Protein AF-0000000068656213 (afdb_homodimer)

Structure (mmCIF, N/CA/C/O backbone):
data_AF-0000000068656213-model_v1
#
loop_
_entity.id
_entity.type
_entity.pdbx_description
1 polymer 'Cyclic GMP-AMP synthase'
#
loop_
_atom_site.group_PDB
_atom_site.id
_atom_site.type_symbol
_atom_site.label_atom_id
_atom_site.label_alt_id
_atom_site.label_comp_id
_atom_site.label_asym_id
_atom_site.label_entity_id
_atom_site.label_seq_id
_atom_site.pdbx_PDB_ins_code
_atom_site.Cartn_x
_atom_site.Cartn_y
_atom_site.Cartn_z
_atom_site.occupancy
_atom_site.B_iso_or_equiv
_atom_site.auth_seq_id
_atom_site.auth_comp_id
_atom_site.auth_asym_id
_atom_site.auth_atom_id
_atom_site.pdbx_PDB_model_num
ATOM 1 N N . MET A 1 1 ? 52.188 8.625 37.844 1 15.42 1 MET A N 1
ATOM 2 C CA . MET A 1 1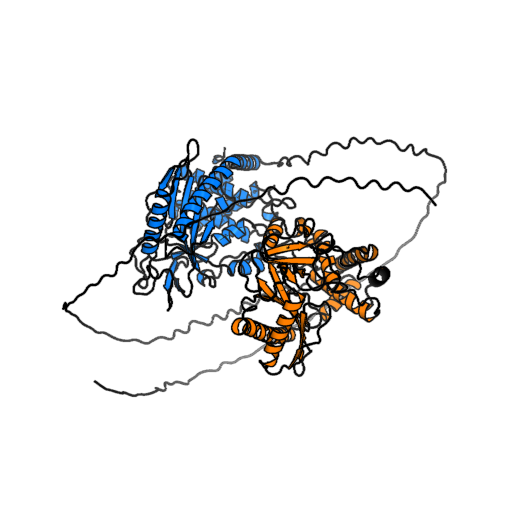 ? 52 8.055 39.188 1 15.42 1 MET A CA 1
ATOM 3 C C . MET A 1 1 ? 51.125 6.805 39.094 1 15.42 1 MET A C 1
ATOM 5 O O . MET A 1 1 ? 50.031 6.828 38.5 1 15.42 1 MET A O 1
ATOM 9 N N . SER A 1 2 ? 51.375 5.492 39.594 1 15.34 2 SER A N 1
ATOM 10 C CA . SER A 1 2 ? 51.281 4.09 39.219 1 15.34 2 SER A CA 1
ATOM 11 C C . SER A 1 2 ? 49.969 3.473 39.75 1 15.34 2 SER A C 1
ATOM 13 O O . SER A 1 2 ? 49.469 2.5 39.156 1 15.34 2 SER A O 1
ATOM 15 N N . GLY A 1 3 ? 49.406 3.711 40.844 1 15.29 3 GLY A N 1
ATOM 16 C CA . GLY A 1 3 ? 49.156 2.523 41.656 1 15.29 3 GLY A CA 1
ATOM 17 C C . GLY A 1 3 ? 47.906 1.766 41.219 1 15.29 3 GLY A C 1
ATOM 18 O O . GLY A 1 3 ? 47 2.336 40.594 1 15.29 3 GLY A O 1
ATOM 19 N N . ARG A 1 4 ? 47.656 0.278 41.469 1 15.8 4 ARG A N 1
ATOM 20 C CA . ARG A 1 4 ? 47.219 -1.071 41.156 1 15.8 4 ARG A CA 1
ATOM 21 C C . ARG A 1 4 ? 45.875 -1.378 41.781 1 15.8 4 ARG A C 1
ATOM 23 O O . ARG A 1 4 ? 45.219 -2.385 41.469 1 15.8 4 ARG A O 1
ATOM 30 N N . GLY A 1 5 ? 45.375 -0.684 42.875 1 14.92 5 GLY A N 1
ATOM 31 C CA . GLY A 1 5 ? 44.969 -1.642 43.875 1 14.92 5 GLY A CA 1
ATOM 32 C C . GLY A 1 5 ? 43.719 -2.438 43.469 1 14.92 5 GLY A C 1
ATOM 33 O O . GLY A 1 5 ? 43 -2.045 42.562 1 14.92 5 GLY A O 1
ATOM 34 N N . LYS A 1 6 ? 43.188 -3.414 44.469 1 15.21 6 LYS A N 1
ATOM 35 C CA . LYS A 1 6 ? 42.812 -4.797 44.75 1 15.21 6 LYS A CA 1
ATOM 36 C C . LYS A 1 6 ? 41.281 -4.977 44.656 1 15.21 6 LYS A C 1
ATOM 38 O O . LYS A 1 6 ? 40.812 -5.848 43.938 1 15.21 6 LYS A O 1
ATOM 43 N N . THR A 1 7 ? 40.562 -4.793 45.875 1 14.67 7 THR A N 1
ATOM 44 C CA . THR A 1 7 ? 40.062 -5.934 46.656 1 14.67 7 THR A CA 1
ATOM 45 C C . THR A 1 7 ? 38.656 -6.297 46.219 1 14.67 7 THR A C 1
ATOM 47 O O . THR A 1 7 ? 37.969 -5.504 45.562 1 14.67 7 THR A O 1
ATOM 50 N N . LYS A 1 8 ? 37.844 -6.863 47.281 1 15.26 8 LYS A N 1
ATOM 51 C CA . LYS A 1 8 ? 37.156 -8.078 47.75 1 15.26 8 LYS A CA 1
ATOM 52 C C . LYS A 1 8 ? 35.656 -7.98 47.594 1 15.26 8 LYS A C 1
ATOM 54 O O . LYS A 1 8 ? 35.094 -6.887 47.625 1 15.26 8 LYS A O 1
ATOM 59 N N . LYS A 1 9 ? 34.938 -9.062 47.344 1 16.64 9 LYS A N 1
ATOM 60 C CA . LYS A 1 9 ? 33.75 -9.719 46.844 1 16.64 9 LYS A CA 1
ATOM 61 C C . LYS A 1 9 ? 32.625 -9.727 47.875 1 16.64 9 LYS A C 1
ATOM 63 O O . LYS A 1 9 ? 31.578 -10.32 47.656 1 16.64 9 LYS A O 1
ATOM 68 N N . SER A 1 10 ? 32.438 -8.656 48.844 1 14.47 10 SER A N 1
ATOM 69 C CA . SER A 1 10 ? 31.828 -9.188 50.062 1 14.47 10 SER A CA 1
ATOM 70 C C . SER A 1 10 ? 30.5 -9.891 49.781 1 14.47 10 SER A C 1
ATOM 72 O O . SER A 1 10 ? 29.828 -9.57 48.781 1 14.47 10 SER A O 1
ATOM 74 N N . PRO A 1 11 ? 29.922 -10.742 50.844 1 14.96 11 PRO A N 1
ATOM 75 C CA . PRO A 1 11 ? 29.297 -11.984 51.312 1 14.96 11 PRO A CA 1
ATOM 76 C C . PRO A 1 11 ? 27.781 -11.859 51.469 1 14.96 11 PRO A C 1
ATOM 78 O O . PRO A 1 11 ? 27.078 -12.867 51.5 1 14.96 11 PRO A O 1
ATOM 81 N N . ALA A 1 12 ? 27.25 -10.555 51.5 1 15.09 12 ALA A N 1
ATOM 82 C CA . ALA A 1 12 ? 26.344 -10.547 52.625 1 15.09 12 ALA A CA 1
ATOM 83 C C . ALA A 1 12 ? 25.234 -11.594 52.469 1 15.09 12 ALA A C 1
ATOM 85 O O . ALA A 1 12 ? 24.922 -11.992 51.344 1 15.09 12 ALA A O 1
ATOM 86 N N . GLY A 1 13 ? 24.562 -11.703 53.594 1 14.25 13 GLY A N 1
ATOM 87 C CA . GLY A 1 13 ? 24.047 -12.633 54.594 1 14.25 13 GLY A CA 1
ATOM 88 C C . GLY A 1 13 ? 22.703 -13.219 54.25 1 14.25 13 GLY A C 1
ATOM 89 O O . GLY A 1 13 ? 22.625 -14.172 53.438 1 14.25 13 GLY A O 1
ATOM 90 N N . PRO A 1 14 ? 21.688 -12.789 54.938 1 14.62 14 PRO A N 1
ATOM 91 C CA . PRO A 1 14 ? 21 -13.656 55.906 1 14.62 14 PRO A CA 1
ATOM 92 C C . PRO A 1 14 ? 19.797 -14.375 55.312 1 14.62 14 PRO A C 1
ATOM 94 O O . PRO A 1 14 ? 19.266 -13.938 54.281 1 14.62 14 PRO A O 1
ATOM 97 N N . ALA A 1 15 ? 19.406 -15.453 55.906 1 14.77 15 ALA A N 1
ATOM 98 C CA . ALA A 1 15 ? 18.75 -16.766 55.969 1 14.77 15 ALA A CA 1
ATOM 99 C C . ALA A 1 15 ? 17.234 -16.625 56.031 1 14.77 15 ALA A C 1
ATOM 101 O O . ALA A 1 15 ? 16.516 -17.328 55.312 1 14.77 15 ALA A O 1
ATOM 102 N N . GLN A 1 16 ? 16.641 -15.914 57.094 1 13.85 16 GLN A N 1
ATOM 103 C CA . GLN A 1 16 ? 15.953 -16.812 58.031 1 13.85 16 GLN A CA 1
ATOM 104 C C . GLN A 1 16 ? 14.57 -17.188 57.469 1 13.85 16 GLN A C 1
ATOM 106 O O . GLN A 1 16 ? 14.227 -18.359 57.375 1 13.85 16 GLN A O 1
ATOM 111 N N . ARG A 1 17 ? 13.422 -16.781 58.312 1 14.2 17 ARG A N 1
ATOM 112 C CA . ARG A 1 17 ? 12.648 -17.625 59.219 1 14.2 17 ARG A CA 1
ATOM 113 C C . ARG A 1 17 ? 11.375 -18.125 58.562 1 14.2 17 ARG A C 1
ATOM 115 O O . ARG A 1 17 ? 11.141 -19.344 58.5 1 14.2 17 ARG A O 1
ATOM 122 N N . VAL A 1 18 ? 10.133 -17.594 59 1 14.59 18 VAL A N 1
ATOM 123 C CA . VAL A 1 18 ? 9.258 -18.25 59.969 1 14.59 18 VAL A CA 1
ATOM 124 C C . VAL A 1 18 ? 8.133 -18.969 59.219 1 14.59 18 VAL A C 1
ATOM 126 O O . VAL A 1 18 ? 7.871 -18.703 58.062 1 14.59 18 VAL A O 1
ATOM 129 N N . GLN A 1 19 ? 6.875 -18.938 59.875 1 14 19 GLN A N 1
ATOM 130 C CA . GLN A 1 19 ? 6.031 -19.922 60.562 1 14 19 GLN A CA 1
ATOM 131 C C . GLN A 1 19 ? 4.945 -20.438 59.625 1 14 19 GLN A C 1
ATOM 133 O O . GLN A 1 19 ? 4.641 -19.797 58.594 1 14 19 GLN A O 1
ATOM 138 N N . PRO A 1 20 ? 3.721 -20.984 60.344 1 14.99 20 PRO A N 1
ATOM 139 C CA . PRO A 1 20 ? 3.035 -22.281 60.438 1 14.99 20 PRO A CA 1
ATOM 140 C C . PRO A 1 20 ? 1.792 -22.359 59.562 1 14.99 20 PRO A C 1
ATOM 142 O O . PRO A 1 20 ? 1.605 -23.344 58.844 1 14.99 20 PRO A O 1
ATOM 145 N N . GLY A 1 21 ? 0.687 -21.484 59.781 1 14.2 21 GLY A N 1
ATOM 146 C CA . GLY A 1 21 ? -0.456 -22.062 60.469 1 14.2 21 GLY A CA 1
ATOM 147 C C . GLY A 1 21 ? -1.376 -22.828 59.531 1 14.2 21 GLY A C 1
ATOM 148 O O . GLY A 1 21 ? -1.315 -22.656 58.312 1 14.2 21 GLY A O 1
ATOM 149 N N . PRO A 1 22 ? -2.604 -23.391 60.188 1 14.79 22 PRO A N 1
ATOM 150 C CA . PRO A 1 22 ? -3.332 -24.672 60.219 1 14.79 22 PRO A CA 1
ATOM 151 C C . PRO A 1 22 ? -4.34 -24.797 59.062 1 14.79 22 PRO A C 1
ATOM 153 O O . PRO A 1 22 ? -4.277 -25.75 58.312 1 14.79 22 PRO A O 1
ATOM 156 N N . GLU A 1 23 ? -5.766 -24.625 59.406 1 14.23 23 GLU A N 1
ATOM 157 C CA . GLU A 1 23 ? -6.719 -25.688 59.719 1 14.23 23 GLU A CA 1
ATOM 158 C C . GLU A 1 23 ? -7.594 -26.016 58.5 1 14.23 23 GLU A C 1
ATOM 160 O O . GLU A 1 23 ? -7.656 -25.234 57.531 1 14.23 23 GLU A O 1
ATOM 165 N N . PRO A 1 24 ? -9.062 -26.422 58.875 1 14.64 24 PRO A N 1
ATOM 166 C CA . PRO A 1 24 ? -9.883 -27.625 58.781 1 14.64 24 PRO A CA 1
ATOM 167 C C . PRO A 1 24 ? -10.828 -27.609 57.594 1 14.64 24 PRO A C 1
ATOM 169 O O . PRO A 1 24 ? -10.789 -28.516 56.75 1 14.64 24 PRO A O 1
ATOM 172 N N . GLY A 1 25 ? -12.297 -27.391 57.875 1 13.3 25 GLY A N 1
ATOM 173 C CA . GLY A 1 25 ? -13.336 -28.406 57.969 1 13.3 25 GLY A CA 1
ATOM 174 C C . GLY A 1 25 ? -14.125 -28.578 56.688 1 13.3 25 GLY A C 1
ATOM 175 O O . GLY A 1 25 ? -13.945 -29.562 55.969 1 13.3 25 GLY A O 1
ATOM 176 N N . CYS A 1 26 ? -15.609 -28.328 56.781 1 13.75 26 CYS A N 1
ATOM 177 C CA . CYS A 1 26 ? -16.75 -29.234 56.906 1 13.75 26 CYS A CA 1
ATOM 178 C C . CYS A 1 26 ? -17.406 -29.438 55.531 1 13.75 26 CYS A C 1
ATOM 180 O O . CYS A 1 26 ? -17.141 -28.688 54.594 1 13.75 26 CYS A O 1
ATOM 182 N N . ALA A 1 27 ? -18.953 -29.297 55.594 1 13.8 27 ALA A N 1
ATOM 183 C CA . ALA A 1 27 ? -20.078 -30.234 55.594 1 13.8 27 ALA A CA 1
ATOM 184 C C . ALA A 1 27 ? -20.688 -30.375 54.219 1 13.8 27 ALA A C 1
ATOM 186 O O . ALA A 1 27 ? -20.531 -29.516 53.375 1 13.8 27 ALA A O 1
ATOM 187 N N . LYS A 1 28 ? -21.938 -31.219 54.188 1 14.23 28 LYS A N 1
ATOM 188 C CA . LYS A 1 28 ? -22.641 -32.406 53.688 1 14.23 28 LYS A CA 1
ATOM 189 C C . LYS A 1 28 ? -23.609 -32 52.594 1 14.23 28 LYS A C 1
ATOM 191 O O . LYS A 1 28 ? -23.797 -32.781 51.625 1 14.23 28 LYS A O 1
ATOM 196 N N . SER A 1 29 ? -24.656 -31.062 52.781 1 12.94 29 SER A N 1
ATOM 197 C CA . SER A 1 29 ? -25.969 -31.672 52.875 1 12.94 29 SER A CA 1
ATOM 198 C C . SER A 1 29 ? -26.484 -32.062 51.469 1 12.94 29 SER A C 1
ATOM 200 O O . SER A 1 29 ? -25.984 -31.578 50.469 1 12.94 29 SER A O 1
ATOM 202 N N . LEU A 1 30 ? -27.969 -32 51.344 1 13.92 30 LEU A N 1
ATOM 203 C CA . LEU A 1 30 ? -29.109 -32.906 51.25 1 13.92 30 LEU A CA 1
ATOM 204 C C . LEU A 1 30 ? -29.547 -33.062 49.812 1 13.92 30 LEU A C 1
ATOM 206 O O . LEU A 1 30 ? -29.203 -32.25 48.938 1 13.92 30 LEU A O 1
ATOM 210 N N . VAL A 1 31 ? -30.938 -33.406 49.656 1 13.49 31 VAL A N 1
ATOM 211 C CA . VAL A 1 31 ? -31.812 -34.531 49.344 1 13.49 31 VAL A CA 1
ATOM 212 C C . VAL A 1 31 ? -32.438 -34.312 47.969 1 13.49 31 VAL A C 1
ATOM 214 O O . VAL A 1 31 ? -32.375 -35.188 47.125 1 13.49 31 VAL A O 1
ATOM 217 N N . ARG A 1 32 ? -33.75 -33.719 47.938 1 13.54 32 ARG A N 1
ATOM 218 C CA . ARG A 1 32 ? -34.969 -34.5 47.719 1 13.54 32 ARG A CA 1
ATOM 219 C C . ARG A 1 32 ? -35.281 -34.625 46.219 1 13.54 32 ARG A C 1
ATOM 221 O O . ARG A 1 32 ? -34.812 -33.844 45.406 1 13.54 32 ARG A O 1
ATOM 228 N N . ASP A 1 33 ? -36.688 -34.656 45.906 1 13.05 33 ASP A N 1
ATOM 229 C CA . ASP A 1 33 ? -37.719 -35.625 45.594 1 13.05 33 ASP A CA 1
ATOM 230 C C . ASP A 1 33 ? -38.125 -35.531 44.125 1 13.05 33 ASP A C 1
ATOM 232 O O . ASP A 1 33 ? -38.094 -36.531 43.406 1 13.05 33 ASP A O 1
ATOM 236 N N . LYS A 1 34 ? -39.438 -35.031 43.906 1 13.84 34 LYS A N 1
ATOM 237 C CA . LYS A 1 34 ? -40.594 -35.812 43.562 1 13.84 34 LYS A CA 1
ATOM 238 C C . LYS A 1 34 ? -40.812 -35.875 42.031 1 13.84 34 LYS A C 1
ATOM 240 O O . LYS A 1 34 ? -40.25 -35.062 41.312 1 13.84 34 LYS A O 1
ATOM 245 N N . ASN A 1 35 ? -42.156 -35.75 41.594 1 13.54 35 ASN A N 1
ATOM 246 C CA . ASN A 1 35 ? -43.219 -36.656 41.125 1 13.54 35 ASN A CA 1
ATOM 247 C C . ASN A 1 35 ? -43.438 -36.5 39.625 1 13.54 35 ASN A C 1
ATOM 249 O O . ASN A 1 35 ? -43.375 -37.469 38.875 1 13.54 35 ASN A O 1
ATOM 253 N N . GLY A 1 36 ? -44.594 -35.781 39.219 1 12.95 36 GLY A N 1
ATOM 254 C CA . GLY A 1 36 ? -45.844 -36.406 38.75 1 12.95 36 GLY A CA 1
ATOM 255 C C . GLY A 1 36 ? -45.875 -36.562 37.25 1 12.95 36 GLY A C 1
ATOM 256 O O . GLY A 1 36 ? -45 -36.062 36.531 1 12.95 36 GLY A O 1
ATOM 257 N N . SER A 1 37 ? -47.062 -36.125 36.594 1 13.56 37 SER A N 1
ATOM 258 C CA . SER A 1 37 ? -48.188 -36.875 36.062 1 13.56 37 SER A CA 1
ATOM 259 C C . SER A 1 37 ? -48.094 -36.969 34.531 1 13.56 37 SER A C 1
ATOM 261 O O . SER A 1 37 ? -47.344 -36.25 33.906 1 13.56 37 SER A O 1
ATOM 263 N N . ILE A 1 38 ? -49.344 -36.844 33.844 1 13.77 38 ILE A N 1
ATOM 264 C CA . ILE A 1 38 ? -50.281 -37.812 33.25 1 13.77 38 ILE A CA 1
ATOM 265 C C . ILE A 1 38 ? -50.219 -37.688 31.719 1 13.77 38 ILE A C 1
ATOM 267 O O . ILE A 1 38 ? -50 -38.688 31.031 1 13.77 38 ILE A O 1
ATOM 271 N N . GLY A 1 39 ? -51.406 -37.219 31.109 1 13.01 39 GLY A N 1
ATOM 272 C CA . GLY A 1 39 ? -52.406 -38 30.391 1 13.01 39 GLY A CA 1
ATOM 273 C C . GLY A 1 39 ? -52.219 -37.969 28.891 1 13.01 39 GLY A C 1
ATOM 274 O O . GLY A 1 39 ? -51.375 -37.25 28.375 1 13.01 39 GLY A O 1
ATOM 275 N N . GLY A 1 40 ? -53.406 -37.812 28.141 1 13.09 40 GLY A N 1
ATOM 276 C CA . GLY A 1 40 ? -54.25 -38.688 27.328 1 13.09 40 GLY A CA 1
ATOM 277 C C . GLY A 1 40 ? -54.031 -38.531 25.844 1 13.09 40 GLY A C 1
ATOM 278 O O . GLY A 1 40 ? -53.281 -37.625 25.406 1 13.09 40 GLY A O 1
ATOM 279 N N . CYS A 1 41 ? -55.25 -38.281 25.125 1 13.74 41 CYS A N 1
ATOM 280 C CA . CYS A 1 41 ? -56.062 -39.125 24.219 1 13.74 41 CYS A CA 1
ATOM 281 C C . CYS A 1 41 ? -55.781 -38.781 22.766 1 13.74 41 CYS A C 1
ATOM 283 O O . CYS A 1 41 ? -55.094 -37.781 22.469 1 13.74 41 CYS A O 1
ATOM 285 N N . HIS A 1 42 ? -56.938 -38.656 21.938 1 13.38 42 HIS A N 1
ATOM 286 C CA . HIS A 1 42 ? -57.594 -39.469 20.953 1 13.38 42 HIS A CA 1
ATOM 287 C C . HIS A 1 42 ? -57.406 -38.938 19.547 1 13.38 42 HIS A C 1
ATOM 289 O O . HIS A 1 42 ? -57 -39.656 18.641 1 13.38 42 HIS A O 1
ATOM 295 N N . ALA A 1 43 ? -58.438 -38 19.016 1 13.55 43 ALA A N 1
ATOM 296 C CA . ALA A 1 43 ? -59.469 -38.406 18.094 1 13.55 43 ALA A CA 1
ATOM 297 C C . ALA A 1 43 ? -59.031 -38.219 16.641 1 13.55 43 ALA A C 1
ATOM 299 O O . ALA A 1 43 ? -58.094 -37.5 16.359 1 13.55 43 ALA A O 1
ATOM 300 N N . MET A 1 44 ? -60.094 -37.938 15.742 1 13.75 44 MET A N 1
ATOM 301 C CA . MET A 1 44 ? -60.875 -38.594 14.711 1 13.75 44 MET A CA 1
ATOM 302 C C . MET A 1 44 ? -60.5 -38.094 13.32 1 13.75 44 MET A C 1
ATOM 304 O O . MET A 1 44 ? -59.781 -37.094 13.188 1 13.75 44 MET A O 1
ATOM 308 N N . MET A 1 45 ? -61.531 -37.875 12.391 1 13.48 45 MET A N 1
ATOM 309 C CA . MET A 1 45 ? -62.094 -38.562 11.227 1 13.48 45 MET A CA 1
ATOM 310 C C . MET A 1 45 ? -61.75 -37.812 9.945 1 13.48 45 MET A C 1
ATOM 312 O O . MET A 1 45 ? -61.219 -38.406 8.992 1 13.48 45 MET A O 1
ATOM 316 N N . ASP A 1 46 ? -62.688 -36.875 9.477 1 13.21 46 ASP A N 1
ATOM 317 C CA . ASP A 1 46 ? -63.594 -37.219 8.383 1 13.21 46 ASP A CA 1
ATOM 318 C C . ASP A 1 46 ? -63.062 -36.75 7.043 1 13.21 46 ASP A C 1
ATOM 320 O O . ASP A 1 46 ? -62.875 -37.531 6.121 1 13.21 46 ASP A O 1
ATOM 324 N N . THR A 1 47 ? -63.844 -35.781 6.402 1 13.92 47 THR A N 1
ATOM 325 C CA . THR A 1 47 ? -64.75 -35.969 5.262 1 13.92 47 THR A CA 1
ATOM 326 C C . THR A 1 47 ? -64.062 -35.531 3.969 1 13.92 47 THR A C 1
ATOM 328 O O . THR A 1 47 ? -63.062 -34.781 3.994 1 13.92 47 THR A O 1
ATOM 331 N N . LYS A 1 48 ? -64.938 -35.094 2.893 1 14.1 48 LYS A N 1
ATOM 332 C CA . LYS A 1 48 ? -65.375 -35.594 1.59 1 14.1 48 LYS A CA 1
ATOM 333 C C . LYS A 1 48 ? -64.688 -34.844 0.457 1 14.1 48 LYS A C 1
ATOM 335 O O . LYS A 1 48 ? -64.188 -35.438 -0.47 1 14.1 48 LYS A O 1
ATOM 340 N N . GLU A 1 49 ? -65.125 -33.531 0.118 1 13.73 49 GLU A N 1
ATOM 341 C CA . GLU A 1 49 ? -65.938 -33.406 -1.088 1 13.73 49 GLU A CA 1
ATOM 342 C C . GLU A 1 49 ? -65.062 -33.219 -2.324 1 13.73 49 GLU A C 1
ATOM 344 O O . GLU A 1 49 ? -63.906 -32.844 -2.213 1 13.73 49 GLU A O 1
ATOM 349 N N . MET A 1 50 ? -65.625 -32.344 -3.375 1 14.1 50 MET A N 1
ATOM 350 C CA . MET A 1 50 ? -66.188 -32.562 -4.711 1 14.1 50 MET A CA 1
ATOM 351 C C . MET A 1 50 ? -65.188 -32.219 -5.785 1 14.1 50 MET A C 1
ATOM 353 O O . MET A 1 50 ? -64.188 -31.484 -5.52 1 14.1 50 MET A O 1
ATOM 357 N N . GLN A 1 51 ? -65.688 -31.734 -7.016 1 13.78 51 GLN A N 1
ATOM 358 C CA . GLN A 1 51 ? -65.812 -32.25 -8.367 1 13.78 51 GLN A CA 1
ATOM 359 C C . GLN A 1 51 ? -64.875 -31.562 -9.32 1 13.78 51 GLN A C 1
ATOM 361 O O . GLN A 1 51 ? -64.125 -32.219 -10.047 1 13.78 51 GLN A O 1
ATOM 366 N N . GLN A 1 52 ? -65.25 -30.312 -9.844 1 14.65 52 GLN A N 1
ATOM 367 C CA . GLN A 1 52 ? -65.688 -30.234 -11.234 1 14.65 52 GLN A CA 1
ATOM 368 C C . GLN A 1 52 ? -64.5 -30.047 -12.18 1 14.65 52 GLN A C 1
ATOM 370 O O . GLN A 1 52 ? -63.406 -29.609 -11.758 1 14.65 52 GLN A O 1
ATOM 375 N N . ILE A 1 53 ? -64.875 -29.469 -13.469 1 15.45 53 ILE A N 1
ATOM 376 C CA . ILE A 1 53 ? -64.812 -29.938 -14.852 1 15.45 53 ILE A CA 1
ATOM 377 C C . ILE A 1 53 ? -63.625 -29.359 -15.555 1 15.45 53 ILE A C 1
ATOM 379 O O . ILE A 1 53 ? -63.062 -28.344 -15.125 1 15.45 53 ILE A O 1
ATOM 383 N N . PRO A 1 54 ? -63.812 -29.281 -16.938 1 15.13 54 PRO A N 1
ATOM 384 C CA . PRO A 1 54 ? -63.062 -29.828 -18.078 1 15.13 54 PRO A CA 1
ATOM 385 C C . PRO A 1 54 ? -62.125 -28.812 -18.688 1 15.13 54 PRO A C 1
ATOM 387 O O . PRO A 1 54 ? -60.938 -29.109 -18.891 1 15.13 54 PRO A O 1
ATOM 390 N N . GLU A 1 55 ? -62.688 -27.781 -19.5 1 15.48 55 GLU A N 1
ATOM 391 C CA . GLU A 1 55 ? -62.562 -27.906 -20.953 1 15.48 55 GLU A CA 1
ATOM 392 C C . GLU A 1 55 ? -61.281 -27.234 -21.453 1 15.48 55 GLU A C 1
ATOM 394 O O . GLU A 1 55 ? -60.656 -26.484 -20.734 1 15.48 55 GLU A O 1
ATOM 399 N N . GLU A 1 56 ? -61.5 -26.516 -22.719 1 15.71 56 GLU A N 1
ATOM 400 C CA . GLU A 1 56 ? -61.031 -26.734 -24.078 1 15.71 56 GLU A CA 1
ATOM 401 C C . GLU A 1 56 ? -59.844 -25.844 -24.406 1 15.71 56 GLU A C 1
ATOM 403 O O . GLU A 1 56 ? -58.75 -26.328 -24.766 1 15.71 56 GLU A O 1
ATOM 408 N N . ASN A 1 57 ? -60.125 -24.766 -25.328 1 16.91 57 ASN A N 1
ATOM 409 C CA . ASN A 1 57 ? -59.75 -24.656 -26.734 1 16.91 57 ASN A CA 1
ATOM 410 C C . ASN A 1 57 ? -58.5 -23.828 -26.938 1 16.91 57 ASN A C 1
ATOM 412 O O . ASN A 1 57 ? -58 -23.203 -25.984 1 16.91 57 ASN A O 1
ATOM 416 N N . LYS A 1 58 ? -58.562 -22.875 -28.016 1 17.66 58 LYS A N 1
ATOM 417 C CA . LYS A 1 58 ? -57.906 -22.75 -29.312 1 17.66 58 LYS A CA 1
ATOM 418 C C . LYS A 1 58 ? -56.688 -21.844 -29.234 1 17.66 58 LYS A C 1
ATOM 420 O O . LYS A 1 58 ? -56.531 -21.094 -28.266 1 17.66 58 LYS A O 1
ATOM 425 N N . PRO A 1 59 ? -56.5 -20.984 -30.391 1 19.11 59 PRO A N 1
ATOM 426 C CA . PRO A 1 59 ? -55.5 -20.781 -31.406 1 19.11 59 PRO A CA 1
ATOM 427 C C . PRO A 1 59 ? -54.625 -19.562 -31.141 1 19.11 59 PRO A C 1
ATOM 429 O O . PRO A 1 59 ? -53.719 -19.25 -31.922 1 19.11 59 PRO A O 1
ATOM 432 N N . LYS A 1 60 ? -54.625 -18.922 -30.047 1 16.81 60 LYS A N 1
ATOM 433 C CA . LYS A 1 60 ? -54.531 -17.484 -30.25 1 16.81 60 LYS A CA 1
ATOM 434 C C . LYS A 1 60 ? -53.188 -17.109 -30.875 1 16.81 60 LYS A C 1
ATOM 436 O O . LYS A 1 60 ? -52.156 -17.672 -30.531 1 16.81 60 LYS A O 1
ATOM 441 N N . 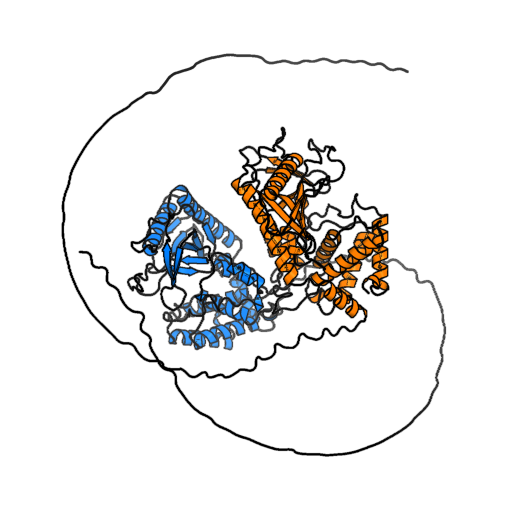GLU A 1 61 ? -53.281 -16.312 -32 1 19.84 61 GLU A N 1
ATOM 442 C CA . GLU A 1 61 ? -52.469 -15.656 -33.031 1 19.84 61 GLU A CA 1
ATOM 443 C C . GLU A 1 61 ? -51.438 -14.727 -32.375 1 19.84 61 GLU A C 1
ATOM 445 O O . GLU A 1 61 ? -51.812 -13.859 -31.578 1 19.84 61 GLU A O 1
ATOM 450 N N . HIS A 1 62 ? -50.188 -15.211 -32.281 1 17.64 62 HIS A N 1
ATOM 451 C CA . HIS A 1 62 ? -49.125 -14.57 -31.547 1 17.64 62 HIS A CA 1
ATOM 452 C C . HIS A 1 62 ? -48.688 -13.266 -32.219 1 17.64 62 HIS A C 1
ATOM 454 O O . HIS A 1 62 ? -48 -13.281 -33.25 1 17.64 62 HIS A O 1
ATOM 460 N N . LYS A 1 63 ? -49.688 -12.461 -32.625 1 18.16 63 LYS A N 1
ATOM 461 C CA . LYS A 1 63 ? -49.188 -11.289 -33.312 1 18.16 63 LYS A CA 1
ATOM 462 C C . LYS A 1 63 ? -48.031 -10.656 -32.531 1 18.16 63 LYS A C 1
ATOM 464 O O . LYS A 1 63 ? -48.156 -10.406 -31.328 1 18.16 63 LYS A O 1
ATOM 469 N N . GLN A 1 64 ? -46.844 -10.898 -33.031 1 18.83 64 GLN A N 1
ATOM 470 C CA . GLN A 1 64 ? -45.562 -10.523 -32.438 1 18.83 64 GLN A CA 1
ATOM 471 C C . GLN A 1 64 ? -45.438 -9.016 -32.281 1 18.83 64 GLN A C 1
ATOM 473 O O . GLN A 1 64 ? -45.438 -8.281 -33.281 1 18.83 64 GLN A O 1
ATOM 478 N N . PRO A 1 65 ? -46.344 -8.375 -31.453 1 18.41 65 PRO A N 1
ATOM 479 C CA . PRO A 1 65 ? -46.344 -6.918 -31.562 1 18.41 65 PRO A CA 1
ATOM 480 C C . PRO A 1 65 ? -44.906 -6.336 -31.484 1 18.41 65 PRO A C 1
ATOM 482 O O . PRO A 1 65 ? -44.031 -6.934 -30.875 1 18.41 65 PRO A O 1
ATOM 485 N N . LYS A 1 66 ? -44.594 -5.492 -32.438 1 21.11 66 LYS A N 1
ATOM 486 C CA . LYS A 1 66 ? -43.5 -4.594 -32.781 1 21.11 66 LYS A CA 1
ATOM 487 C C . LYS A 1 66 ? -43.125 -3.699 -31.609 1 21.11 66 LYS A C 1
ATOM 489 O O . LYS A 1 66 ? -43.219 -2.473 -31.703 1 21.11 66 LYS A O 1
ATOM 494 N N . CYS A 1 67 ? -43.031 -4.289 -30.344 1 19.16 67 CYS A N 1
ATOM 495 C CA . CYS A 1 67 ? -42.969 -3.271 -29.297 1 19.16 67 CYS A CA 1
ATOM 496 C C . CYS A 1 67 ? -41.781 -2.352 -29.516 1 19.16 67 CYS A C 1
ATOM 498 O O . CYS A 1 67 ? -40.625 -2.811 -29.531 1 19.16 67 CYS A O 1
ATOM 500 N N . THR A 1 68 ? -42 -1.385 -30.344 1 22.31 68 THR A N 1
ATOM 501 C CA . THR A 1 68 ? -41.156 -0.2 -30.578 1 22.31 68 THR A CA 1
ATOM 502 C C . THR A 1 68 ? -40.688 0.393 -29.266 1 22.31 68 THR A C 1
ATOM 504 O O . THR A 1 68 ? -40.5 1.605 -29.156 1 22.31 68 THR A O 1
ATOM 507 N N . THR A 1 69 ? -40.562 -0.427 -28.266 1 21.22 69 THR A N 1
ATOM 508 C CA . THR A 1 69 ? -40.406 0.424 -27.094 1 21.22 69 THR A CA 1
ATOM 509 C C . THR A 1 69 ? -39.188 1.303 -27.203 1 21.22 69 THR A C 1
ATOM 511 O O . THR A 1 69 ? -38.094 0.809 -27.516 1 21.22 69 THR A O 1
ATOM 514 N N . GLU A 1 70 ? -39.375 2.549 -27.688 1 25.42 70 GLU A N 1
ATOM 515 C CA . GLU A 1 70 ? -38.562 3.754 -27.547 1 25.42 70 GLU A CA 1
ATOM 516 C C . GLU A 1 70 ? -37.844 3.793 -26.203 1 25.42 70 GLU A C 1
ATOM 518 O O . GLU A 1 70 ? -38.5 3.893 -25.156 1 25.42 70 GLU A O 1
ATOM 523 N N . GLY A 1 71 ? -36.938 2.912 -26.109 1 24.39 71 GLY A N 1
ATOM 524 C CA . GLY A 1 71 ? -36.344 2.834 -24.797 1 24.39 71 GLY A CA 1
ATOM 525 C C . GLY A 1 71 ? -35.875 4.184 -24.281 1 24.39 71 GLY A C 1
ATOM 526 O O . GLY A 1 71 ? -35.125 4.887 -24.938 1 24.39 71 GLY A O 1
ATOM 527 N N . LYS A 1 72 ? -36.75 4.918 -23.625 1 26.61 72 LYS A N 1
ATOM 528 C CA . LYS A 1 72 ? -36.469 6.191 -22.969 1 26.61 72 LYS A CA 1
ATOM 529 C C . LYS A 1 72 ? -35.094 6.164 -22.312 1 26.61 72 LYS A C 1
ATOM 531 O O . LYS A 1 72 ? -34.75 5.195 -21.641 1 26.61 72 LYS A O 1
ATOM 536 N N . PRO A 1 73 ? -34.281 6.965 -22.906 1 27.7 73 PRO A N 1
ATOM 537 C CA . PRO A 1 73 ? -32.938 7.105 -22.359 1 27.7 73 PRO A CA 1
ATOM 538 C C . PRO A 1 73 ? -32.938 7.152 -20.828 1 27.7 73 PRO A C 1
ATOM 540 O O . PRO A 1 73 ? -33.656 7.953 -20.234 1 27.7 73 PRO A O 1
ATOM 543 N N . THR A 1 74 ? -33 5.988 -20.266 1 27.86 74 THR A N 1
ATOM 544 C CA . THR A 1 74 ? -33 6.051 -18.812 1 27.86 74 THR A CA 1
ATOM 545 C C . THR A 1 74 ? -32 7.094 -18.312 1 27.86 74 THR A C 1
ATOM 547 O O . THR A 1 74 ? -30.812 7.055 -18.672 1 27.86 74 THR A O 1
ATOM 550 N N . VAL A 1 75 ? -32.438 8.336 -18.234 1 29.84 75 VAL A N 1
ATOM 551 C CA . VAL A 1 75 ? -31.703 9.391 -17.531 1 29.84 75 VAL A CA 1
ATOM 552 C C . VAL A 1 75 ? -30.969 8.797 -16.328 1 29.84 75 VAL A C 1
ATOM 554 O O . VAL A 1 75 ? -31.5 7.938 -15.633 1 29.84 75 VAL A O 1
ATOM 557 N N . PRO A 1 76 ? -29.641 8.695 -16.547 1 30.22 76 PRO A N 1
ATOM 558 C CA . PRO A 1 76 ? -28.938 8.234 -15.352 1 30.22 76 PRO A CA 1
ATOM 559 C C . PRO A 1 76 ? -29.641 8.656 -14.062 1 30.22 76 PRO A C 1
ATOM 561 O O . PRO A 1 76 ? -30.344 9.68 -14.039 1 30.22 76 PRO A O 1
ATOM 564 N N . PRO A 1 77 ? -30.125 7.68 -13.312 1 30.12 77 PRO A N 1
ATOM 565 C CA . PRO A 1 77 ? -30.891 8.211 -12.188 1 30.12 77 PRO A CA 1
ATOM 566 C C . PRO A 1 77 ? -30.391 9.586 -11.727 1 30.12 77 PRO A C 1
ATOM 568 O O . PRO A 1 77 ? -29.219 9.906 -11.906 1 30.12 77 PRO A O 1
ATOM 571 N N . GLU A 1 78 ? -31.188 10.609 -11.93 1 30.06 78 GLU A N 1
ATOM 572 C CA . GLU A 1 78 ? -31 11.914 -11.297 1 30.06 78 GLU A CA 1
ATOM 573 C C . GLU A 1 78 ? -30.172 11.789 -10.016 1 30.06 78 GLU A C 1
ATOM 575 O O . GLU A 1 78 ? -30.156 10.742 -9.375 1 30.06 78 GLU A O 1
ATOM 580 N N . THR A 1 79 ? -29.109 12.5 -9.914 1 33.59 79 THR A N 1
ATOM 581 C CA . THR A 1 79 ? -28.484 12.781 -8.625 1 33.59 79 THR A CA 1
ATOM 582 C C . THR A 1 79 ? -29.5 12.656 -7.492 1 33.59 79 THR A C 1
ATOM 584 O O . THR A 1 79 ? -30.562 13.289 -7.527 1 33.59 79 THR A O 1
ATOM 587 N N . GLY A 1 80 ? -29.766 11.398 -7.043 1 32.56 80 GLY A N 1
ATOM 588 C CA . GLY A 1 80 ? -30.719 11.234 -5.969 1 32.56 80 GLY A CA 1
ATOM 589 C C . GLY A 1 80 ? -30.984 12.516 -5.199 1 32.56 80 GLY A C 1
ATOM 590 O O . GLY A 1 80 ? -30.047 13.188 -4.77 1 32.56 80 GLY A O 1
ATOM 591 N N . SER A 1 81 ? -31.938 13.25 -5.535 1 35.91 81 SER A N 1
ATOM 592 C CA . SER A 1 81 ? -32.469 14.266 -4.625 1 35.91 81 SER A CA 1
ATOM 593 C C . SER A 1 81 ? -32.312 13.836 -3.17 1 35.91 81 SER A C 1
ATOM 595 O O . SER A 1 81 ? -32.812 12.773 -2.777 1 35.91 81 SER A O 1
ATOM 597 N N . ARG A 1 82 ? -31.156 14.062 -2.488 1 43.66 82 ARG A N 1
ATOM 598 C CA . ARG A 1 82 ? -31 13.891 -1.048 1 43.66 82 ARG A CA 1
ATOM 599 C C . ARG A 1 82 ? -32.312 14.102 -0.323 1 43.66 82 ARG A C 1
ATOM 601 O O . ARG A 1 82 ? -32.875 15.195 -0.361 1 43.66 82 ARG A O 1
ATOM 608 N N . ILE A 1 83 ? -33.188 13.242 -0.344 1 47.03 83 ILE A N 1
ATOM 609 C CA . ILE A 1 83 ? -34.312 13.398 0.541 1 47.03 83 ILE A CA 1
ATOM 610 C C . ILE A 1 83 ? -33.875 13.93 1.897 1 47.03 83 ILE A C 1
ATOM 612 O O . ILE A 1 83 ? -33.219 13.203 2.668 1 47.03 83 ILE A O 1
ATOM 616 N N . VAL A 1 84 ? -33.5 15.141 1.914 1 56.72 84 VAL A N 1
ATOM 617 C CA . VAL A 1 84 ? -33.156 15.852 3.146 1 56.72 84 VAL A CA 1
ATOM 618 C C . VAL A 1 84 ? -34.438 16.109 3.955 1 56.72 84 VAL A C 1
ATOM 620 O O . VAL A 1 84 ? -35.312 16.859 3.525 1 56.72 84 VAL A O 1
ATOM 623 N N . ASP A 1 85 ? -34.781 15.148 4.781 1 60.19 85 ASP A N 1
ATOM 624 C CA . ASP A 1 85 ? -36.062 15.211 5.484 1 60.19 85 ASP A CA 1
ATOM 625 C C . ASP A 1 85 ? -36.062 16.344 6.504 1 60.19 85 ASP A C 1
ATOM 627 O O . ASP A 1 85 ? -37.125 16.984 6.723 1 60.19 85 ASP A O 1
ATOM 631 N N . SER A 1 86 ? -34.844 16.578 7.07 1 76.12 86 SER A N 1
ATOM 632 C CA . SER A 1 86 ? -34.938 17.547 8.156 1 76.12 86 SER A CA 1
ATOM 633 C C . SER A 1 86 ? -34.344 18.891 7.742 1 76.12 86 SER A C 1
ATOM 635 O O . SER A 1 86 ? -33.531 18.953 6.816 1 76.12 86 SER A O 1
ATOM 637 N N . TYR A 1 87 ? -34.938 19.969 8.055 1 80.5 87 TYR A N 1
ATOM 638 C CA . TYR A 1 87 ? -34.406 21.328 7.879 1 80.5 87 TYR A CA 1
ATOM 639 C C . TYR A 1 87 ? -32.938 21.391 8.188 1 80.5 87 TYR A C 1
ATOM 641 O O . TYR A 1 87 ? -32.188 22.047 7.477 1 80.5 87 TYR A O 1
ATOM 649 N N . GLN A 1 88 ? -32.531 20.719 9.086 1 85.38 88 GLN A N 1
ATOM 650 C CA . GLN A 1 88 ? -31.125 20.703 9.492 1 85.38 88 GLN A CA 1
ATOM 651 C C . GLN A 1 88 ? -30.25 20.078 8.406 1 85.38 88 GLN A C 1
ATOM 653 O O . GLN A 1 88 ? -29.156 20.594 8.117 1 85.38 88 GLN A O 1
ATOM 658 N N . ASP A 1 89 ? -30.703 19.094 7.82 1 90.06 89 ASP A N 1
ATOM 659 C CA . ASP A 1 89 ? -29.938 18.438 6.766 1 90.06 89 ASP A CA 1
ATOM 660 C C . ASP A 1 89 ? -29.797 19.328 5.543 1 90.06 89 ASP A C 1
ATOM 662 O O . ASP A 1 89 ? -28.75 19.359 4.898 1 90.06 89 ASP A O 1
ATOM 666 N N . LYS A 1 90 ? -30.797 20.031 5.336 1 92.12 90 LYS A N 1
ATOM 667 C CA . LYS A 1 90 ? -30.766 20.953 4.195 1 92.12 90 LYS A CA 1
ATOM 668 C C . LYS A 1 90 ? -29.688 22.016 4.387 1 92.12 90 LYS A C 1
ATOM 670 O O . LYS A 1 90 ? -28.953 22.344 3.455 1 92.12 90 LYS A O 1
ATOM 675 N N . ILE A 1 91 ? -29.641 22.578 5.559 1 95.5 91 ILE A N 1
ATOM 676 C CA . ILE A 1 91 ? -28.656 23.609 5.863 1 95.5 91 ILE A CA 1
ATOM 677 C C . ILE A 1 91 ? -27.25 23.031 5.715 1 95.5 91 ILE A C 1
ATOM 679 O O . ILE A 1 91 ? -26.359 23.703 5.18 1 95.5 91 ILE A O 1
ATOM 683 N N . LEU A 1 92 ? -27.047 21.859 6.184 1 97.12 92 LEU A N 1
ATOM 684 C CA . LEU A 1 92 ? -25.734 21.234 6.133 1 97.12 92 LEU A CA 1
ATOM 685 C C . LEU A 1 92 ? -25.312 20.969 4.688 1 97.12 92 LEU A C 1
ATOM 687 O O . LEU A 1 92 ? -24.172 21.266 4.305 1 97.12 92 LEU A O 1
ATOM 691 N N . PHE A 1 93 ? -26.219 20.5 3.867 1 95.88 93 PHE A N 1
ATOM 692 C CA . PHE A 1 93 ? -25.906 20.219 2.473 1 95.88 93 PHE A CA 1
ATOM 693 C C . PHE A 1 93 ? -25.656 21.5 1.694 1 95.88 93 PHE A C 1
ATOM 695 O O . PHE A 1 93 ? -24.75 21.578 0.862 1 95.88 93 PHE A O 1
ATOM 702 N N . THR A 1 94 ? -26.469 22.484 1.985 1 95.81 94 THR A N 1
ATOM 703 C CA . THR A 1 94 ? -26.281 23.781 1.344 1 95.81 94 THR A CA 1
ATOM 704 C C . THR A 1 94 ? -24.922 24.359 1.703 1 95.81 94 THR A C 1
ATOM 706 O O . THR A 1 94 ? -24.234 24.938 0.849 1 95.81 94 THR A O 1
ATOM 709 N N . THR A 1 95 ? -24.609 24.266 2.967 1 97.31 95 THR A N 1
ATOM 710 C CA . THR A 1 95 ? -23.312 24.766 3.426 1 97.31 95 THR A CA 1
ATOM 711 C C . THR A 1 95 ? -22.188 24.047 2.713 1 97.31 95 THR A C 1
ATOM 713 O O . THR A 1 95 ? -21.234 24.672 2.256 1 97.31 95 THR A O 1
ATOM 716 N N . LEU A 1 96 ? -22.234 22.734 2.596 1 97.12 96 LEU A N 1
ATOM 717 C CA . LEU A 1 96 ? -21.219 21.953 1.908 1 97.12 96 LEU A CA 1
ATOM 718 C C . LEU A 1 96 ? -21.094 22.391 0.454 1 97.12 96 LEU A C 1
ATOM 720 O O . LEU A 1 96 ? -19.984 22.453 -0.081 1 97.12 96 LEU A O 1
ATOM 724 N N . ASP A 1 97 ? -22.156 22.719 -0.181 1 95.5 97 ASP A N 1
ATOM 725 C CA . ASP A 1 97 ? -22.141 23.172 -1.567 1 95.5 97 ASP A CA 1
ATOM 726 C C . ASP A 1 97 ? -21.406 24.5 -1.7 1 95.5 97 ASP A C 1
ATOM 728 O O . ASP A 1 97 ? -20.688 24.719 -2.682 1 95.5 97 ASP A O 1
ATOM 732 N N . LYS A 1 98 ? -21.625 25.297 -0.705 1 95.12 98 LYS A N 1
ATOM 733 C CA . LYS A 1 98 ? -20.953 26.594 -0.7 1 95.12 98 LYS A CA 1
ATOM 734 C C . LYS A 1 98 ? -19.453 26.453 -0.481 1 95.12 98 LYS A C 1
ATOM 736 O O . LYS A 1 98 ? -18.672 27.312 -0.886 1 95.12 98 LYS A O 1
ATOM 741 N N . LEU A 1 99 ? -19.062 25.422 0.184 1 96 99 LEU A N 1
ATOM 742 C CA . LEU A 1 99 ? -17.672 25.219 0.562 1 96 99 LEU A CA 1
ATOM 743 C C . LEU A 1 99 ? -16.891 24.578 -0.572 1 96 99 LEU A C 1
ATOM 745 O O . LEU A 1 99 ? -15.656 24.484 -0.514 1 96 99 LEU A O 1
ATOM 749 N N . LYS A 1 100 ? -17.516 24.109 -1.591 1 93.94 100 LYS A N 1
ATOM 750 C CA . LYS A 1 100 ? -16.859 23.438 -2.707 1 93.94 100 LYS A CA 1
ATOM 751 C C . LYS A 1 100 ? -15.93 24.391 -3.451 1 93.94 100 LYS A C 1
ATOM 753 O O . LYS A 1 100 ? -16.266 25.562 -3.654 1 93.94 100 LYS A O 1
ATOM 758 N N . ILE A 1 101 ? -14.797 23.859 -3.83 1 92.88 101 ILE A N 1
ATOM 759 C CA . ILE A 1 101 ? -13.812 24.625 -4.578 1 92.88 101 ILE A CA 1
ATOM 760 C C . ILE A 1 101 ? -13.961 24.359 -6.07 1 92.88 101 ILE A C 1
ATOM 762 O O . ILE A 1 101 ? -14.055 23.203 -6.488 1 92.88 101 ILE A O 1
ATOM 766 N N . LYS A 1 102 ? -13.938 25.359 -6.836 1 89.88 102 LYS A N 1
ATOM 767 C CA . LYS A 1 102 ? -14.031 25.203 -8.289 1 89.88 102 LYS A CA 1
ATOM 768 C C . LYS A 1 102 ? -12.781 24.547 -8.852 1 89.88 102 LYS A C 1
ATOM 770 O O . LYS A 1 102 ? -11.664 24.844 -8.422 1 89.88 102 LYS A O 1
ATOM 775 N N . MET A 1 103 ? -12.992 23.734 -9.797 1 90.5 103 MET A N 1
ATOM 776 C CA . MET A 1 103 ? -11.922 22.953 -10.406 1 90.5 103 MET A CA 1
ATOM 777 C C . MET A 1 103 ? -10.891 23.844 -11.078 1 90.5 103 MET A C 1
ATOM 779 O O . MET A 1 103 ? -9.688 23.578 -11.008 1 90.5 103 MET A O 1
ATOM 783 N N . THR A 1 104 ? -11.258 24.859 -11.719 1 90.06 104 THR A N 1
ATOM 784 C CA . THR A 1 104 ? -10.352 25.766 -12.43 1 90.06 104 THR A CA 1
ATOM 785 C C . THR A 1 104 ? -9.406 26.453 -11.453 1 90.06 104 THR A C 1
ATOM 787 O O . THR A 1 104 ? -8.219 26.594 -11.727 1 90.06 104 THR A O 1
ATOM 790 N N . ARG A 1 105 ? -10.008 26.859 -10.297 1 90 105 ARG A N 1
ATOM 791 C CA . ARG A 1 105 ? -9.188 27.531 -9.289 1 90 105 ARG A CA 1
ATOM 792 C C . ARG A 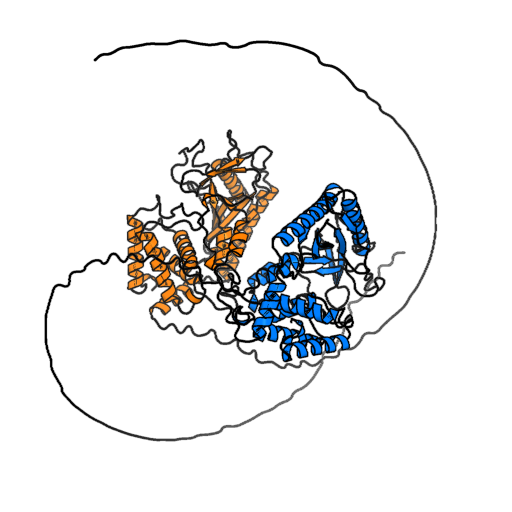1 105 ? -8.172 26.562 -8.68 1 90 105 ARG A C 1
ATOM 794 O O . ARG A 1 105 ? -7.027 26.938 -8.422 1 90 105 ARG A O 1
ATOM 801 N N . LYS A 1 106 ? -8.664 25.391 -8.516 1 92.25 106 LYS A N 1
ATOM 802 C CA . LYS A 1 106 ? -7.777 24.344 -7.996 1 92.25 106 LYS A CA 1
ATOM 803 C C . LYS A 1 106 ? -6.602 24.109 -8.938 1 92.25 106 LYS A C 1
ATOM 805 O O . LYS A 1 106 ? -5.453 24.031 -8.5 1 92.25 106 LYS A O 1
ATOM 810 N N . SER A 1 107 ? -6.867 23.953 -10.188 1 91.62 107 SER A N 1
ATOM 811 C CA . SER A 1 107 ? -5.844 23.656 -11.188 1 91.62 107 SER A CA 1
ATOM 812 C C . SER A 1 107 ? -4.828 24.797 -11.273 1 91.62 107 SER A C 1
ATOM 814 O O . SER A 1 107 ? -3.621 24.547 -11.344 1 91.62 107 SER A O 1
ATOM 816 N N . GLU A 1 108 ? -5.281 25.969 -11.234 1 90.44 108 GLU A N 1
ATOM 817 C CA . GLU A 1 108 ? -4.406 27.125 -11.328 1 90.44 108 GLU A CA 1
ATOM 818 C C . GLU A 1 108 ? -3.494 27.234 -10.109 1 90.44 108 GLU A C 1
ATOM 820 O O . GLU A 1 108 ? -2.283 27.422 -10.242 1 90.44 108 GLU A O 1
ATOM 825 N N . SER A 1 109 ? -4.129 27.172 -8.938 1 93.5 109 SER A N 1
ATOM 826 C CA . SER A 1 109 ? -3.348 27.25 -7.707 1 93.5 109 SER A CA 1
ATOM 827 C C . SER A 1 109 ? -2.314 26.125 -7.633 1 93.5 109 SER A C 1
ATOM 829 O O . SER A 1 109 ? -1.163 26.359 -7.262 1 93.5 109 SER A O 1
ATOM 831 N N . SER A 1 110 ? -2.701 24.938 -8.008 1 94.44 110 SER A N 1
ATOM 832 C CA . SER A 1 110 ? -1.793 23.797 -7.969 1 94.44 110 SER A CA 1
ATOM 833 C C . SER A 1 110 ? -0.632 23.984 -8.938 1 94.44 110 SER A C 1
ATOM 835 O O . SER A 1 110 ? 0.504 23.609 -8.641 1 94.44 110 SER A O 1
ATOM 837 N N . ARG A 1 111 ? -0.91 24.516 -10.07 1 93.19 111 ARG A N 1
ATOM 838 C CA . ARG A 1 111 ? 0.125 24.719 -11.078 1 93.19 111 ARG A CA 1
ATOM 839 C C . ARG A 1 111 ? 1.225 25.641 -10.555 1 93.19 111 ARG A C 1
ATOM 841 O O . ARG A 1 111 ? 2.41 25.312 -10.641 1 93.19 111 ARG A O 1
ATOM 848 N N . ILE A 1 112 ? 0.8 26.766 -10.039 1 93.88 112 ILE A N 1
ATOM 849 C CA . ILE A 1 112 ? 1.783 27.734 -9.586 1 93.88 112 ILE A CA 1
ATOM 850 C C .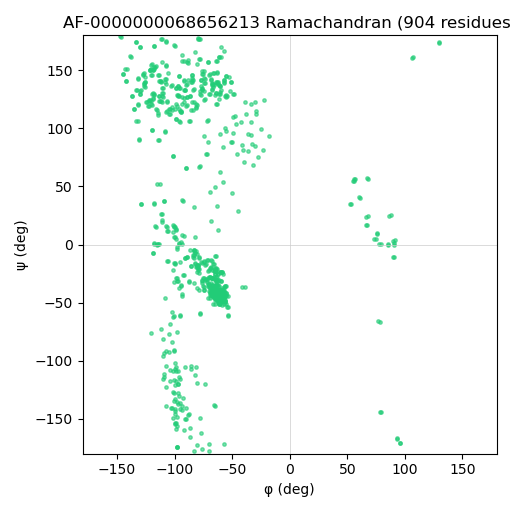 ILE A 1 112 ? 2.555 27.188 -8.391 1 93.88 112 ILE A C 1
ATOM 852 O O . ILE A 1 112 ? 3.766 27.391 -8.273 1 93.88 112 ILE A O 1
ATOM 856 N N . VAL A 1 113 ? 1.885 26.516 -7.484 1 96.31 113 VAL A N 1
ATOM 857 C CA . VAL A 1 113 ? 2.537 25.922 -6.324 1 96.31 113 VAL A CA 1
ATOM 858 C C . VAL A 1 113 ? 3.578 24.906 -6.781 1 96.31 113 VAL A C 1
ATOM 860 O O . VAL A 1 113 ? 4.707 24.906 -6.289 1 96.31 113 VAL A O 1
ATOM 863 N N . ASN A 1 114 ? 3.209 24.109 -7.711 1 95.5 114 ASN A N 1
ATOM 864 C CA . ASN A 1 114 ? 4.129 23.109 -8.242 1 95.5 114 ASN A CA 1
ATOM 865 C C . ASN A 1 114 ? 5.355 23.75 -8.883 1 95.5 114 ASN A C 1
ATOM 867 O O . ASN A 1 114 ? 6.473 23.25 -8.734 1 95.5 114 ASN A O 1
ATOM 871 N N . ASP A 1 115 ? 5.121 24.828 -9.562 1 94.38 115 ASP A N 1
ATOM 872 C CA . ASP A 1 115 ? 6.227 25.531 -10.195 1 94.38 115 ASP A CA 1
ATOM 873 C C . ASP A 1 115 ? 7.207 26.062 -9.148 1 94.38 115 ASP A C 1
ATOM 875 O O . ASP A 1 115 ? 8.422 25.922 -9.305 1 94.38 115 ASP A O 1
ATOM 879 N N . VAL A 1 116 ? 6.66 26.656 -8.148 1 96.31 116 VAL A N 1
ATOM 880 C CA . VAL A 1 116 ? 7.488 27.25 -7.102 1 96.31 116 VAL A CA 1
ATOM 881 C C . VAL A 1 116 ? 8.234 26.141 -6.352 1 96.31 116 VAL A C 1
ATOM 883 O O . VAL A 1 116 ? 9.438 26.25 -6.098 1 96.31 116 VAL A O 1
ATOM 886 N N . VAL A 1 117 ? 7.551 25.094 -6.02 1 97.56 117 VAL A N 1
ATOM 887 C CA . VAL A 1 117 ? 8.141 23.969 -5.301 1 97.56 117 VAL A CA 1
ATOM 888 C C . VAL A 1 117 ? 9.266 23.359 -6.133 1 97.56 117 VAL A C 1
ATOM 890 O O . VAL A 1 117 ? 10.336 23.047 -5.605 1 97.56 117 VAL A O 1
ATOM 893 N N . LYS A 1 118 ? 9.023 23.203 -7.398 1 96 118 LYS A N 1
ATOM 894 C CA . LYS A 1 118 ? 10.039 22.656 -8.297 1 96 118 LYS A CA 1
ATOM 895 C C . LYS A 1 118 ? 11.273 23.547 -8.344 1 96 118 LYS A C 1
ATOM 897 O O . LYS A 1 118 ? 12.398 23.062 -8.336 1 96 118 LYS A O 1
ATOM 902 N N . CYS A 1 119 ? 11.039 24.781 -8.375 1 94.94 119 CYS A N 1
ATOM 903 C CA . CYS A 1 119 ? 12.133 25.75 -8.391 1 94.94 119 CYS A CA 1
ATOM 904 C C . CYS A 1 119 ? 13.016 25.609 -7.16 1 94.94 119 CYS A C 1
ATOM 906 O O . CYS A 1 119 ? 14.242 25.562 -7.27 1 94.94 119 CYS A O 1
ATOM 908 N N . ILE A 1 120 ? 12.398 25.516 -6.09 1 97.44 120 ILE A N 1
ATOM 909 C CA . ILE A 1 120 ? 13.133 25.438 -4.828 1 97.44 120 ILE A CA 1
ATOM 910 C C . ILE A 1 120 ? 13.859 24.094 -4.742 1 97.44 120 ILE A C 1
ATOM 912 O O . ILE A 1 120 ? 15.039 24.047 -4.383 1 97.44 120 ILE A O 1
ATOM 916 N N . SER A 1 121 ? 13.188 23.047 -5.055 1 97.88 121 SER A N 1
ATOM 917 C CA . SER A 1 121 ? 13.781 21.719 -5.004 1 97.88 121 SER A CA 1
ATOM 918 C C . SER A 1 121 ? 14.969 21.609 -5.957 1 97.88 121 SER A C 1
ATOM 920 O O . SER A 1 121 ? 16 21.047 -5.605 1 97.88 121 SER A O 1
ATOM 922 N N . ASP A 1 122 ? 14.836 22.172 -7.141 1 96.19 122 ASP A N 1
ATOM 923 C CA . ASP A 1 122 ? 15.922 22.156 -8.117 1 96.19 122 ASP A CA 1
ATOM 924 C C . ASP A 1 122 ? 17.141 22.938 -7.605 1 96.19 122 ASP A C 1
ATOM 926 O O . ASP A 1 122 ? 18.281 22.5 -7.77 1 96.19 122 ASP A O 1
ATOM 930 N N . HIS A 1 123 ? 16.859 24.047 -7.055 1 96.38 123 HIS A N 1
ATOM 931 C CA . HIS A 1 123 ? 17.938 24.844 -6.469 1 96.38 123 HIS A CA 1
ATOM 932 C C . HIS A 1 123 ? 18.703 24.047 -5.426 1 96.38 123 HIS A C 1
ATOM 934 O O . HIS A 1 123 ? 19.938 24.031 -5.426 1 96.38 123 HIS A O 1
ATOM 940 N N . MET A 1 124 ? 18 23.375 -4.586 1 97.06 124 MET A N 1
ATOM 941 C CA . MET A 1 124 ? 18.641 22.609 -3.52 1 97.06 124 MET A CA 1
ATOM 942 C C . MET A 1 124 ? 19.453 21.453 -4.09 1 97.06 124 MET A C 1
ATOM 944 O O . MET A 1 124 ? 20.594 21.234 -3.684 1 97.06 124 MET A O 1
ATOM 948 N N . LYS A 1 125 ? 18.922 20.797 -5.016 1 96.94 125 LYS A N 1
ATOM 949 C CA . LYS A 1 125 ? 19.578 19.641 -5.621 1 96.94 125 LYS A CA 1
ATOM 950 C C . LYS A 1 125 ? 20.828 20.062 -6.379 1 96.94 125 LYS A C 1
ATOM 952 O O . LYS A 1 125 ? 21.844 19.359 -6.348 1 96.94 125 LYS A O 1
ATOM 957 N N . LYS A 1 126 ? 20.812 21.203 -6.996 1 95.62 126 LYS A N 1
ATOM 958 C CA . LYS A 1 126 ? 21.875 21.594 -7.922 1 95.62 126 LYS A CA 1
ATOM 959 C C . LYS A 1 126 ? 22.891 22.5 -7.242 1 95.62 126 LYS A C 1
ATOM 961 O O . LYS A 1 126 ? 24.062 22.5 -7.602 1 95.62 126 LYS A O 1
ATOM 966 N N . ARG A 1 127 ? 22.469 23.25 -6.254 1 94.81 127 ARG A N 1
ATOM 967 C CA . ARG A 1 127 ? 23.328 24.344 -5.801 1 94.81 127 ARG A CA 1
ATOM 968 C C . ARG A 1 127 ? 23.719 24.156 -4.34 1 94.81 127 ARG A C 1
ATOM 970 O O . ARG A 1 127 ? 24.516 24.938 -3.807 1 94.81 127 ARG A O 1
ATOM 977 N N . THR A 1 128 ? 23.156 23.203 -3.701 1 94.81 128 THR A N 1
ATOM 978 C CA . THR A 1 128 ? 23.484 23.016 -2.297 1 94.81 128 THR A CA 1
ATOM 979 C C . THR A 1 128 ? 24.109 21.641 -2.072 1 94.81 128 THR A C 1
ATOM 981 O O . THR A 1 128 ? 23.797 20.688 -2.789 1 94.81 128 THR A O 1
ATOM 984 N N . GLU A 1 129 ? 24.969 21.562 -1.086 1 92.19 129 GLU A N 1
ATOM 985 C CA . GLU A 1 129 ? 25.594 20.297 -0.754 1 92.19 129 GLU A CA 1
ATOM 986 C C . GLU A 1 129 ? 24.828 19.562 0.333 1 92.19 129 GLU A C 1
ATOM 988 O O . GLU A 1 129 ? 24.562 18.359 0.217 1 92.19 129 GLU A O 1
ATOM 993 N N . CYS A 1 130 ? 24.391 20.297 1.346 1 93.31 130 CYS A N 1
ATOM 994 C CA . CYS A 1 130 ? 23.766 19.641 2.496 1 93.31 130 CYS A CA 1
ATOM 995 C C . CYS A 1 130 ? 22.312 19.297 2.203 1 93.31 130 CYS A C 1
ATOM 997 O O . CYS A 1 130 ? 21.75 18.391 2.828 1 93.31 130 CYS A O 1
ATOM 999 N N . PHE A 1 131 ? 21.672 20 1.249 1 97.12 131 PHE A N 1
ATOM 1000 C CA . PHE A 1 131 ? 20.25 19.797 0.999 1 97.12 131 PHE A CA 1
ATOM 1001 C C . PHE A 1 131 ? 20.031 19.125 -0.355 1 97.12 131 PHE A C 1
ATOM 1003 O O . PHE A 1 131 ? 18.922 19.141 -0.888 1 97.12 131 PHE A O 1
ATOM 1010 N N . LYS A 1 132 ? 21 18.5 -0.901 1 96.38 132 LYS A N 1
ATOM 1011 C CA . LYS A 1 132 ? 20.938 17.953 -2.26 1 96.38 132 LYS A CA 1
ATOM 1012 C C . LYS A 1 132 ? 20 16.766 -2.342 1 96.38 132 LYS A C 1
ATOM 1014 O O . LYS A 1 132 ? 19.406 16.5 -3.396 1 96.38 132 LYS A O 1
ATOM 1019 N N . ASP A 1 133 ? 19.844 16.031 -1.208 1 95.94 133 ASP A N 1
ATOM 1020 C CA . ASP A 1 133 ? 19.031 14.82 -1.209 1 95.94 133 ASP A CA 1
ATOM 1021 C C . ASP A 1 133 ? 17.594 15.125 -0.774 1 95.94 133 ASP A C 1
ATOM 1023 O O . ASP A 1 133 ? 16.969 14.32 -0.09 1 95.94 133 ASP A O 1
ATOM 1027 N N . VAL A 1 134 ? 17.078 16.219 -1.186 1 97.75 134 VAL A N 1
ATOM 1028 C CA . VAL A 1 134 ? 15.758 16.688 -0.778 1 97.75 134 VAL A CA 1
ATOM 1029 C C . VAL A 1 134 ? 14.695 15.797 -1.413 1 97.75 134 VAL A C 1
ATOM 1031 O O . VAL A 1 134 ? 14.805 15.422 -2.584 1 97.75 134 VAL A O 1
ATOM 1034 N N . ASN A 1 135 ? 13.797 15.336 -0.574 1 97.06 135 ASN A N 1
ATOM 1035 C CA . ASN A 1 135 ? 12.562 14.688 -1.007 1 97.06 135 ASN A CA 1
ATOM 1036 C C . ASN A 1 135 ? 11.336 15.523 -0.636 1 97.06 135 ASN A C 1
ATOM 1038 O O . ASN A 1 135 ? 11.156 15.891 0.527 1 97.06 135 ASN A O 1
ATOM 1042 N N . VAL A 1 136 ? 10.461 15.789 -1.641 1 98.12 136 VAL A N 1
ATOM 1043 C CA . VAL A 1 136 ? 9.336 16.688 -1.439 1 98.12 136 VAL A CA 1
ATOM 1044 C C . VAL A 1 136 ? 8.07 15.891 -1.173 1 98.12 136 VAL A C 1
ATOM 1046 O O . VAL A 1 136 ? 7.809 14.883 -1.842 1 98.12 136 VAL A O 1
ATOM 1049 N N . LEU A 1 137 ? 7.324 16.328 -0.156 1 97.19 137 LEU A N 1
ATOM 1050 C CA . LEU A 1 137 ? 6.078 15.664 0.222 1 97.19 137 LEU A CA 1
ATOM 1051 C C . LEU A 1 137 ? 4.957 16.688 0.391 1 97.19 137 LEU A C 1
ATOM 1053 O O . LEU A 1 137 ? 5.055 17.594 1.217 1 97.19 137 LEU A O 1
ATOM 1057 N N . GLY A 1 138 ? 3.861 16.562 -0.409 1 96.12 138 GLY A N 1
ATOM 1058 C CA . GLY A 1 138 ? 2.666 17.359 -0.186 1 96.12 138 GLY A CA 1
ATOM 1059 C C . GLY A 1 138 ? 1.871 16.906 1.027 1 96.12 138 GLY A C 1
ATOM 1060 O O . GLY A 1 138 ? 1.549 15.727 1.167 1 96.12 138 GLY A O 1
ATOM 1061 N N . THR A 1 139 ? 1.595 17.781 1.955 1 93.88 139 THR A N 1
ATOM 1062 C CA . THR A 1 139 ? 0.858 17.484 3.176 1 93.88 139 THR A CA 1
ATOM 1063 C C . THR A 1 139 ? -0.263 18.484 3.398 1 93.88 139 THR A C 1
ATOM 1065 O O . THR A 1 139 ? -0.397 19.453 2.639 1 93.88 139 THR A O 1
ATOM 1068 N N . GLY A 1 140 ? -1.135 18.172 4.383 1 93.31 140 GLY A N 1
ATOM 1069 C CA . GLY A 1 140 ? -2.174 19.125 4.762 1 93.31 140 GLY A CA 1
ATOM 1070 C C . GLY A 1 140 ? -3.504 18.859 4.082 1 93.31 140 GLY A C 1
ATOM 1071 O O . GLY A 1 140 ? -3.662 17.844 3.398 1 93.31 140 GLY A O 1
ATOM 1072 N N . SER A 1 141 ? -4.316 19.844 4.312 1 94.06 141 SER A N 1
ATOM 1073 C CA . SER A 1 141 ? -5.715 19.641 3.955 1 94.06 141 SER A CA 1
ATOM 1074 C C . SER A 1 141 ? -5.898 19.594 2.441 1 94.06 141 SER A C 1
ATOM 1076 O O . SER A 1 141 ? -6.75 18.859 1.938 1 94.06 141 SER A O 1
ATOM 1078 N N . TYR A 1 142 ? -5.133 20.406 1.766 1 94.19 142 TYR A N 1
ATOM 1079 C CA . TYR A 1 142 ? -5.301 20.438 0.316 1 94.19 142 TYR A CA 1
ATOM 1080 C C . TYR A 1 142 ? -5.043 19.062 -0.283 1 94.19 142 TYR A C 1
ATOM 1082 O O . TYR A 1 142 ? -5.867 18.531 -1.037 1 94.19 142 TYR A O 1
ATOM 1090 N N . TYR A 1 143 ? -3.984 18.469 0.083 1 94.44 143 TYR A N 1
ATOM 1091 C CA . TYR 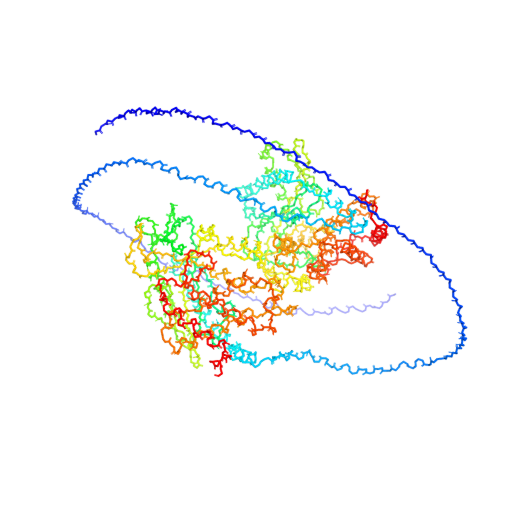A 1 143 ? -3.559 17.203 -0.515 1 94.44 143 TYR A CA 1
ATOM 1092 C C . TYR A 1 143 ? -4.352 16.031 0.055 1 94.44 143 TYR A C 1
ATOM 1094 O O . TYR A 1 143 ? -4.266 14.914 -0.447 1 94.44 143 TYR A O 1
ATOM 1102 N N . GLU A 1 144 ? -5.102 16.25 1.098 1 94.56 144 GLU A N 1
ATOM 1103 C CA . GLU A 1 144 ? -6.004 15.25 1.671 1 94.56 144 GLU A CA 1
ATOM 1104 C C . GLU A 1 144 ? -7.426 15.43 1.153 1 94.56 144 GLU A C 1
ATOM 1106 O O . GLU A 1 144 ? -8.344 14.719 1.573 1 94.56 144 GLU A O 1
ATOM 1111 N N . ASN A 1 145 ? -7.645 16.422 0.272 1 92.56 145 ASN A N 1
ATOM 1112 C CA . ASN A 1 145 ? -8.953 16.766 -0.274 1 92.56 145 ASN A CA 1
ATOM 1113 C C . ASN A 1 145 ? -9.93 17.188 0.824 1 92.56 145 ASN A C 1
ATOM 1115 O O . ASN A 1 145 ? -11.062 16.719 0.86 1 92.56 145 ASN A O 1
ATOM 1119 N N . LEU A 1 146 ? -9.406 17.938 1.76 1 95.31 146 LEU A N 1
ATOM 1120 C CA . LEU A 1 146 ? -10.195 18.422 2.887 1 95.31 146 LEU A CA 1
ATOM 1121 C C . LEU A 1 146 ? -10.258 19.953 2.883 1 95.31 146 LEU A C 1
ATOM 1123 O O . LEU A 1 146 ? -10.883 20.547 3.764 1 95.31 146 LEU A O 1
ATOM 1127 N N . LYS A 1 147 ? -9.625 20.547 1.868 1 92.75 147 LYS A N 1
ATOM 1128 C CA . LYS A 1 147 ? -9.648 22 1.762 1 92.75 147 LYS A CA 1
ATOM 1129 C C . LYS A 1 147 ? -11.055 22.5 1.447 1 92.75 147 LYS A C 1
ATOM 1131 O O . LYS A 1 147 ? -11.766 21.906 0.633 1 92.75 147 LYS A O 1
ATOM 1136 N N . ILE A 1 148 ? -11.336 23.594 2.148 1 92.31 148 ILE A N 1
ATOM 1137 C CA . ILE A 1 148 ? -12.672 24.141 1.942 1 92.31 148 ILE A CA 1
ATOM 1138 C C . ILE A 1 148 ? -12.57 25.578 1.432 1 92.31 148 ILE A C 1
ATOM 1140 O O . ILE A 1 148 ? -11.617 26.297 1.752 1 92.31 148 ILE A O 1
ATOM 1144 N N . SER A 1 149 ? -13.5 26.016 0.668 1 90.44 149 SER A N 1
ATOM 1145 C CA . SER A 1 149 ? -13.75 27.391 0.243 1 90.44 149 SER A CA 1
ATOM 1146 C C . SER A 1 149 ? -12.797 27.812 -0.864 1 90.44 149 SER A C 1
ATOM 1148 O O . SER A 1 149 ? -13.203 28 -2.012 1 90.44 149 SER A O 1
ATOM 1150 N N . ASP A 1 150 ? -11.5 27.906 -0.54 1 90.75 150 ASP A N 1
ATOM 1151 C CA . ASP A 1 150 ? -10.539 28.344 -1.54 1 90.75 150 ASP A CA 1
ATOM 1152 C C . ASP A 1 150 ? -9.227 27.578 -1.417 1 90.75 150 ASP A C 1
ATOM 1154 O O . ASP A 1 150 ? -8.805 27.219 -0.312 1 90.75 150 ASP A O 1
ATOM 1158 N N . PRO A 1 151 ? -8.68 27.266 -2.592 1 92.81 151 PRO A N 1
ATOM 1159 C CA . PRO A 1 151 ? -7.348 26.656 -2.566 1 92.81 151 PRO A CA 1
ATOM 1160 C C . PRO A 1 151 ? -6.234 27.672 -2.332 1 92.81 151 PRO A C 1
ATOM 1162 O O . PRO A 1 151 ? -5.383 27.875 -3.205 1 92.81 151 PRO A O 1
ATOM 1165 N N . ASP A 1 152 ? -6.156 28.281 -1.159 1 94.62 152 ASP A N 1
ATOM 1166 C CA . ASP A 1 152 ? -5.312 29.438 -0.872 1 94.62 152 ASP A CA 1
ATOM 1167 C C . ASP A 1 152 ? -4.227 29.078 0.14 1 94.62 152 ASP A C 1
ATOM 1169 O O . ASP A 1 152 ? -3.438 29.938 0.539 1 94.62 152 ASP A O 1
ATOM 1173 N N . GLU A 1 153 ? -4.215 27.875 0.558 1 95.38 153 GLU A N 1
ATOM 1174 C CA . GLU A 1 153 ? -3.213 27.438 1.522 1 95.38 153 GLU A CA 1
ATOM 1175 C C . GLU A 1 153 ? -2.658 26.062 1.148 1 95.38 153 GLU A C 1
ATOM 1177 O O . GLU A 1 153 ? -3.418 25.125 0.906 1 95.38 153 GLU A O 1
ATOM 1182 N N . PHE A 1 154 ? -1.321 25.969 1.084 1 97.12 154 PHE A N 1
ATOM 1183 C CA . PHE A 1 154 ? -0.626 24.734 0.766 1 97.12 154 PHE A CA 1
ATOM 1184 C C . PHE A 1 154 ? 0.494 24.469 1.765 1 97.12 154 PHE A C 1
ATOM 1186 O O . PHE A 1 154 ? 1.136 25.406 2.248 1 97.12 154 PHE A O 1
ATOM 1193 N N . ASP A 1 155 ? 0.675 23.266 2.094 1 96.56 155 ASP A N 1
ATOM 1194 C CA . ASP A 1 155 ? 1.779 22.797 2.928 1 96.56 155 ASP A CA 1
ATOM 1195 C C . ASP A 1 155 ? 2.627 21.766 2.188 1 96.56 155 ASP A C 1
ATOM 1197 O O . ASP A 1 155 ? 2.119 20.734 1.76 1 96.56 155 ASP A O 1
ATOM 1201 N N . VAL A 1 156 ? 3.898 22.062 2.092 1 98.25 156 VAL A N 1
ATOM 1202 C CA . VAL A 1 156 ? 4.812 21.125 1.436 1 98.25 156 VAL A CA 1
ATOM 1203 C C . VAL A 1 156 ? 6.023 20.875 2.328 1 98.25 156 VAL A C 1
ATOM 1205 O O . VAL A 1 156 ? 6.676 21.828 2.783 1 98.25 156 VAL A O 1
ATOM 1208 N N . MET A 1 157 ? 6.316 19.656 2.541 1 97.94 157 MET A N 1
ATOM 1209 C CA . MET A 1 157 ? 7.477 19.297 3.355 1 97.94 157 MET A CA 1
ATOM 1210 C C . MET A 1 157 ? 8.688 18.984 2.477 1 97.94 157 MET A C 1
ATOM 1212 O O . MET A 1 157 ? 8.578 18.234 1.505 1 97.94 157 MET A O 1
ATOM 1216 N N . PHE A 1 158 ? 9.75 19.609 2.787 1 98.5 158 PHE A N 1
ATOM 1217 C CA . PHE A 1 158 ? 11.055 19.281 2.227 1 98.5 158 PHE A CA 1
ATOM 1218 C C . PHE A 1 158 ? 11.859 18.422 3.189 1 98.5 158 PHE A C 1
ATOM 1220 O O . PHE A 1 158 ? 12.391 18.906 4.184 1 98.5 158 PHE A O 1
ATOM 1227 N N . ASN A 1 159 ? 11.977 17.156 2.787 1 97.94 159 ASN A N 1
ATOM 1228 C CA . ASN A 1 159 ? 12.508 16.172 3.73 1 97.94 159 ASN A CA 1
ATOM 1229 C C . ASN A 1 159 ? 13.922 15.734 3.346 1 97.94 159 ASN A C 1
ATOM 1231 O O . ASN A 1 159 ? 14.219 15.555 2.162 1 97.94 159 ASN A O 1
ATOM 1235 N N . PHE A 1 160 ? 14.695 15.539 4.336 1 97.56 160 PHE A N 1
ATOM 1236 C CA . PHE A 1 160 ? 16.078 15.094 4.172 1 97.56 160 PHE A CA 1
ATOM 1237 C C . PHE A 1 160 ? 16.312 13.805 4.938 1 97.56 160 PHE A C 1
ATOM 1239 O O . PHE A 1 160 ? 16.156 13.758 6.16 1 97.56 160 PHE A O 1
ATOM 1246 N N . PRO A 1 161 ? 16.672 12.75 4.207 1 96.38 161 PRO A N 1
ATOM 1247 C CA . PRO A 1 161 ? 16.875 11.461 4.875 1 96.38 161 PRO A CA 1
ATOM 1248 C C . PRO A 1 161 ? 18.094 11.461 5.805 1 96.38 161 PRO A C 1
ATOM 1250 O O . PRO A 1 161 ? 19.125 12.039 5.473 1 96.38 161 PRO A O 1
ATOM 1253 N N . VAL A 1 162 ? 17.906 10.867 6.957 1 94.94 162 VAL A N 1
ATOM 1254 C CA . VAL A 1 162 ? 19 10.695 7.895 1 94.94 162 VAL A CA 1
ATOM 1255 C C . VAL A 1 162 ? 19.125 9.219 8.281 1 94.94 162 VAL A C 1
ATOM 1257 O O . VAL A 1 162 ? 18.109 8.539 8.469 1 94.94 162 VAL A O 1
ATOM 1260 N N . GLU A 1 163 ? 20.359 8.812 8.273 1 91.06 163 GLU A N 1
ATOM 1261 C CA . GLU A 1 163 ? 20.672 7.438 8.664 1 91.06 163 GLU A CA 1
ATOM 1262 C C . GLU A 1 163 ? 21.609 7.406 9.875 1 91.06 163 GLU A C 1
ATOM 1264 O O . GLU A 1 163 ? 22.312 8.383 10.141 1 91.06 163 GLU A O 1
ATOM 1269 N N . ARG A 1 164 ? 21.578 6.277 10.664 1 90.5 164 ARG A N 1
ATOM 1270 C CA . ARG A 1 164 ? 22.469 6.062 11.805 1 90.5 164 ARG A CA 1
ATOM 1271 C C . ARG A 1 164 ? 22.359 7.207 12.805 1 90.5 164 ARG A C 1
ATOM 1273 O O . ARG A 1 164 ? 23.359 7.852 13.117 1 90.5 164 ARG A O 1
ATOM 1280 N N . VAL A 1 165 ? 21.172 7.426 13.242 1 94.56 165 VAL A N 1
ATOM 1281 C CA . VAL A 1 165 ? 20.922 8.5 14.203 1 94.56 165 VAL A CA 1
ATOM 1282 C C . VAL A 1 165 ? 20.375 7.914 15.5 1 94.56 165 VAL A C 1
ATOM 1284 O O . VAL A 1 165 ? 19.812 6.82 15.508 1 94.56 165 VAL A O 1
ATOM 1287 N N . ASP A 1 166 ? 20.656 8.656 16.516 1 93.81 166 ASP A N 1
ATOM 1288 C CA . ASP A 1 166 ? 20.078 8.398 17.828 1 93.81 166 ASP A CA 1
ATOM 1289 C C . ASP A 1 166 ? 18.984 9.406 18.172 1 93.81 166 ASP A C 1
ATOM 1291 O O . ASP A 1 166 ? 19.25 10.602 18.281 1 93.81 166 ASP A O 1
ATOM 1295 N N . ILE A 1 167 ? 17.812 8.898 18.312 1 95.19 167 ILE A N 1
ATOM 1296 C CA . ILE A 1 167 ? 16.656 9.742 18.594 1 95.19 167 ILE A CA 1
ATOM 1297 C C . ILE A 1 167 ? 16.219 9.57 20.047 1 95.19 167 ILE A C 1
ATOM 1299 O O . ILE A 1 167 ? 15.898 8.461 20.469 1 95.19 167 ILE A O 1
ATOM 1303 N N . ARG A 1 168 ? 16.188 10.727 20.797 1 93.75 168 ARG A N 1
ATOM 1304 C CA . ARG A 1 168 ? 15.836 10.688 22.219 1 93.75 168 ARG A CA 1
ATOM 1305 C C . ARG A 1 168 ? 14.688 11.648 22.516 1 93.75 168 ARG A C 1
ATOM 1307 O O . ARG A 1 168 ? 14.633 12.75 21.969 1 93.75 168 ARG A O 1
ATOM 1314 N N . PRO A 1 169 ? 13.891 11.211 23.406 1 93.69 169 PRO A N 1
ATOM 1315 C CA . PRO A 1 169 ? 12.773 12.094 23.766 1 93.69 169 PRO A CA 1
ATOM 1316 C C . PRO A 1 169 ? 13.227 13.422 24.375 1 93.69 169 PRO A C 1
ATOM 1318 O O . PRO A 1 169 ? 14.219 13.461 25.109 1 93.69 169 PRO A O 1
ATOM 1321 N N . PHE A 1 170 ? 12.602 14.438 24.016 1 94.06 170 PHE A N 1
ATOM 1322 C CA . PHE A 1 170 ? 12.742 15.758 24.625 1 94.06 170 PHE A CA 1
ATOM 1323 C C . PHE A 1 170 ? 11.508 16.125 25.438 1 94.06 170 PHE A C 1
ATOM 1325 O O . PHE A 1 170 ? 10.492 16.531 24.875 1 94.06 170 PHE A O 1
ATOM 1332 N N . GLY A 1 171 ? 11.586 15.914 26.719 1 89.81 171 GLY A N 1
ATOM 1333 C CA . GLY A 1 171 ? 10.422 16.109 27.562 1 89.81 171 GLY A CA 1
ATOM 1334 C C . GLY A 1 171 ? 9.617 14.852 27.781 1 89.81 171 GLY A C 1
ATOM 1335 O O . GLY A 1 171 ? 10.062 13.758 27.438 1 89.81 171 GLY A O 1
ATOM 1336 N N . ASP A 1 172 ? 8.359 15.047 28.344 1 87.5 172 ASP A N 1
ATOM 1337 C CA . ASP A 1 172 ? 7.629 13.867 28.781 1 87.5 172 ASP A CA 1
ATOM 1338 C C . ASP A 1 172 ? 6.355 13.68 27.969 1 87.5 172 ASP A C 1
ATOM 1340 O O . ASP A 1 172 ? 5.641 12.688 28.141 1 87.5 172 ASP A O 1
ATOM 1344 N N . ASP A 1 173 ? 6.098 14.539 27.047 1 89.56 173 ASP A N 1
ATOM 1345 C CA . ASP A 1 173 ? 4.828 14.445 26.328 1 89.56 173 ASP A CA 1
ATOM 1346 C C . ASP A 1 173 ? 4.93 13.477 25.156 1 89.56 173 ASP A C 1
ATOM 1348 O O . ASP A 1 173 ? 3.912 13.062 24.594 1 89.56 173 ASP A O 1
ATOM 1352 N N . GLY A 1 174 ? 6.18 13.156 24.703 1 92.06 174 GLY A N 1
ATOM 1353 C CA . GLY A 1 174 ? 6.398 12.133 23.703 1 92.06 174 GLY A CA 1
ATOM 1354 C C . GLY A 1 174 ? 6.387 12.68 22.281 1 92.06 174 GLY A C 1
ATOM 1355 O O . GLY A 1 174 ? 6.613 11.938 21.328 1 92.06 174 GLY A O 1
ATOM 1356 N N . ALA A 1 175 ? 6.215 13.93 22.109 1 94.62 175 ALA A N 1
ATOM 1357 C CA . ALA A 1 175 ? 6.055 14.492 20.766 1 94.62 175 ALA A CA 1
ATOM 1358 C C . ALA A 1 175 ? 7.355 15.125 20.281 1 94.62 175 ALA A C 1
ATOM 1360 O O . ALA A 1 175 ? 7.531 15.352 19.078 1 94.62 175 ALA A O 1
ATOM 1361 N N . PHE A 1 176 ? 8.32 15.383 21.188 1 95.38 176 PHE A N 1
ATOM 1362 C CA . PHE A 1 176 ? 9.539 16.109 20.844 1 95.38 176 PHE A CA 1
ATOM 1363 C C . PHE A 1 176 ? 10.773 15.258 21.109 1 95.38 176 PHE A C 1
ATOM 1365 O O . PHE A 1 176 ? 10.812 14.492 22.062 1 95.38 176 PHE A O 1
ATOM 1372 N N . TYR A 1 177 ? 11.773 15.484 20.203 1 96.06 177 TYR A N 1
ATOM 1373 C CA . TYR A 1 177 ? 12.961 14.641 20.266 1 96.06 177 TYR A CA 1
ATOM 1374 C C . TYR A 1 177 ? 14.227 15.445 19.984 1 96.06 177 TYR A C 1
ATOM 1376 O O . TYR A 1 177 ? 14.164 16.5 19.344 1 96.06 177 TYR A O 1
ATOM 1384 N N . SER A 1 178 ? 15.281 15 20.547 1 95.88 178 SER A N 1
ATOM 1385 C CA . SER A 1 178 ? 16.609 15.383 20.062 1 95.88 178 SER A CA 1
ATOM 1386 C C . SER A 1 178 ? 17.172 14.336 19.109 1 95.88 178 SER A C 1
ATOM 1388 O O . SER A 1 178 ? 16.859 13.148 19.234 1 95.88 178 SER A O 1
ATOM 1390 N N . VAL A 1 179 ? 17.891 14.797 18.125 1 96.5 179 VAL A N 1
ATOM 1391 C CA . VAL A 1 179 ? 18.484 13.914 17.125 1 96.5 179 VAL A CA 1
ATOM 1392 C C . VAL A 1 179 ? 20 14.047 17.156 1 96.5 179 VAL A C 1
ATOM 1394 O O . VAL A 1 179 ? 20.531 15.148 17.094 1 96.5 179 VAL A O 1
ATOM 1397 N N . ALA A 1 180 ? 20.656 12.906 17.312 1 95.81 180 ALA A N 1
ATOM 1398 C CA . ALA A 1 180 ? 22.109 12.914 17.328 1 95.81 180 ALA A CA 1
ATOM 1399 C C . ALA A 1 180 ? 22.688 11.938 16.297 1 95.81 180 ALA A C 1
ATOM 1401 O O . ALA A 1 180 ? 22.156 10.836 16.125 1 95.81 180 ALA A O 1
ATOM 1402 N N . PHE A 1 181 ? 23.734 12.336 15.625 1 94.69 181 PHE A N 1
ATOM 1403 C CA . PHE A 1 181 ? 24.391 11.469 14.656 1 94.69 181 PHE A CA 1
ATOM 1404 C C . PHE A 1 181 ? 25.25 10.422 15.375 1 94.69 181 PHE A C 1
ATOM 1406 O O . PHE A 1 181 ? 25.922 10.734 16.359 1 94.69 181 PHE A O 1
ATOM 1413 N N . LYS A 1 182 ? 25.094 9.273 14.852 1 93.12 182 LYS A N 1
ATOM 1414 C CA . LYS A 1 182 ? 26.047 8.25 15.258 1 93.12 182 LYS A CA 1
ATOM 1415 C C . LYS A 1 182 ? 27.375 8.406 14.508 1 93.12 182 LYS A C 1
ATOM 1417 O O . LYS A 1 182 ? 27.531 9.328 13.711 1 93.12 182 LYS A O 1
ATOM 1422 N N . ARG A 1 183 ? 28.328 7.531 14.891 1 90.38 183 ARG A N 1
ATOM 1423 C CA . ARG A 1 183 ? 29.656 7.621 14.289 1 90.38 183 ARG A CA 1
ATOM 1424 C C . ARG A 1 183 ? 29.578 7.422 12.781 1 90.38 183 ARG A C 1
ATOM 1426 O O . ARG A 1 183 ? 28.828 6.578 12.289 1 90.38 183 ARG A O 1
ATOM 1433 N N . GLY A 1 184 ? 30.328 8.273 12.062 1 87.44 184 GLY A N 1
ATOM 1434 C CA . GLY A 1 184 ? 30.359 8.188 10.617 1 87.44 184 GLY A CA 1
ATOM 1435 C C . GLY A 1 184 ? 30.109 9.523 9.93 1 87.44 184 GLY A C 1
ATOM 1436 O O . GLY A 1 184 ? 29.906 10.531 10.602 1 87.44 184 GLY A O 1
ATOM 1437 N N . LYS A 1 185 ? 30.266 9.484 8.617 1 88.62 185 LYS A N 1
ATOM 1438 C CA . LYS A 1 185 ? 30.016 10.68 7.82 1 88.62 185 LYS A CA 1
ATOM 1439 C C . LYS A 1 185 ? 28.531 10.82 7.5 1 88.62 185 LYS A C 1
ATOM 1441 O O . LYS A 1 185 ? 27.859 9.836 7.195 1 88.62 185 LYS A O 1
ATOM 1446 N N . HIS A 1 186 ? 28.047 12.086 7.719 1 90.62 186 HIS A N 1
ATOM 1447 C CA . HIS A 1 186 ? 26.656 12.406 7.414 1 90.62 186 HIS A CA 1
ATOM 1448 C C . HIS A 1 186 ? 26.562 13.617 6.496 1 90.62 186 HIS A C 1
ATOM 1450 O O . HIS A 1 186 ? 27.375 14.539 6.582 1 90.62 186 HIS A O 1
ATOM 1456 N N . SER A 1 187 ? 25.594 13.664 5.652 1 90 187 SER A N 1
ATOM 1457 C CA . SER A 1 187 ? 25.375 14.758 4.719 1 90 187 SER A CA 1
ATOM 1458 C C . SER A 1 187 ? 25.062 16.062 5.457 1 90 187 SER A C 1
ATOM 1460 O O . SER A 1 187 ? 25.312 17.141 4.941 1 90 187 SER A O 1
ATOM 1462 N N . LEU A 1 188 ? 24.625 15.977 6.711 1 94.81 188 LEU A N 1
ATOM 1463 C CA . LEU A 1 188 ? 24.188 17.141 7.469 1 94.81 188 LEU A CA 1
ATOM 1464 C C . LEU A 1 188 ? 25.141 17.453 8.609 1 94.81 188 LEU A C 1
ATOM 1466 O O . LEU A 1 188 ? 24.766 18.094 9.594 1 94.81 188 LEU A O 1
ATOM 1470 N N . ASP A 1 189 ? 26.359 17.062 8.453 1 93.19 189 ASP A N 1
ATOM 1471 C CA . ASP A 1 189 ? 27.375 17.234 9.484 1 93.19 189 ASP A CA 1
ATOM 1472 C C . ASP A 1 189 ? 27.609 18.719 9.781 1 93.19 189 ASP A C 1
ATOM 1474 O O . ASP A 1 189 ? 28.062 19.078 10.875 1 93.19 189 ASP A O 1
ATOM 1478 N N . ARG A 1 190 ? 27.328 19.516 8.852 1 92.69 190 ARG A N 1
ATOM 1479 C CA . ARG A 1 190 ? 27.5 20.953 9.008 1 92.69 190 ARG A CA 1
ATOM 1480 C C . ARG A 1 190 ? 26.672 21.484 10.18 1 92.69 190 ARG A C 1
ATOM 1482 O O . ARG A 1 190 ? 27.031 22.484 10.797 1 92.69 190 ARG A O 1
ATOM 1489 N N . PHE A 1 191 ? 25.641 20.766 10.523 1 96 191 PHE A N 1
ATOM 1490 C CA . PHE A 1 191 ? 24.719 21.25 11.547 1 96 191 PHE A CA 1
ATOM 1491 C C . PHE A 1 191 ? 24.906 20.484 12.852 1 96 191 PHE A C 1
ATOM 1493 O O . PHE A 1 191 ? 24.062 20.531 13.742 1 96 191 PHE A O 1
ATOM 1500 N N . LYS A 1 192 ? 25.922 19.781 12.891 1 94.25 192 LYS A N 1
ATOM 1501 C CA . LYS A 1 192 ? 26.203 18.969 14.07 1 94.25 192 LYS A CA 1
ATOM 1502 C C . LYS A 1 192 ? 26.766 19.828 15.203 1 94.25 192 LYS A C 1
ATOM 1504 O O . LYS A 1 192 ? 27.719 20.578 15.008 1 94.25 192 LYS A O 1
ATOM 1509 N N . ASN A 1 193 ? 26.203 19.703 16.328 1 91.44 193 ASN A N 1
ATOM 1510 C CA . ASN A 1 193 ? 26.719 20.359 17.516 1 91.44 193 ASN A CA 1
ATOM 1511 C C . ASN A 1 193 ? 27.891 19.594 18.109 1 91.44 193 ASN A C 1
ATOM 1513 O O . ASN A 1 193 ? 28.25 18.516 17.641 1 91.44 193 ASN A O 1
ATOM 1517 N N . ARG A 1 194 ? 28.469 20.156 19.203 1 87.06 194 ARG A N 1
ATOM 1518 C CA . ARG A 1 194 ? 29.609 19.547 19.875 1 87.06 194 ARG A CA 1
ATOM 1519 C C . ARG A 1 194 ? 29.234 18.188 20.484 1 87.06 194 ARG A C 1
ATOM 1521 O O . ARG A 1 194 ? 30.031 17.266 20.484 1 87.06 194 ARG A O 1
ATOM 1528 N N . ASP A 1 195 ? 27.969 18.094 20.875 1 88.38 195 ASP A N 1
ATOM 1529 C CA . ASP A 1 195 ? 27.516 16.859 21.5 1 88.38 195 ASP A CA 1
ATOM 1530 C C . ASP A 1 195 ? 26.938 15.898 20.469 1 88.38 195 ASP A C 1
ATOM 1532 O O . ASP A 1 195 ? 26.234 14.945 20.828 1 88.38 195 ASP A O 1
ATOM 1536 N N . ASN A 1 196 ? 27.031 16.172 19.203 1 92.12 196 ASN A N 1
ATOM 1537 C CA . ASN A 1 196 ? 26.656 15.344 18.062 1 92.12 196 ASN A CA 1
ATOM 1538 C C . ASN A 1 196 ? 25.188 15.492 17.719 1 92.12 196 ASN A C 1
ATOM 1540 O O . ASN A 1 196 ? 24.688 14.852 16.781 1 92.12 196 ASN A O 1
ATOM 1544 N N . THR A 1 197 ? 24.531 16.312 18.484 1 94.69 197 THR A N 1
ATOM 1545 C CA . THR A 1 197 ? 23.125 16.578 18.156 1 94.69 197 THR A CA 1
ATOM 1546 C C . THR A 1 197 ? 23.016 17.484 16.938 1 94.69 197 THR A C 1
ATOM 1548 O O . THR A 1 197 ? 23.938 18.266 16.656 1 94.69 197 THR A O 1
ATOM 1551 N N . VAL A 1 198 ? 21.984 17.297 16.219 1 95.62 198 VAL A N 1
ATOM 1552 C CA . VAL A 1 198 ? 21.75 18.125 15.039 1 95.62 198 VAL A CA 1
ATOM 1553 C C . VAL A 1 198 ? 21.047 19.422 15.453 1 95.62 198 VAL A C 1
ATOM 1555 O O . VAL A 1 198 ? 20 19.391 16.094 1 95.62 198 VAL A O 1
ATOM 1558 N N . SER A 1 199 ? 21.641 20.531 15.141 1 95.5 199 SER A N 1
ATOM 1559 C CA . SER A 1 199 ? 21.062 21.828 15.445 1 95.5 199 SER A CA 1
ATOM 1560 C C . SER A 1 199 ? 19.844 22.125 14.562 1 95.5 199 SER A C 1
ATOM 1562 O O . SER A 1 199 ? 20 22.516 13.406 1 95.5 199 SER A O 1
ATOM 1564 N N . ALA A 1 200 ? 18.656 22.062 15.164 1 96.56 200 ALA A N 1
ATOM 1565 C CA . ALA A 1 200 ? 17.438 22.328 14.414 1 96.56 200 ALA A CA 1
ATOM 1566 C C . ALA A 1 200 ? 17.359 23.797 14 1 96.56 200 ALA A C 1
ATOM 1568 O O . ALA A 1 200 ? 16.969 24.109 12.867 1 96.56 200 ALA A O 1
ATOM 1569 N N . SER A 1 201 ? 17.75 24.625 14.914 1 95.06 201 SER A N 1
ATOM 1570 C CA . SER A 1 201 ? 17.656 26.062 14.68 1 95.06 201 SER A CA 1
ATOM 1571 C C . SER A 1 201 ? 18.609 26.5 13.57 1 95.06 201 SER A C 1
ATOM 1573 O O . SER A 1 201 ? 18.219 27.266 12.68 1 95.06 201 SER A O 1
ATOM 1575 N N . GLU A 1 202 ? 19.797 26.016 13.594 1 95.75 202 GLU A N 1
ATOM 1576 C CA . GLU A 1 202 ? 20.781 26.375 12.57 1 95.75 202 GLU A CA 1
ATOM 1577 C C . GLU A 1 202 ? 20.391 25.812 11.211 1 95.75 202 GLU A C 1
ATOM 1579 O O . GLU A 1 202 ? 20.562 26.484 10.188 1 95.75 202 GLU A O 1
ATOM 1584 N N . MET A 1 203 ? 19.953 24.609 11.219 1 97.12 203 MET A N 1
ATOM 1585 C CA . MET A 1 203 ? 19.531 23.984 9.969 1 97.12 203 MET A CA 1
ATOM 1586 C C . MET A 1 203 ? 18.359 24.75 9.359 1 97.12 203 MET A C 1
ATOM 1588 O O . MET A 1 203 ? 18.328 25 8.156 1 97.12 203 MET A O 1
ATOM 1592 N N . LEU A 1 204 ? 17.391 25.094 10.203 1 97 204 LEU A N 1
ATOM 1593 C CA . LEU A 1 204 ? 16.234 25.859 9.742 1 97 204 LEU A CA 1
ATOM 1594 C C . LEU A 1 204 ? 16.656 27.203 9.18 1 97 204 LEU A C 1
ATOM 1596 O O . LEU A 1 204 ? 16.125 27.656 8.164 1 97 204 LEU A O 1
ATOM 1600 N N . LYS A 1 205 ? 17.594 27.828 9.82 1 96.06 205 LYS A N 1
ATOM 1601 C CA . LYS A 1 205 ? 18.109 29.109 9.344 1 96.06 205 LYS A CA 1
ATOM 1602 C C . LYS A 1 205 ? 18.719 28.984 7.957 1 96.06 205 LYS A C 1
ATOM 1604 O O . LYS A 1 205 ? 18.422 29.781 7.066 1 96.06 205 LYS A O 1
ATOM 1609 N N . GLU A 1 206 ? 19.531 28.016 7.836 1 96.75 206 GLU A N 1
ATOM 1610 C CA . GLU A 1 206 ? 20.156 27.812 6.535 1 96.75 206 GLU A CA 1
ATOM 1611 C C . GLU A 1 206 ? 19.141 27.422 5.477 1 96.75 206 GLU A C 1
ATOM 1613 O O . GLU A 1 206 ? 19.219 27.859 4.328 1 96.75 206 GLU A O 1
ATOM 1618 N N . PHE A 1 207 ? 18.266 26.547 5.871 1 97.75 207 PHE A N 1
ATOM 1619 C CA . PHE A 1 207 ? 17.188 26.125 4.98 1 97.75 207 PHE A CA 1
ATOM 1620 C C . PHE A 1 207 ? 16.406 27.344 4.488 1 97.75 207 PHE A C 1
ATOM 1622 O O . PHE A 1 207 ? 16.141 27.469 3.289 1 97.75 207 PHE A O 1
ATOM 1629 N N . ARG A 1 208 ? 15.969 28.203 5.332 1 97.5 208 ARG A N 1
ATOM 1630 C CA . ARG A 1 208 ? 15.242 29.422 4.996 1 97.5 208 ARG A CA 1
ATOM 1631 C C . ARG A 1 208 ? 16.031 30.266 4.012 1 97.5 208 ARG A C 1
ATOM 1633 O O . ARG A 1 208 ? 15.484 30.766 3.023 1 97.5 208 ARG A O 1
ATOM 1640 N N . ASN A 1 209 ? 17.312 30.391 4.254 1 96.81 209 ASN A N 1
ATOM 1641 C CA . ASN A 1 209 ? 18.156 31.172 3.367 1 96.81 209 ASN A CA 1
ATOM 1642 C C . ASN A 1 209 ? 18.188 30.594 1.956 1 96.81 209 ASN A C 1
ATOM 1644 O O . ASN A 1 209 ? 18.156 31.344 0.974 1 96.81 209 ASN A O 1
ATOM 1648 N N . GLU A 1 210 ? 18.25 29.297 1.897 1 97.19 210 GLU A N 1
ATOM 1649 C CA . GLU A 1 210 ? 18.281 28.656 0.587 1 97.19 210 GLU A CA 1
ATOM 1650 C C . GLU A 1 210 ? 16.953 28.859 -0.144 1 97.19 210 GLU A C 1
ATOM 1652 O O . GLU A 1 210 ? 16.938 29.047 -1.362 1 97.19 210 GLU A O 1
ATOM 1657 N N . VAL A 1 211 ? 15.844 28.75 0.581 1 97.56 211 VAL A N 1
ATOM 1658 C CA . VAL A 1 211 ? 14.531 28.969 -0.017 1 97.56 211 VAL A CA 1
ATOM 1659 C C . VAL A 1 211 ? 14.445 30.406 -0.557 1 97.56 211 VAL A C 1
ATOM 1661 O O . VAL A 1 211 ? 14.031 30.609 -1.697 1 97.56 211 VAL A O 1
ATOM 1664 N N . ILE A 1 212 ? 14.891 31.359 0.252 1 96.12 212 ILE A N 1
ATOM 1665 C CA . ILE A 1 212 ? 14.859 32.781 -0.128 1 96.12 212 ILE A CA 1
ATOM 1666 C C . ILE A 1 212 ? 15.711 32.969 -1.378 1 96.12 212 ILE A C 1
ATOM 1668 O O . ILE A 1 212 ? 15.281 33.656 -2.324 1 96.12 212 ILE A O 1
ATOM 1672 N N . THR A 1 213 ? 16.875 32.406 -1.368 1 95.81 213 THR A N 1
ATOM 1673 C CA . THR A 1 213 ? 17.781 32.531 -2.504 1 95.81 213 THR A CA 1
ATOM 1674 C C . THR A 1 213 ? 17.141 31.969 -3.771 1 95.81 213 THR A C 1
ATOM 1676 O O . THR A 1 213 ? 17.25 32.562 -4.844 1 95.81 213 THR A O 1
ATOM 1679 N N . SER A 1 214 ? 16.516 30.875 -3.619 1 95.06 214 SER A N 1
ATOM 1680 C CA . SER A 1 214 ? 15.898 30.219 -4.762 1 95.06 214 SER A CA 1
ATOM 1681 C C . SER A 1 214 ? 14.773 31.062 -5.352 1 95.06 214 SER A C 1
ATOM 1683 O O . SER A 1 214 ? 14.68 31.203 -6.57 1 95.06 214 SER A O 1
ATOM 1685 N N . VAL A 1 215 ? 13.898 31.609 -4.555 1 93.75 215 VAL A N 1
ATOM 1686 C CA . VAL A 1 215 ? 12.711 32.344 -5.016 1 93.75 215 VAL A CA 1
ATOM 1687 C C . VAL A 1 215 ? 13.117 33.688 -5.574 1 93.75 215 VAL A C 1
ATOM 1689 O O . VAL A 1 215 ? 12.469 34.219 -6.477 1 93.75 215 VAL A O 1
ATOM 1692 N N . LYS A 1 216 ? 14.164 34.25 -5.102 1 90.25 216 LYS A N 1
ATOM 1693 C CA . LYS A 1 216 ? 14.664 35.5 -5.605 1 90.25 216 LYS A CA 1
ATOM 1694 C C . LYS A 1 216 ? 15.273 35.344 -6.996 1 90.25 216 LYS A C 1
ATOM 1696 O O . LYS A 1 216 ? 15.156 36.25 -7.836 1 90.25 216 LYS A O 1
ATOM 1701 N N . LYS A 1 217 ? 15.828 34.281 -7.203 1 86.06 217 LYS A N 1
ATOM 1702 C CA . LYS A 1 217 ? 16.547 34.031 -8.453 1 86.06 217 LYS A CA 1
ATOM 1703 C C . LYS A 1 217 ? 15.578 33.688 -9.578 1 86.06 217 LYS A C 1
ATOM 1705 O O . LYS A 1 217 ? 15.828 34 -10.742 1 86.06 217 LYS A O 1
ATOM 1710 N N . GLN A 1 218 ? 14.68 33 -9.203 1 76.12 218 GLN A N 1
ATOM 1711 C CA . GLN A 1 218 ? 13.797 32.5 -10.25 1 76.12 218 GLN A CA 1
ATOM 1712 C C . GLN A 1 218 ? 12.469 33.25 -10.266 1 76.12 218 GLN A C 1
ATOM 1714 O O . GLN A 1 218 ? 11.727 33.25 -9.281 1 76.12 218 GLN A O 1
ATOM 1719 N N . LYS A 1 219 ? 12.359 33.969 -11.344 1 74.81 219 LYS A N 1
ATOM 1720 C CA . LYS A 1 219 ? 11.094 34.688 -11.5 1 74.81 219 LYS A CA 1
ATOM 1721 C C . LYS A 1 219 ? 10.008 33.781 -12.062 1 74.81 219 LYS A C 1
ATOM 1723 O O . LYS A 1 219 ? 10.258 33 -13 1 74.81 219 LYS A O 1
ATOM 1728 N N . VAL A 1 220 ? 8.992 33.625 -11.258 1 73.31 220 VAL A N 1
ATOM 1729 C CA . VAL A 1 220 ? 7.809 32.938 -11.75 1 73.31 220 VAL A CA 1
ATOM 1730 C C . VAL A 1 220 ? 6.945 33.875 -12.555 1 73.31 220 VAL A C 1
ATOM 1732 O O . VAL A 1 220 ? 6.562 34.969 -12.062 1 73.31 220 VAL A O 1
ATOM 1735 N N . GLU A 1 221 ? 6.758 33.5 -13.75 1 75.62 221 GLU A N 1
ATOM 1736 C CA . GLU A 1 221 ? 6.023 34.375 -14.656 1 75.62 221 GLU A CA 1
ATOM 1737 C C . GLU A 1 221 ? 4.648 34.719 -14.094 1 75.62 221 GLU A C 1
ATOM 1739 O O . GLU A 1 221 ? 3.898 33.844 -13.68 1 75.62 221 GLU A O 1
ATOM 1744 N N . LYS A 1 222 ? 4.293 36 -14.023 1 79.06 222 LYS A N 1
ATOM 1745 C CA . LYS A 1 222 ? 2.979 36.531 -13.688 1 79.06 222 LYS A CA 1
ATOM 1746 C C . LYS A 1 222 ? 2.678 36.375 -12.203 1 79.06 222 LYS A C 1
ATOM 1748 O O . LYS A 1 222 ? 1.533 36.531 -11.773 1 79.06 222 LYS A O 1
ATOM 1753 N N . TRP A 1 223 ? 3.629 35.906 -11.469 1 87.88 223 TRP A N 1
ATOM 1754 C CA . TRP A 1 223 ? 3.402 35.75 -10.031 1 87.88 223 TRP A CA 1
ATOM 1755 C C . TRP A 1 223 ? 4.527 36.375 -9.227 1 87.88 223 TRP A C 1
ATOM 1757 O O . TRP A 1 223 ? 5.699 36.281 -9.594 1 87.88 223 TRP A O 1
ATOM 1767 N N . ASP A 1 224 ? 4.09 37.125 -8.266 1 91.19 224 ASP A N 1
ATOM 1768 C CA . ASP A 1 224 ? 5.016 37.656 -7.281 1 91.19 224 ASP A CA 1
ATOM 1769 C C . ASP A 1 224 ? 5.121 36.719 -6.066 1 91.19 224 ASP A C 1
ATOM 1771 O O . ASP A 1 224 ? 4.109 36.406 -5.445 1 91.19 224 ASP A O 1
ATOM 1775 N N . VAL A 1 225 ? 6.316 36.312 -5.809 1 94.56 225 VAL A N 1
ATOM 1776 C CA . VAL A 1 225 ? 6.555 35.406 -4.676 1 94.56 225 VAL A CA 1
ATOM 1777 C C . VAL A 1 225 ? 7.254 36.188 -3.557 1 94.56 225 VAL A C 1
ATOM 1779 O O . VAL A 1 225 ? 8.398 36.625 -3.711 1 94.56 225 VAL A O 1
ATOM 1782 N N . LEU A 1 226 ? 6.535 36.344 -2.43 1 94.75 226 LEU A N 1
ATOM 1783 C CA . LEU A 1 226 ? 7.066 37.062 -1.28 1 94.75 226 LEU A CA 1
ATOM 1784 C C . LEU A 1 226 ? 7.316 36.125 -0.111 1 94.75 226 LEU A C 1
ATOM 1786 O O . LEU A 1 226 ? 6.516 35.219 0.141 1 94.75 226 LEU A O 1
ATOM 1790 N N . VAL A 1 227 ? 8.422 36.375 0.548 1 95.69 227 VAL A N 1
ATOM 1791 C CA . VAL A 1 227 ? 8.727 35.594 1.741 1 95.69 227 VAL A CA 1
ATOM 1792 C C . VAL A 1 227 ? 8.188 36.281 2.979 1 95.69 227 VAL A C 1
ATOM 1794 O O . VAL A 1 227 ? 8.469 37.469 3.193 1 95.69 227 VAL A O 1
ATOM 1797 N N . GLU A 1 228 ? 7.402 35.562 3.758 1 95.19 228 GLU A N 1
ATOM 1798 C CA . GLU A 1 228 ? 6.895 36.125 5 1 95.19 228 GLU A CA 1
ATOM 1799 C C . GLU A 1 228 ? 7.957 36.094 6.094 1 95.19 228 GLU A C 1
ATOM 1801 O O . GLU A 1 228 ? 8.891 35.312 6.047 1 95.19 228 GLU A O 1
ATOM 1806 N N . LYS A 1 229 ? 7.68 36.969 7.051 1 92.69 229 LYS A N 1
ATOM 1807 C CA . LYS A 1 229 ? 8.602 37.031 8.18 1 92.69 229 LYS A CA 1
ATOM 1808 C C . LYS A 1 229 ? 8.586 35.75 8.992 1 92.69 229 LYS A C 1
ATOM 1810 O O . LYS A 1 229 ? 7.547 35.094 9.141 1 92.69 229 LYS A O 1
ATOM 1815 N N . LYS A 1 230 ? 9.703 35.531 9.477 1 88.75 230 LYS A N 1
ATOM 1816 C CA . LYS A 1 230 ? 9.859 34.312 10.305 1 88.75 230 LYS A CA 1
ATOM 1817 C C . LYS A 1 230 ? 9.062 34.438 11.594 1 88.75 230 LYS A C 1
ATOM 1819 O O . LYS A 1 230 ? 9.062 35.5 12.234 1 88.75 230 LYS A O 1
ATOM 1824 N N . LYS A 1 231 ? 8.352 33.375 11.867 1 84.56 231 LYS A N 1
ATOM 1825 C CA . LYS A 1 231 ? 7.648 33.312 13.141 1 84.56 231 LYS A CA 1
ATOM 1826 C C . LYS A 1 231 ? 8.398 32.406 14.125 1 84.56 231 LYS A C 1
ATOM 1828 O O . LYS A 1 231 ? 8.875 31.328 13.75 1 84.56 231 LYS A O 1
ATOM 1833 N N . LYS A 1 232 ? 8.469 32.875 15.328 1 82.75 232 LYS A N 1
ATOM 1834 C CA . LYS A 1 232 ? 9.18 32.125 16.359 1 82.75 232 LYS A CA 1
ATOM 1835 C C . LYS A 1 232 ? 8.539 30.75 16.562 1 82.75 232 LYS A C 1
ATOM 1837 O O . LYS A 1 232 ? 7.316 30.641 16.656 1 82.75 232 LYS A O 1
ATOM 1842 N N . GLY A 1 233 ? 9.359 29.812 16.562 1 81.31 233 GLY A N 1
ATOM 1843 C CA . GLY A 1 233 ? 8.898 28.469 16.875 1 81.31 233 GLY A CA 1
ATOM 1844 C C . GLY A 1 233 ? 8.211 27.797 15.703 1 81.31 233 GLY A C 1
ATOM 1845 O O . GLY A 1 233 ? 7.695 26.672 15.844 1 81.31 233 GLY A O 1
ATOM 1846 N N . CYS A 1 234 ? 8.125 28.453 14.602 1 87.19 234 CYS A N 1
ATOM 1847 C CA . CYS A 1 234 ? 7.465 27.906 13.422 1 87.19 234 CYS A CA 1
ATOM 1848 C C . CYS A 1 234 ? 8.477 27.297 12.461 1 87.19 234 CYS A C 1
ATOM 1850 O O . CYS A 1 234 ? 9.461 27.938 12.102 1 87.19 234 CYS A O 1
ATOM 1852 N N . PRO A 1 235 ? 8.234 26.094 12.094 1 91.31 235 PRO A N 1
ATOM 1853 C CA . PRO A 1 235 ? 9.195 25.406 11.227 1 91.31 235 PRO A CA 1
ATOM 1854 C C . PRO A 1 235 ? 9.047 25.797 9.758 1 91.31 235 PRO A C 1
ATOM 1856 O O . PRO A 1 235 ? 9.875 25.406 8.93 1 91.31 235 PRO A O 1
ATOM 1859 N N . ALA A 1 236 ? 8.086 26.516 9.352 1 95.56 236 ALA A N 1
ATOM 1860 C CA . ALA A 1 236 ? 7.75 26.734 7.945 1 95.56 236 ALA A CA 1
ATOM 1861 C C . ALA A 1 236 ? 8.352 28.047 7.441 1 95.56 236 ALA A C 1
ATOM 1863 O O . ALA A 1 236 ? 8.438 29.031 8.188 1 95.56 236 ALA A O 1
ATOM 1864 N N . VAL A 1 237 ? 8.898 28 6.281 1 97.38 237 VAL A N 1
ATOM 1865 C CA . VAL A 1 237 ? 9.125 29.203 5.492 1 97.38 237 VAL A CA 1
ATOM 1866 C C . VAL A 1 237 ? 7.891 29.531 4.656 1 97.38 237 VAL A C 1
ATOM 1868 O O . VAL A 1 237 ? 7.613 28.844 3.664 1 97.38 237 VAL A O 1
ATOM 1871 N N . THR A 1 238 ? 7.203 30.531 5.07 1 97.5 238 THR A N 1
ATOM 1872 C CA . THR A 1 238 ? 5.93 30.844 4.43 1 97.5 238 THR A CA 1
ATOM 1873 C C . THR A 1 238 ? 6.133 31.797 3.256 1 97.5 238 THR A C 1
ATOM 1875 O O . THR A 1 238 ? 6.758 32.844 3.402 1 97.5 238 THR A O 1
ATOM 1878 N N . LEU A 1 239 ? 5.637 31.438 2.109 1 97.25 239 LEU A N 1
ATOM 1879 C CA . LEU A 1 239 ? 5.664 32.25 0.896 1 97.25 239 LEU A CA 1
ATOM 1880 C C . LEU A 1 239 ? 4.262 32.719 0.534 1 97.25 239 LEU A C 1
ATOM 1882 O O . LEU A 1 239 ? 3.291 31.969 0.663 1 97.25 239 LEU A O 1
ATOM 1886 N N . MET A 1 240 ? 4.195 33.969 0.208 1 96.94 240 MET A N 1
ATOM 1887 C CA . MET A 1 240 ? 2.957 34.5 -0.333 1 96.94 240 MET A CA 1
ATOM 1888 C C . MET A 1 240 ? 3.047 34.656 -1.847 1 96.94 240 MET A C 1
ATOM 1890 O O . MET A 1 240 ? 3.906 35.406 -2.35 1 96.94 240 MET A O 1
ATOM 1894 N N . LEU A 1 241 ? 2.195 33.938 -2.537 1 95.88 241 LEU A N 1
ATOM 1895 C CA . LEU A 1 241 ? 2.135 34 -3.992 1 95.88 241 LEU A CA 1
ATOM 1896 C C . LEU A 1 241 ? 1.002 34.906 -4.453 1 95.88 241 LEU A C 1
ATOM 1898 O O . LEU A 1 241 ? -0.172 34.625 -4.207 1 95.88 241 LEU A O 1
ATOM 1902 N N . ASN A 1 242 ? 1.41 35.938 -5.102 1 93.88 242 ASN A N 1
ATOM 1903 C CA . ASN A 1 242 ? 0.437 36.906 -5.566 1 93.88 242 ASN A CA 1
ATOM 1904 C C . ASN A 1 242 ? 0.369 36.969 -7.09 1 93.88 242 ASN A C 1
ATOM 1906 O O . ASN A 1 242 ? 1.372 37.25 -7.75 1 93.88 242 ASN A O 1
ATOM 1910 N N . GLY A 1 243 ? -0.767 36.531 -7.562 1 88.38 243 GLY A N 1
ATOM 1911 C CA . GLY A 1 243 ? -1.026 36.656 -8.984 1 88.38 243 GLY A CA 1
ATOM 1912 C C . GLY A 1 243 ? -2.057 37.719 -9.312 1 88.38 243 GLY A C 1
ATOM 1913 O O . GLY A 1 243 ? -2.865 38.094 -8.453 1 88.38 243 GLY A O 1
ATOM 1914 N N . THR A 1 244 ? -1.928 38.25 -10.523 1 84.12 244 THR A N 1
ATOM 1915 C CA . THR A 1 244 ? -2.887 39.25 -10.945 1 84.12 244 THR A CA 1
ATOM 1916 C C . THR A 1 244 ? -4.293 38.688 -11.016 1 84.12 244 THR A C 1
ATOM 1918 O O . THR A 1 244 ? -4.535 37.719 -11.75 1 84.12 244 THR A O 1
ATOM 1921 N N . GLY A 1 245 ? -5.266 39.219 -10.289 1 81.12 245 GLY A N 1
ATOM 1922 C CA . GLY A 1 245 ? -6.668 38.812 -10.344 1 81.12 245 GLY A CA 1
ATOM 1923 C C . GLY A 1 245 ? -6.945 37.5 -9.648 1 81.12 245 GLY A C 1
ATOM 1924 O O . GLY A 1 245 ? -7.965 36.844 -9.906 1 81.12 245 GLY A O 1
ATOM 1925 N N . THR A 1 246 ? -6.012 37.031 -8.969 1 83.94 246 THR A N 1
ATOM 1926 C CA . THR A 1 246 ? -6.195 35.75 -8.289 1 83.94 246 THR A CA 1
ATOM 1927 C C . THR A 1 246 ? -6.113 35.906 -6.773 1 83.94 246 THR A C 1
ATOM 1929 O O . THR A 1 246 ? -5.594 36.938 -6.289 1 83.94 246 THR A O 1
ATOM 1932 N N . VAL A 1 247 ? -6.75 35.062 -6.09 1 88 247 VAL A N 1
ATOM 1933 C CA . VAL A 1 247 ? -6.641 35.031 -4.633 1 88 247 VAL A CA 1
ATOM 1934 C C . VAL A 1 247 ? -5.207 34.688 -4.23 1 88 247 VAL A C 1
ATOM 1936 O O . VAL A 1 247 ? -4.602 33.781 -4.801 1 88 247 VAL A O 1
ATOM 1939 N N . PRO A 1 248 ? -4.664 35.5 -3.32 1 94.12 248 PRO A N 1
ATOM 1940 C CA . PRO A 1 248 ? -3.312 35.188 -2.85 1 94.12 248 PRO A CA 1
ATOM 1941 C C . PRO A 1 248 ? -3.207 33.781 -2.258 1 94.12 248 PRO A C 1
ATOM 1943 O O . PRO A 1 248 ? -4.137 33.312 -1.591 1 94.12 248 PRO A O 1
ATOM 1946 N N . ILE A 1 249 ? -2.111 33.125 -2.516 1 96.06 249 ILE A N 1
ATOM 1947 C CA . ILE A 1 249 ? -1.877 31.75 -2.045 1 96.06 249 ILE A CA 1
ATOM 1948 C C . ILE A 1 249 ? -0.77 31.766 -0.994 1 96.06 249 ILE A C 1
ATOM 1950 O O . ILE A 1 249 ? 0.301 32.344 -1.212 1 96.06 249 ILE A O 1
ATOM 1954 N N . SER A 1 250 ? -1.089 31.25 0.157 1 96.81 250 SER A N 1
ATOM 1955 C CA . SER A 1 250 ? -0.081 31.031 1.19 1 96.81 250 SER A CA 1
ATOM 1956 C C . SER A 1 250 ? 0.548 29.656 1.075 1 96.81 250 SER A C 1
ATOM 1958 O O . SER A 1 250 ? -0.151 28.641 1.141 1 96.81 250 SER A O 1
ATOM 1960 N N . LEU A 1 251 ? 1.84 29.562 0.87 1 97.5 251 LEU A N 1
ATOM 1961 C CA . LEU A 1 251 ? 2.572 28.312 0.729 1 97.5 251 LEU A CA 1
ATOM 1962 C C . LEU A 1 251 ? 3.572 28.125 1.866 1 97.5 251 LEU A C 1
ATOM 1964 O O . LEU A 1 251 ? 4.504 28.922 2.006 1 97.5 251 LEU A O 1
ATOM 1968 N N . ASP A 1 252 ? 3.363 27.125 2.67 1 97.44 252 ASP A N 1
ATOM 1969 C CA . ASP A 1 252 ? 4.293 26.797 3.746 1 97.44 252 ASP A CA 1
ATOM 1970 C C . ASP A 1 252 ? 5.285 25.734 3.301 1 97.44 252 ASP A C 1
ATOM 1972 O O . ASP A 1 252 ? 4.898 24.594 3.018 1 97.44 252 ASP A O 1
ATOM 1976 N N . ILE A 1 253 ? 6.508 26.062 3.236 1 98.19 253 ILE A N 1
ATOM 1977 C CA . ILE A 1 253 ? 7.594 25.125 2.988 1 98.19 253 ILE A CA 1
ATOM 1978 C C . ILE A 1 253 ? 8.188 24.656 4.316 1 98.19 253 ILE A C 1
ATOM 1980 O O . ILE A 1 253 ? 8.828 25.438 5.023 1 98.19 253 ILE A O 1
ATOM 1984 N N . VAL A 1 254 ? 8.023 23.422 4.57 1 97.94 254 VAL A N 1
ATOM 1985 C CA . VAL A 1 254 ? 8.375 22.938 5.902 1 97.94 254 VAL A CA 1
ATOM 1986 C C . VAL A 1 254 ? 9.602 22.031 5.816 1 97.94 254 VAL A C 1
ATOM 1988 O O . VAL A 1 254 ? 9.633 21.094 5.02 1 97.94 254 VAL A O 1
ATOM 1991 N N . LEU A 1 255 ? 10.57 22.359 6.621 1 97.88 255 LEU A N 1
ATOM 1992 C CA . LEU A 1 255 ? 11.758 21.516 6.738 1 97.88 255 LEU A CA 1
ATOM 1993 C C . LEU A 1 255 ? 11.477 20.281 7.57 1 97.88 255 LEU A C 1
ATOM 1995 O O . LEU A 1 255 ? 10.812 20.359 8.602 1 97.88 255 LEU A O 1
ATOM 1999 N N . GLY A 1 256 ? 11.938 19.094 7.051 1 97.69 256 GLY A N 1
ATOM 2000 C CA . GLY A 1 256 ? 11.781 17.875 7.828 1 97.69 256 GLY A CA 1
ATOM 2001 C C . GLY A 1 256 ? 12.938 16.906 7.652 1 97.69 256 GLY A C 1
ATOM 2002 O O . GLY A 1 256 ? 13.57 16.875 6.598 1 97.69 256 GLY A O 1
ATOM 2003 N N . LEU A 1 257 ? 13.234 16.188 8.734 1 97.94 257 LEU A N 1
ATOM 2004 C CA . LEU A 1 257 ? 14.109 15.023 8.656 1 97.94 257 LEU A CA 1
ATOM 2005 C C . LEU A 1 257 ? 13.305 13.75 8.422 1 97.94 257 LEU A C 1
ATOM 2007 O O . LEU A 1 257 ? 12.25 13.555 9.031 1 97.94 257 LEU A O 1
ATOM 2011 N N . GLN A 1 258 ? 13.766 13.023 7.52 1 97.81 258 GLN A N 1
ATOM 2012 C CA . GLN A 1 258 ? 13.141 11.727 7.27 1 97.81 258 GLN A CA 1
ATOM 2013 C C . GLN A 1 258 ? 13.906 10.602 7.949 1 97.81 258 GLN A C 1
ATOM 2015 O O . GLN A 1 258 ? 15.086 10.375 7.645 1 97.81 258 GLN A O 1
ATOM 2020 N N . VAL A 1 259 ? 13.266 9.906 8.828 1 96.38 259 VAL A N 1
ATOM 2021 C CA . VAL A 1 259 ? 13.922 8.867 9.617 1 96.38 259 VAL A CA 1
ATOM 2022 C C . VAL A 1 259 ? 13.367 7.496 9.227 1 96.38 259 VAL A C 1
ATOM 2024 O O . VAL A 1 259 ? 12.156 7.27 9.289 1 96.38 259 VAL A O 1
ATOM 2027 N N . ASN A 1 260 ? 14.32 6.641 8.828 1 92.56 260 ASN A N 1
ATOM 2028 C CA . ASN A 1 260 ? 13.938 5.293 8.414 1 92.56 260 ASN A CA 1
ATOM 2029 C C . ASN A 1 260 ? 14.211 4.27 9.516 1 92.56 260 ASN A C 1
ATOM 2031 O O . ASN A 1 260 ? 15.219 3.564 9.477 1 92.56 260 ASN A O 1
ATOM 2035 N N . SER A 1 261 ? 13.469 4.219 10.461 1 91.12 261 SER A N 1
ATOM 2036 C CA . SER A 1 261 ? 13.5 3.262 11.562 1 91.12 261 SER A CA 1
ATOM 2037 C C . SER A 1 261 ? 12.102 2.957 12.078 1 91.12 261 SER A C 1
ATOM 2039 O O . SER A 1 261 ? 11.117 3.488 11.562 1 91.12 261 SER A O 1
ATOM 2041 N N . SER A 1 262 ? 12.078 2.072 13.055 1 91.69 262 SER A N 1
ATOM 2042 C CA . SER A 1 262 ? 10.789 1.801 13.688 1 91.69 262 SER A CA 1
ATOM 2043 C C . SER A 1 262 ? 10.242 3.043 14.383 1 91.69 262 SER A C 1
ATOM 2045 O O . SER A 1 262 ? 11.008 3.902 14.828 1 91.69 262 SER A O 1
ATOM 2047 N N . TRP A 1 263 ? 8.898 3.121 14.391 1 94.06 263 TRP A N 1
ATOM 2048 C CA . TRP A 1 263 ? 8.273 4.227 15.109 1 94.06 263 TRP A CA 1
ATOM 2049 C C . TRP A 1 263 ? 8.734 4.262 16.562 1 94.06 263 TRP A C 1
ATOM 2051 O O . TRP A 1 263 ? 8.977 3.217 17.172 1 94.06 263 TRP A O 1
ATOM 2061 N N . PRO A 1 264 ? 8.898 5.441 17.172 1 92.31 264 PRO A N 1
ATOM 2062 C CA . PRO A 1 264 ? 9.344 5.555 18.562 1 92.31 264 PRO A CA 1
ATOM 2063 C C . PRO A 1 264 ? 8.375 4.895 19.547 1 92.31 264 PRO A C 1
ATOM 2065 O O . PRO A 1 264 ? 7.188 4.746 19.25 1 92.31 264 PRO A O 1
ATOM 2068 N N . THR A 1 265 ? 8.859 4.617 20.719 1 92 265 THR A N 1
ATOM 2069 C CA . THR A 1 265 ? 8.125 3.865 21.719 1 92 265 THR A CA 1
ATOM 2070 C C . THR A 1 265 ? 6.922 4.66 22.219 1 92 265 THR A C 1
ATOM 2072 O O . THR A 1 265 ? 5.918 4.082 22.641 1 92 265 THR A O 1
ATOM 2075 N N . PHE A 1 266 ? 7.008 5.973 22.203 1 90.56 266 PHE A N 1
ATOM 2076 C CA . PHE A 1 266 ? 5.926 6.816 22.703 1 90.56 266 PHE A CA 1
ATOM 2077 C C . PHE A 1 266 ? 4.699 6.707 21.812 1 90.56 266 PHE A C 1
ATOM 2079 O O . PHE A 1 266 ? 3.615 7.176 22.172 1 90.56 266 PHE A O 1
ATOM 2086 N N . THR A 1 267 ? 4.848 6.156 20.625 1 94.19 267 THR A N 1
ATOM 2087 C CA . THR A 1 267 ? 3.709 5.961 19.734 1 94.19 267 THR A CA 1
ATOM 2088 C C . THR A 1 267 ? 2.939 4.695 20.109 1 94.19 267 THR A C 1
ATOM 2090 O O . THR A 1 267 ? 1.858 4.441 19.578 1 94.19 267 THR A O 1
ATOM 2093 N N . GLN A 1 268 ? 3.539 4.004 21.078 1 92.69 268 GLN A N 1
ATOM 2094 C CA . GLN A 1 268 ? 2.865 2.777 21.484 1 92.69 268 GLN A CA 1
ATOM 2095 C C . GLN A 1 268 ? 1.521 3.084 22.141 1 92.69 268 GLN A C 1
ATOM 2097 O O . GLN A 1 268 ? 1.417 4.004 22.953 1 92.69 268 GLN A O 1
ATOM 2102 N N . GLY A 1 269 ? 0.567 2.461 21.891 1 94.06 269 GLY A N 1
ATOM 2103 C CA . GLY A 1 269 ? -0.768 2.676 22.422 1 94.06 269 GLY A CA 1
ATOM 2104 C C . GLY A 1 269 ? -1.599 3.633 21.594 1 94.06 269 GLY A C 1
ATOM 2105 O O . GLY A 1 269 ? -2.783 3.836 21.859 1 94.06 269 GLY A O 1
ATOM 2106 N N . GLY A 1 270 ? -0.962 4.309 20.656 1 97 270 GLY A N 1
ATOM 2107 C CA . GLY A 1 270 ? -1.691 5.172 19.734 1 97 270 GLY A CA 1
ATOM 2108 C C . GLY A 1 270 ? -1.973 4.516 18.391 1 97 270 GLY A C 1
ATOM 2109 O O . GLY A 1 270 ? -1.807 3.305 18.25 1 97 270 GLY A O 1
ATOM 2110 N N . PHE A 1 271 ? -2.541 5.336 17.484 1 97.5 271 PHE A N 1
ATOM 2111 C CA . PHE A 1 271 ? -2.773 4.883 16.125 1 97.5 271 PHE A CA 1
ATOM 2112 C C . PHE A 1 271 ? -3.6 3.604 16.109 1 97.5 271 PHE A C 1
ATOM 2114 O O . PHE A 1 271 ? -3.199 2.605 15.5 1 97.5 271 PHE A O 1
ATOM 2121 N N . LYS A 1 272 ? -4.754 3.637 16.75 1 97.19 272 LYS A N 1
ATOM 2122 C CA . LYS A 1 272 ? -5.566 2.447 17 1 97.19 272 LYS A CA 1
ATOM 2123 C C . LYS A 1 272 ? -6.559 2.217 15.859 1 97.19 272 LYS A C 1
ATOM 2125 O O . LYS A 1 272 ? -7.77 2.172 16.094 1 97.19 272 LYS A O 1
ATOM 2130 N N . ILE A 1 273 ? -6.062 1.923 14.68 1 97.94 273 ILE A N 1
ATOM 2131 C CA . ILE A 1 273 ? -6.918 1.813 13.5 1 97.94 273 ILE A CA 1
ATOM 2132 C C . ILE A 1 273 ? -7.238 0.346 13.234 1 97.94 273 ILE A C 1
ATOM 2134 O O . ILE A 1 273 ? -7.852 0.015 12.219 1 97.94 273 ILE A O 1
ATOM 2138 N N . ASP A 1 274 ? -6.977 -0.606 14.133 1 96.19 274 ASP A N 1
ATOM 2139 C CA . ASP A 1 274 ? -7.043 -2.051 13.93 1 96.19 274 ASP A CA 1
ATOM 2140 C C . ASP A 1 274 ? -8.461 -2.486 13.547 1 96.19 274 ASP A C 1
ATOM 2142 O O . ASP A 1 274 ? -8.641 -3.291 12.625 1 96.19 274 ASP A O 1
ATOM 2146 N N . THR A 1 275 ? -9.359 -1.933 14.203 1 96.56 275 THR A N 1
ATOM 2147 C CA . THR A 1 275 ? -10.734 -2.379 14.008 1 96.56 275 THR A CA 1
ATOM 2148 C C . THR A 1 275 ? -11.414 -1.562 12.906 1 96.56 275 THR A C 1
ATOM 2150 O O . THR A 1 275 ? -12.5 -1.916 12.445 1 96.56 275 THR A O 1
ATOM 2153 N N . TRP A 1 276 ? -10.789 -0.471 12.477 1 97.69 276 TRP A N 1
ATOM 2154 C CA . TRP A 1 276 ? -11.312 0.414 11.438 1 97.69 276 TRP A CA 1
ATOM 2155 C C . TRP A 1 276 ? -10.734 0.059 10.078 1 97.69 276 TRP A C 1
ATOM 2157 O O . TRP A 1 276 ? -11.438 -0.473 9.211 1 97.69 276 TRP A O 1
ATOM 2167 N N . LEU A 1 277 ? -9.438 0.152 9.945 1 97.88 277 LEU A N 1
ATOM 2168 C CA . LEU A 1 277 ? -8.773 -0.07 8.664 1 97.88 277 LEU A CA 1
ATOM 2169 C C . LEU A 1 277 ? -8.055 -1.417 8.648 1 97.88 277 LEU A C 1
ATOM 2171 O O . LEU A 1 277 ? -7.617 -1.878 7.598 1 97.88 277 LEU A O 1
ATOM 2175 N N . GLY A 1 278 ? -7.895 -2.006 9.797 1 96.81 278 GLY A N 1
ATOM 2176 C CA . GLY A 1 278 ? -7.32 -3.342 9.844 1 96.81 278 GLY A CA 1
ATOM 2177 C C . GLY A 1 278 ? -5.895 -3.361 10.359 1 96.81 278 GLY A C 1
ATOM 2178 O O . GLY A 1 278 ? -5.199 -2.342 10.328 1 96.81 278 GLY A O 1
ATOM 2179 N N . THR A 1 279 ? -5.465 -4.477 10.781 1 96.38 279 THR A N 1
ATOM 2180 C CA . THR A 1 279 ? -4.137 -4.676 11.344 1 96.38 279 THR A CA 1
ATOM 2181 C C . THR A 1 279 ? -3.078 -4.676 10.242 1 96.38 279 THR A C 1
ATOM 2183 O O . THR A 1 279 ? -1.952 -4.219 10.461 1 96.38 279 THR A O 1
ATOM 2186 N N . LYS A 1 280 ? -3.383 -5.211 9.109 1 94.56 280 LYS A N 1
ATOM 2187 C CA . LYS A 1 280 ? -2.434 -5.25 7.996 1 94.56 280 LYS A CA 1
ATOM 2188 C C . LYS A 1 280 ? -2.082 -3.84 7.527 1 94.56 280 LYS A C 1
ATOM 2190 O O . LYS A 1 280 ? -0.911 -3.529 7.301 1 94.56 280 LYS A O 1
ATOM 2195 N N . VAL A 1 281 ? -3.145 -3.031 7.383 1 96.56 281 VAL A N 1
ATOM 2196 C CA . VAL A 1 281 ? -2.916 -1.643 7 1 96.56 281 VAL A CA 1
ATOM 2197 C C . VAL A 1 281 ? -2.041 -0.956 8.047 1 96.56 281 VAL A C 1
ATOM 2199 O O . VAL A 1 281 ? -1.1 -0.237 7.699 1 96.56 281 VAL A O 1
ATOM 2202 N N . LYS A 1 282 ? -2.348 -1.182 9.297 1 96.81 282 LYS A N 1
ATOM 2203 C CA . LYS A 1 282 ? -1.567 -0.597 10.383 1 96.81 282 LYS A CA 1
ATOM 2204 C C . LYS A 1 282 ? -0.103 -1.02 10.297 1 96.81 282 LYS A C 1
ATOM 2206 O O . LYS A 1 282 ? 0.796 -0.182 10.391 1 96.81 282 LYS A O 1
ATOM 2211 N N . LYS A 1 283 ? 0.154 -2.275 10.141 1 95.44 283 LYS A N 1
ATOM 2212 C CA . LYS A 1 283 ? 1.514 -2.797 10.031 1 95.44 283 LYS A CA 1
ATOM 2213 C C . LYS A 1 283 ? 2.25 -2.178 8.844 1 95.44 283 LYS A C 1
ATOM 2215 O O . LYS A 1 283 ? 3.406 -1.771 8.969 1 95.44 283 LYS A O 1
ATOM 2220 N N . ASP A 1 284 ? 1.58 -2.096 7.777 1 94.69 284 ASP A N 1
ATOM 2221 C CA . ASP A 1 284 ? 2.174 -1.514 6.578 1 94.69 284 ASP A CA 1
ATOM 2222 C C . ASP A 1 284 ? 2.561 -0.054 6.809 1 94.69 284 ASP A C 1
ATOM 2224 O O . ASP A 1 284 ? 3.682 0.352 6.504 1 94.69 284 ASP A O 1
ATOM 2228 N N . LEU A 1 285 ? 1.661 0.727 7.324 1 96.94 285 LEU A N 1
ATOM 2229 C CA . LEU A 1 285 ? 1.901 2.148 7.551 1 96.94 285 LEU A CA 1
ATOM 2230 C C . LEU A 1 285 ? 3.01 2.355 8.578 1 96.94 285 LEU A C 1
ATOM 2232 O O . LEU A 1 285 ? 3.773 3.318 8.484 1 96.94 285 LEU A O 1
ATOM 2236 N N . LYS A 1 286 ? 3.143 1.475 9.492 1 95.75 286 LYS A N 1
ATOM 2237 C CA . LYS A 1 286 ? 4.145 1.602 10.547 1 95.75 286 LYS A CA 1
ATOM 2238 C C . LYS A 1 286 ? 5.539 1.26 10.023 1 95.75 286 LYS A C 1
ATOM 2240 O O . LYS A 1 286 ? 6.539 1.53 10.688 1 95.75 286 LYS A O 1
ATOM 2245 N N . THR A 1 287 ? 5.629 0.639 8.914 1 93.75 287 THR A N 1
ATOM 2246 C CA . THR A 1 287 ? 6.926 0.335 8.32 1 93.75 287 THR A CA 1
ATOM 2247 C C . THR A 1 287 ? 7.496 1.559 7.609 1 93.75 287 THR A C 1
ATOM 2249 O O . THR A 1 287 ? 8.688 1.595 7.281 1 93.75 287 THR A O 1
ATOM 2252 N N . HIS A 1 288 ? 6.641 2.533 7.328 1 92.94 288 HIS A N 1
ATOM 2253 C CA . HIS A 1 288 ? 7.102 3.746 6.664 1 92.94 288 HIS A CA 1
ATOM 2254 C C . HIS A 1 288 ? 7.949 4.602 7.598 1 92.94 288 HIS A C 1
ATOM 2256 O O . HIS A 1 288 ? 7.785 4.543 8.82 1 92.94 288 HIS A O 1
ATOM 2262 N N . SER A 1 289 ? 8.727 5.375 6.922 1 93.56 289 SER A N 1
ATOM 2263 C CA . SER A 1 289 ? 9.5 6.363 7.66 1 93.56 289 SER A CA 1
ATOM 2264 C C . SER A 1 289 ? 8.594 7.375 8.352 1 93.56 289 SER A C 1
ATOM 2266 O O . SER A 1 289 ? 7.418 7.492 8.016 1 93.56 289 SER A O 1
ATOM 2268 N N . TYR A 1 290 ? 9.18 7.992 9.398 1 96.25 290 TYR A N 1
ATOM 2269 C CA . TYR A 1 290 ? 8.508 9.148 9.992 1 96.25 290 TYR A CA 1
ATOM 2270 C C . TYR A 1 290 ? 9.367 10.398 9.867 1 96.25 290 TYR A C 1
ATOM 2272 O O . TYR A 1 290 ? 10.508 10.336 9.406 1 96.25 290 TYR A O 1
ATOM 2280 N N . TYR A 1 291 ? 8.75 11.539 10.219 1 97.69 291 TYR A N 1
ATOM 2281 C CA . TYR A 1 291 ? 9.422 12.812 9.977 1 97.69 291 TYR A CA 1
ATOM 2282 C C . TYR A 1 291 ? 9.602 13.586 11.281 1 97.69 291 TYR A C 1
ATOM 2284 O O . TYR A 1 291 ? 8.836 13.406 12.227 1 97.69 291 TYR A O 1
ATOM 2292 N N . LEU A 1 292 ? 10.641 14.367 11.336 1 97.75 292 LEU A N 1
ATOM 2293 C CA . LEU A 1 292 ? 10.922 15.281 12.43 1 97.75 292 LEU A CA 1
ATOM 2294 C C . LEU A 1 292 ? 11.039 16.719 11.922 1 97.75 292 LEU A C 1
ATOM 2296 O O . LEU A 1 292 ? 11.828 17 11.023 1 97.75 292 LEU A O 1
ATOM 2300 N N . VAL A 1 293 ? 10.234 17.594 12.484 1 97.75 293 VAL A N 1
ATOM 2301 C CA . VAL A 1 293 ? 10.211 18.984 12.055 1 97.75 293 VAL A CA 1
ATOM 2302 C C . VAL A 1 293 ? 10.773 19.875 13.156 1 97.75 293 VAL A C 1
ATOM 2304 O O . VAL A 1 293 ? 10.539 19.641 14.344 1 97.75 293 VAL A O 1
ATOM 2307 N N . PRO A 1 294 ? 11.555 20.891 12.781 1 96.94 294 PRO A N 1
ATOM 2308 C CA . PRO A 1 294 ? 12.141 21.781 13.781 1 96.94 294 PRO A CA 1
ATOM 2309 C C . PRO A 1 294 ? 11.109 22.703 14.414 1 96.94 294 PRO A C 1
ATOM 2311 O O . PRO A 1 294 ? 11.008 23.875 14.023 1 96.94 294 PRO A O 1
ATOM 2314 N N . LYS A 1 295 ? 10.375 22.25 15.266 1 93.38 295 LYS A N 1
ATOM 2315 C CA . LYS A 1 295 ? 9.359 22.969 16.016 1 93.38 295 LYS A CA 1
ATOM 2316 C C . LYS A 1 295 ? 9.539 22.781 17.516 1 93.38 295 LYS A C 1
ATOM 2318 O O . LYS A 1 295 ? 9.945 21.719 17.969 1 93.38 295 LYS A O 1
ATOM 2323 N N . TYR A 1 296 ? 9.359 23.875 18.281 1 90.19 296 TYR A N 1
ATOM 2324 C CA . TYR A 1 296 ? 9.414 23.781 19.734 1 90.19 296 TYR A CA 1
ATOM 2325 C C . TYR A 1 296 ? 8.32 24.625 20.375 1 90.19 296 TYR A C 1
ATOM 2327 O O . TYR A 1 296 ? 7.711 25.469 19.719 1 90.19 296 TYR A O 1
ATOM 2335 N N . GLU A 1 297 ? 8.039 24.344 21.609 1 83.94 297 GLU A N 1
ATOM 2336 C CA . GLU A 1 297 ? 7.039 25.094 22.375 1 83.94 297 GLU A CA 1
ATOM 2337 C C . GLU A 1 297 ? 7.688 25.859 23.516 1 83.94 297 GLU A C 1
ATOM 2339 O O . GLU A 1 297 ? 8.672 25.406 24.109 1 83.94 297 GLU A O 1
ATOM 2344 N N . GLY A 1 298 ? 7.176 26.969 23.797 1 82.69 298 GLY A N 1
ATOM 2345 C CA . GLY A 1 298 ? 7.703 27.781 24.891 1 82.69 298 GLY A CA 1
ATOM 2346 C C . GLY A 1 298 ? 8.961 28.547 24.516 1 82.69 298 GLY A C 1
ATOM 2347 O O . GLY A 1 298 ? 9.07 29.047 23.391 1 82.69 298 GLY A O 1
ATOM 2348 N N . LYS A 1 299 ? 9.828 28.609 25.578 1 86.38 299 LYS A N 1
ATOM 2349 C CA . LYS A 1 299 ? 11.062 29.344 25.375 1 86.38 299 LYS A CA 1
ATOM 2350 C C . LYS A 1 299 ? 12.141 28.453 24.766 1 86.38 299 LYS A C 1
ATOM 2352 O O . LYS A 1 299 ? 12.438 27.375 25.297 1 86.38 299 LYS A O 1
ATOM 2357 N N . GLY A 1 300 ? 12.68 28.906 23.734 1 88.62 300 GLY A N 1
ATOM 2358 C CA . GLY A 1 300 ? 13.672 28.156 22.984 1 88.62 300 GLY A CA 1
ATOM 2359 C C . GLY A 1 300 ? 14.945 27.906 23.766 1 88.62 300 GLY A C 1
ATOM 2360 O O . GLY A 1 300 ? 15.688 26.969 23.469 1 88.62 300 GLY A O 1
ATOM 2361 N N . THR A 1 301 ? 15.172 28.703 24.781 1 89.25 301 THR A N 1
ATOM 2362 C CA . THR A 1 301 ? 16.438 28.641 25.5 1 89.25 301 THR A CA 1
ATOM 2363 C C . THR A 1 301 ? 16.359 27.625 26.656 1 89.25 301 THR A C 1
ATOM 2365 O O . THR A 1 301 ? 17.375 27.281 27.25 1 89.25 301 THR A O 1
ATOM 2368 N N . VAL A 1 302 ? 15.164 27.172 26.938 1 89.44 302 VAL A N 1
ATOM 2369 C CA . VAL A 1 302 ? 15.008 26.172 27.984 1 89.44 302 VAL A CA 1
ATOM 2370 C C . VAL A 1 302 ? 15.789 24.906 27.625 1 89.44 302 VAL A C 1
ATOM 2372 O O . VAL A 1 302 ? 15.719 24.438 26.484 1 89.44 302 VAL A O 1
ATOM 2375 N N . GLU A 1 303 ? 16.547 24.484 28.516 1 90.19 303 GLU A N 1
ATOM 2376 C CA . GLU A 1 303 ? 17.406 23.344 28.25 1 90.19 303 GLU A CA 1
ATOM 2377 C C . GLU A 1 303 ? 16.969 22.109 29.047 1 90.19 303 GLU A C 1
ATOM 2379 O O . GLU A 1 303 ? 16.562 22.219 30.203 1 90.19 303 GLU A O 1
ATOM 2384 N N . LEU A 1 304 ? 16.859 21.062 28.375 1 88.12 304 LEU A N 1
ATOM 2385 C CA . LEU A 1 304 ? 16.609 19.75 28.984 1 88.12 304 LEU A CA 1
ATOM 2386 C C . LEU A 1 304 ? 17.688 18.75 28.562 1 88.12 304 LEU A C 1
ATOM 2388 O O . LEU A 1 304 ? 17.875 18.5 27.359 1 88.12 304 LEU A O 1
ATOM 2392 N N . GLU A 1 305 ? 18.438 18.109 29.484 1 83.38 305 GLU A N 1
ATOM 2393 C CA . GLU A 1 305 ? 19.453 17.094 29.234 1 83.38 305 GLU A CA 1
ATOM 2394 C C . GLU A 1 305 ? 20.469 17.578 28.203 1 83.38 305 GLU A C 1
ATOM 2396 O O . GLU A 1 305 ? 20.781 16.875 27.25 1 83.38 305 GLU A O 1
ATOM 2401 N N . GLY A 1 306 ? 20.766 18.828 28.219 1 85.69 306 GLY A N 1
ATOM 2402 C CA . GLY A 1 306 ? 21.844 19.391 27.422 1 85.69 306 GLY A CA 1
ATOM 2403 C C . GLY A 1 306 ? 21.375 19.875 26.062 1 85.69 306 GLY A C 1
ATOM 2404 O O . GLY A 1 306 ? 22.188 20.344 25.25 1 85.69 306 GLY A O 1
ATOM 2405 N N . VAL A 1 307 ? 20.125 19.797 25.828 1 91.06 307 VAL A N 1
ATOM 2406 C CA . VAL A 1 307 ? 19.594 20.219 24.547 1 91.06 307 VAL A CA 1
ATOM 2407 C C . VAL A 1 307 ? 18.625 21.391 24.734 1 91.06 307 VAL A C 1
ATOM 2409 O O . VAL A 1 307 ? 17.75 21.328 25.609 1 91.06 307 VAL A O 1
ATOM 2412 N N . CYS A 1 308 ? 18.859 22.391 23.984 1 92.75 308 CYS A N 1
ATOM 2413 C CA . CYS A 1 308 ? 17.953 23.531 24.031 1 92.75 308 CYS A CA 1
ATOM 2414 C C . CYS A 1 308 ? 16.656 23.219 23.281 1 92.75 308 CYS A C 1
ATOM 2416 O O . CYS A 1 308 ? 16.672 22.547 22.25 1 92.75 308 CYS A O 1
ATOM 2418 N N . ALA A 1 309 ? 15.539 23.781 23.766 1 92.31 309 ALA A N 1
ATOM 2419 C CA . ALA A 1 309 ? 14.234 23.562 23.156 1 92.31 309 ALA A CA 1
ATOM 2420 C C . ALA A 1 309 ? 14.242 23.953 21.688 1 92.31 309 ALA A C 1
ATOM 2422 O O . ALA A 1 309 ? 13.602 23.297 20.859 1 92.31 309 ALA A O 1
ATOM 2423 N N . LYS A 1 310 ? 14.961 24.953 21.375 1 93.56 310 LYS A N 1
ATOM 2424 C CA . LYS A 1 310 ? 15.008 25.438 20 1 93.56 310 LYS A CA 1
ATOM 2425 C C . LYS A 1 310 ? 15.664 24.406 19.094 1 93.56 310 LYS A C 1
ATOM 2427 O O . LYS A 1 310 ? 15.57 24.5 17.859 1 93.56 310 LYS A O 1
ATOM 2432 N N . ASP A 1 311 ? 16.344 23.469 19.625 1 94.06 311 ASP A N 1
ATOM 2433 C CA . ASP A 1 311 ? 17.031 22.438 18.844 1 94.06 311 ASP A CA 1
ATOM 2434 C C . ASP A 1 311 ? 16.328 21.094 18.953 1 94.06 311 ASP A C 1
ATOM 2436 O O . ASP A 1 311 ? 16.891 20.062 18.578 1 94.06 311 ASP A O 1
ATOM 2440 N N . SER A 1 312 ? 15.086 21.156 19.438 1 94.31 312 SER A N 1
ATOM 2441 C CA . SER A 1 312 ? 14.266 19.953 19.469 1 94.31 312 SER A CA 1
ATOM 2442 C C . SER A 1 312 ? 13.477 19.781 18.172 1 94.31 312 SER A C 1
ATOM 2444 O O . SER A 1 312 ? 13.344 20.734 17.391 1 94.31 312 SER A O 1
ATOM 2446 N N . TRP A 1 313 ? 13.117 18.562 17.938 1 96.94 313 TRP A N 1
ATOM 2447 C CA . TRP A 1 313 ? 12.367 18.188 16.75 1 96.94 313 TRP A CA 1
ATOM 2448 C C . TRP A 1 313 ? 11.023 17.562 17.125 1 96.94 313 TRP A C 1
ATOM 2450 O O . TRP A 1 313 ? 10.961 16.688 17.984 1 96.94 313 TRP A O 1
ATOM 2460 N N . ARG A 1 314 ? 10.008 18.078 16.516 1 96.56 314 ARG A N 1
ATOM 2461 C CA . ARG A 1 314 ? 8.695 17.469 16.734 1 96.56 314 ARG A CA 1
ATOM 2462 C C . ARG A 1 314 ? 8.438 16.359 15.719 1 96.56 314 ARG A C 1
ATOM 2464 O O . ARG A 1 314 ? 8.695 16.516 14.531 1 96.56 314 ARG A O 1
ATOM 2471 N N . ILE A 1 315 ? 7.891 15.289 16.188 1 97.06 315 ILE A N 1
ATOM 2472 C CA . ILE A 1 315 ? 7.598 14.164 15.297 1 97.06 315 ILE A CA 1
ATOM 2473 C C . ILE A 1 315 ? 6.348 14.461 14.477 1 97.06 315 ILE A C 1
ATOM 2475 O O . ILE A 1 315 ? 5.422 15.117 14.953 1 97.06 315 ILE A O 1
ATOM 2479 N N . SER A 1 316 ? 6.34 14.062 13.188 1 96.5 316 SER A N 1
ATOM 2480 C CA . SER A 1 316 ? 5.223 14.266 12.273 1 96.5 316 SER A CA 1
ATOM 2481 C C . SER A 1 316 ? 4.887 12.992 11.516 1 96.5 316 SER A C 1
ATOM 2483 O O . SER A 1 316 ? 5.777 12.312 11.008 1 96.5 316 SER A O 1
ATOM 2485 N N . PHE A 1 317 ? 3.621 12.648 11.445 1 96.94 317 PHE A N 1
ATOM 2486 C CA . PHE A 1 317 ? 3.102 11.516 10.688 1 96.94 317 PHE A CA 1
ATOM 2487 C C . PHE A 1 317 ? 2.146 11.984 9.594 1 96.94 317 PHE A C 1
ATOM 2489 O O . PHE A 1 317 ? 1.155 11.32 9.297 1 96.94 317 PHE A O 1
ATOM 2496 N N . SER A 1 318 ? 2.395 13.109 9.008 1 95 318 SER A N 1
ATOM 2497 C CA . SER A 1 318 ? 1.503 13.734 8.031 1 95 318 SER A CA 1
ATOM 2498 C C . SER A 1 318 ? 1.225 12.805 6.859 1 95 318 SER A C 1
ATOM 2500 O O . SER A 1 318 ? 0.103 12.758 6.348 1 95 318 SER A O 1
ATOM 2502 N N . HIS A 1 319 ? 2.234 12.086 6.422 1 95.94 319 HIS A N 1
ATOM 2503 C CA . HIS A 1 319 ? 2.062 11.18 5.289 1 95.94 319 HIS A CA 1
ATOM 2504 C C . HIS A 1 319 ? 1.112 10.039 5.637 1 95.94 319 HIS A C 1
ATOM 2506 O O . HIS A 1 319 ? 0.327 9.602 4.793 1 95.94 319 HIS A O 1
ATOM 2512 N N . VAL A 1 320 ? 1.194 9.578 6.855 1 97.19 320 VAL A N 1
ATOM 2513 C CA . VAL A 1 320 ? 0.31 8.516 7.312 1 97.19 320 VAL A CA 1
ATOM 2514 C C . VAL A 1 320 ? -1.123 9.031 7.398 1 97.19 320 VAL A C 1
ATOM 2516 O O . VAL A 1 320 ? -2.061 8.359 6.961 1 97.19 320 VAL A O 1
ATOM 2519 N N . GLU A 1 321 ? -1.273 10.227 7.934 1 96.75 321 GLU A N 1
ATOM 2520 C CA . GLU A 1 321 ? -2.59 10.859 8 1 96.75 321 GLU A CA 1
ATOM 2521 C C . GLU A 1 321 ? -3.209 11 6.613 1 96.75 321 GLU A C 1
ATOM 2523 O O . GLU A 1 321 ? -4.391 10.695 6.422 1 96.75 321 GLU A O 1
ATOM 2528 N N . LYS A 1 322 ? -2.43 11.453 5.746 1 96.25 322 LYS A N 1
ATOM 2529 C CA . LYS A 1 322 ? -2.902 11.586 4.371 1 96.25 322 LYS A CA 1
ATOM 2530 C C . LYS A 1 322 ? -3.373 10.25 3.814 1 96.25 322 LYS A C 1
ATOM 2532 O O . LYS A 1 322 ? -4.43 10.164 3.186 1 96.25 322 LYS A O 1
ATOM 2537 N N . SER A 1 323 ? -2.625 9.242 4.07 1 96.56 323 SER A N 1
ATOM 2538 C CA . SER A 1 323 ? -2.973 7.91 3.576 1 96.56 323 SER A CA 1
ATOM 2539 C C . SER A 1 323 ? -4.297 7.434 4.16 1 96.56 323 SER A C 1
ATOM 2541 O O . SER A 1 323 ? -5.164 6.949 3.43 1 96.56 323 SER A O 1
ATOM 2543 N N . ILE A 1 324 ? -4.523 7.625 5.422 1 97.31 324 ILE A N 1
ATOM 2544 C CA . ILE A 1 324 ? -5.703 7.078 6.082 1 97.31 324 ILE A CA 1
ATOM 2545 C C . ILE A 1 324 ? -6.934 7.906 5.719 1 97.31 324 ILE A C 1
ATOM 2547 O O . ILE A 1 324 ? -8.039 7.367 5.605 1 97.31 324 ILE A O 1
ATOM 2551 N N . ILE A 1 325 ? -6.746 9.172 5.496 1 97.5 325 ILE A N 1
ATOM 2552 C CA . ILE A 1 325 ? -7.871 10.031 5.137 1 97.5 325 ILE A CA 1
ATOM 2553 C C . ILE A 1 325 ? -8.281 9.766 3.691 1 97.5 325 ILE A C 1
ATOM 2555 O O . ILE A 1 325 ? -9.477 9.711 3.379 1 97.5 325 ILE A O 1
ATOM 2559 N N . THR A 1 326 ? -7.32 9.555 2.84 1 95.69 326 THR A N 1
ATOM 2560 C CA . THR A 1 326 ? -7.602 9.297 1.432 1 95.69 326 THR A CA 1
ATOM 2561 C C . THR A 1 326 ? -8.211 7.91 1.248 1 95.69 326 THR A C 1
ATOM 2563 O O . THR A 1 326 ? -8.969 7.684 0.302 1 95.69 326 THR A O 1
ATOM 2566 N N . ASN A 1 327 ? -7.84 7.012 2.088 1 96.38 327 ASN A N 1
ATOM 2567 C CA . ASN A 1 327 ? -8.359 5.648 2.066 1 96.38 327 ASN A CA 1
ATOM 2568 C C . ASN A 1 327 ? -9.156 5.332 3.33 1 96.38 327 ASN A C 1
ATOM 2570 O O . ASN A 1 327 ? -8.969 4.281 3.943 1 96.38 327 ASN A O 1
ATOM 2574 N N . HIS A 1 328 ? -10.109 6.148 3.682 1 97.81 328 HIS A N 1
ATOM 2575 C CA . HIS A 1 328 ? -10.703 6.172 5.012 1 97.81 328 HIS A CA 1
ATOM 2576 C C . HIS A 1 328 ? -11.773 5.098 5.156 1 97.81 328 HIS A C 1
ATOM 2578 O O . HIS A 1 328 ? -12.195 4.785 6.27 1 97.81 328 HIS A O 1
ATOM 2584 N N . GLY A 1 329 ? -12.234 4.59 4.129 1 97.44 329 GLY A N 1
ATOM 2585 C CA . GLY A 1 329 ? -13.336 3.646 4.23 1 97.44 329 GLY A CA 1
ATOM 2586 C C . GLY A 1 329 ? -12.938 2.33 4.867 1 97.44 329 GLY A C 1
ATOM 2587 O O . GLY A 1 329 ? -11.82 1.846 4.664 1 97.44 329 GLY A O 1
ATOM 2588 N N . SER A 1 330 ? -13.914 1.77 5.582 1 96.81 330 SER A N 1
ATOM 2589 C CA . SER A 1 330 ? -13.719 0.386 6 1 96.81 330 SER A CA 1
ATOM 2590 C C . SER A 1 330 ? -13.812 -0.569 4.816 1 96.81 330 SER A C 1
ATOM 2592 O O . SER A 1 330 ? -13.109 -1.577 4.766 1 96.81 330 SER A O 1
ATOM 2594 N N . GLN A 1 331 ? -14.703 -0.205 3.92 1 96.5 331 GLN A N 1
ATOM 2595 C CA . GLN A 1 331 ? -14.742 -0.871 2.623 1 96.5 331 GLN A CA 1
ATOM 2596 C C . GLN A 1 331 ? -13.734 -0.256 1.657 1 96.5 331 GLN A C 1
ATOM 2598 O O . GLN A 1 331 ? -13.555 0.963 1.63 1 96.5 331 GLN A O 1
ATOM 2603 N N . LYS A 1 332 ? -13.141 -1.067 0.903 1 96.56 332 LYS A N 1
ATOM 2604 C CA . LYS A 1 332 ? -12.125 -0.592 -0.03 1 96.56 332 LYS A CA 1
ATOM 2605 C C . LYS A 1 332 ? -12.742 0.246 -1.143 1 96.56 332 LYS A C 1
ATOM 2607 O O . LYS A 1 332 ? -12.062 1.058 -1.771 1 96.56 332 LYS A O 1
ATOM 2612 N N . THR A 1 333 ? -14.055 0.13 -1.388 1 96.12 333 THR A N 1
ATOM 2613 C CA . THR A 1 333 ? -14.727 0.84 -2.469 1 96.12 333 THR A CA 1
ATOM 2614 C C . THR A 1 333 ? -15.453 2.07 -1.938 1 96.12 333 THR A C 1
ATOM 2616 O O . THR A 1 333 ? -16.203 2.717 -2.67 1 96.12 333 THR A O 1
ATOM 2619 N N . CYS A 1 334 ? -15.266 2.363 -0.697 1 96.44 334 CYS A N 1
ATOM 2620 C CA . CYS A 1 334 ? -15.914 3.523 -0.096 1 96.44 334 CYS A CA 1
ATOM 2621 C C . CYS A 1 334 ? -15.609 4.789 -0.888 1 96.44 334 CYS A C 1
ATOM 2623 O O . CYS A 1 334 ? -14.445 5.109 -1.13 1 96.44 334 CYS A O 1
ATOM 2625 N N . CYS A 1 335 ? -16.688 5.527 -1.263 1 95.62 335 CYS A N 1
ATOM 2626 C CA . CYS A 1 335 ? -16.609 6.832 -1.909 1 95.62 335 CYS A CA 1
ATOM 2627 C C . CYS A 1 335 ? -16.016 6.711 -3.309 1 95.62 335 CYS A C 1
ATOM 2629 O O . CYS A 1 335 ? -15.414 7.664 -3.818 1 95.62 335 CYS A O 1
ATOM 2631 N N . GLU A 1 336 ? -16 5.527 -3.834 1 94.62 336 GLU A N 1
ATOM 2632 C CA . GLU A 1 336 ? -15.617 5.312 -5.227 1 94.62 336 GLU A CA 1
ATOM 2633 C C . GLU A 1 336 ? -16.844 5.156 -6.117 1 94.62 336 GLU A C 1
ATOM 2635 O O . GLU A 1 336 ? -17.969 5.098 -5.625 1 94.62 336 GLU A O 1
ATOM 2640 N N . ALA A 1 337 ? -16.609 5.137 -7.438 1 89.88 337 ALA A N 1
ATOM 2641 C CA . ALA A 1 337 ? -17.688 5.102 -8.414 1 89.88 337 ALA A CA 1
ATOM 2642 C C . ALA A 1 337 ? -18.625 3.918 -8.164 1 89.88 337 ALA A C 1
ATOM 2644 O O . ALA A 1 337 ? -19.844 4.051 -8.258 1 89.88 337 ALA A O 1
ATOM 2645 N N . SER A 1 338 ? -18.094 2.818 -7.855 1 86.12 338 SER A N 1
ATOM 2646 C CA . SER A 1 338 ? -18.875 1.604 -7.672 1 86.12 338 SER A CA 1
ATOM 2647 C C . SER A 1 338 ? -19.266 1.407 -6.211 1 86.12 338 SER A C 1
ATOM 2649 O O . SER A 1 338 ? -19.906 0.418 -5.859 1 86.12 338 SER A O 1
ATOM 2651 N N . GLY A 1 339 ? -18.875 2.316 -5.398 1 90.38 339 GLY A N 1
ATOM 2652 C CA . GLY A 1 339 ? -19.125 2.156 -3.975 1 90.38 339 GLY A CA 1
ATOM 2653 C C . GLY A 1 339 ? -20.141 3.143 -3.43 1 90.38 339 GLY A C 1
ATOM 2654 O O . GLY A 1 339 ? -20.719 3.924 -4.184 1 90.38 339 GLY A O 1
ATOM 2655 N N . ILE A 1 340 ? -20.391 2.924 -2.127 1 92.62 340 ILE A N 1
ATOM 2656 C CA . ILE A 1 340 ? -21.297 3.809 -1.409 1 92.62 340 ILE A CA 1
ATOM 2657 C C . ILE A 1 340 ? -20.516 4.949 -0.766 1 92.62 340 ILE A C 1
ATOM 2659 O O . ILE A 1 340 ? -19.438 4.727 -0.204 1 92.62 340 ILE A O 1
ATOM 2663 N N . ARG A 1 341 ? -21.094 6.035 -0.823 1 95.44 341 ARG A N 1
ATOM 2664 C CA . ARG A 1 341 ? -20.422 7.215 -0.288 1 95.44 341 ARG A CA 1
ATOM 2665 C C . ARG A 1 341 ? -20.656 7.344 1.214 1 95.44 341 ARG A C 1
ATOM 2667 O O . ARG A 1 341 ? -21.766 7.094 1.701 1 95.44 341 ARG A O 1
ATOM 2674 N N . CYS A 1 342 ? -19.641 7.723 1.906 1 97.94 342 CYS A N 1
ATOM 2675 C CA . CYS A 1 342 ? -19.781 8.055 3.318 1 97.94 342 CYS A CA 1
ATOM 2676 C C . CYS A 1 342 ? -19.672 9.562 3.539 1 97.94 342 CYS A C 1
ATOM 2678 O O . CYS A 1 342 ? -19.359 10.305 2.605 1 97.94 342 CYS A O 1
ATOM 2680 N N . CYS A 1 343 ? -19.891 10.031 4.797 1 98.25 343 CYS A N 1
ATOM 2681 C CA . CYS A 1 343 ? -19.906 11.469 5.031 1 98.25 343 CYS A CA 1
ATOM 2682 C C . CYS A 1 343 ? -18.781 11.875 5.969 1 98.25 343 CYS A C 1
ATOM 2684 O O . CYS A 1 343 ? -18.797 12.977 6.535 1 98.25 343 CYS A O 1
ATOM 2686 N N . ARG A 1 344 ? -17.766 11.008 6.191 1 98.56 344 ARG A N 1
ATOM 2687 C CA . ARG A 1 344 ? -16.672 11.305 7.113 1 98.56 344 ARG A CA 1
ATOM 2688 C C . ARG A 1 344 ? -16 12.633 6.758 1 98.56 344 ARG A C 1
ATOM 2690 O O . ARG A 1 344 ? -15.891 13.523 7.605 1 98.56 344 ARG A O 1
ATOM 2697 N N . LYS A 1 345 ? -15.578 12.766 5.527 1 98.06 345 LYS A N 1
ATOM 2698 C CA . LYS A 1 345 ? -14.883 13.977 5.102 1 98.06 345 LYS A CA 1
ATOM 2699 C C . LYS A 1 345 ? -15.82 15.188 5.129 1 98.06 345 LYS A C 1
ATOM 2701 O O . LYS A 1 345 ? -15.398 16.297 5.473 1 98.06 345 LYS A O 1
ATOM 2706 N N . ASP A 1 346 ? -17.078 14.969 4.75 1 98 346 ASP A N 1
ATOM 2707 C CA . ASP A 1 346 ? -18.062 16.047 4.801 1 98 346 ASP A CA 1
ATOM 2708 C C . ASP A 1 346 ? -18.234 16.562 6.227 1 98 346 ASP A C 1
ATOM 2710 O O . ASP A 1 346 ? -18.312 17.781 6.449 1 98 346 ASP A O 1
ATOM 2714 N N . CYS A 1 347 ? -18.312 15.672 7.152 1 98.69 347 CYS A N 1
ATOM 2715 C CA . CYS A 1 347 ? -18.422 16.047 8.555 1 98.69 347 CYS A CA 1
ATOM 2716 C C . CYS A 1 347 ? -17.234 16.875 9 1 98.69 347 CYS A C 1
ATOM 2718 O O . CYS A 1 347 ? -17.375 17.875 9.711 1 98.69 347 CYS A O 1
ATOM 2720 N N . LEU A 1 348 ? -16.031 16.469 8.586 1 98.62 348 LEU A N 1
ATOM 2721 C CA . LEU A 1 348 ? -14.828 17.203 8.953 1 98.62 348 LEU A CA 1
ATOM 2722 C C . LEU A 1 348 ? -14.836 18.594 8.328 1 98.62 348 LEU A C 1
ATOM 2724 O O . LEU A 1 348 ? -14.492 19.578 8.992 1 98.62 348 LEU A O 1
ATOM 2728 N N . LYS A 1 349 ? -15.219 18.688 7.102 1 98.19 349 LYS A N 1
ATOM 2729 C CA . LYS A 1 349 ? -15.289 19.984 6.43 1 98.19 349 LYS A CA 1
ATOM 2730 C C . LYS A 1 349 ? -16.266 20.922 7.148 1 98.19 349 LYS A C 1
ATOM 2732 O O . LYS A 1 349 ? -15.961 22.109 7.34 1 98.19 349 LYS A O 1
ATOM 2737 N N . LEU A 1 350 ? -17.391 20.406 7.52 1 98.56 350 LEU A N 1
ATOM 2738 C CA . LEU A 1 350 ? -18.375 21.188 8.25 1 98.56 350 LEU A CA 1
ATOM 2739 C C . LEU A 1 350 ? -17.828 21.641 9.594 1 98.56 350 LEU A C 1
ATOM 2741 O O . LEU A 1 350 ? -18.016 22.797 10 1 98.56 350 LEU A O 1
ATOM 2745 N N . LEU A 1 351 ? -17.188 20.719 10.258 1 98.75 351 LEU A N 1
ATOM 2746 C CA . LEU A 1 351 ? -16.625 21.062 11.562 1 98.75 351 LEU A CA 1
ATOM 2747 C C . LEU A 1 351 ? -15.555 22.125 11.43 1 98.75 351 LEU A C 1
ATOM 2749 O O . LEU A 1 351 ? -15.508 23.078 12.227 1 98.75 351 LEU A O 1
ATOM 2753 N N . LYS A 1 352 ? -14.695 21.984 10.461 1 97.88 352 LYS A N 1
ATOM 2754 C CA . LYS A 1 352 ? -13.672 23 10.195 1 97.88 352 LYS A CA 1
ATOM 2755 C C . LYS A 1 352 ? -14.312 24.359 9.93 1 97.88 352 LYS A C 1
ATOM 2757 O O . LYS A 1 352 ? -13.836 25.391 10.438 1 97.88 352 LYS A O 1
ATOM 2762 N N . HIS A 1 353 ? -15.336 24.344 9.133 1 98.06 353 HIS A N 1
ATOM 2763 C CA . HIS A 1 353 ? -16.047 25.578 8.805 1 98.06 353 HIS A CA 1
ATOM 2764 C C . HIS A 1 353 ? -16.688 26.203 10.047 1 98.06 353 HIS A C 1
ATOM 2766 O O . HIS A 1 353 ? -16.578 27.406 10.266 1 98.06 353 HIS A O 1
ATOM 2772 N N . LEU A 1 354 ? -17.344 25.375 10.797 1 98.31 354 LEU A N 1
ATOM 2773 C CA . LEU A 1 354 ? -17.953 25.828 12.031 1 98.31 354 LEU A CA 1
ATOM 2774 C C . LEU A 1 354 ? -16.922 26.484 12.953 1 98.31 354 LEU A C 1
ATOM 2776 O O . LEU A 1 354 ? -17.156 27.578 13.477 1 98.31 354 LEU A O 1
ATOM 2780 N N . LEU A 1 355 ? -15.828 25.781 13.125 1 97.81 355 LEU A N 1
ATOM 2781 C CA . LEU A 1 355 ? -14.758 26.281 13.977 1 97.81 355 LEU A CA 1
ATOM 2782 C C . LEU A 1 355 ? -14.25 27.625 13.477 1 97.81 355 LEU A C 1
ATOM 2784 O O . LEU A 1 355 ? -14.016 28.547 14.266 1 97.81 355 LEU A O 1
ATOM 2788 N N . SER A 1 356 ? -14.086 27.75 12.211 1 96.19 356 SER A N 1
ATOM 2789 C CA . SER A 1 356 ? -13.617 29 11.617 1 96.19 356 SER A CA 1
ATOM 2790 C C . SER A 1 356 ? -14.578 30.156 11.898 1 96.19 356 SER A C 1
ATOM 2792 O O . SER A 1 356 ? -14.156 31.266 12.211 1 96.19 356 SER A O 1
ATOM 2794 N N . LEU A 1 357 ? -15.867 29.891 11.773 1 97.38 357 LEU A N 1
ATOM 2795 C CA . LEU A 1 357 ? -16.891 30.922 12 1 97.38 357 LEU A CA 1
ATOM 2796 C C . LEU A 1 357 ? -16.938 31.328 13.469 1 97.38 357 LEU A C 1
ATOM 2798 O O . LEU A 1 357 ? -17.062 32.5 13.789 1 97.38 357 LEU A O 1
ATOM 2802 N N . LEU A 1 358 ? -16.828 30.344 14.312 1 97.88 358 LEU A N 1
ATOM 2803 C CA . LEU A 1 358 ? -16.859 30.625 15.742 1 97.88 358 LEU A CA 1
ATOM 2804 C C . LEU A 1 358 ? -15.633 31.438 16.156 1 97.88 358 LEU A C 1
ATOM 2806 O O . LEU A 1 358 ? -15.742 32.344 16.984 1 97.88 358 LEU A O 1
ATOM 2810 N N . LYS A 1 359 ? -14.508 31.125 15.656 1 96.62 359 LYS A N 1
ATOM 2811 C CA . LYS A 1 359 ? -13.281 31.859 15.938 1 96.62 359 LYS A CA 1
ATOM 2812 C C . LYS A 1 359 ? -13.383 33.312 15.461 1 96.62 359 LYS A C 1
ATOM 2814 O O . LYS A 1 359 ? -12.82 34.219 16.078 1 96.62 359 LYS A O 1
ATOM 2819 N N . ALA A 1 360 ? -14.039 33.531 14.352 1 95.94 360 ALA A N 1
ATOM 2820 C CA . ALA A 1 360 ? -14.234 34.875 13.82 1 95.94 360 ALA A CA 1
ATOM 2821 C C . ALA A 1 360 ? -15.109 35.719 14.75 1 95.94 360 ALA A C 1
ATOM 2823 O O . ALA A 1 360 ? -14.93 36.906 14.867 1 95.94 360 ALA A O 1
ATOM 2824 N N . GLU A 1 361 ? -15.984 35.094 15.461 1 95.94 361 GLU A N 1
ATOM 2825 C CA . GLU A 1 361 ? -16.922 35.781 16.344 1 95.94 361 GLU A CA 1
ATOM 2826 C C . GLU A 1 361 ? -16.297 36 17.719 1 95.94 361 GLU A C 1
ATOM 2828 O O . GLU A 1 361 ? -16.656 36.969 18.406 1 95.94 361 GLU A O 1
ATOM 2833 N N . ASP A 1 362 ? -15.469 35.125 18.109 1 95.31 362 ASP A N 1
ATOM 2834 C CA . ASP A 1 362 ? -14.883 35.219 19.438 1 95.31 362 ASP A CA 1
ATOM 2835 C C . ASP A 1 362 ? -13.375 35 19.406 1 95.31 362 ASP A C 1
ATOM 2837 O O . ASP A 1 362 ? -12.891 33.875 19.406 1 95.31 362 ASP A O 1
ATOM 2841 N N . PRO A 1 363 ? -12.672 36 19.562 1 92.06 363 PRO A N 1
ATOM 2842 C CA . PRO A 1 363 ? -11.211 35.969 19.453 1 92.06 363 PRO A CA 1
ATOM 2843 C C . PRO A 1 363 ? -10.57 35.094 20.531 1 92.06 363 PRO A C 1
ATOM 2845 O O . PRO A 1 363 ? -9.43 34.625 20.375 1 92.06 363 PRO A O 1
ATOM 2848 N N . SER A 1 364 ? -11.227 34.875 21.578 1 91.88 364 SER A N 1
ATOM 2849 C CA . SER A 1 364 ? -10.688 34.031 22.641 1 91.88 364 SER A CA 1
ATOM 2850 C C . SER A 1 364 ? -10.523 32.594 22.172 1 91.88 364 SER A C 1
ATOM 2852 O O . SER A 1 364 ? -9.844 31.797 22.828 1 91.88 364 SER A O 1
ATOM 2854 N N . LEU A 1 365 ? -11.078 32.344 21.016 1 95.38 365 LEU A N 1
ATOM 2855 C CA . LEU A 1 365 ? -11.023 31 20.484 1 95.38 365 LEU A CA 1
ATOM 2856 C C . LEU A 1 365 ? -9.93 30.859 19.422 1 95.38 365 LEU A C 1
ATOM 2858 O O . LEU A 1 365 ? -9.828 29.844 18.75 1 95.38 365 LEU A O 1
ATOM 2862 N N . SER A 1 366 ? -9.039 31.766 19.344 1 92.25 366 SER A N 1
ATOM 2863 C CA . SER A 1 366 ? -8.07 31.859 18.25 1 92.25 366 SER A CA 1
ATOM 2864 C C . SER A 1 366 ? -7.047 30.734 18.312 1 92.25 366 SER A C 1
ATOM 2866 O O . SER A 1 366 ? -6.465 30.359 17.297 1 92.25 366 SER A O 1
ATOM 2868 N N . LYS A 1 367 ? -6.84 30.141 19.375 1 91.31 367 LYS A N 1
ATOM 2869 C CA . LYS A 1 367 ? -5.801 29.125 19.562 1 91.31 367 LYS A CA 1
ATOM 2870 C C . LYS A 1 367 ? -6.25 27.781 19 1 91.31 367 LYS A C 1
ATOM 2872 O O . LYS A 1 367 ? -5.43 26.891 18.781 1 91.31 367 LYS A O 1
ATOM 2877 N N . PHE A 1 368 ? -7.543 27.609 18.875 1 95.62 368 PHE A N 1
ATOM 2878 C CA . PHE A 1 368 ? -8.047 26.359 18.312 1 95.62 368 PHE A CA 1
ATOM 2879 C C . PHE A 1 368 ? -7.809 26.312 16.812 1 95.62 368 PHE A C 1
ATOM 2881 O O . PHE A 1 368 ? -7.859 27.344 16.125 1 95.62 368 PHE A O 1
ATOM 2888 N N . CYS A 1 369 ? -7.406 25.156 16.312 1 93.62 369 CYS A N 1
ATOM 2889 C CA . CYS A 1 369 ? -7.102 25.047 14.891 1 93.62 369 CYS A CA 1
ATOM 2890 C C . CYS A 1 369 ? -7.742 23.797 14.297 1 93.62 369 CYS A C 1
ATOM 2892 O O . CYS A 1 369 ? -8.383 23.031 15.008 1 93.62 369 CYS A O 1
ATOM 2894 N N . SER A 1 370 ? -7.609 23.688 12.992 1 95 370 SER A N 1
ATOM 2895 C CA . SER A 1 370 ? -8.266 22.625 12.234 1 95 370 SER A CA 1
ATOM 2896 C C . SER A 1 370 ? -7.723 21.25 12.625 1 95 370 SER A C 1
ATOM 2898 O O . SER A 1 370 ? -8.406 20.25 12.469 1 95 370 SER A O 1
ATOM 2900 N N . TYR A 1 371 ? -6.516 21.234 13.156 1 95.38 371 TYR A N 1
ATOM 2901 C CA . TYR A 1 371 ? -5.93 19.953 13.516 1 95.38 371 TYR A CA 1
ATOM 2902 C C . TYR A 1 371 ? -6.68 19.328 14.68 1 95.38 371 TYR A C 1
ATOM 2904 O O . TYR A 1 371 ? -6.738 18.094 14.789 1 95.38 371 TYR A O 1
ATOM 2912 N N . HIS A 1 372 ? -7.273 20.109 15.547 1 97.81 372 HIS A N 1
ATOM 2913 C CA . HIS A 1 372 ? -8.117 19.594 16.609 1 97.81 372 HIS A CA 1
ATOM 2914 C C . HIS A 1 372 ? -9.344 18.875 16.047 1 97.81 372 HIS A C 1
ATOM 2916 O O . HIS A 1 372 ? -9.711 17.797 16.531 1 97.81 372 HIS A O 1
ATOM 2922 N N . ALA A 1 373 ? -9.875 19.531 15.047 1 98.25 373 ALA A N 1
ATOM 2923 C CA . ALA A 1 373 ? -11.031 18.938 14.383 1 98.25 373 ALA A CA 1
ATOM 2924 C C . ALA A 1 373 ? -10.664 17.609 13.719 1 98.25 373 ALA A C 1
ATOM 2926 O O . ALA A 1 373 ? -11.367 16.609 13.883 1 98.25 373 ALA A O 1
ATOM 2927 N N . LYS A 1 374 ? -9.586 17.609 13 1 98.25 374 LYS A N 1
ATOM 2928 C CA . LYS A 1 374 ? -9.148 16.406 12.297 1 98.25 374 LYS A CA 1
ATOM 2929 C C . LYS A 1 374 ? -8.852 15.273 13.273 1 98.25 374 LYS A C 1
ATOM 2931 O O . LYS A 1 374 ? -9.25 14.125 13.031 1 98.25 374 LYS A O 1
ATOM 2936 N N . THR A 1 375 ? -8.125 15.594 14.32 1 98.56 375 THR A N 1
ATOM 2937 C CA . THR A 1 375 ? -7.785 14.586 15.32 1 98.56 375 THR A CA 1
ATOM 2938 C C . THR A 1 375 ? -9.047 13.992 15.945 1 98.56 375 THR A C 1
ATOM 2940 O O . THR A 1 375 ? -9.125 12.789 16.172 1 98.56 375 THR A O 1
ATOM 2943 N N . THR A 1 376 ? -10.047 14.836 16.188 1 98.81 376 THR A N 1
ATOM 2944 C CA . THR A 1 376 ? -11.32 14.367 16.719 1 98.81 376 THR A CA 1
ATOM 2945 C C . THR A 1 376 ? -11.969 13.375 15.758 1 98.81 376 THR A C 1
ATOM 2947 O O . THR A 1 376 ? -12.469 12.328 16.188 1 98.81 376 THR A O 1
ATOM 2950 N N . LEU A 1 377 ? -11.953 13.742 14.5 1 98.88 377 LEU A N 1
ATOM 2951 C CA . LEU A 1 377 ? -12.531 12.844 13.508 1 98.88 377 LEU A CA 1
ATOM 2952 C C . LEU A 1 377 ? -11.805 11.508 13.492 1 98.88 377 LEU A C 1
ATOM 2954 O O . LEU A 1 377 ? -12.438 10.453 13.414 1 98.88 377 LEU A O 1
ATOM 2958 N N . LEU A 1 378 ? -10.484 11.555 13.531 1 98.75 378 LEU A N 1
ATOM 2959 C CA . LEU A 1 378 ? -9.703 10.32 13.492 1 98.75 378 LEU A CA 1
ATOM 2960 C C . LEU A 1 378 ? -10.062 9.406 14.664 1 98.75 378 LEU A C 1
ATOM 2962 O O . LEU A 1 378 ? -10.273 8.211 14.477 1 98.75 378 LEU A O 1
ATOM 2966 N N . HIS A 1 379 ? -10.148 10 15.82 1 98.75 379 HIS A N 1
ATOM 2967 C CA . HIS A 1 379 ? -10.562 9.219 16.984 1 98.75 379 HIS A CA 1
ATOM 2968 C C . HIS A 1 379 ? -11.977 8.664 16.797 1 98.75 379 HIS A C 1
ATOM 2970 O O . HIS A 1 379 ? -12.242 7.512 17.141 1 98.75 379 HIS A O 1
ATOM 2976 N N . ALA A 1 380 ? -12.859 9.453 16.281 1 98.81 380 ALA A N 1
ATOM 2977 C CA . ALA A 1 380 ? -14.242 9.031 16.062 1 98.81 380 ALA A CA 1
ATOM 2978 C C . ALA A 1 380 ? -14.312 7.859 15.086 1 98.81 380 ALA A C 1
ATOM 2980 O O . ALA A 1 380 ? -15.117 6.941 15.273 1 98.81 380 ALA A O 1
ATOM 2981 N N . CYS A 1 381 ? -13.5 7.898 14.078 1 98.62 381 CYS A N 1
ATOM 2982 C CA . CYS A 1 381 ? -13.477 6.828 13.086 1 98.62 381 CYS A CA 1
ATOM 2983 C C . CYS A 1 381 ? -13.031 5.512 13.711 1 98.62 381 CYS A C 1
ATOM 2985 O O . CYS A 1 381 ? -13.422 4.438 13.258 1 98.62 381 CYS A O 1
ATOM 2987 N N . CYS A 1 382 ? -12.234 5.598 14.75 1 98 382 CYS A N 1
ATOM 2988 C CA . CYS A 1 382 ? -11.766 4.395 15.43 1 98 382 CYS A CA 1
ATOM 2989 C C . CYS A 1 382 ? -12.836 3.859 16.391 1 98 382 CYS A C 1
ATOM 2991 O O . CYS A 1 382 ? -12.758 2.705 16.812 1 98 382 CYS A O 1
ATOM 2993 N N . SER A 1 383 ? -13.781 4.68 16.719 1 97.44 383 SER A N 1
ATOM 2994 C CA . SER A 1 383 ? -14.891 4.262 17.562 1 97.44 383 SER A CA 1
ATOM 2995 C C . SER A 1 383 ? -16.094 3.832 16.75 1 97.44 383 SER A C 1
ATOM 2997 O O . SER A 1 383 ? -16.844 2.938 17.141 1 97.44 383 SER A O 1
ATOM 2999 N N . ARG A 1 384 ? -16.297 4.441 15.711 1 98.19 384 ARG A N 1
ATOM 3000 C CA . ARG A 1 384 ? -17.312 4.105 14.719 1 98.19 384 ARG A CA 1
ATOM 3001 C C . ARG A 1 384 ? -16.672 3.676 13.398 1 98.19 384 ARG A C 1
ATOM 3003 O O . ARG A 1 384 ? -16.547 4.477 12.477 1 98.19 384 ARG A O 1
ATOM 3010 N N . THR A 1 385 ? -16.422 2.457 13.266 1 97.38 385 THR A N 1
ATOM 3011 C CA . THR A 1 385 ? -15.43 1.94 12.328 1 97.38 385 THR A CA 1
ATOM 3012 C C . THR A 1 385 ? -16.078 1.601 10.984 1 97.38 385 THR A C 1
ATOM 3014 O O . THR A 1 385 ? -15.398 1.58 9.953 1 97.38 385 THR A O 1
ATOM 3017 N N . LYS A 1 386 ? -17.359 1.298 10.961 1 96.56 386 LYS A N 1
ATOM 3018 C CA . LYS A 1 386 ? -18.016 0.836 9.742 1 96.56 386 LYS A CA 1
ATOM 3019 C C . LYS A 1 386 ? -18.469 2.014 8.883 1 96.56 386 LYS A C 1
ATOM 3021 O O . LYS A 1 386 ? -18.891 3.045 9.406 1 96.56 386 LYS A O 1
ATOM 3026 N N . ASP A 1 387 ? -18.406 1.8 7.641 1 97.19 387 ASP A N 1
ATOM 3027 C CA . ASP A 1 387 ? -18.891 2.832 6.727 1 97.19 387 ASP A CA 1
ATOM 3028 C C . ASP A 1 387 ? -20.359 3.141 6.969 1 97.19 387 ASP A C 1
ATOM 3030 O O . ASP A 1 387 ? -20.797 4.281 6.801 1 97.19 387 ASP A O 1
ATOM 3034 N N . SER A 1 388 ? -21.094 2.188 7.375 1 95.88 388 SER A N 1
ATOM 3035 C CA . SER A 1 388 ? -22.516 2.359 7.641 1 95.88 388 SER A CA 1
ATOM 3036 C C . SER A 1 388 ? -22.75 3.307 8.812 1 95.88 388 SER A C 1
ATOM 3038 O O . SER A 1 388 ? -23.828 3.889 8.945 1 95.88 388 SER A O 1
ATOM 3040 N N . ASP A 1 389 ? -21.766 3.451 9.664 1 97.75 389 ASP A N 1
ATOM 3041 C CA . ASP A 1 389 ? -21.859 4.398 10.766 1 97.75 389 ASP A CA 1
ATOM 3042 C C . ASP A 1 389 ? -21.766 5.84 10.266 1 97.75 389 ASP A C 1
ATOM 3044 O O . ASP A 1 389 ? -22.062 6.781 11.008 1 97.75 389 ASP A O 1
ATOM 3048 N N . TRP A 1 390 ? -21.359 5.988 9.039 1 98.31 390 TRP A N 1
ATOM 3049 C CA . TRP A 1 390 ? -21.109 7.297 8.445 1 98.31 390 TRP A CA 1
ATOM 3050 C C . TRP A 1 390 ? -21.828 7.438 7.109 1 98.31 390 TRP A C 1
ATOM 3052 O O . TRP A 1 390 ? -21.297 8.039 6.168 1 98.31 390 TRP A O 1
ATOM 3062 N N . GLU A 1 391 ? -22.938 6.875 6.988 1 96.38 391 GLU A N 1
ATOM 3063 C CA . GLU A 1 391 ? -23.656 6.914 5.723 1 96.38 391 GLU A CA 1
ATOM 3064 C C . GLU A 1 391 ? -23.906 8.352 5.27 1 96.38 391 GLU A C 1
ATOM 3066 O O . GLU A 1 391 ? -24.312 9.195 6.062 1 96.38 391 GLU A O 1
ATOM 3071 N N . ALA A 1 392 ? -23.766 8.594 3.979 1 95.31 392 ALA A N 1
ATOM 3072 C CA . ALA A 1 392 ? -23.906 9.938 3.424 1 95.31 392 ALA A CA 1
ATOM 3073 C C . ALA A 1 392 ? -25.312 10.477 3.646 1 95.31 392 ALA A C 1
ATOM 3075 O O . ALA A 1 392 ? -25.5 11.68 3.836 1 95.31 392 ALA A O 1
ATOM 3076 N N . THR A 1 393 ? -26.328 9.641 3.68 1 93.5 393 THR A N 1
ATOM 3077 C CA . THR A 1 393 ? -27.719 10.023 3.855 1 93.5 393 THR A CA 1
ATOM 3078 C C . THR A 1 393 ? -28 10.414 5.305 1 93.5 393 THR A C 1
ATOM 3080 O O . THR A 1 393 ? -29.031 11.008 5.605 1 93.5 393 THR A O 1
ATOM 3083 N N . GLN A 1 394 ? -27.094 10.062 6.133 1 95.56 394 GLN A N 1
ATOM 3084 C CA . GLN A 1 394 ? -27.25 10.375 7.551 1 95.56 394 GLN A CA 1
ATOM 3085 C C . GLN A 1 394 ? -26.266 11.461 7.977 1 95.56 394 GLN A C 1
ATOM 3087 O O . GLN A 1 394 ? -25.688 11.406 9.07 1 95.56 394 GLN A O 1
ATOM 3092 N N . LEU A 1 395 ? -26.031 12.383 7.152 1 97.31 395 LEU A N 1
ATOM 3093 C CA . LEU A 1 395 ? -25.062 13.445 7.41 1 97.31 395 LEU A CA 1
ATOM 3094 C C . LEU A 1 395 ? -25.391 14.172 8.711 1 97.31 395 LEU A C 1
ATOM 3096 O O . LEU A 1 395 ? -24.516 14.406 9.539 1 97.31 395 LEU A O 1
ATOM 3100 N N . GLY A 1 396 ? -26.625 14.562 8.898 1 96.5 396 GLY A N 1
ATOM 3101 C CA . GLY A 1 396 ? -27.047 15.289 10.086 1 96.5 396 GLY A CA 1
ATOM 3102 C C . GLY A 1 396 ? -26.672 14.586 11.375 1 96.5 396 GLY A C 1
ATOM 3103 O O . GLY A 1 396 ? -25.891 15.117 12.172 1 96.5 396 GLY A O 1
ATOM 3104 N N . PRO A 1 397 ? -27.203 13.398 11.555 1 97.06 397 PRO A N 1
ATOM 3105 C CA . PRO A 1 397 ? -26.859 12.633 12.758 1 97.06 397 PRO A CA 1
ATOM 3106 C C . PRO A 1 397 ? -25.359 12.398 12.906 1 97.06 397 PRO A C 1
ATOM 3108 O O . PRO A 1 397 ? -24.828 12.477 14.023 1 97.06 397 PRO A O 1
ATOM 3111 N N . CYS A 1 398 ? -24.688 12.094 11.844 1 98.25 398 CYS A N 1
ATOM 3112 C CA . CYS A 1 398 ? -23.25 11.867 11.898 1 98.25 398 CYS A CA 1
ATOM 3113 C C . CYS A 1 398 ? -22.516 13.133 12.336 1 98.25 398 CYS A C 1
ATOM 3115 O O . CYS A 1 398 ? -21.609 13.07 13.18 1 98.25 398 CYS A O 1
ATOM 3117 N N . PHE A 1 399 ? -22.922 14.266 11.836 1 98.62 399 PHE A N 1
ATOM 3118 C CA . PHE A 1 399 ? -22.297 15.531 12.195 1 98.62 399 PHE A CA 1
ATOM 3119 C C . PHE A 1 399 ? -22.578 15.875 13.656 1 98.62 399 PHE A C 1
ATOM 3121 O O . PHE A 1 399 ? -21.672 16.297 14.383 1 98.62 399 PHE A O 1
ATOM 3128 N N . GLN A 1 400 ? -23.766 15.664 14.047 1 98.12 400 GLN A N 1
ATOM 3129 C CA . GLN A 1 400 ? -24.141 15.891 15.438 1 98.12 400 GLN A CA 1
ATOM 3130 C C . GLN A 1 400 ? -23.266 15.062 16.375 1 98.12 400 GLN A C 1
ATOM 3132 O O . GLN A 1 400 ? -22.766 15.578 17.375 1 98.12 400 GLN A O 1
ATOM 3137 N N . GLN A 1 401 ? -23.078 13.859 16 1 98.56 401 GLN A N 1
ATOM 3138 C CA . GLN A 1 401 ? -22.297 12.977 16.859 1 98.56 401 GLN A CA 1
ATOM 3139 C C . GLN A 1 401 ? -20.828 13.406 16.891 1 98.56 401 GLN A C 1
ATOM 3141 O O . GLN A 1 401 ? -20.188 13.359 17.938 1 98.56 401 GLN A O 1
ATOM 3146 N N . LEU A 1 402 ? -20.297 13.781 15.766 1 98.81 402 LEU A N 1
ATOM 3147 C CA . LEU A 1 402 ? -18.922 14.258 15.734 1 98.81 402 LEU A CA 1
ATOM 3148 C C . LEU A 1 402 ? -18.75 15.484 16.609 1 98.81 402 LEU A C 1
ATOM 3150 O O . LEU A 1 402 ? -17.75 15.617 17.328 1 98.81 402 LEU A O 1
ATOM 3154 N N . LEU A 1 403 ? -19.719 16.375 16.578 1 98.81 403 LEU A N 1
ATOM 3155 C CA . LEU A 1 403 ? -19.688 17.562 17.422 1 98.81 403 LEU A CA 1
ATOM 3156 C C . LEU A 1 403 ? -19.734 17.188 18.906 1 98.81 403 LEU A C 1
ATOM 3158 O O . LEU A 1 403 ? -19.031 17.781 19.719 1 98.81 403 LEU A O 1
ATOM 3162 N N . ARG A 1 404 ? -20.516 16.203 19.188 1 98.62 404 ARG A N 1
ATOM 3163 C CA . ARG A 1 404 ? -20.578 15.75 20.562 1 98.62 404 ARG A CA 1
ATOM 3164 C C . ARG A 1 404 ? -19.234 15.172 21.016 1 98.62 404 ARG A C 1
ATOM 3166 O O . ARG A 1 404 ? -18.828 15.352 22.156 1 98.62 404 ARG A O 1
ATOM 3173 N N . ASP A 1 405 ? -18.609 14.477 20.141 1 98.75 405 ASP A N 1
ATOM 3174 C CA . ASP A 1 405 ? -17.266 13.969 20.438 1 98.75 405 ASP A CA 1
ATOM 3175 C C . ASP A 1 405 ? -16.297 15.109 20.75 1 98.75 405 ASP A C 1
ATOM 3177 O O . ASP A 1 405 ? -15.555 15.047 21.719 1 98.75 405 ASP A O 1
ATOM 3181 N N . PHE A 1 406 ? -16.328 16.109 19.875 1 98.81 406 PHE A N 1
ATOM 3182 C CA . PHE A 1 406 ? -15.422 17.25 20.062 1 98.81 406 PHE A CA 1
ATOM 3183 C C . PHE A 1 406 ? -15.734 17.984 21.359 1 98.81 406 PHE A C 1
ATOM 3185 O O . PHE A 1 406 ? -14.82 18.344 22.109 1 98.81 406 PHE A O 1
ATOM 3192 N N . GLU A 1 407 ? -17 18.156 21.625 1 98.5 407 GLU A N 1
ATOM 3193 C CA . GLU A 1 407 ? -17.438 18.766 22.875 1 98.5 407 GLU A CA 1
ATOM 3194 C C . GLU A 1 407 ? -16.906 18 24.078 1 98.5 407 GLU A C 1
ATOM 3196 O O . GLU A 1 407 ? -16.453 18.594 25.062 1 98.5 407 GLU A O 1
ATOM 3201 N N . GLY A 1 408 ? -17 16.75 23.984 1 98.12 408 GLY A N 1
ATOM 3202 C CA . GLY A 1 408 ? -16.484 15.922 25.062 1 98.12 408 GLY A CA 1
ATOM 3203 C C . GLY A 1 408 ? -15.016 16.141 25.344 1 98.12 408 GLY A C 1
ATOM 3204 O O . GLY A 1 408 ? -14.609 16.281 26.5 1 98.12 408 GLY A O 1
ATOM 3205 N N . HIS A 1 409 ? -14.211 16.156 24.312 1 98.31 409 HIS A N 1
ATOM 3206 C CA . HIS A 1 409 ? -12.781 16.422 24.453 1 98.31 409 HIS A CA 1
ATOM 3207 C C . HIS A 1 409 ? -12.539 17.797 25.078 1 98.31 409 HIS A C 1
ATOM 3209 O O . HIS A 1 409 ? -11.672 17.953 25.938 1 98.31 409 HIS A O 1
ATOM 3215 N N . LEU A 1 410 ? -13.281 18.781 24.641 1 98.12 410 LEU A N 1
ATOM 3216 C CA . LEU A 1 410 ? -13.141 20.141 25.141 1 98.12 410 LEU A CA 1
ATOM 3217 C C . LEU A 1 410 ? -13.508 20.234 26.609 1 98.12 410 LEU A C 1
ATOM 3219 O O . LEU A 1 410 ? -12.773 20.828 27.406 1 98.12 410 LEU A O 1
ATOM 3223 N N . LYS A 1 411 ? -14.578 19.641 26.969 1 97.69 411 LYS A N 1
ATOM 3224 C CA . LYS A 1 411 ? -15.031 19.656 28.359 1 97.69 411 LYS A CA 1
ATOM 3225 C C . LYS A 1 411 ? -14.031 18.953 29.281 1 97.69 411 LYS A C 1
ATOM 3227 O O . LYS A 1 411 ? -13.781 19.391 30.391 1 97.69 411 LYS A O 1
ATOM 3232 N N . ASP A 1 412 ? -13.414 17.906 28.75 1 96.25 412 ASP A N 1
ATOM 3233 C CA . ASP A 1 412 ? -12.414 17.141 29.5 1 96.25 412 ASP A CA 1
ATOM 3234 C C . ASP A 1 412 ? -11.062 17.859 29.484 1 96.25 412 ASP A C 1
ATOM 3236 O O . ASP A 1 412 ? -10.195 17.578 30.312 1 96.25 412 ASP A O 1
ATOM 3240 N N . GLY A 1 413 ? -10.945 18.719 28.516 1 95.81 413 GLY A N 1
ATOM 3241 C CA . GLY A 1 413 ? -9.656 19.359 28.312 1 95.81 413 GLY A CA 1
ATOM 3242 C C . GLY A 1 413 ? -8.586 18.406 27.828 1 95.81 413 GLY A C 1
ATOM 3243 O O . GLY A 1 413 ? -7.402 18.578 28.141 1 95.81 413 GLY A O 1
ATOM 3244 N N . LYS A 1 414 ? -9 17.391 27.234 1 96.44 414 LYS A N 1
ATOM 3245 C CA . LYS A 1 414 ? -8.078 16.344 26.781 1 96.44 414 LYS A CA 1
ATOM 3246 C C . LYS A 1 414 ? -8.414 15.898 25.359 1 96.44 414 LYS A C 1
ATOM 3248 O O . LYS A 1 414 ? -9.531 15.445 25.094 1 96.44 414 LYS A O 1
ATOM 3253 N N . LEU A 1 415 ? -7.488 16.125 24.469 1 97.75 415 LEU A N 1
ATOM 3254 C CA . LEU A 1 415 ? -7.512 15.578 23.109 1 97.75 415 LEU A CA 1
ATOM 3255 C C . LEU A 1 415 ? -6.176 14.945 22.766 1 97.75 415 LEU A C 1
ATOM 3257 O O . LEU A 1 415 ? -5.273 15.617 22.25 1 97.75 415 LEU A O 1
ATOM 3261 N N . PRO A 1 416 ? -6.082 13.664 23.047 1 96.88 416 PRO A N 1
ATOM 3262 C CA . PRO A 1 416 ? -4.805 13.008 22.781 1 96.88 416 PRO A CA 1
ATOM 3263 C C . PRO A 1 416 ? -4.441 13.023 21.297 1 96.88 416 PRO A C 1
ATOM 3265 O O . PRO A 1 416 ? -5.312 12.844 20.438 1 96.88 416 PRO A O 1
ATOM 3268 N N . ASN A 1 417 ? -3.188 13.281 21.062 1 97.44 417 ASN A N 1
ATOM 3269 C CA . ASN A 1 417 ? -2.658 13.062 19.719 1 97.44 417 ASN A CA 1
ATOM 3270 C C . ASN A 1 417 ? -2.992 11.664 19.203 1 97.44 417 ASN A C 1
ATOM 3272 O O . ASN A 1 417 ? -2.951 10.695 19.969 1 97.44 417 ASN A O 1
ATOM 3276 N N . PHE A 1 418 ? -3.316 11.641 17.984 1 98.19 418 PHE A N 1
ATOM 3277 C CA . PHE A 1 418 ? -3.818 10.391 17.422 1 98.19 418 PHE A CA 1
ATOM 3278 C C . PHE A 1 418 ? -2.74 9.312 17.469 1 98.19 418 PHE A C 1
ATOM 3280 O O . PHE A 1 418 ? -3.045 8.133 17.625 1 98.19 418 PHE A O 1
ATOM 3287 N N . PHE A 1 419 ? -1.487 9.68 17.297 1 98.06 419 PHE A N 1
ATOM 3288 C CA . PHE A 1 419 ? -0.358 8.766 17.203 1 98.06 419 PHE A CA 1
ATOM 3289 C C . PHE A 1 419 ? 0.341 8.641 18.547 1 98.06 419 PHE A C 1
ATOM 3291 O O . PHE A 1 419 ? 0.938 7.605 18.859 1 98.06 419 PHE A O 1
ATOM 3298 N N . ILE A 1 420 ? 0.316 9.703 19.297 1 97.12 420 ILE A N 1
ATOM 3299 C CA . ILE A 1 420 ? 1.035 9.797 20.562 1 97.12 420 ILE A CA 1
ATOM 3300 C C . ILE A 1 420 ? 0.048 10.047 21.703 1 97.12 420 ILE A C 1
ATOM 3302 O O . ILE A 1 420 ? -0.203 11.195 22.078 1 97.12 420 ILE A O 1
ATOM 3306 N N . PRO A 1 421 ? -0.327 9.031 22.422 1 95.94 421 PRO A N 1
ATOM 3307 C CA . PRO A 1 421 ? -1.397 9.156 23.406 1 95.94 421 PRO A CA 1
ATOM 3308 C C . PRO A 1 421 ? -1.029 10.094 24.562 1 95.94 421 PRO A C 1
ATOM 3310 O O . PRO A 1 421 ? -1.911 10.703 25.172 1 95.94 421 PRO A O 1
ATOM 3313 N N . THR A 1 422 ? 0.186 10.258 24.828 1 94.38 422 THR A N 1
ATOM 3314 C CA . THR A 1 422 ? 0.62 11.062 25.969 1 94.38 422 THR A CA 1
ATOM 3315 C C . THR A 1 422 ? 0.663 12.539 25.609 1 94.38 422 THR A C 1
ATOM 3317 O O . THR A 1 422 ? 0.843 13.398 26.469 1 94.38 422 THR A O 1
ATOM 3320 N N . HIS A 1 423 ? 0.506 12.828 24.422 1 95.12 423 HIS A N 1
ATOM 3321 C CA . HIS A 1 423 ? 0.535 14.211 23.953 1 95.12 423 HIS A CA 1
ATOM 3322 C C . HIS A 1 423 ? -0.873 14.789 23.859 1 95.12 423 HIS A C 1
ATOM 3324 O O . HIS A 1 423 ? -1.629 14.445 22.953 1 95.12 423 HIS A O 1
ATOM 3330 N N . ASN A 1 424 ? -1.214 15.625 24.781 1 95.31 424 ASN A N 1
ATOM 3331 C CA . ASN A 1 424 ? -2.512 16.297 24.797 1 95.31 424 ASN A CA 1
ATOM 3332 C C . ASN A 1 424 ? -2.508 17.547 23.922 1 95.31 424 ASN A C 1
ATOM 3334 O O . ASN A 1 424 ? -1.844 18.531 24.266 1 95.31 424 ASN A O 1
ATOM 3338 N N . LEU A 1 425 ? -3.273 17.578 22.875 1 95.38 425 LEU A N 1
ATOM 3339 C CA . LEU A 1 425 ? -3.299 18.688 21.938 1 95.38 425 LEU A CA 1
ATOM 3340 C C . LEU A 1 425 ? -3.994 19.891 22.547 1 95.38 425 LEU A C 1
ATOM 3342 O O . LEU A 1 425 ? -3.885 21 22.016 1 95.38 425 LEU A O 1
ATOM 3346 N N . LEU A 1 426 ? -4.781 19.672 23.656 1 95.25 426 LEU A N 1
ATOM 3347 C CA . LEU A 1 426 ? -5.426 20.781 24.375 1 95.25 426 LEU A CA 1
ATOM 3348 C C . LEU A 1 426 ? -4.637 21.156 25.625 1 95.25 426 LEU A C 1
ATOM 3350 O O . LEU A 1 426 ? -5.168 21.812 26.516 1 95.25 426 LEU A O 1
ATOM 3354 N N . GLY A 1 427 ? -3.498 20.734 25.703 1 81.5 427 GLY A N 1
ATOM 3355 C CA . GLY A 1 427 ? -2.674 20.953 26.875 1 81.5 427 GLY A CA 1
ATOM 3356 C C . GLY A 1 427 ? -2.336 22.406 27.109 1 81.5 427 GLY A C 1
ATOM 3357 O O . GLY A 1 427 ? -3.188 23.281 26.938 1 81.5 427 GLY A O 1
ATOM 3358 N N . SER A 1 428 ? -1.063 22.719 27.5 1 64.44 428 SER A N 1
ATOM 3359 C CA . SER A 1 428 ? -0.634 23.938 28.156 1 64.44 428 SER A CA 1
ATOM 3360 C C . SER A 1 428 ? -0.95 25.156 27.297 1 64.44 428 SER A C 1
ATOM 3362 O O . SER A 1 428 ? -1.251 26.234 27.828 1 64.44 428 SER A O 1
ATOM 3364 N N . GLY A 1 429 ? -1.069 24.938 26.047 1 65.44 429 GLY A N 1
ATOM 3365 C CA . GLY A 1 429 ? -1.323 26.141 25.25 1 65.44 429 GLY A CA 1
ATOM 3366 C C . GLY A 1 429 ? -2.785 26.531 25.234 1 65.44 429 GLY A C 1
ATOM 3367 O O . GLY A 1 429 ? -3.123 27.656 24.828 1 65.44 429 GLY A O 1
ATOM 3368 N N . HIS A 1 430 ? -3.627 25.766 25.797 1 74.12 430 HIS A N 1
ATOM 3369 C CA . HIS A 1 430 ? -5.059 26.047 25.781 1 74.12 430 HIS A CA 1
ATOM 3370 C C . HIS A 1 430 ? -5.605 26.188 27.203 1 74.12 430 HIS A C 1
ATOM 3372 O O . HIS A 1 430 ? -5.445 25.297 28.031 1 74.12 430 HIS A O 1
ATOM 3378 N N . ASN A 1 431 ? -6.156 27.344 27.422 1 84.94 431 ASN A N 1
ATOM 3379 C CA . ASN A 1 431 ? -6.77 27.547 28.734 1 84.94 431 ASN A CA 1
ATOM 3380 C C . ASN A 1 431 ? -8.086 26.797 28.859 1 84.94 431 ASN A C 1
ATOM 3382 O O . ASN A 1 431 ? -8.82 26.641 27.891 1 84.94 431 ASN A O 1
ATOM 3386 N N . ARG A 1 432 ? -8.328 26.281 30.016 1 91.19 432 ARG A N 1
ATOM 3387 C CA . ARG A 1 432 ? -9.539 25.531 30.312 1 91.19 432 ARG A CA 1
ATOM 3388 C C . ARG A 1 432 ? -10.781 26.359 30.031 1 91.19 432 ARG A C 1
ATOM 3390 O O . ARG A 1 432 ? -11.789 25.828 29.562 1 91.19 432 ARG A O 1
ATOM 3397 N N . ARG A 1 433 ? -10.688 27.5 30.281 1 93.19 433 ARG A N 1
ATOM 3398 C CA . ARG A 1 433 ? -11.82 28.406 30.062 1 93.19 433 ARG A CA 1
ATOM 3399 C C . ARG A 1 433 ? -12.188 28.469 28.578 1 93.19 433 ARG A C 1
ATOM 3401 O O . ARG A 1 433 ? -13.367 28.391 28.219 1 93.19 433 ARG A O 1
ATOM 3408 N N . SER A 1 434 ? -11.172 28.641 27.734 1 95.44 434 SER A N 1
ATOM 3409 C CA . SER A 1 434 ? -11.414 28.719 26.297 1 95.44 434 SER A CA 1
ATOM 3410 C C . SER A 1 434 ? -12.023 27.422 25.781 1 95.44 434 SER A C 1
ATOM 3412 O O . SER A 1 434 ? -12.867 27.438 24.891 1 95.44 434 SER A O 1
ATOM 3414 N N . CYS A 1 435 ? -11.617 26.328 26.359 1 96.94 435 CYS A N 1
ATOM 3415 C CA . CYS A 1 435 ? -12.18 25.031 25.984 1 96.94 435 CYS A CA 1
ATOM 3416 C C . CYS A 1 435 ? -13.664 24.969 26.312 1 96.94 435 CYS A C 1
ATOM 3418 O O . CYS A 1 435 ? -14.469 24.547 25.484 1 96.94 435 CYS A O 1
ATOM 3420 N N . LEU A 1 436 ? -14.016 25.422 27.469 1 96.94 436 LEU A N 1
ATOM 3421 C CA . LEU A 1 436 ? -15.406 25.391 27.922 1 96.94 436 LEU A CA 1
ATOM 3422 C C . LEU A 1 436 ? -16.266 26.344 27.094 1 96.94 436 LEU A C 1
ATOM 3424 O O . LEU A 1 436 ? -17.422 26.047 26.781 1 96.94 436 LEU A O 1
ATOM 3428 N N . ILE A 1 437 ? -15.68 27.453 26.781 1 97.44 437 ILE A N 1
ATOM 3429 C CA . ILE A 1 437 ? -16.391 28.422 25.953 1 97.44 437 ILE A CA 1
ATOM 3430 C C . ILE A 1 437 ? -16.703 27.797 24.594 1 97.44 437 ILE A C 1
ATOM 3432 O O . ILE A 1 437 ? -17.828 27.875 24.109 1 97.44 437 ILE A O 1
ATOM 3436 N N . LEU A 1 438 ? -15.68 27.25 23.969 1 98.06 438 LEU A N 1
ATOM 3437 C CA . LEU A 1 438 ? -15.883 26.625 22.656 1 98.06 438 LEU A CA 1
ATOM 3438 C C . LEU A 1 438 ? -16.906 25.5 22.75 1 98.06 438 LEU A C 1
ATOM 3440 O O . LEU A 1 438 ? -17.766 25.375 21.875 1 98.06 438 LEU A O 1
ATOM 3444 N N . ALA A 1 439 ? -16.828 24.688 23.797 1 98.31 439 ALA A N 1
ATOM 3445 C CA . ALA A 1 439 ? -17.781 23.609 24 1 98.31 439 ALA A CA 1
ATOM 3446 C C . ALA A 1 439 ? -19.219 24.141 24.062 1 98.31 439 ALA A C 1
ATOM 3448 O O . ALA A 1 439 ? -20.125 23.578 23.469 1 98.31 439 ALA A O 1
ATOM 3449 N N . GLN A 1 440 ? -19.406 25.156 24.766 1 98.12 440 GLN A N 1
ATOM 3450 C CA . GLN A 1 440 ? -20.719 25.766 24.922 1 98.12 440 GLN A CA 1
ATOM 3451 C C . GLN A 1 440 ? -21.219 26.312 23.578 1 98.12 440 GLN A C 1
ATOM 3453 O O . GLN A 1 440 ? -22.406 26.188 23.266 1 98.12 440 GLN A O 1
ATOM 3458 N N . CYS A 1 441 ? -20.328 26.984 22.906 1 98.12 441 CYS A N 1
ATOM 3459 C CA . CYS A 1 441 ? -20.688 27.531 21.594 1 98.12 441 CYS A CA 1
ATOM 3460 C C . CYS A 1 441 ? -21.156 26.406 20.672 1 98.12 441 CYS A C 1
ATOM 3462 O O . CYS A 1 441 ? -22.156 26.562 19.969 1 98.12 441 CYS A O 1
ATOM 3464 N N . ILE A 1 442 ? -20.469 25.328 20.656 1 98.38 442 ILE A N 1
ATOM 3465 C CA . ILE A 1 442 ? -20.812 24.188 19.797 1 98.38 442 ILE A CA 1
ATOM 3466 C C . ILE A 1 442 ? -22.156 23.609 20.234 1 98.38 442 ILE A C 1
ATOM 3468 O O . ILE A 1 442 ? -23 23.312 19.391 1 98.38 442 ILE A O 1
ATOM 3472 N N . GLU A 1 443 ? -22.344 23.453 21.5 1 97.94 443 GLU A N 1
ATOM 3473 C CA . GLU A 1 443 ? -23.594 22.922 22.031 1 97.94 443 GLU A CA 1
ATOM 3474 C C . GLU A 1 443 ? -24.781 23.797 21.609 1 97.94 443 GLU A C 1
ATOM 3476 O O . GLU A 1 443 ? -25.844 23.281 21.25 1 97.94 443 GLU A O 1
ATOM 3481 N N . GLU A 1 444 ? -24.594 25.016 21.688 1 97.5 444 GLU A N 1
ATOM 3482 C CA . GLU A 1 444 ? -25.641 25.953 21.297 1 97.5 444 GLU A CA 1
ATOM 3483 C C . GLU A 1 444 ? -25.984 25.797 19.828 1 97.5 444 GLU A C 1
ATOM 3485 O O . GLU A 1 444 ? -27.172 25.781 19.453 1 97.5 444 GLU A O 1
ATOM 3490 N N . GLN A 1 445 ? -24.953 25.781 18.984 1 97.31 445 GLN A N 1
ATOM 3491 C CA . GLN A 1 445 ? -25.188 25.578 17.562 1 97.31 445 GLN A CA 1
ATOM 3492 C C . GLN A 1 445 ? -25.922 24.266 17.297 1 97.31 445 GLN A C 1
ATOM 3494 O O . GLN A 1 445 ? -26.859 24.219 16.5 1 97.31 445 GLN A O 1
ATOM 3499 N N . ARG A 1 446 ? -25.562 23.219 17.984 1 96.38 446 ARG A N 1
ATOM 3500 C CA . ARG A 1 446 ? -26.203 21.922 17.828 1 96.38 446 ARG A CA 1
ATOM 3501 C C . ARG A 1 446 ? -27.688 21.984 18.188 1 96.38 446 ARG A C 1
ATOM 3503 O O . ARG A 1 446 ? -28.531 21.5 17.438 1 96.38 446 ARG A O 1
ATOM 3510 N N . ASN A 1 447 ? -27.953 22.641 19.219 1 95.75 447 ASN A N 1
ATOM 3511 C CA . ASN A 1 447 ? -29.312 22.672 19.75 1 95.75 447 ASN A CA 1
ATOM 3512 C C . ASN A 1 447 ? -30.219 23.578 18.922 1 95.75 447 ASN A C 1
ATOM 3514 O O . ASN A 1 447 ? -31.422 23.344 18.812 1 95.75 447 ASN A O 1
ATOM 3518 N N . LYS A 1 448 ? -29.641 24.562 18.328 1 95 448 LYS A N 1
ATOM 3519 C CA . LYS A 1 448 ? -30.438 25.562 17.625 1 95 448 LYS A CA 1
ATOM 3520 C C . LYS A 1 448 ? -30.484 25.266 16.125 1 95 448 LYS A C 1
ATOM 3522 O O . LYS A 1 448 ? -31.062 26.031 15.352 1 95 448 LYS A O 1
ATOM 3527 N N . GLY A 1 449 ? -29.781 24.266 15.68 1 94 449 GLY A N 1
ATOM 3528 C CA . GLY A 1 449 ? -29.844 23.875 14.281 1 94 449 GLY A CA 1
ATOM 3529 C C . GLY A 1 449 ? -28.859 24.625 13.414 1 94 449 GLY A C 1
ATOM 3530 O O . GLY A 1 449 ? -29.172 24.969 12.273 1 94 449 GLY A O 1
ATOM 3531 N N . PHE A 1 450 ? -27.844 25.078 13.914 1 96.88 450 PHE A N 1
ATOM 3532 C CA . PHE A 1 450 ? -26.688 25.656 13.242 1 96.88 450 PHE A CA 1
ATOM 3533 C C . PHE A 1 450 ? -27.062 26.984 12.586 1 96.88 450 PHE A C 1
ATOM 3535 O O . PHE A 1 450 ? -26.828 27.172 11.391 1 96.88 450 PHE A O 1
ATOM 3542 N N . PRO A 1 451 ? -27.547 27.922 13.234 1 95.5 451 PRO A N 1
ATOM 3543 C CA . PRO A 1 451 ? -27.875 29.219 12.656 1 95.5 451 PRO A CA 1
ATOM 3544 C C . PRO A 1 451 ? -26.672 29.922 12.062 1 95.5 451 PRO A C 1
ATOM 3546 O O . PRO A 1 451 ? -26.812 30.75 11.148 1 95.5 451 PRO A O 1
ATOM 3549 N N . ILE A 1 452 ? -25.5 29.609 12.5 1 96.69 452 ILE A N 1
ATOM 3550 C CA . ILE A 1 452 ? -24.281 30.266 12.062 1 96.69 452 ILE A CA 1
ATOM 3551 C C . ILE A 1 452 ? -24 29.938 10.602 1 96.69 452 ILE A C 1
ATOM 3553 O O . ILE A 1 452 ? -23.234 30.641 9.93 1 96.69 452 ILE A O 1
ATOM 3557 N N . PHE A 1 453 ? -24.547 28.875 10.125 1 95.69 453 PHE A N 1
ATOM 3558 C CA . PHE A 1 453 ? -24.344 28.453 8.75 1 95.69 453 PHE A CA 1
ATOM 3559 C C . PHE A 1 453 ? -25.25 29.219 7.801 1 95.69 453 PHE A C 1
ATOM 3561 O O . PHE A 1 453 ? -25.062 29.172 6.582 1 95.69 453 PHE A O 1
ATOM 3568 N N . SER A 1 454 ? -26.297 29.812 8.258 1 84.75 454 SER A N 1
ATOM 3569 C CA . SER A 1 454 ? -27.281 30.516 7.438 1 84.75 454 SER A CA 1
ATOM 3570 C C . SER A 1 454 ? -26.781 31.906 7.047 1 84.75 454 SER A C 1
ATOM 3572 O O . SER A 1 454 ? -26.031 32.531 7.797 1 84.75 454 SER A O 1
ATOM 3574 N N . MET B 1 1 ? 0.667 -22.609 -74.25 1 15.61 1 MET B N 1
ATOM 3575 C CA . MET B 1 1 ? 1.496 -22.078 -75.375 1 15.61 1 MET B CA 1
ATOM 3576 C C . MET B 1 1 ? 2.064 -20.719 -75 1 15.61 1 MET B C 1
ATOM 3578 O O . MET B 1 1 ? 3.283 -20.547 -74.938 1 15.61 1 MET B O 1
ATOM 3582 N N . SER B 1 2 ? 1.501 -19.594 -75.5 1 15.11 2 SER B N 1
ATOM 3583 C CA . SER B 1 2 ? 1.97 -18.484 -76.312 1 15.11 2 SER B CA 1
ATOM 3584 C C . SER B 1 2 ? 2.486 -17.344 -75.438 1 15.11 2 SER B C 1
ATOM 3586 O O . SER B 1 2 ? 3.617 -16.875 -75.625 1 15.11 2 SER B O 1
ATOM 3588 N N . GLY B 1 3 ? 1.705 -16.219 -75.312 1 16.92 3 GLY B N 1
ATOM 3589 C CA . GLY B 1 3 ? 2.1 -14.953 -75.938 1 16.92 3 GLY B CA 1
ATOM 3590 C C . GLY B 1 3 ? 3.062 -14.156 -75.062 1 16.92 3 GLY B C 1
ATOM 3591 O O . GLY B 1 3 ? 2.984 -14.188 -73.812 1 16.92 3 GLY B O 1
ATOM 3592 N N . ARG B 1 4 ? 4.117 -13.406 -75.562 1 16.88 4 ARG B N 1
ATOM 3593 C CA . ARG B 1 4 ? 5.547 -13.133 -75.5 1 16.88 4 ARG B CA 1
ATOM 3594 C C . ARG B 1 4 ? 5.816 -11.883 -74.688 1 16.88 4 ARG B C 1
ATOM 3596 O O . ARG B 1 4 ? 6.863 -11.773 -74 1 16.88 4 ARG B O 1
ATOM 3603 N N . GLY B 1 5 ? 4.918 -10.875 -74.688 1 16.77 5 GLY B N 1
ATOM 3604 C CA . GLY B 1 5 ? 5.609 -9.656 -75.125 1 16.77 5 GLY B CA 1
ATOM 3605 C C . GLY B 1 5 ? 6.441 -9.055 -74 1 16.77 5 GLY B C 1
ATOM 3606 O O . GLY B 1 5 ? 6.039 -9.094 -72.812 1 16.77 5 GLY B O 1
ATOM 3607 N N . LYS B 1 6 ? 7.824 -8.602 -74.062 1 16.47 6 LYS B N 1
ATOM 3608 C CA . LYS B 1 6 ? 9.148 -8.461 -73.5 1 16.47 6 LYS B CA 1
ATOM 3609 C C . LYS B 1 6 ? 9.297 -7.109 -72.812 1 16.47 6 LYS B C 1
ATOM 3611 O O . LYS B 1 6 ? 10.211 -6.922 -72 1 16.47 6 LYS B O 1
ATOM 3616 N N . THR B 1 7 ? 8.445 -6.113 -73 1 15.77 7 THR B N 1
ATOM 3617 C CA . THR B 1 7 ? 9.188 -4.875 -73.25 1 15.77 7 THR B CA 1
ATOM 3618 C C . THR B 1 7 ? 9.797 -4.352 -71.938 1 15.77 7 THR B C 1
ATOM 3620 O O . THR B 1 7 ? 9.133 -4.309 -70.938 1 15.77 7 THR B O 1
ATOM 3623 N N . LYS B 1 8 ? 11.234 -3.898 -71.75 1 14.8 8 LYS B N 1
ATOM 3624 C CA . LYS B 1 8 ? 12.477 -3.725 -71 1 14.8 8 LYS B CA 1
ATOM 3625 C C . LYS B 1 8 ? 12.57 -2.316 -70.438 1 14.8 8 LYS B C 1
ATOM 3627 O O . LYS B 1 8 ? 13.578 -1.957 -69.812 1 14.8 8 LYS B O 1
ATOM 3632 N N . LYS B 1 9 ? 11.602 -1.477 -70.562 1 15.25 9 LYS B N 1
ATOM 3633 C CA . LYS B 1 9 ? 12.07 -0.099 -70.688 1 15.25 9 LYS B CA 1
ATOM 3634 C C . LYS B 1 9 ? 12.898 0.303 -69.438 1 15.25 9 LYS B C 1
ATOM 3636 O O . LYS B 1 9 ? 12.633 -0.146 -68.312 1 15.25 9 LYS B O 1
ATOM 3641 N N . SER B 1 10 ? 13.82 1.407 -69.375 1 15.3 10 SER B N 1
ATOM 3642 C CA . SER B 1 10 ? 15.172 1.953 -69.375 1 15.3 10 SER B CA 1
ATOM 3643 C C . SER B 1 10 ? 15.445 2.719 -68.062 1 15.3 10 SER B C 1
ATOM 3645 O O . SER B 1 10 ? 16.469 2.494 -67.438 1 15.3 10 SER B O 1
ATOM 3647 N N . PRO B 1 11 ? 14.93 4.012 -67.812 1 15.4 11 PRO B N 1
ATOM 3648 C CA . PRO B 1 11 ? 15.906 5.109 -67.75 1 15.4 11 PRO B CA 1
ATOM 3649 C C . PRO B 1 11 ? 16.453 5.383 -66.375 1 15.4 11 PRO B C 1
ATOM 3651 O O . PRO B 1 11 ? 15.719 5.266 -65.375 1 15.4 11 PRO B O 1
ATOM 3654 N N . ALA B 1 12 ? 17.828 5.566 -66.062 1 15.71 12 ALA B N 1
ATOM 3655 C CA . ALA B 1 12 ? 19 5.574 -65.188 1 15.71 12 ALA B CA 1
ATOM 3656 C C . ALA B 1 12 ? 19.094 6.883 -64.375 1 15.71 12 ALA B C 1
ATOM 3658 O O . ALA B 1 12 ? 19.953 7.043 -63.531 1 15.71 12 ALA B O 1
ATOM 3659 N N . GLY B 1 13 ? 18.031 7.812 -64.438 1 15.12 13 GLY B N 1
ATOM 3660 C CA . GLY B 1 13 ? 18.781 9.062 -64.438 1 15.12 13 GLY B CA 1
ATOM 3661 C C . GLY B 1 13 ? 19.703 9.227 -63.25 1 15.12 13 GLY B C 1
ATOM 3662 O O . GLY B 1 13 ? 19.578 8.516 -62.25 1 15.12 13 GLY B O 1
ATOM 3663 N N . PRO B 1 14 ? 20.359 10.5 -63.062 1 15.41 14 PRO B N 1
ATOM 3664 C CA . PRO B 1 14 ? 21.734 10.961 -62.844 1 15.41 14 PRO B CA 1
ATOM 3665 C C . PRO B 1 14 ? 22.125 11 -61.375 1 15.41 14 PRO B C 1
ATOM 3667 O O . PRO B 1 14 ? 21.25 11.086 -60.5 1 15.41 14 PRO B O 1
ATOM 3670 N N . ALA B 1 15 ? 23.391 10.633 -60.969 1 16.86 15 ALA B N 1
ATOM 3671 C CA . ALA B 1 15 ? 24.438 10.367 -59.969 1 16.86 15 ALA B CA 1
ATOM 3672 C C . ALA B 1 15 ? 24.875 11.664 -59.281 1 16.86 15 ALA B C 1
ATOM 3674 O O . ALA B 1 15 ? 25.828 11.656 -58.5 1 16.86 15 ALA B O 1
ATOM 3675 N N . GLN B 1 16 ? 24.141 12.797 -59.25 1 15.27 16 GLN B N 1
ATOM 3676 C CA . GLN B 1 16 ? 25.047 13.93 -59.219 1 15.27 16 GLN B CA 1
ATOM 3677 C C . GLN B 1 16 ? 26.062 13.797 -58.094 1 15.27 16 GLN B C 1
ATOM 3679 O O . GLN B 1 16 ? 25.703 13.406 -56.969 1 15.27 16 GLN B O 1
ATOM 3684 N N . ARG B 1 17 ? 27.406 14.242 -58.25 1 14.69 17 ARG B N 1
ATOM 3685 C CA . ARG B 1 17 ? 28.844 14.141 -58.094 1 14.69 17 ARG B CA 1
ATOM 3686 C C . ARG B 1 17 ? 29.266 14.633 -56.719 1 14.69 17 ARG B C 1
ATOM 3688 O O . ARG B 1 17 ? 29.938 13.906 -55.969 1 14.69 17 ARG B O 1
ATOM 3695 N N . VAL B 1 18 ? 30.047 15.852 -56.562 1 15.03 18 VAL B N 1
ATOM 3696 C CA . VAL B 1 18 ? 31.5 15.977 -56.469 1 15.03 18 VAL B CA 1
ATOM 3697 C C . VAL B 1 18 ? 31.906 16.234 -55.031 1 15.03 18 VAL B C 1
ATOM 3699 O O . VAL B 1 18 ? 32.75 15.516 -54.469 1 15.03 18 VAL B O 1
ATOM 3702 N N . GLN B 1 19 ? 32.406 17.609 -54.594 1 14.69 19 GLN B N 1
ATOM 3703 C CA . GLN B 1 19 ? 33.812 18 -54.438 1 14.69 19 GLN B CA 1
ATOM 3704 C C . GLN B 1 19 ? 34.25 17.938 -53 1 14.69 19 GLN B C 1
ATOM 3706 O O . GLN B 1 19 ? 33.438 17.969 -52.094 1 14.69 19 GLN B O 1
ATOM 3711 N N . PRO B 1 20 ? 35.562 18.797 -52.531 1 15.9 20 PRO B N 1
ATOM 3712 C CA . PRO B 1 20 ? 36.906 18.547 -52 1 15.9 20 PRO B CA 1
ATOM 3713 C C . PRO B 1 20 ? 36.969 18.75 -50.469 1 15.9 20 PRO B C 1
ATOM 3715 O O . PRO B 1 20 ? 37.375 17.844 -49.75 1 15.9 20 PRO B O 1
ATOM 3718 N N . GLY B 1 21 ? 37.594 20.078 -49.812 1 15.12 21 GLY B N 1
ATOM 3719 C CA . GLY B 1 21 ? 38.969 20.297 -49.406 1 15.12 21 GLY B CA 1
ATOM 3720 C C . GLY B 1 21 ? 39.156 20.312 -47.906 1 15.12 21 GLY B C 1
ATOM 3721 O O . GLY B 1 21 ? 38.188 20.141 -47.156 1 15.12 21 GLY B O 1
ATOM 3722 N N . PRO B 1 22 ? 39.781 21.562 -47.188 1 15.68 22 PRO B N 1
ATOM 3723 C CA . PRO B 1 22 ? 41.094 21.656 -46.531 1 15.68 22 PRO B CA 1
ATOM 3724 C C . PRO B 1 22 ? 41 21.438 -45 1 15.68 22 PRO B C 1
ATOM 3726 O O . PRO B 1 22 ? 39.906 21.312 -44.469 1 15.68 22 PRO B O 1
ATOM 3729 N N . GLU B 1 23 ? 41.469 22.594 -44 1 15.76 23 GLU B N 1
ATOM 3730 C CA . GLU B 1 23 ? 42.719 22.891 -43.312 1 15.76 23 GLU B CA 1
ATOM 3731 C C . GLU B 1 23 ? 42.594 22.688 -41.812 1 15.76 23 GLU B C 1
ATOM 3733 O O . GLU B 1 23 ? 41.5 22.766 -41.25 1 15.76 23 GLU B O 1
ATOM 3738 N N . PRO B 1 24 ? 43.781 22.422 -40.875 1 16.95 24 PRO B N 1
ATOM 3739 C CA . PRO B 1 24 ? 44.344 21.828 -39.688 1 16.95 24 PRO B CA 1
ATOM 3740 C C . PRO B 1 24 ? 44.094 22.688 -38.438 1 16.95 24 PRO B C 1
ATOM 3742 O O . PRO B 1 24 ? 43.938 22.141 -37.344 1 16.95 24 PRO B O 1
ATOM 3745 N N . GLY B 1 25 ? 44.031 24.109 -38.375 1 14.56 25 GLY B N 1
ATOM 3746 C CA . GLY B 1 25 ? 45.062 24.766 -37.594 1 14.56 25 GLY B CA 1
ATOM 3747 C C . GLY B 1 25 ? 44.938 24.547 -36.094 1 14.56 25 GLY B C 1
ATOM 3748 O O . GLY B 1 25 ? 43.906 24.078 -35.625 1 14.56 25 GLY B O 1
ATOM 3749 N N . CYS B 1 26 ? 45.844 25.328 -35.125 1 14.51 26 CYS B N 1
ATOM 3750 C CA . CYS B 1 26 ? 46.906 25.422 -34.156 1 14.51 26 CYS B CA 1
ATOM 3751 C C . CYS B 1 26 ? 46.375 25.688 -32.75 1 14.51 26 CYS B C 1
ATOM 3753 O O . CYS B 1 26 ? 47.031 25.344 -31.766 1 14.51 26 CYS B O 1
ATOM 3755 N N . ALA B 1 27 ? 45.406 26.625 -32.406 1 14.69 27 ALA B N 1
ATOM 3756 C CA . ALA B 1 27 ? 45.938 27.641 -31.531 1 14.69 27 ALA B CA 1
ATOM 3757 C C . ALA B 1 27 ? 46.156 27.094 -30.109 1 14.69 27 ALA B C 1
ATOM 3759 O O . ALA B 1 27 ? 47.219 27.219 -29.531 1 14.69 27 ALA B O 1
ATOM 3760 N N . LYS B 1 28 ? 45.469 27.688 -29 1 15.39 28 LYS B N 1
ATOM 3761 C CA . LYS B 1 28 ? 46.094 28.562 -28 1 15.39 28 LYS B CA 1
ATOM 3762 C C . LYS B 1 28 ? 46.594 27.766 -26.812 1 15.39 28 LYS B C 1
ATOM 3764 O O . LYS B 1 28 ? 46.094 26.688 -26.516 1 15.39 28 LYS B O 1
ATOM 3769 N N . SER B 1 29 ? 47.625 28.359 -26 1 14.03 29 SER B N 1
ATOM 3770 C CA . SER B 1 29 ? 48.844 28.391 -25.172 1 14.03 29 SER B CA 1
ATOM 3771 C C . SER B 1 29 ? 48.562 27.844 -23.781 1 14.03 29 SER B C 1
ATOM 3773 O O . SER B 1 29 ? 47.406 27.781 -23.344 1 14.03 29 SER B O 1
ATOM 3775 N N . LEU B 1 30 ? 49.719 27.922 -22.797 1 14.69 30 LEU B N 1
ATOM 3776 C CA . LEU B 1 30 ? 50.688 27.266 -21.922 1 14.69 30 LEU B CA 1
ATOM 3777 C C . LEU B 1 30 ? 50.281 27.406 -20.469 1 14.69 30 LEU B C 1
ATOM 3779 O O . LEU B 1 30 ? 50.312 26.422 -19.703 1 14.69 30 LEU B O 1
ATOM 3783 N N . VAL B 1 31 ? 50.281 28.672 -19.75 1 13.82 31 VAL B N 1
ATOM 3784 C CA . VAL B 1 31 ? 51.344 28.969 -18.812 1 13.82 31 VAL B CA 1
ATOM 3785 C C . VAL B 1 31 ? 51.031 28.312 -17.469 1 13.82 31 VAL B C 1
ATOM 3787 O O . VAL B 1 31 ? 49.875 28.125 -17.109 1 13.82 31 VAL B O 1
ATOM 3790 N N . ARG B 1 32 ? 52.188 28.203 -16.406 1 14.18 32 ARG B N 1
ATOM 3791 C CA . ARG B 1 32 ? 52.969 27.469 -15.422 1 14.18 32 ARG B CA 1
ATOM 3792 C C . ARG B 1 32 ? 52.531 27.797 -14 1 14.18 32 ARG B C 1
ATOM 3794 O O . ARG B 1 32 ? 52.406 26.906 -13.156 1 14.18 32 ARG B O 1
ATOM 3801 N N . ASP B 1 33 ? 52.594 29.094 -13.422 1 13.38 33 ASP B N 1
ATOM 3802 C CA . ASP B 1 33 ? 53.625 29.391 -12.445 1 13.38 33 ASP B CA 1
ATOM 3803 C C . ASP B 1 33 ? 53.281 28.797 -11.078 1 13.38 33 ASP B C 1
ATOM 3805 O O . ASP B 1 33 ? 52.125 28.469 -10.812 1 13.38 33 ASP B O 1
ATOM 3809 N N . LYS B 1 34 ? 54.062 29.406 -9.859 1 14.51 34 LYS B N 1
ATOM 3810 C CA . LYS B 1 34 ? 55.062 29.156 -8.828 1 14.51 34 LYS B CA 1
ATOM 3811 C C . LYS B 1 34 ? 54.438 28.969 -7.465 1 14.51 34 LYS B C 1
ATOM 3813 O O . LYS B 1 34 ? 54.719 28 -6.766 1 14.51 34 LYS B O 1
ATOM 3818 N N . ASN B 1 35 ? 54.25 30.125 -6.512 1 14.18 35 ASN B N 1
ATOM 3819 C CA . ASN B 1 35 ? 55.125 30.406 -5.375 1 14.18 35 ASN B CA 1
ATOM 3820 C C . ASN B 1 35 ? 54.625 29.734 -4.105 1 14.18 35 ASN B C 1
ATOM 3822 O O . ASN B 1 35 ? 53.469 29.297 -4.043 1 14.18 35 ASN B O 1
ATOM 3826 N N . GLY B 1 36 ? 55.125 30.312 -2.766 1 14.06 36 GLY B N 1
ATOM 3827 C CA . GLY B 1 36 ? 55.969 30.109 -1.604 1 14.06 36 GLY B CA 1
ATOM 3828 C C . GLY B 1 36 ? 55.219 29.719 -0.358 1 14.06 36 GLY B C 1
ATOM 3829 O O . GLY B 1 36 ? 54.25 28.938 -0.43 1 14.06 36 GLY B O 1
ATOM 3830 N N . SER B 1 37 ? 55.25 30.625 0.827 1 14.2 37 SER B N 1
ATOM 3831 C CA . SER B 1 37 ? 56 30.594 2.074 1 14.2 37 SER B CA 1
ATOM 3832 C C . SER B 1 37 ? 55.156 30.031 3.215 1 14.2 37 SER B C 1
ATOM 3834 O O . SER B 1 37 ? 53.938 29.906 3.084 1 14.2 37 SER B O 1
ATOM 3836 N N . ILE B 1 38 ? 55.312 30.672 4.551 1 14.67 38 ILE B N 1
ATOM 3837 C CA . ILE B 1 38 ? 56.031 30.453 5.809 1 14.67 38 ILE B CA 1
ATOM 3838 C C . ILE B 1 38 ? 55.031 30.062 6.898 1 14.67 38 ILE B C 1
ATOM 3840 O O . ILE B 1 38 ? 55.156 29.031 7.539 1 14.67 38 ILE B O 1
ATOM 3844 N N . GLY B 1 39 ? 54.906 30.984 7.996 1 13.87 39 GLY B N 1
ATOM 3845 C CA . GLY B 1 39 ? 55.438 30.953 9.352 1 13.87 39 GLY B CA 1
ATOM 3846 C C . GLY B 1 39 ? 54.469 30.391 10.359 1 13.87 39 GLY B C 1
ATOM 3847 O O . GLY B 1 39 ? 53.344 30.031 10 1 13.87 39 GLY B O 1
ATOM 3848 N N . GLY B 1 40 ? 54.312 31.062 11.633 1 13.72 40 GLY B N 1
ATOM 3849 C CA . GLY B 1 40 ? 54.781 30.938 13 1 13.72 40 GLY B CA 1
ATOM 3850 C C . GLY B 1 40 ? 53.688 30.547 13.977 1 13.72 40 GLY B C 1
ATOM 3851 O O . GLY B 1 40 ? 53.812 29.594 14.734 1 13.72 40 GLY B O 1
ATOM 3852 N N . CYS B 1 41 ? 52.688 31.469 14.352 1 14.12 41 CYS B N 1
ATOM 3853 C CA . CYS B 1 41 ? 52.688 31.969 15.719 1 14.12 41 CYS B CA 1
ATOM 3854 C C . CYS B 1 41 ? 52.031 30.953 16.656 1 14.12 41 CYS B C 1
ATOM 3856 O O . CYS B 1 41 ? 51.312 30.062 16.219 1 14.12 41 CYS B O 1
ATOM 3858 N N . HIS B 1 42 ? 51.844 31.422 17.938 1 14.16 42 HIS B N 1
ATOM 3859 C CA . HIS B 1 42 ? 52.156 31.312 19.359 1 14.16 42 HIS B CA 1
ATOM 3860 C C . HIS B 1 42 ? 51.062 30.562 20.094 1 14.16 42 HIS B C 1
ATOM 3862 O O . HIS B 1 42 ? 51.344 29.547 20.75 1 14.16 42 HIS B O 1
ATOM 3868 N N . ALA B 1 43 ? 50.375 31.234 21.062 1 13.62 43 ALA B N 1
ATOM 3869 C CA . ALA B 1 43 ? 50.562 31.156 22.516 1 13.62 43 ALA B CA 1
ATOM 3870 C C . ALA B 1 43 ? 49.5 30.297 23.172 1 13.62 43 ALA B C 1
ATOM 3872 O O . ALA B 1 43 ? 49.812 29.375 23.938 1 13.62 43 ALA B O 1
ATOM 3873 N N . MET B 1 44 ? 48.312 30.875 23.469 1 13.6 44 MET B N 1
ATOM 3874 C CA . MET B 1 44 ? 48.062 31.219 24.875 1 13.6 44 MET B CA 1
ATOM 3875 C C . MET B 1 44 ? 47.469 30.016 25.625 1 13.6 44 MET B C 1
ATOM 3877 O O . MET B 1 44 ? 46.969 29.078 25.016 1 13.6 44 MET B O 1
ATOM 3881 N N . MET B 1 45 ? 46.906 30.297 26.859 1 13.5 45 MET B N 1
ATOM 3882 C CA . MET B 1 45 ? 47.062 30.094 28.297 1 13.5 45 MET B CA 1
ATOM 3883 C C . MET B 1 45 ? 46.125 29 28.797 1 13.5 45 MET B C 1
ATOM 3885 O O . MET B 1 45 ? 46.594 27.953 29.266 1 13.5 45 MET B O 1
ATOM 3889 N N . ASP B 1 46 ? 45.094 29.422 29.547 1 13.34 46 ASP B N 1
ATOM 3890 C CA . ASP B 1 46 ? 45.094 29.281 31.016 1 13.34 46 ASP B CA 1
ATOM 3891 C C . ASP B 1 46 ? 44.312 28.031 31.438 1 13.34 46 ASP B C 1
ATOM 3893 O O . ASP B 1 46 ? 43.625 27.406 30.625 1 13.34 46 ASP B O 1
ATOM 3897 N N . THR B 1 47 ? 43.344 28.266 32.375 1 13.55 47 THR B N 1
ATOM 3898 C CA . THR B 1 47 ? 43.312 28 33.812 1 13.55 47 THR B CA 1
ATOM 3899 C C . THR B 1 47 ? 42.531 26.734 34.094 1 13.55 47 THR B C 1
ATOM 3901 O O . THR B 1 47 ? 41.781 26.234 33.219 1 13.55 47 THR B O 1
ATOM 3904 N N . LYS B 1 48 ? 41.344 26.859 34.969 1 14.16 48 LYS B N 1
ATOM 3905 C CA . LYS B 1 48 ? 41.281 26.531 36.406 1 14.16 48 LYS B CA 1
ATOM 3906 C C . LYS B 1 48 ? 40.688 25.141 36.594 1 14.16 48 LYS B C 1
ATOM 3908 O O . LYS B 1 48 ? 40.031 24.609 35.719 1 14.16 48 LYS B O 1
ATOM 3913 N N . GLU B 1 49 ? 40 25.047 37.75 1 13.62 49 GLU B N 1
ATOM 3914 C CA . GLU B 1 49 ? 40.094 24.359 39.031 1 13.62 49 GLU B CA 1
ATOM 3915 C C . GLU B 1 49 ? 39.188 23.141 39.062 1 13.62 49 GLU B C 1
ATOM 3917 O O . GLU B 1 49 ? 38.344 22.938 38.188 1 13.62 49 GLU B O 1
ATOM 3922 N N . MET B 1 50 ? 38.312 23.109 40.188 1 13.66 50 MET B N 1
ATOM 3923 C CA . MET B 1 50 ? 38.406 22.297 41.375 1 13.66 50 MET B CA 1
ATOM 3924 C C . MET B 1 50 ? 37.469 21.109 41.312 1 13.66 50 MET B C 1
ATOM 3926 O O . MET B 1 50 ? 36.594 21.062 40.438 1 13.66 50 MET B O 1
ATOM 3930 N N . GLN B 1 51 ? 36.469 21.109 42.281 1 13.8 51 GLN B N 1
ATOM 3931 C CA . GLN B 1 51 ? 36.438 20.281 43.5 1 13.8 51 GLN B CA 1
ATOM 3932 C C . GLN B 1 51 ? 35.5 19.109 43.344 1 13.8 51 GLN B C 1
ATOM 3934 O O . GLN B 1 51 ? 34.688 19.078 42.406 1 13.8 51 GLN B O 1
ATOM 3939 N N . GLN B 1 52 ? 34.781 18.859 44.5 1 13.76 52 GLN B N 1
ATOM 3940 C CA . GLN B 1 52 ? 34.812 17.766 45.438 1 13.76 52 GLN B CA 1
ATOM 3941 C C . GLN B 1 52 ? 33.656 16.781 45.188 1 13.76 52 GLN B C 1
ATOM 3943 O O . GLN B 1 52 ? 33.875 15.578 45.062 1 13.76 52 GLN B O 1
ATOM 3948 N N . ILE B 1 53 ? 32.469 17 45.875 1 14.76 53 ILE B N 1
ATOM 3949 C CA . ILE B 1 53 ? 32.219 16.188 47.062 1 14.76 53 ILE B CA 1
ATOM 3950 C C . ILE B 1 53 ? 31.406 14.945 46.688 1 14.76 53 ILE B C 1
ATOM 3952 O O . ILE B 1 53 ? 30.719 14.945 45.656 1 14.76 53 ILE B O 1
ATOM 3956 N N . PRO B 1 54 ? 30.484 14.648 47.688 1 14.48 54 PRO B N 1
ATOM 3957 C CA . PRO B 1 54 ? 30.422 13.461 48.562 1 14.48 54 PRO B CA 1
ATOM 3958 C C . PRO B 1 54 ? 29.469 12.398 48.031 1 14.48 54 PRO B C 1
ATOM 3960 O O . PRO B 1 54 ? 28.719 12.656 47.062 1 14.48 54 PRO B O 1
ATOM 3963 N N . GLU B 1 55 ? 28.641 12 49 1 14.42 55 GLU B N 1
ATOM 3964 C CA . GLU B 1 55 ? 28.5 10.719 49.688 1 14.42 55 GLU B CA 1
ATOM 3965 C C . GLU B 1 55 ? 27.391 9.883 49.062 1 14.42 55 GLU B C 1
ATOM 3967 O O . GLU B 1 55 ? 27.641 8.828 48.469 1 14.42 55 GLU B O 1
ATOM 3972 N N . GLU B 1 56 ? 26.359 9.703 49.906 1 14.37 56 GLU B N 1
ATOM 3973 C CA . GLU B 1 56 ? 26.078 8.461 50.625 1 14.37 56 GLU B CA 1
ATOM 3974 C C . GLU B 1 56 ? 25 7.656 49.906 1 14.37 56 GLU B C 1
ATOM 3976 O O . GLU B 1 56 ? 25.188 6.48 49.594 1 14.37 56 GLU B O 1
ATOM 3981 N N . ASN B 1 57 ? 23.812 7.707 50.531 1 15.52 57 ASN B N 1
ATOM 3982 C CA . ASN B 1 57 ? 23.188 6.625 51.281 1 15.52 57 ASN B CA 1
ATOM 3983 C C . ASN B 1 57 ? 22.234 5.809 50.406 1 15.52 57 ASN B C 1
ATOM 3985 O O . ASN B 1 57 ? 21.75 6.297 49.375 1 15.52 57 ASN B O 1
ATOM 3989 N N . LYS B 1 58 ? 21.969 4.648 51 1 15.35 58 LYS B N 1
ATOM 3990 C CA . LYS B 1 58 ? 21.703 3.264 50.625 1 15.35 58 LYS B CA 1
ATOM 3991 C C . LYS B 1 58 ? 20.266 3.094 50.125 1 15.35 58 LYS B C 1
ATOM 3993 O O . LYS B 1 58 ? 20.031 2.41 49.125 1 15.35 58 LYS B O 1
ATOM 3998 N N . PRO B 1 59 ? 19.219 3.455 51.062 1 14.79 59 PRO B N 1
ATOM 3999 C CA . PRO B 1 59 ? 18.625 2.227 51.594 1 14.79 59 PRO B CA 1
ATOM 4000 C C . PRO B 1 59 ? 17.578 1.636 50.625 1 14.79 59 PRO B C 1
ATOM 4002 O O . PRO B 1 59 ? 17.641 0.449 50.312 1 14.79 59 PRO B O 1
ATOM 4005 N N . LYS B 1 60 ? 16.25 1.87 51.125 1 15.8 60 LYS B N 1
ATOM 4006 C CA . LYS B 1 60 ? 15.281 0.919 51.656 1 15.8 60 LYS B CA 1
ATOM 4007 C C . LYS B 1 60 ? 14.414 0.331 50.562 1 15.8 60 LYS B C 1
ATOM 4009 O O . LYS B 1 60 ? 14.219 0.958 49.5 1 15.8 60 LYS B O 1
ATOM 4014 N N . GLU B 1 61 ? 13.781 -0.904 50.875 1 16.81 61 GLU B N 1
ATOM 4015 C CA . GLU B 1 61 ? 13.281 -2.186 50.406 1 16.81 61 GLU B CA 1
ATOM 4016 C C . GLU B 1 61 ? 11.844 -2.064 49.906 1 16.81 61 GLU B C 1
ATOM 4018 O O . GLU B 1 61 ? 11.32 -2.977 49.25 1 16.81 61 GLU B O 1
ATOM 4023 N N . HIS B 1 62 ? 11.188 -0.873 50.031 1 16.75 62 HIS B N 1
ATOM 4024 C CA . HIS B 1 62 ? 9.828 -1.238 50.406 1 16.75 62 HIS B CA 1
ATOM 4025 C C . HIS B 1 62 ? 9.164 -2.086 49.312 1 16.75 62 HIS B C 1
ATOM 4027 O O . HIS B 1 62 ? 9.281 -1.784 48.125 1 16.75 62 HIS B O 1
ATOM 4033 N N . LYS B 1 63 ? 8.695 -3.248 49.781 1 16.84 63 LYS B N 1
ATOM 4034 C CA . LYS B 1 63 ? 8.055 -4.461 49.281 1 16.84 63 LYS B CA 1
ATOM 4035 C C . LYS B 1 63 ? 6.676 -4.152 48.719 1 16.84 63 LYS B C 1
ATOM 4037 O O . LYS B 1 63 ? 5.75 -3.811 49.438 1 16.84 63 LYS B O 1
ATOM 4042 N N . GLN B 1 64 ? 6.492 -3.217 47.906 1 17.56 64 GLN B N 1
ATOM 4043 C CA . GLN B 1 64 ? 5.078 -2.996 47.625 1 17.56 64 GLN B CA 1
ATOM 4044 C C . GLN B 1 64 ? 4.379 -4.301 47.281 1 17.56 64 GLN B C 1
ATOM 4046 O O . GLN B 1 64 ? 4.957 -5.152 46.594 1 17.56 64 GLN B O 1
ATOM 4051 N N . PRO B 1 65 ? 3.211 -4.504 48.031 1 17.88 65 PRO B N 1
ATOM 4052 C CA . PRO B 1 65 ? 2.264 -5.617 48.094 1 17.88 65 PRO B CA 1
ATOM 4053 C C . PRO B 1 65 ? 1.735 -6.047 46.75 1 17.88 65 PRO B C 1
ATOM 4055 O O . PRO B 1 65 ? 1.675 -5.238 45.812 1 17.88 65 PRO B O 1
ATOM 4058 N N . LYS B 1 66 ? 1.776 -7.34 46.562 1 18.31 66 LYS B N 1
ATOM 4059 C CA . LYS B 1 66 ? 1.507 -8.297 45.5 1 18.31 66 LYS B CA 1
ATOM 4060 C C . LYS B 1 66 ? 0.032 -8.273 45.094 1 18.31 66 LYS B C 1
ATOM 4062 O O . LYS B 1 66 ? -0.747 -9.117 45.531 1 18.31 66 LYS B O 1
ATOM 4067 N N . CYS B 1 67 ? -0.665 -7.082 45.156 1 18.83 67 CYS B N 1
ATOM 4068 C CA . CYS B 1 67 ? -2.09 -7.344 45 1 18.83 67 CYS B CA 1
ATOM 4069 C C . CYS B 1 67 ? -2.35 -8.234 43.781 1 18.83 67 CYS B C 1
ATOM 4071 O O . CYS B 1 67 ? -1.986 -7.883 42.656 1 18.83 67 CYS B O 1
ATOM 4073 N N . THR B 1 68 ? -2.455 -9.5 44.094 1 19.31 68 THR B N 1
ATOM 4074 C CA . THR B 1 68 ? -2.639 -10.664 43.25 1 19.31 68 THR B CA 1
ATOM 4075 C C . THR B 1 68 ? -3.971 -10.586 42.5 1 19.31 68 THR B C 1
ATOM 4077 O O . THR B 1 68 ? -4.406 -11.57 41.875 1 19.31 68 THR B O 1
ATOM 4080 N N . THR B 1 69 ? -4.648 -9.422 42.5 1 20.17 69 THR B N 1
ATOM 4081 C CA . THR B 1 69 ? -6 -9.758 42.062 1 20.17 69 THR B CA 1
ATOM 4082 C C . THR B 1 69 ? -5.973 -10.484 40.719 1 20.17 69 THR B C 1
ATOM 4084 O O . THR B 1 69 ? -5.402 -9.984 39.75 1 20.17 69 THR B O 1
ATOM 4087 N N . GLU B 1 70 ? -6.043 -11.766 40.781 1 21.52 70 GLU B N 1
ATOM 4088 C CA . GLU B 1 70 ? -6.078 -12.734 39.719 1 21.52 70 GLU B CA 1
ATOM 4089 C C . GLU B 1 70 ? -7.262 -12.477 38.781 1 21.52 70 GLU B C 1
ATOM 4091 O O . GLU B 1 70 ? -8.422 -12.625 39.188 1 21.52 70 GLU B O 1
ATOM 4096 N N . GLY B 1 71 ? -7.383 -11.25 38.25 1 22.58 71 GLY B N 1
ATOM 4097 C CA . GLY B 1 71 ? -8.531 -11.125 37.375 1 22.58 71 GLY B CA 1
ATOM 4098 C C . GLY B 1 71 ? -8.648 -12.266 36.375 1 22.58 71 GLY B C 1
ATOM 4099 O O . GLY B 1 71 ? -7.648 -12.703 35.812 1 22.58 71 GLY B O 1
ATOM 4100 N N . LYS B 1 72 ? -9.703 -13.133 36.594 1 26.45 72 LYS B N 1
ATOM 4101 C CA . LYS B 1 72 ? -10.023 -14.328 35.812 1 26.45 72 LYS B CA 1
ATOM 4102 C C . LYS B 1 72 ? -10.039 -14.031 34.312 1 26.45 72 LYS B C 1
ATOM 4104 O O . LYS B 1 72 ? -10.641 -13.047 33.875 1 26.45 72 LYS B O 1
ATOM 4109 N N . PRO B 1 73 ? -9.078 -14.547 33.656 1 25.7 73 PRO B N 1
ATOM 4110 C CA . PRO B 1 73 ? -9.016 -14.312 32.219 1 25.7 73 PRO B CA 1
ATOM 4111 C C . PRO B 1 73 ? -10.336 -14.609 31.516 1 25.7 73 PRO B C 1
ATOM 4113 O O . PRO B 1 73 ? -10.977 -15.625 31.797 1 25.7 73 PRO B O 1
ATOM 4116 N N . THR B 1 74 ? -11.195 -13.578 31.453 1 26.98 74 THR B N 1
ATOM 4117 C CA . THR B 1 74 ? -12.359 -13.789 30.609 1 26.98 74 THR B CA 1
ATOM 4118 C C . THR B 1 74 ? -11.992 -14.609 29.375 1 26.98 74 THR B C 1
ATOM 4120 O O . THR B 1 74 ? -11.039 -14.281 28.656 1 26.98 74 THR B O 1
ATOM 4123 N N . VAL B 1 75 ? -12.203 -15.938 29.469 1 28.77 75 VAL B N 1
ATOM 4124 C CA . VAL B 1 75 ? -12.023 -16.891 28.375 1 28.77 75 VAL B CA 1
ATOM 4125 C C . VAL B 1 75 ? -12.594 -16.297 27.078 1 28.77 75 VAL B C 1
ATOM 4127 O O . VAL B 1 75 ? -13.688 -15.727 27.078 1 28.77 75 VAL B O 1
ATOM 4130 N N . PRO B 1 76 ? -11.711 -15.875 26.219 1 30.67 76 PRO B N 1
ATOM 4131 C CA . PRO B 1 76 ? -12.195 -15.406 24.922 1 30.67 76 PRO B CA 1
ATOM 4132 C C . PRO B 1 76 ? -13.344 -16.25 24.375 1 30.67 76 PRO B C 1
ATOM 4134 O O . PRO B 1 76 ? -13.453 -17.438 24.719 1 30.67 76 PRO B O 1
ATOM 4137 N N . PRO B 1 77 ? -14.484 -15.641 24.094 1 30.73 77 PRO B N 1
ATOM 4138 C CA . PRO B 1 77 ? -15.617 -16.422 23.609 1 30.73 77 PRO B CA 1
ATOM 4139 C C . PRO B 1 77 ? -15.188 -17.609 22.75 1 30.73 77 PRO B C 1
ATOM 4141 O O . PRO B 1 77 ? -14.117 -17.578 22.141 1 30.73 77 PRO B O 1
ATOM 4144 N N . GLU B 1 78 ? -15.57 -18.828 23.172 1 30.61 78 GLU B N 1
ATOM 4145 C CA . GLU B 1 78 ? -15.453 -20.109 22.484 1 30.61 78 GLU B CA 1
ATOM 4146 C C . GLU B 1 78 ? -15.523 -19.922 20.969 1 30.61 78 GLU B C 1
ATOM 4148 O O . GLU B 1 78 ? -16.188 -19.016 20.484 1 30.61 78 GLU B O 1
ATOM 4153 N N . THR B 1 79 ? -14.555 -20.344 20.266 1 34.44 79 THR B N 1
ATOM 4154 C CA . THR B 1 79 ? -14.57 -20.594 18.828 1 34.44 79 THR B CA 1
ATOM 4155 C C . THR B 1 79 ? -15.938 -21.062 18.375 1 34.44 79 THR B C 1
ATOM 4157 O O . THR B 1 79 ? -16.484 -22.031 18.922 1 34.44 79 THR B O 1
ATOM 4160 N N . GLY B 1 80 ? -16.891 -20.203 18.047 1 33.62 80 GLY B N 1
ATOM 4161 C CA . GLY B 1 80 ? -18.203 -20.609 17.547 1 33.62 80 GLY B CA 1
ATOM 4162 C C . GLY B 1 80 ? -18.188 -21.969 16.875 1 33.62 80 GLY B C 1
ATOM 4163 O O . GLY B 1 80 ? -17.312 -22.25 16.047 1 33.62 80 GLY B O 1
ATOM 4164 N N . SER B 1 81 ? -18.578 -23.031 17.5 1 36.53 81 SER B N 1
ATOM 4165 C CA . SER B 1 81 ? -18.938 -24.297 16.859 1 36.53 81 SER B CA 1
ATOM 4166 C C . SER B 1 81 ? -19.578 -24.062 15.5 1 36.53 81 SER B C 1
ATOM 4168 O O . SER B 1 81 ? -20.562 -23.344 15.383 1 36.53 81 SER B O 1
ATOM 4170 N N . ARG B 1 82 ? -18.891 -24.078 14.352 1 45.22 82 ARG B N 1
ATOM 4171 C CA . ARG B 1 82 ? -19.391 -24.062 12.977 1 45.22 82 ARG B CA 1
ATOM 4172 C C . ARG B 1 82 ? -20.672 -24.875 12.852 1 45.22 82 ARG B C 1
ATOM 4174 O O . ARG B 1 82 ? -20.672 -26.094 13.086 1 45.22 82 ARG B O 1
ATOM 4181 N N . ILE B 1 83 ? -21.75 -24.5 13.141 1 47.97 83 ILE B N 1
ATOM 4182 C CA . ILE B 1 83 ? -23 -25.219 12.836 1 47.97 83 ILE B CA 1
ATOM 4183 C C . ILE B 1 83 ? -22.969 -25.688 11.383 1 47.97 83 ILE B C 1
ATOM 4185 O O . ILE B 1 83 ? -23.078 -24.875 10.461 1 47.97 83 ILE B O 1
ATOM 4189 N N . VAL B 1 84 ? -22.266 -26.75 11.07 1 57.22 84 VAL B N 1
ATOM 4190 C CA . VAL B 1 84 ? -22.219 -27.422 9.773 1 57.22 84 VAL B CA 1
ATOM 4191 C C . VAL B 1 84 ? -23.5 -28.203 9.547 1 57.22 84 VAL B C 1
ATOM 4193 O O . VAL B 1 84 ? -23.781 -29.172 10.25 1 57.22 84 VAL B O 1
ATOM 4196 N N . ASP B 1 85 ? -24.5 -27.641 8.898 1 60.56 85 ASP B N 1
ATOM 4197 C CA . ASP B 1 85 ? -25.828 -28.234 8.789 1 60.56 85 ASP B CA 1
ATOM 4198 C C . ASP B 1 85 ? -25.844 -29.375 7.785 1 60.56 85 ASP B C 1
ATOM 4200 O O . ASP B 1 85 ? -26.562 -30.359 7.961 1 60.56 85 ASP B O 1
ATOM 4204 N N . SER B 1 86 ? -24.969 -29.234 6.691 1 75.56 86 SER B N 1
ATOM 4205 C CA . SER B 1 86 ? -25.125 -30.266 5.664 1 75.56 86 SER B CA 1
ATOM 4206 C C . SER B 1 86 ? -23.953 -31.234 5.664 1 75.56 86 SER B C 1
ATOM 4208 O O . SER B 1 86 ? -22.859 -30.891 6.148 1 75.56 86 SER B O 1
ATOM 4210 N N . TYR B 1 87 ? -24.156 -32.5 5.496 1 80.25 87 TYR B N 1
ATOM 4211 C CA . TYR B 1 87 ? -23.141 -33.531 5.324 1 80.25 87 TYR B CA 1
ATOM 4212 C C . TYR B 1 87 ? -22.031 -33.062 4.406 1 80.25 87 TYR B C 1
ATOM 4214 O O . TYR B 1 87 ? -20.844 -33.312 4.676 1 80.25 87 TYR B O 1
ATOM 4222 N N . GLN B 1 88 ? -22.344 -32.375 3.49 1 85.38 88 GLN B N 1
ATOM 4223 C CA . GLN B 1 88 ? -21.375 -31.844 2.537 1 85.38 88 GLN B CA 1
ATOM 4224 C C . GLN B 1 88 ? -20.438 -30.844 3.199 1 85.38 88 GLN B C 1
ATOM 4226 O O . GLN B 1 88 ? -19.219 -30.859 2.961 1 85.38 88 GLN B O 1
ATOM 4231 N N . ASP B 1 89 ? -20.953 -30.047 3.994 1 90.06 89 ASP B N 1
ATOM 4232 C CA . ASP B 1 89 ? -20.141 -29.047 4.688 1 90.06 89 ASP B CA 1
ATOM 4233 C C . ASP B 1 89 ? -19.156 -29.719 5.645 1 90.06 89 ASP B C 1
ATOM 4235 O O . ASP B 1 89 ? -18.016 -29.266 5.789 1 90.06 89 ASP B O 1
ATOM 4239 N N . LYS B 1 90 ? -19.609 -30.734 6.195 1 91.88 90 LYS B N 1
ATOM 4240 C CA . LYS B 1 90 ? -18.75 -31.453 7.117 1 91.88 90 LYS B CA 1
ATOM 4241 C C . LYS B 1 90 ? -17.531 -32.031 6.391 1 91.88 90 LYS B C 1
ATOM 4243 O O . LYS B 1 90 ? -16.406 -31.969 6.895 1 91.88 90 LYS B O 1
ATOM 4248 N N . ILE B 1 91 ? -17.766 -32.625 5.281 1 95.31 91 ILE B N 1
ATOM 4249 C CA . ILE B 1 91 ? -16.688 -33.219 4.492 1 95.31 91 ILE B CA 1
ATOM 4250 C C . ILE B 1 91 ? -15.703 -32.125 4.09 1 95.31 91 ILE B C 1
ATOM 4252 O O . ILE B 1 91 ? -14.484 -32.344 4.133 1 95.31 91 ILE B O 1
ATOM 4256 N N . LEU B 1 92 ? -16.188 -31.016 3.678 1 97 92 LEU B N 1
ATOM 4257 C CA . LEU B 1 92 ? -15.336 -29.906 3.23 1 97 92 LEU B CA 1
ATOM 4258 C C . LEU B 1 92 ? -14.484 -29.375 4.379 1 97 92 LEU B C 1
ATOM 4260 O O . LEU B 1 92 ? -13.281 -29.172 4.223 1 97 92 LEU B O 1
ATOM 4264 N N . PHE B 1 93 ? -15.07 -29.234 5.543 1 95.69 93 PHE B N 1
ATOM 4265 C CA . PHE B 1 93 ? -14.336 -28.719 6.695 1 95.69 93 PHE B CA 1
ATOM 4266 C C . PHE B 1 93 ? -13.312 -29.734 7.176 1 95.69 93 PHE B C 1
ATOM 4268 O O . PHE B 1 93 ? -12.188 -29.375 7.539 1 95.69 93 PHE B O 1
ATOM 4275 N N . THR B 1 94 ? -13.695 -30.969 7.164 1 95.69 94 THR B N 1
ATOM 4276 C CA . THR B 1 94 ? -12.758 -32.031 7.543 1 95.69 94 THR B CA 1
ATOM 4277 C C . THR B 1 94 ? -11.57 -32.062 6.59 1 95.69 94 THR B C 1
ATOM 4279 O O . THR B 1 94 ? -10.43 -32.219 7.023 1 95.69 94 THR B O 1
ATOM 4282 N N . THR B 1 95 ? -11.898 -31.969 5.344 1 97.25 95 THR B N 1
ATOM 4283 C CA . THR B 1 95 ? -10.844 -31.953 4.336 1 97.25 95 THR B CA 1
ATOM 4284 C C . THR B 1 95 ? -9.898 -30.781 4.562 1 97.25 95 THR B C 1
ATOM 4286 O O . THR B 1 95 ? -8.68 -30.938 4.516 1 97.25 95 THR B O 1
ATOM 4289 N N . LEU B 1 96 ? -10.406 -29.609 4.809 1 97.06 96 LEU B N 1
ATOM 4290 C CA . LEU B 1 96 ? -9.594 -28.422 5.066 1 97.06 96 LEU B CA 1
ATOM 4291 C C . LEU B 1 96 ? -8.695 -28.641 6.281 1 97.06 96 LEU B C 1
ATOM 4293 O O . LEU B 1 96 ? -7.543 -28.219 6.293 1 97.06 96 LEU B O 1
ATOM 4297 N N . ASP B 1 97 ? -9.18 -29.281 7.27 1 95.38 97 ASP B N 1
ATOM 4298 C CA . ASP B 1 97 ? -8.398 -29.578 8.469 1 95.38 97 ASP B CA 1
ATOM 4299 C C . ASP B 1 97 ? -7.219 -30.484 8.156 1 95.38 97 ASP B C 1
ATOM 4301 O O . ASP B 1 97 ? -6.133 -30.328 8.719 1 95.38 97 ASP B O 1
ATOM 4305 N N . LYS B 1 98 ? -7.504 -31.391 7.293 1 94.88 98 LYS B N 1
ATOM 4306 C CA . LYS B 1 98 ? -6.453 -32.312 6.891 1 94.88 98 LYS B CA 1
ATOM 4307 C C . LYS B 1 98 ? -5.375 -31.609 6.07 1 94.88 98 LYS B C 1
ATOM 4309 O O . LYS B 1 98 ? -4.227 -32.062 6.027 1 94.88 98 LYS B O 1
ATOM 4314 N N . LEU B 1 99 ? -5.738 -30.594 5.395 1 95.88 99 LEU B N 1
ATOM 4315 C CA . LEU B 1 99 ? -4.84 -29.891 4.48 1 95.88 99 LEU B CA 1
ATOM 4316 C C . LEU B 1 99 ? -3.975 -28.891 5.23 1 95.88 99 LEU B C 1
ATOM 4318 O O . LEU B 1 99 ? -3.027 -28.344 4.664 1 95.88 99 LEU B O 1
ATOM 4322 N N . LYS B 1 100 ? -4.254 -28.609 6.453 1 93.75 100 LYS B N 1
ATOM 4323 C CA . LYS B 1 100 ? -3.51 -27.641 7.242 1 93.75 100 LYS B CA 1
ATOM 4324 C C . LYS B 1 100 ? -2.061 -28.078 7.434 1 93.75 100 LYS B C 1
ATOM 4326 O O . LYS B 1 100 ? -1.787 -29.266 7.656 1 93.75 100 LYS B O 1
ATOM 4331 N N . ILE B 1 101 ? -1.175 -27.125 7.348 1 92.44 101 ILE B N 1
ATOM 4332 C CA . ILE B 1 101 ? 0.251 -27.359 7.535 1 92.44 101 ILE B CA 1
ATOM 4333 C C . ILE B 1 101 ? 0.646 -27.047 8.977 1 92.44 101 ILE B C 1
ATOM 4335 O O . ILE B 1 101 ? 0.28 -26 9.508 1 92.44 101 ILE B O 1
ATOM 4339 N N . LYS B 1 102 ? 1.381 -27.891 9.539 1 89.38 102 LYS B N 1
ATOM 4340 C CA . LYS B 1 102 ? 1.859 -27.672 10.898 1 89.38 102 LYS B CA 1
ATOM 4341 C C . LYS B 1 102 ? 2.861 -26.516 10.953 1 89.38 102 LYS B C 1
ATOM 4343 O O . LYS B 1 102 ? 3.709 -26.391 10.07 1 89.38 102 LYS B O 1
ATOM 4348 N N . MET B 1 103 ? 2.77 -25.766 11.977 1 90.19 103 MET B N 1
ATOM 4349 C CA . MET B 1 103 ? 3.582 -24.578 12.148 1 90.19 103 MET B CA 1
ATOM 4350 C C . MET B 1 103 ? 5.062 -24.922 12.25 1 90.19 103 MET B C 1
ATOM 4352 O O . MET B 1 103 ? 5.914 -24.219 11.711 1 90.19 103 MET B O 1
ATOM 4356 N N . THR B 1 104 ? 5.426 -25.938 12.898 1 89.75 104 THR B N 1
ATOM 4357 C CA . THR B 1 104 ? 6.816 -26.344 13.086 1 89.75 104 THR B CA 1
ATOM 4358 C C . THR B 1 104 ? 7.457 -26.703 11.742 1 89.75 104 THR B C 1
ATOM 4360 O O . THR B 1 104 ? 8.602 -26.328 11.484 1 89.75 104 THR B O 1
ATOM 4363 N N . ARG B 1 105 ? 6.648 -27.422 10.922 1 89.56 105 ARG B N 1
ATOM 4364 C CA . ARG B 1 105 ? 7.156 -27.781 9.602 1 89.56 105 ARG B CA 1
ATOM 4365 C C . ARG B 1 105 ? 7.348 -26.562 8.719 1 89.56 105 ARG B C 1
ATOM 4367 O O . ARG B 1 105 ? 8.328 -26.469 7.977 1 89.56 105 ARG B O 1
ATOM 4374 N N . LYS B 1 106 ? 6.426 -25.688 8.875 1 92 106 LYS B N 1
ATOM 4375 C CA . LYS B 1 106 ? 6.52 -24.438 8.133 1 92 106 LYS B CA 1
ATOM 4376 C C . LYS B 1 106 ? 7.781 -23.672 8.508 1 92 106 LYS B C 1
ATOM 4378 O O . LYS B 1 106 ? 8.508 -23.203 7.633 1 92 106 LYS B O 1
ATOM 4383 N N . SER B 1 107 ? 8.008 -23.5 9.75 1 91.25 107 SER B N 1
ATOM 4384 C CA . SER B 1 107 ? 9.148 -22.75 10.25 1 91.25 107 SER B CA 1
ATOM 4385 C C . SER B 1 107 ? 10.469 -23.375 9.797 1 91.25 107 SER B C 1
ATOM 4387 O O . SER B 1 107 ? 11.383 -22.672 9.359 1 91.25 107 SER B O 1
ATOM 4389 N N . GLU B 1 108 ? 10.555 -24.641 9.867 1 90.12 108 GLU B N 1
ATOM 4390 C CA . GLU B 1 108 ? 11.766 -25.344 9.477 1 90.12 108 GLU B CA 1
ATOM 4391 C C . GLU B 1 108 ? 12.039 -25.188 7.984 1 90.12 108 GLU B C 1
ATOM 4393 O O . GLU B 1 108 ? 13.156 -24.875 7.582 1 90.12 108 GLU B O 1
ATOM 4398 N N . SER B 1 109 ? 11.008 -25.484 7.211 1 93.38 109 SER B N 1
ATOM 4399 C CA . SER B 1 109 ? 11.164 -25.359 5.766 1 93.38 109 SER B CA 1
ATOM 4400 C C . SER B 1 109 ? 11.531 -23.938 5.359 1 93.38 109 SER B C 1
ATOM 4402 O O . SER B 1 109 ? 12.406 -23.734 4.52 1 93.38 109 SER B O 1
ATOM 4404 N N . SER B 1 110 ? 10.891 -22.969 5.953 1 94.31 110 SER B N 1
ATOM 4405 C CA . SER B 1 110 ? 11.172 -21.578 5.641 1 94.31 110 SER B CA 1
ATOM 4406 C C . SER B 1 110 ? 12.602 -21.203 6.008 1 94.31 110 SER B C 1
ATOM 4408 O O . SER B 1 110 ? 13.258 -20.453 5.285 1 94.31 110 SER B O 1
ATOM 4410 N N . ARG B 1 111 ? 13.039 -21.672 7.09 1 92.88 111 ARG B N 1
ATOM 4411 C CA . ARG B 1 111 ? 14.391 -21.359 7.547 1 92.88 111 ARG B CA 1
ATOM 4412 C C . ARG B 1 111 ? 15.43 -21.812 6.527 1 92.88 111 ARG B C 1
ATOM 4414 O O . ARG B 1 111 ? 16.297 -21.047 6.129 1 92.88 111 ARG B O 1
ATOM 4421 N N . ILE B 1 112 ? 15.328 -23.078 6.145 1 93.62 112 ILE B N 1
ATOM 4422 C CA . ILE B 1 112 ? 16.328 -23.625 5.238 1 93.62 112 ILE B CA 1
ATOM 4423 C C . ILE B 1 112 ? 16.234 -22.922 3.887 1 93.62 112 ILE B C 1
ATOM 4425 O O . ILE B 1 112 ? 17.266 -22.641 3.256 1 93.62 112 ILE B O 1
ATOM 4429 N N . VAL B 1 113 ? 15.055 -22.656 3.416 1 96.25 113 VAL B N 1
ATOM 4430 C CA . VAL B 1 113 ? 14.859 -21.969 2.146 1 96.25 113 VAL B CA 1
ATOM 4431 C C . VAL B 1 113 ? 15.5 -20.578 2.213 1 96.25 113 VAL B C 1
ATOM 4433 O O . VAL B 1 113 ? 16.219 -20.188 1.295 1 96.25 113 VAL B O 1
ATOM 4436 N N . ASN B 1 114 ? 15.273 -19.906 3.281 1 95.38 114 ASN B N 1
ATOM 4437 C CA . ASN B 1 114 ? 15.852 -18.578 3.467 1 95.38 114 ASN B CA 1
ATOM 4438 C C . ASN B 1 114 ? 17.375 -18.641 3.467 1 95.38 114 ASN B C 1
ATOM 4440 O O . ASN B 1 114 ? 18.031 -17.766 2.904 1 95.38 114 ASN B O 1
ATOM 4444 N N . ASP B 1 115 ? 17.891 -19.641 4.066 1 94.25 115 ASP B N 1
ATOM 4445 C CA . ASP B 1 115 ? 19.344 -19.797 4.109 1 94.25 115 ASP B CA 1
ATOM 4446 C C . ASP B 1 115 ? 19.922 -20 2.705 1 94.25 115 ASP B C 1
ATOM 4448 O O . ASP B 1 115 ? 20.922 -19.375 2.344 1 94.25 115 ASP B O 1
ATOM 4452 N N . VAL B 1 116 ? 19.281 -20.844 1.979 1 96.25 116 VAL B N 1
ATOM 4453 C CA . VAL B 1 116 ? 19.75 -21.156 0.632 1 96.25 116 VAL B CA 1
ATOM 4454 C C . VAL B 1 116 ? 19.609 -19.922 -0.257 1 96.25 116 VAL B C 1
ATOM 4456 O O . VAL B 1 116 ? 20.531 -19.578 -0.998 1 96.25 116 VAL B O 1
ATOM 4459 N N . VAL B 1 117 ? 18.5 -19.266 -0.167 1 97.5 117 VAL B N 1
ATOM 4460 C CA . VAL B 1 117 ? 18.234 -18.078 -0.965 1 97.5 117 VAL B CA 1
ATOM 4461 C C . VAL B 1 117 ? 19.25 -16.984 -0.63 1 97.5 117 VAL B C 1
ATOM 4463 O O . VAL B 1 117 ? 19.781 -16.328 -1.526 1 97.5 117 VAL B O 1
ATOM 4466 N N . LYS B 1 118 ? 19.531 -16.812 0.615 1 95.94 118 LYS B N 1
ATOM 4467 C CA . LYS B 1 118 ? 20.516 -15.836 1.05 1 95.94 118 LYS B CA 1
ATOM 4468 C C . LYS B 1 118 ? 21.906 -16.172 0.495 1 95.94 118 LYS B C 1
ATOM 4470 O O . LYS B 1 118 ? 22.625 -15.273 0.058 1 95.94 118 LYS B O 1
ATOM 4475 N N . CYS B 1 119 ? 22.219 -17.391 0.52 1 94.94 119 CYS B N 1
ATOM 4476 C CA . CYS B 1 119 ? 23.5 -17.844 -0.01 1 94.94 119 CYS B CA 1
ATOM 4477 C C . CYS B 1 119 ? 23.641 -17.484 -1.481 1 94.94 119 CYS B C 1
ATOM 4479 O O . CYS B 1 119 ? 24.672 -16.953 -1.895 1 94.94 119 CYS B O 1
ATOM 4481 N N . ILE B 1 120 ? 22.656 -17.719 -2.168 1 97.44 120 ILE B N 1
ATOM 4482 C CA . ILE B 1 120 ? 22.703 -17.484 -3.605 1 97.44 120 ILE B CA 1
ATOM 4483 C C . ILE B 1 120 ? 22.719 -15.984 -3.875 1 97.44 120 ILE B C 1
ATOM 4485 O O . ILE B 1 120 ? 23.516 -15.508 -4.691 1 97.44 120 ILE B O 1
ATOM 4489 N N . SER B 1 121 ? 21.875 -15.266 -3.227 1 97.88 121 SER B N 1
ATOM 4490 C CA . SER B 1 121 ? 21.828 -13.82 -3.404 1 97.88 121 SER B CA 1
ATOM 4491 C C . SER B 1 121 ? 23.141 -13.156 -3.033 1 97.88 121 SER B C 1
ATOM 4493 O O . SER B 1 121 ? 23.625 -12.266 -3.736 1 97.88 121 SER B O 1
ATOM 4495 N N . ASP B 1 122 ? 23.766 -13.602 -1.966 1 96.12 122 ASP B N 1
ATOM 4496 C CA . ASP B 1 122 ? 25.047 -13.07 -1.54 1 96.12 122 ASP B CA 1
ATOM 4497 C C . ASP B 1 122 ? 26.125 -13.352 -2.584 1 96.12 122 ASP B C 1
ATOM 4499 O O . ASP B 1 122 ? 26.953 -12.484 -2.879 1 96.12 122 ASP B O 1
ATOM 4503 N N . HIS B 1 123 ? 26.125 -14.539 -3.07 1 96.38 123 HIS B N 1
ATOM 4504 C CA . HIS B 1 123 ? 27.062 -14.898 -4.121 1 96.38 123 HIS B CA 1
ATOM 4505 C C . HIS B 1 123 ? 26.938 -13.961 -5.316 1 96.38 123 HIS B C 1
ATOM 4507 O O . HIS B 1 123 ? 27.953 -13.469 -5.828 1 96.38 123 HIS B O 1
ATOM 4513 N N . MET B 1 124 ? 25.75 -13.688 -5.699 1 97.06 124 MET B N 1
ATOM 4514 C CA . MET B 1 124 ? 25.531 -12.844 -6.867 1 97.06 124 MET B CA 1
ATOM 4515 C C . MET B 1 124 ? 25.969 -11.406 -6.59 1 97.06 124 MET B C 1
ATOM 4517 O O . MET B 1 124 ? 26.641 -10.789 -7.418 1 97.06 124 MET B O 1
ATOM 4521 N N . LYS B 1 125 ? 25.672 -10.945 -5.465 1 97 125 LYS B N 1
ATOM 4522 C CA . LYS B 1 125 ? 26.016 -9.57 -5.09 1 97 125 LYS B CA 1
ATOM 4523 C C . LYS B 1 125 ? 27.531 -9.391 -4.969 1 97 125 LYS B C 1
ATOM 4525 O O . LYS B 1 125 ? 28.062 -8.352 -5.352 1 97 125 LYS B O 1
ATOM 4530 N N . LYS B 1 126 ? 28.203 -10.383 -4.527 1 95.62 126 LYS B N 1
ATOM 4531 C CA . LYS B 1 126 ? 29.609 -10.242 -4.168 1 95.62 126 LYS B CA 1
ATOM 4532 C C . LYS B 1 126 ? 30.516 -10.734 -5.289 1 95.62 126 LYS B C 1
ATOM 4534 O O . LYS B 1 126 ? 31.625 -10.242 -5.457 1 95.62 126 LYS B O 1
ATOM 4539 N N . ARG B 1 127 ? 30.047 -11.688 -6.078 1 94.88 127 ARG B N 1
ATOM 4540 C CA . ARG B 1 127 ? 30.984 -12.391 -6.941 1 94.88 127 ARG B CA 1
ATOM 4541 C C . ARG B 1 127 ? 30.625 -12.203 -8.414 1 94.88 127 ARG B C 1
ATOM 4543 O O . ARG B 1 127 ? 31.359 -12.656 -9.297 1 94.88 127 ARG B O 1
ATOM 4550 N N . THR B 1 128 ? 29.516 -11.609 -8.664 1 94.88 128 THR B N 1
ATOM 4551 C CA . THR B 1 128 ? 29.125 -11.43 -10.062 1 94.88 128 THR B CA 1
ATOM 4552 C C . THR B 1 128 ? 29 -9.953 -10.406 1 94.88 128 THR B C 1
ATOM 4554 O O . THR B 1 128 ? 28.672 -9.133 -9.539 1 94.88 128 THR B O 1
ATOM 4557 N N . GLU B 1 129 ? 29.25 -9.648 -11.625 1 92.12 129 GLU B N 1
ATOM 4558 C CA . GLU B 1 129 ? 29.125 -8.266 -12.078 1 92.12 129 GLU B CA 1
ATOM 4559 C C . GLU B 1 129 ? 27.75 -7.992 -12.664 1 92.12 129 GLU B C 1
ATOM 4561 O O . GLU B 1 129 ? 27.109 -6.98 -12.336 1 92.12 129 GLU B O 1
ATOM 4566 N N . CYS B 1 130 ? 27.266 -8.906 -13.477 1 93.25 130 CYS B N 1
ATOM 4567 C CA . CYS B 1 130 ? 26.016 -8.664 -14.195 1 93.25 130 CYS B CA 1
ATOM 4568 C C . CYS B 1 130 ? 24.812 -8.883 -13.289 1 93.25 130 CYS B C 1
ATOM 4570 O O . CYS B 1 130 ? 23.734 -8.336 -13.531 1 93.25 130 CYS B O 1
ATOM 4572 N N . PHE B 1 131 ? 24.984 -9.711 -12.211 1 97.12 131 PHE B N 1
ATOM 4573 C CA . PHE B 1 131 ? 23.844 -10.055 -11.367 1 97.12 131 PHE B CA 1
ATOM 4574 C C . PHE B 1 131 ? 23.969 -9.414 -9.992 1 97.12 131 PHE B C 1
ATOM 4576 O O . PHE B 1 131 ? 23.297 -9.812 -9.047 1 97.12 131 PHE B O 1
ATOM 4583 N N . LYS B 1 132 ? 24.734 -8.391 -9.852 1 96.38 132 LYS B N 1
ATOM 4584 C CA . LYS B 1 132 ? 25.047 -7.797 -8.555 1 96.38 132 LYS B CA 1
ATOM 4585 C C . LYS B 1 132 ? 23.828 -7.07 -7.973 1 96.38 132 LYS B C 1
ATOM 4587 O O . LYS B 1 132 ? 23.703 -6.965 -6.754 1 96.38 132 LYS B O 1
ATOM 4592 N N . ASP B 1 133 ? 22.953 -6.559 -8.844 1 95.81 133 ASP B N 1
ATOM 4593 C CA . ASP B 1 133 ? 21.797 -5.773 -8.391 1 95.81 133 ASP B CA 1
ATOM 4594 C C . ASP B 1 133 ? 20.562 -6.652 -8.211 1 95.81 133 ASP B C 1
ATOM 4596 O O . ASP B 1 133 ? 19.438 -6.223 -8.484 1 95.81 133 ASP B O 1
ATOM 4600 N N . VAL B 1 134 ? 20.766 -7.836 -7.738 1 97.75 134 VAL B N 1
ATOM 4601 C CA . VAL B 1 134 ? 19.688 -8.812 -7.59 1 97.75 134 VAL B CA 1
ATOM 4602 C C . VAL B 1 134 ? 18.734 -8.367 -6.484 1 97.75 134 VAL B C 1
ATOM 4604 O O . VAL B 1 134 ? 19.172 -7.875 -5.441 1 97.75 134 VAL B O 1
ATOM 4607 N N . ASN B 1 135 ? 17.469 -8.367 -6.816 1 97.12 135 ASN B N 1
ATOM 4608 C CA . ASN B 1 135 ? 16.391 -8.227 -5.848 1 97.12 135 ASN B CA 1
ATOM 4609 C C . ASN B 1 135 ? 15.562 -9.508 -5.746 1 97.12 135 ASN B C 1
ATOM 4611 O O . ASN B 1 135 ? 15.07 -10.016 -6.758 1 97.12 135 ASN B O 1
ATOM 4615 N N . VAL B 1 136 ? 15.375 -10.008 -4.5 1 98.12 136 VAL B N 1
ATOM 4616 C CA . VAL B 1 136 ? 14.727 -11.297 -4.293 1 98.12 136 VAL B CA 1
ATOM 4617 C C . VAL B 1 136 ? 13.258 -11.086 -3.926 1 98.12 136 VAL B C 1
ATOM 4619 O O . VAL B 1 136 ? 12.93 -10.211 -3.125 1 98.12 136 VAL B O 1
ATOM 4622 N N . LEU B 1 137 ? 12.398 -11.867 -4.566 1 97.19 137 LEU B N 1
ATOM 4623 C CA . LEU B 1 137 ? 10.961 -11.789 -4.32 1 97.19 137 LEU B CA 1
ATOM 4624 C C . LEU B 1 137 ? 10.375 -13.18 -4.094 1 97.19 137 LEU B C 1
ATOM 4626 O O . LEU B 1 137 ? 10.461 -14.047 -4.969 1 97.19 137 LEU B O 1
ATOM 4630 N N . GLY B 1 138 ? 9.758 -13.414 -2.904 1 96.06 138 GLY B N 1
ATOM 4631 C CA . GLY B 1 138 ? 9 -14.641 -2.678 1 96.06 138 GLY B CA 1
ATOM 4632 C C . GLY B 1 138 ? 7.664 -14.656 -3.396 1 96.06 138 GLY B C 1
ATOM 4633 O O . GLY B 1 138 ? 6.875 -13.719 -3.275 1 96.06 138 GLY B O 1
ATOM 4634 N N . THR B 1 139 ? 7.402 -15.641 -4.199 1 93.88 139 THR B N 1
ATOM 4635 C CA . THR B 1 139 ? 6.164 -15.766 -4.965 1 93.88 139 THR B CA 1
ATOM 4636 C C . THR B 1 139 ? 5.555 -17.156 -4.785 1 93.88 139 THR B C 1
ATOM 4638 O O . THR B 1 139 ? 6.145 -18.016 -4.133 1 93.88 139 THR B O 1
ATOM 4641 N N . GLY B 1 140 ? 4.312 -17.312 -5.281 1 93 140 GLY B N 1
ATOM 4642 C CA . GLY B 1 140 ? 3.676 -18.609 -5.27 1 93 140 GLY B CA 1
ATOM 4643 C C . GLY B 1 140 ? 2.771 -18.828 -4.07 1 93 140 GLY B C 1
ATOM 4644 O O . GLY B 1 140 ? 2.535 -17.891 -3.291 1 93 140 GLY B O 1
ATOM 4645 N N . SER B 1 141 ? 2.389 -20.062 -4.023 1 93.75 141 SER B N 1
ATOM 4646 C CA . SER B 1 141 ? 1.314 -20.406 -3.094 1 93.75 141 SER B CA 1
ATOM 4647 C C . SER B 1 141 ? 1.783 -20.297 -1.646 1 93.75 141 SER B C 1
ATOM 4649 O O . SER B 1 141 ? 1.013 -19.906 -0.767 1 93.75 141 SER B O 1
ATOM 4651 N N . TYR B 1 142 ? 3.008 -20.672 -1.434 1 93.88 142 TYR B N 1
ATOM 4652 C CA . TYR B 1 142 ? 3.492 -20.625 -0.058 1 93.88 142 TYR B CA 1
ATOM 4653 C C . TYR B 1 142 ? 3.42 -19.203 0.5 1 93.88 142 TYR B C 1
ATOM 4655 O O . TYR B 1 142 ? 2.861 -18.984 1.576 1 93.88 142 TYR B O 1
ATOM 4663 N N . TYR B 1 143 ? 3.896 -18.281 -0.219 1 94.06 143 TYR B N 1
ATOM 4664 C CA . TYR B 1 143 ? 4.004 -16.906 0.253 1 94.06 143 TYR B CA 1
ATOM 4665 C C . TYR B 1 143 ? 2.654 -16.203 0.179 1 94.06 143 TYR B C 1
ATOM 4667 O O . TYR B 1 143 ? 2.502 -15.086 0.691 1 94.06 143 TYR B O 1
ATOM 4675 N N . GLU B 1 144 ? 1.687 -16.781 -0.466 1 94.31 144 GLU B N 1
ATOM 4676 C CA . GLU B 1 144 ? 0.316 -16.281 -0.51 1 94.31 144 GLU B CA 1
ATOM 4677 C C . GLU B 1 144 ? -0.556 -16.969 0.541 1 94.31 144 GLU B C 1
ATOM 4679 O O . GLU B 1 144 ? -1.76 -16.703 0.614 1 94.31 144 GLU B O 1
ATOM 4684 N N . ASN B 1 145 ? 0.014 -17.859 1.34 1 92.25 145 ASN B N 1
ATOM 4685 C CA . ASN B 1 145 ? -0.686 -18.641 2.352 1 92.25 145 ASN B CA 1
ATOM 4686 C C . ASN B 1 145 ? -1.778 -19.516 1.732 1 92.25 145 ASN B C 1
ATOM 4688 O O . ASN B 1 145 ? -2.908 -19.531 2.223 1 92.25 145 ASN B O 1
ATOM 4692 N N . LEU B 1 146 ? -1.454 -20.078 0.619 1 95.06 146 LEU B N 1
ATOM 4693 C CA . LEU B 1 146 ? -2.377 -20.938 -0.112 1 95.06 146 LEU B CA 1
ATOM 4694 C C . LEU B 1 146 ? -1.824 -22.359 -0.226 1 95.06 146 LEU B C 1
ATOM 4696 O O . LEU B 1 146 ? -2.459 -23.219 -0.826 1 95.06 146 LEU B O 1
ATOM 4700 N N . LYS B 1 147 ? -0.644 -22.562 0.353 1 92.62 147 LYS B N 1
ATOM 4701 C CA . LYS B 1 147 ? -0.043 -23.891 0.324 1 92.62 147 LYS B CA 1
ATOM 4702 C C . LYS B 1 147 ? -0.857 -24.891 1.151 1 92.62 147 LYS B C 1
ATOM 4704 O O . LYS B 1 147 ? -1.324 -24.547 2.244 1 92.62 147 LYS B O 1
ATOM 4709 N N . ILE B 1 148 ? -0.966 -26.062 0.542 1 92 148 ILE B N 1
ATOM 4710 C CA . ILE B 1 148 ? -1.755 -27.078 1.242 1 92 148 ILE B CA 1
ATOM 4711 C C . ILE B 1 148 ? -0.889 -28.297 1.529 1 92 148 ILE B C 1
ATOM 4713 O O . ILE B 1 148 ? 0.042 -28.594 0.779 1 92 148 ILE B O 1
ATOM 4717 N N . SER B 1 149 ? -1.169 -29 2.562 1 89.94 149 SER B N 1
ATOM 4718 C CA . SER B 1 149 ? -0.657 -30.312 2.93 1 89.94 149 SER B CA 1
ATOM 4719 C C . SER B 1 149 ? 0.76 -30.219 3.484 1 89.94 149 SER B C 1
ATOM 4721 O O . SER B 1 149 ? 0.979 -30.422 4.68 1 89.94 149 SER B O 1
ATOM 4723 N N . ASP B 1 150 ? 1.718 -29.828 2.627 1 90.25 150 ASP B N 1
ATOM 4724 C CA . ASP B 1 150 ? 3.104 -29.766 3.082 1 90.25 150 ASP B CA 1
ATOM 4725 C C . ASP B 1 150 ? 3.82 -28.562 2.484 1 90.25 150 ASP B C 1
ATOM 4727 O O . ASP B 1 150 ? 3.559 -28.172 1.344 1 90.25 150 ASP B O 1
ATOM 4731 N N . PRO B 1 151 ? 4.645 -27.969 3.346 1 92.5 151 PRO B N 1
ATOM 4732 C CA . PRO B 1 151 ? 5.477 -26.891 2.82 1 92.5 151 PRO B CA 1
ATOM 4733 C C . PRO B 1 151 ? 6.691 -27.391 2.049 1 92.5 151 PRO B C 1
ATOM 4735 O O . PRO B 1 151 ? 7.832 -27.172 2.461 1 92.5 151 PRO B O 1
ATOM 4738 N N . ASP B 1 152 ? 6.508 -28.031 0.907 1 94.31 152 ASP B N 1
ATOM 4739 C CA . ASP B 1 152 ? 7.535 -28.766 0.189 1 94.31 152 ASP B CA 1
ATOM 4740 C C . ASP B 1 152 ? 7.859 -28.109 -1.149 1 94.31 152 ASP B C 1
ATOM 4742 O O . ASP B 1 152 ? 8.68 -28.625 -1.917 1 94.31 152 ASP B O 1
ATOM 4746 N N . GLU B 1 153 ? 7.211 -27.047 -1.415 1 95.19 153 GLU B N 1
ATOM 4747 C CA . GLU B 1 153 ? 7.445 -26.344 -2.668 1 95.19 153 GLU B CA 1
ATOM 4748 C C . GLU B 1 153 ? 7.516 -24.828 -2.443 1 95.19 153 GLU B C 1
ATOM 4750 O O . GLU B 1 153 ? 6.629 -24.25 -1.817 1 95.19 153 GLU B O 1
ATOM 4755 N N . PHE B 1 154 ? 8.602 -24.203 -2.945 1 97.06 154 PHE B N 1
ATOM 4756 C CA . PHE B 1 154 ? 8.812 -22.766 -2.838 1 97.06 154 PHE B CA 1
ATOM 4757 C C . PHE B 1 154 ? 9.203 -22.188 -4.188 1 97.06 154 PHE B C 1
ATOM 4759 O O . PHE B 1 154 ? 9.898 -22.828 -4.977 1 97.06 154 PHE B O 1
ATOM 4766 N N . ASP B 1 155 ? 8.742 -21.047 -4.445 1 96.5 155 ASP B N 1
ATOM 4767 C CA . ASP B 1 155 ? 9.109 -20.266 -5.621 1 96.5 155 ASP B CA 1
ATOM 4768 C C . ASP B 1 155 ? 9.711 -18.922 -5.215 1 96.5 155 ASP B C 1
ATOM 4770 O O . ASP B 1 155 ? 9.07 -18.125 -4.516 1 96.5 155 ASP B O 1
ATOM 4774 N N . VAL B 1 156 ? 10.906 -18.672 -5.691 1 98.19 156 VAL B N 1
ATOM 4775 C CA . VAL B 1 156 ? 11.57 -17.406 -5.398 1 98.19 156 VAL B CA 1
ATOM 4776 C C . VAL B 1 156 ? 12.086 -16.781 -6.691 1 98.19 156 VAL B C 1
ATOM 4778 O O . VAL B 1 156 ? 12.797 -17.422 -7.461 1 98.19 156 VAL B O 1
ATOM 4781 N N . MET B 1 157 ? 11.758 -15.539 -6.895 1 97.94 157 MET B N 1
ATOM 4782 C CA . MET B 1 157 ? 12.219 -14.828 -8.086 1 97.94 157 MET B CA 1
ATOM 4783 C C . MET B 1 157 ? 13.453 -13.992 -7.773 1 97.94 157 MET B C 1
ATOM 4785 O O . MET B 1 157 ? 13.477 -13.266 -6.777 1 97.94 157 MET B O 1
ATOM 4789 N N . PHE B 1 158 ? 14.438 -14.18 -8.562 1 98.5 158 PHE B N 1
ATOM 4790 C CA . PHE B 1 158 ? 15.617 -13.32 -8.57 1 98.5 158 PHE B CA 1
ATOM 4791 C C . PHE B 1 158 ? 15.523 -12.297 -9.695 1 98.5 158 PHE B C 1
ATOM 4793 O O . PHE B 1 158 ? 15.719 -12.633 -10.867 1 98.5 158 PHE B O 1
ATOM 4800 N N . ASN B 1 159 ? 15.281 -11.055 -9.266 1 98 159 ASN B N 1
ATOM 4801 C CA . ASN B 1 159 ? 14.938 -10.039 -10.25 1 98 159 ASN B CA 1
ATOM 4802 C C . ASN B 1 159 ? 16.078 -9.047 -10.453 1 98 159 ASN B C 1
ATOM 4804 O O . ASN B 1 159 ? 16.75 -8.648 -9.5 1 98 159 ASN B O 1
ATOM 4808 N N . PHE B 1 160 ? 16.234 -8.656 -11.656 1 97.56 160 PHE B N 1
ATOM 4809 C CA . PHE B 1 160 ? 17.25 -7.691 -12.047 1 97.56 160 PHE B CA 1
ATOM 4810 C C . PHE B 1 160 ? 16.609 -6.484 -12.727 1 97.56 160 PHE B C 1
ATOM 4812 O O . PHE B 1 160 ? 15.953 -6.621 -13.758 1 97.56 160 PHE B O 1
ATOM 4819 N N . PRO B 1 161 ? 16.797 -5.305 -12.133 1 96.44 161 PRO B N 1
ATOM 4820 C CA . PRO B 1 161 ? 16.172 -4.109 -12.703 1 96.44 161 PRO B CA 1
ATOM 4821 C C . PRO B 1 161 ? 16.766 -3.717 -14.055 1 96.44 161 PRO B C 1
ATOM 4823 O O . PRO B 1 161 ? 17.984 -3.801 -14.242 1 96.44 161 PRO B O 1
ATOM 4826 N N . VAL B 1 162 ? 15.891 -3.348 -14.953 1 94.94 162 VAL B N 1
ATOM 4827 C CA . VAL B 1 162 ? 16.328 -2.832 -16.25 1 94.94 162 VAL B CA 1
ATOM 4828 C C . VAL B 1 162 ? 15.672 -1.475 -16.5 1 94.94 162 VAL B C 1
ATOM 4830 O O . VAL B 1 162 ? 14.5 -1.268 -16.172 1 94.94 162 VAL B O 1
ATOM 4833 N N . GLU B 1 163 ? 16.531 -0.608 -16.984 1 91.12 163 GLU B N 1
ATOM 4834 C CA . GLU B 1 163 ? 16.078 0.733 -17.328 1 91.12 163 GLU B CA 1
ATOM 4835 C C . GLU B 1 163 ? 16.312 1.033 -18.812 1 91.12 163 GLU B C 1
ATOM 4837 O O . GLU B 1 163 ? 17.156 0.404 -19.453 1 91.12 163 GLU B O 1
ATOM 4842 N N . ARG B 1 164 ? 15.5 1.966 -19.406 1 90.5 164 ARG B N 1
ATOM 4843 C CA . ARG B 1 164 ? 15.664 2.416 -20.781 1 90.5 164 ARG B CA 1
ATOM 4844 C C . ARG B 1 164 ? 15.609 1.242 -21.75 1 90.5 164 ARG B C 1
ATOM 4846 O O . ARG B 1 164 ? 16.547 1.022 -22.516 1 90.5 164 ARG B O 1
ATOM 4853 N N . VAL B 1 165 ? 14.555 0.527 -21.688 1 94.56 165 VAL B N 1
ATOM 4854 C CA . VAL B 1 165 ? 14.367 -0.638 -22.531 1 94.56 165 VAL B CA 1
ATOM 4855 C C . VAL B 1 165 ? 13.141 -0.43 -23.438 1 94.56 165 VAL B C 1
ATOM 4857 O O . VAL B 1 165 ? 12.242 0.341 -23.094 1 94.56 165 VAL B O 1
ATOM 4860 N N . ASP B 1 166 ? 13.234 -1.061 -24.531 1 94.06 166 ASP B N 1
ATOM 4861 C CA . ASP B 1 166 ? 12.109 -1.16 -25.453 1 94.06 166 ASP B CA 1
ATOM 4862 C C . ASP B 1 166 ? 11.469 -2.543 -25.391 1 94.06 166 ASP B C 1
ATOM 4864 O O . ASP B 1 166 ? 12.102 -3.547 -25.719 1 94.06 166 ASP B O 1
ATOM 4868 N N . ILE B 1 167 ? 10.258 -2.566 -24.984 1 95.31 167 ILE B N 1
ATOM 4869 C CA . ILE B 1 167 ? 9.523 -3.816 -24.828 1 95.31 167 ILE B CA 1
ATOM 4870 C C . ILE B 1 167 ? 8.484 -3.955 -25.938 1 95.31 167 ILE B C 1
ATOM 4872 O O . ILE B 1 167 ? 7.602 -3.107 -26.078 1 95.31 167 ILE B O 1
ATOM 4876 N N . ARG B 1 168 ? 8.578 -5.09 -26.688 1 94.06 168 ARG B N 1
ATOM 4877 C CA . ARG B 1 168 ? 7.672 -5.309 -27.812 1 94.06 168 ARG B CA 1
ATOM 4878 C C . ARG B 1 168 ? 6.984 -6.668 -27.703 1 94.06 168 ARG B C 1
ATOM 4880 O O . ARG B 1 168 ? 7.609 -7.652 -27.297 1 94.06 168 ARG B O 1
ATOM 4887 N N . PRO B 1 169 ? 5.789 -6.68 -28.141 1 93.94 169 PRO B N 1
ATOM 4888 C CA . PRO B 1 169 ? 5.07 -7.953 -28.078 1 93.94 169 PRO B CA 1
ATOM 4889 C C . PRO B 1 169 ? 5.711 -9.039 -28.938 1 93.94 169 PRO B C 1
ATOM 4891 O O . PRO B 1 169 ? 6.223 -8.742 -30.031 1 93.94 169 PRO B O 1
ATOM 4894 N N . PHE B 1 170 ? 5.766 -10.195 -28.453 1 94.25 170 PHE B N 1
ATOM 4895 C CA . PHE B 1 170 ? 6.148 -11.398 -29.188 1 94.25 170 PHE B CA 1
ATOM 4896 C C . PHE B 1 170 ? 4.938 -12.289 -29.438 1 94.25 170 PHE B C 1
ATOM 4898 O O . PHE B 1 170 ? 4.516 -13.031 -28.547 1 94.25 170 PHE B O 1
ATOM 4905 N N . GLY B 1 171 ? 4.371 -12.172 -30.594 1 89.69 171 GLY B N 1
ATOM 4906 C CA . GLY B 1 171 ? 3.145 -12.891 -30.906 1 89.69 171 GLY B CA 1
ATOM 4907 C C . GLY B 1 171 ? 1.895 -12.07 -30.625 1 89.69 171 GLY B C 1
ATOM 4908 O O . GLY B 1 171 ? 1.977 -10.875 -30.359 1 89.69 171 GLY B O 1
ATOM 4909 N N . ASP B 1 172 ? 0.707 -12.766 -30.625 1 87.88 172 ASP B N 1
ATOM 4910 C CA . ASP B 1 172 ? -0.544 -12.016 -30.594 1 87.88 172 ASP B CA 1
ATOM 4911 C C . ASP B 1 172 ? -1.309 -12.281 -29.297 1 87.88 172 ASP B C 1
ATOM 4913 O O . ASP B 1 172 ? -2.354 -11.672 -29.047 1 87.88 172 ASP B O 1
ATOM 4917 N N . ASP B 1 173 ? -0.783 -13.094 -28.453 1 89.69 173 ASP B N 1
ATOM 4918 C CA . ASP B 1 173 ? -1.548 -13.461 -27.266 1 89.69 173 ASP B CA 1
ATOM 4919 C C . ASP B 1 173 ? -1.354 -12.445 -26.141 1 89.69 173 ASP B C 1
ATOM 4921 O O . ASP B 1 173 ? -2.109 -12.43 -25.172 1 89.69 173 ASP B O 1
ATOM 4925 N N . GLY B 1 174 ? -0.264 -11.617 -26.234 1 92.31 174 GLY B N 1
ATOM 4926 C CA . GLY B 1 174 ? -0.068 -10.516 -25.312 1 92.31 174 GLY B CA 1
ATOM 4927 C C . GLY B 1 174 ? 0.738 -10.898 -24.094 1 92.31 174 GLY B C 1
ATOM 4928 O O . GLY B 1 174 ? 1.043 -10.047 -23.25 1 92.31 174 GLY B O 1
ATOM 4929 N N . ALA B 1 175 ? 1.154 -12.094 -23.984 1 94.62 175 ALA B N 1
ATOM 4930 C CA . ALA B 1 175 ? 1.817 -12.562 -22.766 1 94.62 175 ALA B CA 1
ATOM 4931 C C . ALA B 1 175 ? 3.334 -12.578 -22.938 1 94.62 175 ALA B C 1
ATOM 4933 O O . ALA B 1 175 ? 4.078 -12.625 -21.969 1 94.62 175 ALA B O 1
ATOM 4934 N N . PHE B 1 176 ? 3.846 -12.516 -24.172 1 95.38 176 PHE B N 1
ATOM 4935 C CA . PHE B 1 176 ? 5.266 -12.672 -24.453 1 95.38 176 PHE B CA 1
ATOM 4936 C C . PHE B 1 176 ? 5.832 -11.422 -25.125 1 95.38 176 PHE B C 1
ATOM 4938 O O . PHE B 1 176 ? 5.156 -10.789 -25.938 1 95.38 176 PHE B O 1
ATOM 4945 N N . TYR B 1 177 ? 7.121 -11.164 -24.766 1 96.25 177 TYR B N 1
ATOM 4946 C CA . TYR B 1 177 ? 7.727 -9.922 -25.234 1 96.25 177 TYR B CA 1
ATOM 4947 C C . TYR B 1 177 ? 9.195 -10.141 -25.578 1 96.25 177 TYR B C 1
ATOM 4949 O O . TYR B 1 177 ? 9.828 -11.07 -25.078 1 96.25 177 TYR B O 1
ATOM 4957 N N . SER B 1 178 ? 9.633 -9.359 -26.5 1 95.88 178 SER B N 1
ATOM 4958 C CA . SER B 1 178 ? 11.07 -9.141 -26.656 1 95.88 178 SER B CA 1
ATOM 4959 C C . SER B 1 178 ? 11.523 -7.883 -25.938 1 95.88 178 SER B C 1
ATOM 4961 O O . SER B 1 178 ? 10.758 -6.926 -25.797 1 95.88 178 SER B O 1
ATOM 4963 N N . VAL B 1 179 ? 12.703 -7.922 -25.391 1 96.62 179 VAL B N 1
ATOM 4964 C CA . VAL B 1 179 ? 13.273 -6.801 -24.641 1 96.62 179 VAL B CA 1
ATOM 4965 C C . VAL B 1 179 ? 14.547 -6.324 -25.328 1 96.62 179 VAL B C 1
ATOM 4967 O O . VAL B 1 179 ? 15.453 -7.117 -25.594 1 96.62 179 VAL B O 1
ATOM 4970 N N . ALA B 1 180 ? 14.562 -5.027 -25.641 1 95.94 180 ALA B N 1
ATOM 4971 C CA . ALA B 1 180 ? 15.758 -4.465 -26.266 1 95.94 180 ALA B CA 1
ATOM 4972 C C . ALA B 1 180 ? 16.281 -3.262 -25.484 1 95.94 180 ALA B C 1
ATOM 4974 O O . ALA B 1 180 ? 15.492 -2.439 -25 1 95.94 180 ALA B O 1
ATOM 4975 N N . PHE B 1 181 ? 17.578 -3.166 -25.359 1 94.69 181 PHE B N 1
ATOM 4976 C CA . PHE B 1 181 ? 18.188 -2.025 -24.688 1 94.69 181 PHE B CA 1
ATOM 4977 C C . PHE B 1 181 ? 18.172 -0.796 -25.594 1 94.69 181 PHE B C 1
ATOM 4979 O O . PHE B 1 181 ? 18.438 -0.896 -26.781 1 94.69 181 PHE B O 1
ATOM 4986 N N . LYS B 1 182 ? 17.797 0.245 -24.953 1 93.12 182 LYS B N 1
ATOM 4987 C CA . LYS B 1 182 ? 18.016 1.519 -25.625 1 93.12 182 LYS B CA 1
ATOM 4988 C C . LYS B 1 182 ? 19.469 1.964 -25.531 1 93.12 182 LYS B C 1
ATOM 4990 O O . LYS B 1 182 ? 20.297 1.253 -24.953 1 93.12 182 LYS B O 1
ATOM 4995 N N . ARG B 1 183 ? 19.734 3.102 -26.188 1 90.19 183 ARG B N 1
ATOM 4996 C CA . ARG B 1 183 ? 21.109 3.598 -26.219 1 90.19 183 ARG B CA 1
ATOM 4997 C C . ARG B 1 183 ? 21.609 3.883 -24.797 1 90.19 183 ARG B C 1
ATOM 4999 O O . ARG B 1 183 ? 20.875 4.398 -23.969 1 90.19 183 ARG B O 1
ATOM 5006 N N . GLY B 1 184 ? 22.875 3.449 -24.547 1 87.31 184 GLY B N 1
ATOM 5007 C CA . GLY B 1 184 ? 23.484 3.668 -23.25 1 87.31 184 GLY B CA 1
ATOM 5008 C C . GLY B 1 184 ? 24.094 2.412 -22.656 1 87.31 184 GLY B C 1
ATOM 5009 O O . GLY B 1 184 ? 24.031 1.341 -23.266 1 87.31 184 GLY B O 1
ATOM 5010 N N . LYS B 1 185 ? 24.766 2.623 -21.531 1 88.56 185 LYS B N 1
ATOM 5011 C CA . LYS B 1 185 ? 25.359 1.5 -20.812 1 88.56 185 LYS B CA 1
ATOM 5012 C C . LYS B 1 185 ? 24.328 0.813 -19.906 1 88.56 185 LYS B C 1
ATOM 5014 O O . LYS B 1 185 ? 23.531 1.479 -19.266 1 88.56 185 LYS B O 1
ATOM 5019 N N . HIS B 1 186 ? 24.359 -0.543 -20.016 1 90.44 186 HIS B N 1
ATOM 5020 C CA . HIS B 1 186 ? 23.469 -1.353 -19.188 1 90.44 186 HIS B CA 1
ATOM 5021 C C . HIS B 1 186 ? 24.25 -2.424 -18.438 1 90.44 186 HIS B C 1
ATOM 5023 O O . HIS B 1 186 ? 25.234 -2.951 -18.938 1 90.44 186 HIS B O 1
ATOM 5029 N N . SER B 1 187 ? 23.828 -2.754 -17.266 1 89.81 187 SER B N 1
ATOM 5030 C CA . SER B 1 187 ? 24.469 -3.768 -16.438 1 89.81 187 SER B CA 1
ATOM 5031 C C . SER B 1 187 ? 24.406 -5.141 -17.094 1 89.81 187 SER B C 1
ATOM 5033 O O . SER B 1 187 ? 25.266 -5.996 -16.844 1 89.81 187 SER B O 1
ATOM 5035 N N . LEU B 1 188 ? 23.484 -5.375 -18.031 1 94.75 188 LEU B N 1
ATOM 5036 C CA . LEU B 1 188 ? 23.266 -6.684 -18.641 1 94.75 188 LEU B CA 1
ATOM 5037 C C . LEU B 1 188 ? 23.688 -6.68 -20.094 1 94.75 188 LEU B C 1
ATOM 5039 O O . LEU B 1 188 ? 23.219 -7.504 -20.891 1 94.75 188 LEU B O 1
ATOM 5043 N N . ASP B 1 189 ? 24.578 -5.836 -20.422 1 93.25 189 ASP B N 1
ATOM 5044 C CA . ASP B 1 189 ? 25.047 -5.68 -21.797 1 93.25 189 ASP B CA 1
ATOM 5045 C C . ASP B 1 189 ? 25.703 -6.965 -22.312 1 93.25 189 ASP B C 1
ATOM 5047 O O . ASP B 1 189 ? 25.734 -7.207 -23.516 1 93.25 189 ASP B O 1
ATOM 5051 N N . ARG B 1 190 ? 26.188 -7.723 -21.422 1 92.62 190 ARG B N 1
ATOM 5052 C CA . ARG B 1 190 ? 26.828 -8.984 -21.766 1 92.62 190 ARG B CA 1
ATOM 5053 C C . ARG B 1 190 ? 25.875 -9.891 -22.531 1 92.62 190 ARG B C 1
ATOM 5055 O O . ARG B 1 190 ? 26.297 -10.727 -23.328 1 92.62 190 ARG B O 1
ATOM 5062 N N . PHE B 1 191 ? 24.594 -9.703 -22.344 1 96 191 PHE B N 1
ATOM 5063 C CA . PHE B 1 191 ? 23.594 -10.594 -22.938 1 96 191 PHE B CA 1
ATOM 5064 C C . PHE B 1 191 ? 22.906 -9.93 -24.109 1 96 191 PHE B C 1
ATOM 5066 O O . PHE B 1 191 ? 21.844 -10.383 -24.562 1 96 191 PHE B O 1
ATOM 5073 N N . LYS B 1 192 ? 23.422 -8.891 -24.516 1 94.25 192 LYS B N 1
ATOM 5074 C CA . LYS B 1 192 ? 22.844 -8.133 -25.609 1 94.25 192 LYS B CA 1
ATOM 5075 C C . LYS B 1 192 ? 23.156 -8.797 -26.953 1 94.25 192 LYS B C 1
ATOM 5077 O O . LYS B 1 192 ? 24.328 -9.094 -27.25 1 94.25 192 LYS B O 1
ATOM 5082 N N . ASN B 1 193 ? 22.172 -9.016 -27.734 1 91.31 193 ASN B N 1
ATOM 5083 C CA . ASN B 1 193 ? 22.344 -9.508 -29.094 1 91.31 193 ASN B CA 1
ATOM 5084 C C . ASN B 1 193 ? 22.75 -8.391 -30.047 1 91.31 193 ASN B C 1
ATOM 5086 O O . ASN B 1 193 ? 22.812 -7.223 -29.656 1 91.31 193 ASN B O 1
ATOM 5090 N N . ARG B 1 194 ? 22.984 -8.789 -31.312 1 87 194 ARG B N 1
ATOM 5091 C CA . ARG B 1 194 ? 23.391 -7.836 -32.344 1 87 194 ARG B CA 1
ATOM 5092 C C . ARG B 1 194 ? 22.297 -6.801 -32.594 1 87 194 ARG B C 1
ATOM 5094 O O . ARG B 1 194 ? 22.594 -5.633 -32.844 1 87 194 ARG B O 1
ATOM 5101 N N . ASP B 1 195 ? 21.078 -7.223 -32.406 1 88.44 195 ASP B N 1
ATOM 5102 C CA . ASP B 1 195 ? 19.953 -6.328 -32.688 1 88.44 195 ASP B CA 1
ATOM 5103 C C . ASP B 1 195 ? 19.531 -5.582 -31.406 1 88.44 195 ASP B C 1
ATOM 5105 O O . ASP B 1 195 ? 18.438 -5.016 -31.344 1 88.44 195 ASP B O 1
ATOM 5109 N N . ASN B 1 196 ? 20.266 -5.688 -30.328 1 92.19 196 ASN B N 1
ATOM 5110 C CA . ASN B 1 196 ? 20.109 -4.977 -29.078 1 92.19 196 ASN B CA 1
ATOM 5111 C C . ASN B 1 196 ? 19.109 -5.664 -28.156 1 92.19 196 ASN B C 1
ATOM 5113 O O . ASN B 1 196 ? 18.844 -5.195 -27.047 1 92.19 196 ASN B O 1
ATOM 5117 N N . THR B 1 197 ? 18.594 -6.754 -28.641 1 94.69 197 THR B N 1
ATOM 5118 C CA . THR B 1 197 ? 17.688 -7.512 -27.781 1 94.69 197 THR B CA 1
ATOM 5119 C C . THR B 1 197 ? 18.469 -8.281 -26.719 1 94.69 197 THR B C 1
ATOM 5121 O O . THR B 1 197 ? 19.641 -8.617 -26.922 1 94.69 197 THR B O 1
ATOM 5124 N N . VAL B 1 198 ? 17.859 -8.445 -25.625 1 95.62 198 VAL B N 1
ATOM 5125 C CA . VAL B 1 198 ? 18.469 -9.203 -24.531 1 95.62 198 VAL B CA 1
ATOM 5126 C C . VAL B 1 198 ? 18.234 -10.695 -24.75 1 95.62 198 VAL B C 1
ATOM 5128 O O . VAL B 1 198 ? 17.094 -11.133 -24.891 1 95.62 198 VAL B O 1
ATOM 5131 N N . SER B 1 199 ? 19.297 -11.453 -24.812 1 95.44 199 SER B N 1
ATOM 5132 C CA . SER B 1 199 ? 19.203 -12.898 -24.969 1 95.44 199 SER B CA 1
ATOM 5133 C C . SER B 1 199 ? 18.703 -13.57 -23.688 1 95.44 199 SER B C 1
ATOM 5135 O O . SER B 1 199 ? 19.469 -13.781 -22.75 1 95.44 199 SER B O 1
ATOM 5137 N N . ALA B 1 200 ? 17.453 -14.023 -23.703 1 96.56 200 ALA B N 1
ATOM 5138 C CA . ALA B 1 200 ? 16.875 -14.68 -22.531 1 96.56 200 ALA B CA 1
ATOM 5139 C C . ALA B 1 200 ? 17.547 -16.016 -22.266 1 96.56 200 ALA B C 1
ATOM 5141 O O . ALA B 1 200 ? 17.844 -16.344 -21.109 1 96.56 200 ALA B O 1
ATOM 5142 N N . SER B 1 201 ? 17.812 -16.719 -23.344 1 95.06 201 SER B N 1
ATOM 5143 C CA . SER B 1 201 ? 18.406 -18.047 -23.234 1 95.06 201 SER B CA 1
ATOM 5144 C C . SER B 1 201 ? 19.828 -17.984 -22.672 1 95.06 201 SER B C 1
ATOM 5146 O O . SER B 1 201 ? 20.172 -18.75 -21.766 1 95.06 201 SER B O 1
ATOM 5148 N N . GLU B 1 202 ? 20.594 -17.062 -23.141 1 95.69 202 GLU B N 1
ATOM 5149 C CA . GLU B 1 202 ? 21.969 -16.922 -22.672 1 95.69 202 GLU B CA 1
ATOM 5150 C C . GLU B 1 202 ? 22 -16.438 -21.219 1 95.69 202 GLU B C 1
ATOM 5152 O O . GLU B 1 202 ? 22.828 -16.875 -20.422 1 95.69 202 GLU B O 1
ATOM 5157 N N . MET B 1 203 ? 21.188 -15.492 -20.938 1 97.19 203 MET B N 1
ATOM 5158 C CA . MET B 1 203 ? 21.125 -14.984 -19.562 1 97.19 203 MET B CA 1
ATOM 5159 C C . MET B 1 203 ? 20.719 -16.094 -18.594 1 97.19 203 MET B C 1
ATOM 5161 O O . MET B 1 203 ? 21.297 -16.219 -17.516 1 97.19 203 MET B O 1
ATOM 5165 N N . LEU B 1 204 ? 19.719 -16.859 -18.984 1 97 204 LEU B N 1
ATOM 5166 C CA . LEU B 1 204 ? 19.266 -17.969 -18.156 1 97 204 LEU B CA 1
ATOM 5167 C C . LEU B 1 204 ? 20.375 -18.984 -17.938 1 97 204 LEU B C 1
ATOM 5169 O O . LEU B 1 204 ? 20.547 -19.516 -16.844 1 97 204 LEU B O 1
ATOM 5173 N N . LYS B 1 205 ? 21.125 -19.25 -18.984 1 96.06 205 LYS B N 1
ATOM 5174 C CA . LYS B 1 205 ? 22.234 -20.172 -18.891 1 96.06 205 LYS B CA 1
ATOM 5175 C C . LYS B 1 205 ? 23.281 -19.688 -17.875 1 96.06 205 LYS B C 1
ATOM 5177 O O . LYS B 1 205 ? 23.719 -20.469 -17.031 1 96.06 205 LYS B O 1
ATOM 5182 N N . GLU B 1 206 ? 23.594 -18.469 -18 1 96.75 206 GLU B N 1
ATOM 5183 C CA . GLU B 1 206 ? 24.578 -17.922 -17.078 1 96.75 206 GLU B CA 1
ATOM 5184 C C . GLU B 1 206 ? 24.047 -17.875 -15.656 1 96.75 206 GLU B C 1
ATOM 5186 O O . GLU B 1 206 ? 24.766 -18.141 -14.703 1 96.75 206 GLU B O 1
ATOM 5191 N N . PHE B 1 207 ? 22.828 -17.484 -15.578 1 97.69 207 PHE B N 1
ATOM 5192 C CA . PHE B 1 207 ? 22.172 -17.438 -14.281 1 97.69 207 PHE B CA 1
ATOM 5193 C C . PHE B 1 207 ? 22.203 -18.812 -13.617 1 97.69 207 PHE B C 1
ATOM 5195 O O . PHE B 1 207 ? 22.547 -18.922 -12.438 1 97.69 207 PHE B O 1
ATOM 5202 N N . ARG B 1 208 ? 21.812 -19.812 -14.266 1 97.44 208 ARG B N 1
ATOM 5203 C CA . ARG B 1 208 ? 21.844 -21.188 -13.773 1 97.44 208 ARG B CA 1
ATOM 5204 C C . ARG B 1 208 ? 23.234 -21.562 -13.297 1 97.44 208 ARG B C 1
ATOM 5206 O O . ARG B 1 208 ? 23.391 -22.141 -12.219 1 97.44 208 ARG B O 1
ATOM 5213 N N . ASN B 1 209 ? 24.219 -21.203 -14.062 1 96.75 209 ASN B N 1
ATOM 5214 C CA . ASN B 1 209 ? 25.609 -21.5 -13.695 1 96.75 209 ASN B CA 1
ATOM 5215 C C . ASN B 1 209 ? 25.984 -20.828 -12.375 1 96.75 209 ASN B C 1
ATOM 5217 O O . ASN B 1 209 ? 26.656 -21.438 -11.539 1 96.75 209 ASN B O 1
ATOM 5221 N N . GLU B 1 210 ? 25.562 -19.609 -12.227 1 97.19 210 GLU B N 1
ATOM 5222 C CA . GLU B 1 210 ? 25.875 -18.906 -10.992 1 97.19 210 GLU B CA 1
ATOM 5223 C C . GLU B 1 210 ? 25.172 -19.531 -9.797 1 97.19 210 GLU B C 1
ATOM 5225 O O . GLU B 1 210 ? 25.75 -19.609 -8.703 1 97.19 210 GLU B O 1
ATOM 5230 N N . VAL B 1 211 ? 23.938 -19.922 -9.977 1 97.5 211 VAL B N 1
ATOM 5231 C CA . VAL B 1 211 ? 23.203 -20.594 -8.906 1 97.5 211 VAL B CA 1
ATOM 5232 C C . VAL B 1 211 ? 23.922 -21.891 -8.516 1 97.5 211 VAL B C 1
ATOM 5234 O O . VAL B 1 211 ? 24.156 -22.141 -7.332 1 97.5 211 VAL B O 1
ATOM 5237 N N . ILE B 1 212 ? 24.312 -22.672 -9.523 1 96.06 212 ILE B N 1
ATOM 5238 C CA . ILE B 1 212 ? 25 -23.938 -9.297 1 96.06 212 ILE B CA 1
ATOM 5239 C C . ILE B 1 212 ? 26.312 -23.688 -8.547 1 96.06 212 ILE B C 1
ATOM 5241 O O . ILE B 1 212 ? 26.609 -24.391 -7.57 1 96.06 212 ILE B O 1
ATOM 5245 N N . THR B 1 213 ? 27.031 -22.703 -8.977 1 95.75 213 THR B N 1
ATOM 5246 C CA . THR B 1 213 ? 28.297 -22.359 -8.344 1 95.75 213 THR B CA 1
ATOM 5247 C C . THR B 1 213 ? 28.094 -21.984 -6.879 1 95.75 213 THR B C 1
ATOM 5249 O O . THR B 1 213 ? 28.859 -22.391 -6.008 1 95.75 213 THR B O 1
ATOM 5252 N N . SER B 1 214 ? 27.094 -21.234 -6.648 1 95.06 214 SER B N 1
ATOM 5253 C CA . SER B 1 214 ? 26.812 -20.766 -5.293 1 95.06 214 SER B CA 1
ATOM 5254 C C . SER B 1 214 ? 26.469 -21.938 -4.367 1 95.06 214 SER B C 1
ATOM 5256 O O . SER B 1 214 ? 26.969 -22 -3.242 1 95.06 214 SER B O 1
ATOM 5258 N N . VAL B 1 215 ? 25.641 -22.859 -4.773 1 93.62 215 VAL B N 1
ATOM 5259 C CA . VAL B 1 215 ? 25.156 -23.938 -3.928 1 93.62 215 VAL B CA 1
ATOM 5260 C C . VAL B 1 215 ? 26.266 -24.969 -3.719 1 93.62 215 VAL B C 1
ATOM 5262 O O . VAL B 1 215 ? 26.328 -25.641 -2.678 1 93.62 215 VAL B O 1
ATOM 5265 N N . LYS B 1 216 ? 27.141 -25.109 -4.637 1 90.12 216 LYS B N 1
ATOM 5266 C CA . LYS B 1 216 ? 28.25 -26.031 -4.508 1 90.12 216 LYS B CA 1
ATOM 5267 C C . LYS B 1 216 ? 29.281 -25.516 -3.496 1 90.12 216 LYS B C 1
ATOM 5269 O O . LYS B 1 216 ? 29.891 -26.312 -2.766 1 90.12 216 LYS B O 1
ATOM 5274 N N . LYS B 1 217 ? 29.391 -24.297 -3.441 1 85.62 217 LYS B N 1
ATOM 5275 C CA . LYS B 1 217 ? 30.406 -23.688 -2.594 1 85.62 217 LYS B CA 1
ATOM 5276 C C . LYS B 1 217 ? 29.953 -23.625 -1.14 1 85.62 217 LYS B C 1
ATOM 5278 O O . LYS B 1 217 ? 30.766 -23.719 -0.221 1 85.62 217 LYS B O 1
ATOM 5283 N N . GLN B 1 218 ? 28.781 -23.375 -1.037 1 75.44 218 GLN B N 1
ATOM 5284 C CA . GLN B 1 218 ? 28.312 -23.156 0.326 1 75.44 218 GLN B CA 1
ATOM 5285 C C . GLN B 1 218 ? 27.531 -24.375 0.83 1 75.44 218 GLN B C 1
ATOM 5287 O O . GLN B 1 218 ? 26.5 -24.734 0.265 1 75.44 218 GLN B O 1
ATOM 5292 N N . LYS B 1 219 ? 28.188 -24.984 1.792 1 74.31 219 LYS B N 1
ATOM 5293 C CA . LYS B 1 219 ? 27.5 -26.125 2.406 1 74.31 219 LYS B CA 1
ATOM 5294 C C . LYS B 1 219 ? 26.484 -25.656 3.447 1 74.31 219 LYS B C 1
ATOM 5296 O O . LYS B 1 219 ? 26.781 -24.766 4.254 1 74.31 219 LYS B O 1
ATOM 5301 N N . VAL B 1 220 ? 25.25 -25.984 3.146 1 72.75 220 VAL B N 1
ATOM 5302 C CA . VAL B 1 220 ? 24.203 -25.766 4.152 1 72.75 220 VAL B CA 1
ATOM 5303 C C . VAL B 1 220 ? 24.219 -26.906 5.164 1 72.75 220 VAL B C 1
ATOM 5305 O O . VAL B 1 220 ? 24.141 -28.078 4.785 1 72.75 220 VAL B O 1
ATOM 5308 N N . GLU B 1 221 ? 24.438 -26.516 6.363 1 74.94 221 GLU B N 1
ATOM 5309 C CA . GLU B 1 221 ? 24.562 -27.516 7.41 1 74.94 221 GLU B CA 1
ATOM 5310 C C . GLU B 1 221 ? 23.344 -28.422 7.453 1 74.94 221 GLU B C 1
ATOM 5312 O O . GLU B 1 221 ? 22.203 -27.953 7.484 1 74.94 221 GLU B O 1
ATOM 5317 N N . LYS B 1 222 ? 23.5 -29.734 7.41 1 78.31 222 LYS B N 1
ATOM 5318 C CA . LYS B 1 222 ? 22.516 -30.781 7.625 1 78.31 222 LYS B CA 1
ATOM 5319 C C . LYS B 1 222 ? 21.578 -30.906 6.422 1 78.31 222 LYS B C 1
ATOM 5321 O O . LYS B 1 222 ? 20.531 -31.547 6.504 1 78.31 222 LYS B O 1
ATOM 5326 N N . TRP B 1 223 ? 21.844 -30.172 5.398 1 87.44 223 TRP B N 1
ATOM 5327 C CA . TRP B 1 223 ? 21 -30.25 4.215 1 87.44 223 TRP B CA 1
ATOM 5328 C C . TRP B 1 223 ? 21.828 -30.469 2.957 1 87.44 223 TRP B C 1
ATOM 5330 O O . TRP B 1 223 ? 22.891 -29.875 2.801 1 87.44 223 TRP B O 1
ATOM 5340 N N . ASP B 1 224 ? 21.344 -31.406 2.215 1 91.06 224 ASP B N 1
ATOM 5341 C CA . ASP B 1 224 ? 21.891 -31.641 0.884 1 91.06 224 ASP B CA 1
ATOM 5342 C C . ASP B 1 224 ? 21.109 -30.875 -0.176 1 91.06 224 ASP B C 1
ATOM 5344 O O . ASP B 1 224 ? 19.891 -31.031 -0.283 1 91.06 224 ASP B O 1
ATOM 5348 N N . VAL B 1 225 ? 21.812 -30.031 -0.873 1 94.5 225 VAL B N 1
ATOM 5349 C CA . VAL B 1 225 ? 21.188 -29.234 -1.915 1 94.5 225 VAL B CA 1
ATOM 5350 C C . VAL B 1 225 ? 21.594 -29.766 -3.289 1 94.5 225 VAL B C 1
ATOM 5352 O O . VAL B 1 225 ? 22.766 -29.703 -3.668 1 94.5 225 VAL B O 1
ATOM 5355 N N . LEU B 1 226 ? 20.578 -30.281 -4.027 1 94.75 226 LEU B N 1
ATOM 5356 C CA . LEU B 1 226 ? 20.828 -30.844 -5.355 1 94.75 226 LEU B CA 1
ATOM 5357 C C . LEU B 1 226 ? 20.156 -29.984 -6.43 1 94.75 226 LEU B C 1
ATOM 5359 O O . LEU B 1 226 ? 19.047 -29.5 -6.238 1 94.75 226 LEU B O 1
ATOM 5363 N N . VAL B 1 227 ? 20.875 -29.844 -7.508 1 95.69 227 VAL B N 1
ATOM 5364 C CA . VAL B 1 227 ? 20.312 -29.109 -8.641 1 95.69 227 VAL B CA 1
ATOM 5365 C C . VAL B 1 227 ? 19.641 -30.094 -9.602 1 95.69 227 VAL B C 1
ATOM 5367 O O . VAL B 1 227 ? 20.25 -31.078 -10.016 1 95.69 227 VAL B O 1
ATOM 5370 N N . GLU B 1 228 ? 18.375 -29.797 -9.914 1 95.12 228 GLU B N 1
ATOM 5371 C CA . GLU B 1 228 ? 17.656 -30.625 -10.875 1 95.12 228 GLU B CA 1
ATOM 5372 C C . GLU B 1 228 ? 18.062 -30.297 -12.312 1 95.12 228 GLU B C 1
ATOM 5374 O O . GLU B 1 228 ? 18.531 -29.188 -12.586 1 95.12 228 GLU B O 1
ATOM 5379 N N . LYS B 1 229 ? 17.766 -31.281 -13.133 1 92.5 229 LYS B N 1
ATOM 5380 C CA . LYS B 1 229 ? 18.078 -31.094 -14.547 1 92.5 229 LYS B CA 1
ATOM 5381 C C . LYS B 1 229 ? 17.219 -29.984 -15.156 1 92.5 229 LYS B C 1
ATOM 5383 O O . LYS B 1 229 ? 16.062 -29.828 -14.789 1 92.5 229 LYS B O 1
ATOM 5388 N N . LYS B 1 230 ? 17.828 -29.375 -16.047 1 88.69 230 LYS B N 1
ATOM 5389 C CA . LYS B 1 230 ? 17.141 -28.297 -16.75 1 88.69 230 LYS B CA 1
ATOM 5390 C C . LYS B 1 230 ? 15.992 -28.844 -17.594 1 88.69 230 LYS B C 1
ATOM 5392 O O . LYS B 1 230 ? 16.141 -29.859 -18.266 1 88.69 230 LYS B O 1
ATOM 5397 N N . LYS B 1 231 ? 14.883 -28.156 -17.453 1 84.38 231 LYS B N 1
ATOM 5398 C CA . LYS B 1 231 ? 13.734 -28.469 -18.297 1 84.38 231 LYS B CA 1
ATOM 5399 C C . LYS B 1 231 ? 13.578 -27.438 -19.406 1 84.38 231 LYS B C 1
ATOM 5401 O O . LYS B 1 231 ? 13.703 -26.234 -19.172 1 84.38 231 LYS B O 1
ATOM 5406 N N . LYS B 1 232 ? 13.32 -27.969 -20.562 1 82.69 232 LYS B N 1
ATOM 5407 C CA . LYS B 1 232 ? 13.164 -27.078 -21.719 1 82.69 232 LYS B CA 1
ATOM 5408 C C . LYS B 1 232 ? 12.016 -26.094 -21.5 1 82.69 232 LYS B C 1
ATOM 5410 O O . LYS B 1 232 ? 10.93 -26.484 -21.062 1 82.69 232 LYS B O 1
ATOM 5415 N N . GLY B 1 233 ? 12.312 -24.891 -21.781 1 81.19 233 GLY B N 1
ATOM 5416 C CA . GLY B 1 233 ? 11.273 -23.875 -21.734 1 81.19 233 GLY B CA 1
ATOM 5417 C C . GLY B 1 233 ? 10.938 -23.422 -20.312 1 81.19 233 GLY B C 1
ATOM 5418 O O . GLY B 1 233 ? 10.023 -22.625 -20.125 1 81.19 233 GLY B O 1
ATOM 5419 N N . CYS B 1 234 ? 11.609 -23.969 -19.359 1 86.94 234 CYS B N 1
ATOM 5420 C CA . CYS B 1 234 ? 11.359 -23.641 -17.953 1 86.94 234 CYS B CA 1
ATOM 5421 C C . CYS B 1 234 ? 12.344 -22.578 -17.469 1 86.94 234 CYS B C 1
ATOM 5423 O O . CYS B 1 234 ? 13.555 -22.75 -17.609 1 86.94 234 CYS B O 1
ATOM 5425 N N . PRO B 1 235 ? 11.836 -21.562 -16.906 1 91.25 235 PRO B N 1
ATOM 5426 C CA . PRO B 1 235 ? 12.711 -20.469 -16.469 1 91.25 235 PRO B CA 1
ATOM 5427 C C . PRO B 1 235 ? 13.359 -20.734 -15.117 1 91.25 235 PRO B C 1
ATOM 5429 O O . PRO B 1 235 ? 14.227 -19.984 -14.68 1 91.25 235 PRO B O 1
ATOM 5432 N N . ALA B 1 236 ? 13.016 -21.75 -14.414 1 95.5 236 ALA B N 1
ATOM 5433 C CA . ALA B 1 236 ? 13.422 -21.953 -13.023 1 95.5 236 ALA B CA 1
ATOM 5434 C C . ALA B 1 236 ? 14.641 -22.875 -12.945 1 95.5 236 ALA B C 1
ATOM 5436 O O . ALA B 1 236 ? 14.773 -23.797 -13.742 1 95.5 236 ALA B O 1
ATOM 5437 N N . VAL B 1 237 ? 15.57 -22.516 -12.125 1 97.38 237 VAL B N 1
ATOM 5438 C CA . VAL B 1 237 ? 16.562 -23.453 -11.625 1 97.38 237 VAL B CA 1
ATOM 5439 C C . VAL B 1 237 ? 16.031 -24.156 -10.383 1 97.38 237 VAL B C 1
ATOM 5441 O O . VAL B 1 237 ? 15.938 -23.547 -9.305 1 97.38 237 VAL B O 1
ATOM 5444 N N . THR B 1 238 ? 15.68 -25.391 -10.555 1 97.44 238 THR B N 1
ATOM 5445 C CA . THR B 1 238 ? 15.039 -26.109 -9.469 1 97.44 238 THR B CA 1
ATOM 5446 C C . THR B 1 238 ? 16.078 -26.797 -8.578 1 97.44 238 THR B C 1
ATOM 5448 O O . THR B 1 238 ? 16.938 -27.516 -9.07 1 97.44 238 THR B O 1
ATOM 5451 N N . LEU B 1 239 ? 16.016 -26.562 -7.309 1 97.19 239 LEU B N 1
ATOM 5452 C CA . LEU B 1 239 ? 16.859 -27.172 -6.301 1 97.19 239 LEU B CA 1
ATOM 5453 C C . LEU B 1 239 ? 16.062 -28.141 -5.426 1 97.19 239 LEU B C 1
ATOM 5455 O O . LEU B 1 239 ? 14.914 -27.844 -5.062 1 97.19 239 LEU B O 1
ATOM 5459 N N . MET B 1 240 ? 16.625 -29.266 -5.207 1 96.88 240 MET B N 1
ATOM 5460 C CA . MET B 1 240 ? 16.062 -30.203 -4.25 1 96.88 240 MET B CA 1
ATOM 5461 C C . MET B 1 240 ? 16.828 -30.188 -2.936 1 96.88 240 MET B C 1
ATOM 5463 O O . MET B 1 240 ? 18.031 -30.453 -2.912 1 96.88 240 MET B O 1
ATOM 5467 N N . LEU B 1 241 ? 16.141 -29.766 -1.897 1 95.81 241 LEU B N 1
ATOM 5468 C CA . LEU B 1 241 ? 16.719 -29.719 -0.563 1 95.81 241 LEU B CA 1
ATOM 5469 C C . LEU B 1 241 ? 16.359 -30.969 0.242 1 95.81 241 LEU B C 1
ATOM 5471 O O . LEU B 1 241 ? 15.18 -31.188 0.543 1 95.81 241 LEU B O 1
ATOM 5475 N N . ASN B 1 242 ? 17.359 -31.688 0.567 1 93.62 242 ASN B N 1
ATOM 5476 C CA . ASN B 1 242 ? 17.156 -32.938 1.306 1 93.62 242 ASN B CA 1
ATOM 5477 C C . ASN B 1 242 ? 17.75 -32.875 2.705 1 93.62 242 ASN B C 1
ATOM 5479 O O . ASN B 1 242 ? 18.953 -32.656 2.857 1 93.62 242 ASN B O 1
ATOM 5483 N N . GLY B 1 243 ? 16.859 -32.875 3.639 1 87.88 243 GLY B N 1
ATOM 5484 C CA . GLY B 1 243 ? 17.297 -32.969 5.023 1 87.88 243 GLY B CA 1
ATOM 5485 C C . GLY B 1 243 ? 17.016 -34.312 5.652 1 87.88 243 GLY B C 1
ATOM 5486 O O . GLY B 1 243 ? 16.141 -35.062 5.184 1 87.88 243 GLY B O 1
ATOM 5487 N N . THR B 1 244 ? 17.844 -34.625 6.664 1 83.94 244 THR B N 1
ATOM 5488 C CA . THR B 1 244 ? 17.641 -35.875 7.352 1 83.94 244 THR B CA 1
ATOM 5489 C C . THR B 1 244 ? 16.297 -35.906 8.07 1 83.94 244 THR B C 1
ATOM 5491 O O . THR B 1 244 ? 16.031 -35.062 8.922 1 83.94 244 THR B O 1
ATOM 5494 N N . GLY B 1 245 ? 15.391 -36.844 7.77 1 80.81 245 GLY B N 1
ATOM 5495 C CA . GLY B 1 245 ? 14.117 -37.031 8.445 1 80.81 245 GLY B CA 1
ATOM 5496 C C . GLY B 1 245 ? 13.078 -36 8.055 1 80.81 245 GLY B C 1
ATOM 5497 O O . GLY B 1 245 ? 12.102 -35.781 8.773 1 80.81 245 GLY B O 1
ATOM 5498 N N . THR B 1 246 ? 13.367 -35.25 7.102 1 83.44 246 THR B N 1
ATOM 5499 C CA . THR B 1 246 ? 12.43 -34.219 6.68 1 83.44 246 THR B CA 1
ATOM 5500 C C . THR B 1 246 ? 11.922 -34.469 5.266 1 83.44 246 THR B C 1
ATOM 5502 O O . THR B 1 246 ? 12.539 -35.25 4.52 1 83.44 246 THR B O 1
ATOM 5505 N N . VAL B 1 247 ? 10.781 -34 4.984 1 87.69 247 VAL B N 1
ATOM 5506 C CA . VAL B 1 247 ? 10.242 -34.062 3.629 1 87.69 247 VAL B CA 1
ATOM 5507 C C . VAL B 1 247 ? 11.109 -33.219 2.693 1 87.69 247 VAL B C 1
ATOM 5509 O O . VAL B 1 247 ? 11.477 -32.094 3.031 1 87.69 247 VAL B O 1
ATOM 5512 N N . PRO B 1 248 ? 11.484 -33.844 1.565 1 93.88 248 PRO B N 1
ATOM 5513 C CA . PRO B 1 248 ? 12.266 -33.062 0.599 1 93.88 248 PRO B CA 1
ATOM 5514 C C . PRO B 1 248 ? 11.547 -31.797 0.147 1 93.88 248 PRO B C 1
ATOM 5516 O O . PRO B 1 248 ? 10.32 -31.797 -0.016 1 93.88 248 PRO B O 1
ATOM 5519 N N . ILE B 1 249 ? 12.289 -30.734 -0.015 1 96 249 ILE B N 1
ATOM 5520 C CA . ILE B 1 249 ? 11.75 -29.438 -0.412 1 96 249 ILE B CA 1
ATOM 5521 C C . ILE B 1 249 ? 12.211 -29.094 -1.827 1 96 249 ILE B C 1
ATOM 5523 O O . ILE B 1 249 ? 13.398 -29.172 -2.135 1 96 249 ILE B O 1
ATOM 5527 N N . SER B 1 250 ? 11.258 -28.875 -2.674 1 96.69 250 SER B N 1
ATOM 5528 C CA . SER B 1 250 ? 11.562 -28.375 -4.012 1 96.69 250 SER B CA 1
ATOM 5529 C C . SER B 1 250 ? 11.578 -26.859 -4.051 1 96.69 250 SER B C 1
ATOM 5531 O O . SER B 1 250 ? 10.586 -26.203 -3.721 1 96.69 250 SER B O 1
ATOM 5533 N N . LEU B 1 251 ? 12.688 -26.234 -4.41 1 97.5 251 LEU B N 1
ATOM 5534 C CA . LEU B 1 251 ? 12.852 -24.797 -4.477 1 97.5 251 LEU B CA 1
ATOM 5535 C C . LEU B 1 251 ? 13.117 -24.344 -5.91 1 97.5 251 LEU B C 1
ATOM 5537 O O . LEU B 1 251 ? 14.141 -24.703 -6.5 1 97.5 251 LEU B O 1
ATOM 5541 N N . ASP B 1 252 ? 12.227 -23.578 -6.449 1 97.38 252 ASP B N 1
ATOM 5542 C CA . ASP B 1 252 ? 12.406 -23 -7.781 1 97.38 252 ASP B CA 1
ATOM 5543 C C . ASP B 1 252 ? 12.977 -21.594 -7.699 1 97.38 252 ASP B C 1
ATOM 5545 O O . ASP B 1 252 ? 12.336 -20.688 -7.18 1 97.38 252 ASP B O 1
ATOM 5549 N N . ILE B 1 253 ? 14.148 -21.422 -8.195 1 98.19 253 ILE B N 1
ATOM 5550 C CA . ILE B 1 253 ? 14.766 -20.109 -8.336 1 98.19 253 ILE B CA 1
ATOM 5551 C C . ILE B 1 253 ? 14.508 -19.562 -9.742 1 98.19 253 ILE B C 1
ATOM 5553 O O . ILE B 1 253 ? 15.039 -20.094 -10.727 1 98.19 253 ILE B O 1
ATOM 5557 N N . VAL B 1 254 ? 13.773 -18.516 -9.789 1 97.94 254 VAL B N 1
ATOM 5558 C CA . VAL B 1 254 ? 13.297 -18.047 -11.086 1 97.94 254 VAL B CA 1
ATOM 5559 C C . VAL B 1 254 ? 13.992 -16.734 -11.445 1 97.94 254 VAL B C 1
ATOM 5561 O O . VAL B 1 254 ? 14 -15.797 -10.656 1 97.94 254 VAL B O 1
ATOM 5564 N N . LEU B 1 255 ? 14.57 -16.719 -12.617 1 97.88 255 LEU B N 1
ATOM 5565 C CA . LEU B 1 255 ? 15.172 -15.508 -13.148 1 97.88 255 LEU B CA 1
ATOM 5566 C C . LEU B 1 255 ? 14.102 -14.547 -13.664 1 97.88 255 LEU B C 1
ATOM 5568 O O . LEU B 1 255 ? 13.156 -14.969 -14.336 1 97.88 255 LEU B O 1
ATOM 5572 N N . GLY B 1 256 ? 14.219 -13.234 -13.273 1 97.69 256 GLY B N 1
ATOM 5573 C CA . GLY B 1 256 ? 13.289 -12.242 -13.797 1 97.69 256 GLY B CA 1
ATOM 5574 C C . GLY B 1 256 ? 13.922 -10.891 -14.031 1 97.69 256 GLY B C 1
ATOM 5575 O O . GLY B 1 256 ? 14.883 -10.516 -13.352 1 97.69 256 GLY B O 1
ATOM 5576 N N . LEU B 1 257 ? 13.43 -10.219 -15.07 1 97.94 257 LEU B N 1
ATOM 5577 C CA . LEU B 1 257 ? 13.711 -8.805 -15.258 1 97.94 257 LEU B CA 1
ATOM 5578 C C . LEU B 1 257 ? 12.656 -7.938 -14.586 1 97.94 257 LEU B C 1
ATOM 5580 O O . LEU B 1 257 ? 11.461 -8.234 -14.672 1 97.94 257 LEU B O 1
ATOM 5584 N N . GLN B 1 258 ? 13.117 -7.008 -13.906 1 97.81 258 GLN B N 1
ATOM 5585 C CA . GLN B 1 258 ? 12.203 -6.047 -13.297 1 97.81 258 GLN B CA 1
ATOM 5586 C C . GLN B 1 258 ? 12.102 -4.777 -14.133 1 97.81 258 GLN B C 1
ATOM 5588 O O . GLN B 1 258 ? 13.094 -4.082 -14.336 1 97.81 258 GLN B O 1
ATOM 5593 N N . VAL B 1 259 ? 10.93 -4.445 -14.586 1 96.5 259 VAL B N 1
ATOM 5594 C CA . VAL B 1 259 ? 10.719 -3.309 -15.477 1 96.5 259 VAL B CA 1
ATOM 5595 C C . VAL B 1 259 ? 9.891 -2.24 -14.766 1 96.5 259 VAL B C 1
ATOM 5597 O O . VAL B 1 259 ? 8.781 -2.518 -14.289 1 96.5 259 VAL B O 1
ATOM 5600 N N . ASN B 1 260 ? 10.508 -1.049 -14.727 1 92.69 260 ASN B N 1
ATOM 5601 C CA . ASN B 1 260 ? 9.836 0.067 -14.07 1 92.69 260 ASN B CA 1
ATOM 5602 C C . ASN B 1 260 ? 9.195 1.014 -15.078 1 92.69 260 ASN B C 1
ATOM 5604 O O . ASN B 1 260 ? 9.766 2.057 -15.406 1 92.69 260 ASN B O 1
ATOM 5608 N N . SER B 1 261 ? 8.164 0.708 -15.633 1 91.38 261 SER B N 1
ATOM 5609 C CA . SER B 1 261 ? 7.355 1.502 -16.547 1 91.38 261 SER B CA 1
ATOM 5610 C C . SER B 1 261 ? 5.871 1.183 -16.406 1 91.38 261 SER B C 1
ATOM 5612 O O . SER B 1 261 ? 5.492 0.358 -15.57 1 91.38 261 SER B O 1
ATOM 5614 N N . SER B 1 262 ? 5.102 1.876 -17.188 1 92.12 262 SER B N 1
ATOM 5615 C CA . SER B 1 262 ? 3.676 1.559 -17.203 1 92.12 262 SER B CA 1
ATOM 5616 C C . SER B 1 262 ? 3.43 0.143 -17.703 1 92.12 262 SER B C 1
ATOM 5618 O O . SER B 1 262 ? 4.211 -0.379 -18.516 1 92.12 262 SER B O 1
ATOM 5620 N N . TRP B 1 263 ? 2.355 -0.477 -17.156 1 94.19 263 TRP B N 1
ATOM 5621 C CA . TRP B 1 263 ? 1.98 -1.799 -17.656 1 94.19 263 TRP B CA 1
ATOM 5622 C C . TRP B 1 263 ? 1.755 -1.776 -19.156 1 94.19 263 TRP B C 1
ATOM 5624 O O . TRP B 1 263 ? 1.284 -0.777 -19.703 1 94.19 263 TRP B O 1
ATOM 5634 N N . PRO B 1 264 ? 2.092 -2.84 -19.875 1 92.56 264 PRO B N 1
ATOM 5635 C CA . PRO B 1 264 ? 1.909 -2.885 -21.328 1 92.56 264 PRO B CA 1
ATOM 5636 C C . PRO B 1 264 ? 0.447 -2.742 -21.75 1 92.56 264 PRO B C 1
ATOM 5638 O O . PRO B 1 264 ? -0.455 -3.045 -20.969 1 92.56 264 PRO B O 1
ATOM 5641 N N . THR B 1 265 ? 0.245 -2.412 -22.969 1 92.44 265 THR B N 1
ATOM 5642 C CA . THR B 1 265 ? -1.076 -2.1 -23.5 1 92.44 265 THR B CA 1
ATOM 5643 C C . THR B 1 265 ? -1.959 -3.344 -23.531 1 92.44 265 THR B C 1
ATOM 5645 O O . THR B 1 265 ? -3.184 -3.244 -23.422 1 92.44 265 THR B O 1
ATOM 5648 N N . PHE B 1 266 ? -1.381 -4.516 -23.672 1 90.56 266 PHE B N 1
ATOM 5649 C CA . PHE B 1 266 ? -2.146 -5.754 -23.75 1 90.56 266 PHE B CA 1
ATOM 5650 C C . PHE B 1 266 ? -2.814 -6.055 -22.406 1 90.56 266 PHE B C 1
ATOM 5652 O O . PHE B 1 266 ? -3.672 -6.934 -22.328 1 90.56 266 PHE B O 1
ATOM 5659 N N . THR B 1 267 ? -2.396 -5.363 -21.375 1 94.44 267 THR B N 1
ATOM 5660 C CA . THR B 1 267 ? -3.025 -5.559 -20.062 1 94.44 267 THR B CA 1
ATOM 5661 C C . THR B 1 267 ? -4.305 -4.738 -19.953 1 94.44 267 THR B C 1
ATOM 5663 O O . THR B 1 267 ? -5.062 -4.883 -19 1 94.44 267 THR B O 1
ATOM 5666 N N . GLN B 1 268 ? -4.492 -3.973 -21.016 1 92.75 268 GLN B N 1
ATOM 5667 C CA . GLN B 1 268 ? -5.699 -3.152 -20.984 1 92.75 268 GLN B CA 1
ATOM 5668 C C . GLN B 1 268 ? -6.953 -4.02 -21.047 1 92.75 268 GLN B C 1
ATOM 5670 O O . GLN B 1 268 ? -7.027 -4.973 -21.812 1 92.75 268 GLN B O 1
ATOM 5675 N N . GLY B 1 269 ? -7.867 -3.807 -20.344 1 94.12 269 GLY B N 1
ATOM 5676 C CA . GLY B 1 269 ? -9.102 -4.57 -20.281 1 94.12 269 GLY B CA 1
ATOM 5677 C C . GLY B 1 269 ? -9.055 -5.699 -19.266 1 94.12 269 GLY B C 1
ATOM 5678 O O . GLY B 1 269 ? -10.062 -6.375 -19.031 1 94.12 269 GLY B O 1
ATOM 5679 N N . GLY B 1 270 ? -7.871 -5.992 -18.75 1 97 270 GLY B N 1
ATOM 5680 C CA . GLY B 1 270 ? -7.742 -6.984 -17.703 1 97 270 GLY B CA 1
ATOM 5681 C C . GLY B 1 270 ? -7.66 -6.375 -16.312 1 97 270 GLY B C 1
ATOM 5682 O O . GLY B 1 270 ? -7.934 -5.184 -16.141 1 97 270 GLY B O 1
ATOM 5683 N N . PHE B 1 271 ? -7.422 -7.266 -15.328 1 97.5 271 PHE B N 1
ATOM 5684 C CA . PHE B 1 271 ? -7.215 -6.82 -13.953 1 97.5 271 PHE B CA 1
ATOM 5685 C C . PHE B 1 271 ? -8.383 -5.969 -13.477 1 97.5 271 PHE B C 1
ATOM 5687 O O . PHE B 1 271 ? -8.188 -4.844 -13.008 1 97.5 271 PHE B O 1
ATOM 5694 N N . LYS B 1 272 ? -9.594 -6.504 -13.578 1 97.19 272 LYS B N 1
ATOM 5695 C CA . LYS B 1 272 ? -10.82 -5.754 -13.352 1 97.19 272 LYS B CA 1
ATOM 5696 C C . LYS B 1 272 ? -11.25 -5.832 -11.883 1 97.19 272 LYS B C 1
ATOM 5698 O O . LYS B 1 272 ? -12.352 -6.285 -11.578 1 97.19 272 LYS B O 1
ATOM 5703 N N . ILE B 1 273 ? -10.461 -5.258 -11 1 97.94 273 ILE B N 1
ATOM 5704 C CA . ILE B 1 273 ? -10.711 -5.395 -9.57 1 97.94 273 ILE B CA 1
ATOM 5705 C C . ILE B 1 273 ? -11.43 -4.156 -9.047 1 97.94 273 ILE B C 1
ATOM 5707 O O . ILE B 1 273 ? -11.633 -4.008 -7.84 1 97.94 273 ILE B O 1
ATOM 5711 N N . ASP B 1 274 ? -11.977 -3.264 -9.891 1 96.31 274 ASP B N 1
ATOM 5712 C CA . ASP B 1 274 ? -12.516 -1.952 -9.539 1 96.31 274 ASP B CA 1
ATOM 5713 C C . ASP B 1 274 ? -13.68 -2.08 -8.562 1 96.31 274 ASP B C 1
ATOM 5715 O O . ASP B 1 274 ? -13.758 -1.332 -7.582 1 96.31 274 ASP B O 1
ATOM 5719 N N . THR B 1 275 ? -14.484 -3.006 -8.828 1 96.56 275 THR B N 1
ATOM 5720 C CA . THR B 1 275 ? -15.695 -3.123 -8.023 1 96.56 275 THR B CA 1
ATOM 5721 C C . THR B 1 275 ? -15.461 -4.039 -6.824 1 96.56 275 THR B C 1
ATOM 5723 O O . THR B 1 275 ? -16.297 -4.105 -5.914 1 96.56 275 THR B O 1
ATOM 5726 N N . TRP B 1 276 ? -14.344 -4.762 -6.797 1 97.75 276 TRP B N 1
ATOM 5727 C CA . TRP B 1 276 ? -13.984 -5.688 -5.723 1 97.75 276 TRP B CA 1
ATOM 5728 C C . TRP B 1 276 ? -13.078 -5.008 -4.703 1 97.75 276 TRP B C 1
ATOM 5730 O O . TRP B 1 276 ? -13.5 -4.723 -3.58 1 97.75 276 TRP B O 1
ATOM 5740 N N . LEU B 1 277 ? -11.93 -4.551 -5.145 1 97.88 277 LEU B N 1
ATOM 5741 C CA . LEU B 1 277 ? -10.938 -3.977 -4.25 1 97.88 277 LEU B CA 1
ATOM 5742 C C . LEU B 1 277 ? -10.867 -2.463 -4.41 1 97.88 277 LEU B C 1
ATOM 5744 O O . LEU B 1 277 ? -10.242 -1.774 -3.6 1 97.88 277 LEU B O 1
ATOM 5748 N N . GLY B 1 278 ? -11.445 -1.959 -5.449 1 96.81 278 GLY B N 1
ATOM 5749 C CA . GLY B 1 278 ? -11.523 -0.516 -5.609 1 96.81 278 GLY B CA 1
ATOM 5750 C C . GLY B 1 278 ? -10.586 0.017 -6.672 1 96.81 278 GLY B C 1
ATOM 5751 O O . GLY B 1 278 ? -9.602 -0.639 -7.023 1 96.81 278 GLY B O 1
ATOM 5752 N N . THR B 1 279 ? -10.852 1.19 -7.129 1 96.5 279 THR B N 1
ATOM 5753 C CA . THR B 1 279 ? -10.078 1.843 -8.18 1 96.5 279 THR B CA 1
ATOM 5754 C C . THR B 1 279 ? -8.742 2.352 -7.633 1 96.5 279 THR B C 1
ATOM 5756 O O . THR B 1 279 ? -7.734 2.352 -8.344 1 96.5 279 THR B O 1
ATOM 5759 N N . LYS B 1 280 ? -8.719 2.801 -6.422 1 94.75 280 LYS B N 1
ATOM 5760 C CA . LYS B 1 280 ? -7.488 3.305 -5.816 1 94.75 280 LYS B CA 1
ATOM 5761 C C . LYS B 1 280 ? -6.449 2.195 -5.672 1 94.75 280 LYS B C 1
ATOM 5763 O O . LYS B 1 280 ? -5.273 2.395 -5.988 1 94.75 280 LYS B O 1
ATOM 5768 N N . VAL B 1 281 ? -6.938 1.054 -5.176 1 96.62 281 VAL B N 1
ATOM 5769 C CA . VAL B 1 281 ? -6.043 -0.093 -5.059 1 96.62 281 VAL B CA 1
ATOM 5770 C C . VAL B 1 281 ? -5.5 -0.468 -6.434 1 96.62 281 VAL B C 1
ATOM 5772 O O . VAL B 1 281 ? -4.305 -0.725 -6.59 1 96.62 281 VAL B O 1
ATOM 5775 N N . LYS B 1 282 ? -6.375 -0.482 -7.422 1 96.81 282 LYS B N 1
ATOM 5776 C CA . LYS B 1 282 ? -5.969 -0.808 -8.789 1 96.81 282 LYS B CA 1
ATOM 5777 C C . LYS B 1 282 ? -4.898 0.16 -9.289 1 96.81 282 LYS B C 1
ATOM 5779 O O . LYS B 1 282 ? -3.877 -0.262 -9.828 1 96.81 282 LYS B O 1
ATOM 5784 N N . LYS B 1 283 ? -5.113 1.419 -9.133 1 95.56 283 LYS B N 1
ATOM 5785 C CA . LYS B 1 283 ? -4.164 2.439 -9.562 1 95.56 283 LYS B CA 1
ATOM 5786 C C . LYS B 1 283 ? -2.818 2.268 -8.859 1 95.56 283 LYS B C 1
ATOM 5788 O O . LYS B 1 283 ? -1.766 2.336 -9.5 1 95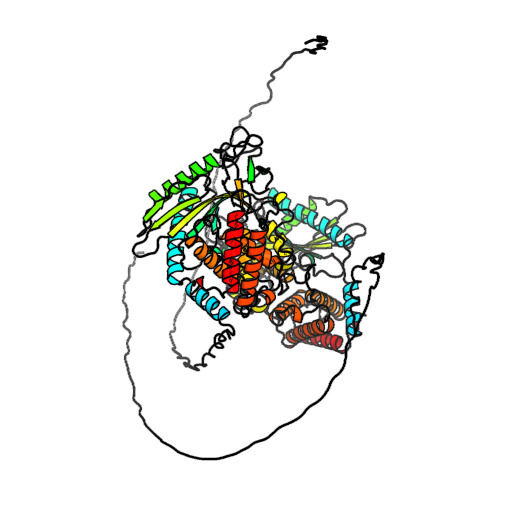.56 283 LYS B O 1
ATOM 5793 N N . ASP B 1 284 ? -2.873 2.031 -7.609 1 94.81 284 ASP B N 1
ATOM 5794 C CA . ASP B 1 284 ? -1.652 1.84 -6.832 1 94.81 284 ASP B CA 1
ATOM 5795 C C . ASP B 1 284 ? -0.862 0.637 -7.34 1 94.81 284 ASP B C 1
ATOM 5797 O O . ASP B 1 284 ? 0.344 0.734 -7.574 1 94.81 284 ASP B O 1
ATOM 5801 N N . LEU B 1 285 ? -1.518 -0.482 -7.496 1 97 285 LEU B N 1
ATOM 5802 C CA . LEU B 1 285 ? -0.854 -1.705 -7.934 1 97 285 LEU B CA 1
ATOM 5803 C C . LEU B 1 285 ? -0.294 -1.547 -9.344 1 97 285 LEU B C 1
ATOM 5805 O O . LEU B 1 285 ? 0.75 -2.117 -9.672 1 97 285 LEU B O 1
ATOM 5809 N N . LYS B 1 286 ? -0.918 -0.752 -10.141 1 95.81 286 LYS B N 1
ATOM 5810 C CA . LYS B 1 286 ? -0.489 -0.569 -11.523 1 95.81 286 LYS B CA 1
ATOM 5811 C C . LYS B 1 286 ? 0.736 0.336 -11.602 1 95.81 286 LYS B C 1
ATOM 5813 O O . LYS B 1 286 ? 1.384 0.422 -12.648 1 95.81 286 LYS B O 1
ATOM 5818 N N . THR B 1 287 ? 1.036 1.029 -10.578 1 93.88 287 THR B N 1
ATOM 5819 C CA . THR B 1 287 ? 2.227 1.87 -10.555 1 93.88 287 THR B CA 1
ATOM 5820 C C . THR B 1 287 ? 3.473 1.037 -10.273 1 93.88 287 THR B C 1
ATOM 5822 O O . THR B 1 287 ? 4.598 1.501 -10.477 1 93.88 287 THR B O 1
ATOM 5825 N N . HIS B 1 288 ? 3.275 -0.169 -9.75 1 92.94 288 HIS B N 1
ATOM 5826 C CA . HIS B 1 288 ? 4.406 -1.04 -9.461 1 92.94 288 HIS B CA 1
ATOM 5827 C C . HIS B 1 288 ? 5.035 -1.574 -10.742 1 92.94 288 HIS B C 1
ATOM 5829 O O . HIS B 1 288 ? 4.359 -1.692 -11.766 1 92.94 288 HIS B O 1
ATOM 5835 N N . SER B 1 289 ? 6.262 -1.921 -10.523 1 93.56 289 SER B N 1
ATOM 5836 C CA . SER B 1 289 ? 6.973 -2.582 -11.609 1 93.56 289 SER B CA 1
ATOM 5837 C C . SER B 1 289 ? 6.336 -3.928 -11.945 1 93.56 289 SER B C 1
ATOM 5839 O O . SER B 1 289 ? 5.562 -4.469 -11.156 1 93.56 289 SER B O 1
ATOM 5841 N N . TYR B 1 290 ? 6.609 -4.363 -13.195 1 96.31 290 TYR B N 1
ATOM 5842 C CA . TYR B 1 290 ? 6.266 -5.734 -13.555 1 96.31 290 TYR B CA 1
ATOM 5843 C C . TYR B 1 290 ? 7.512 -6.531 -13.922 1 96.31 290 TYR B C 1
ATOM 5845 O O . TYR B 1 290 ? 8.609 -5.98 -13.984 1 96.31 290 TYR B O 1
ATOM 5853 N N . TYR B 1 291 ? 7.312 -7.848 -14.086 1 97.69 291 TYR B N 1
ATOM 5854 C CA . TYR B 1 291 ? 8.461 -8.727 -14.273 1 97.69 291 TYR B CA 1
ATOM 5855 C C . TYR B 1 291 ? 8.359 -9.477 -15.594 1 97.69 291 TYR B C 1
ATOM 5857 O O . TYR B 1 291 ? 7.262 -9.695 -16.109 1 97.69 291 TYR B O 1
ATOM 5865 N N . LEU B 1 292 ? 9.484 -9.781 -16.141 1 97.81 292 LEU B N 1
ATOM 5866 C CA . LEU B 1 292 ? 9.609 -10.602 -17.344 1 97.81 292 LEU B CA 1
ATOM 5867 C C . LEU B 1 292 ? 10.484 -11.828 -17.062 1 97.81 292 LEU B C 1
ATOM 5869 O O . LEU B 1 292 ? 11.617 -11.695 -16.609 1 97.81 292 LEU B O 1
ATOM 5873 N N . VAL B 1 293 ? 9.938 -13 -17.328 1 97.75 293 VAL B N 1
ATOM 5874 C CA . VAL B 1 293 ? 10.648 -14.25 -17.062 1 97.75 293 VAL B CA 1
ATOM 5875 C C . VAL B 1 293 ? 10.992 -14.938 -18.375 1 97.75 293 VAL B C 1
ATOM 5877 O O . VAL B 1 293 ? 10.203 -14.914 -19.328 1 97.75 293 VAL B O 1
ATOM 5880 N N . PRO B 1 294 ? 12.188 -15.531 -18.453 1 96.88 294 PRO B N 1
ATOM 5881 C CA . PRO B 1 294 ? 12.594 -16.203 -19.688 1 96.88 294 PRO B CA 1
ATOM 5882 C C . PRO B 1 294 ? 11.852 -17.531 -19.906 1 96.88 294 PRO B C 1
ATOM 5884 O O . PRO B 1 294 ? 12.398 -18.594 -19.641 1 96.88 294 PRO B O 1
ATOM 5887 N N . LYS B 1 295 ? 10.711 -17.469 -20.312 1 93.25 295 LYS B N 1
ATOM 5888 C CA . LYS B 1 295 ? 9.844 -18.609 -20.625 1 93.25 295 LYS B CA 1
ATOM 5889 C C . LYS B 1 295 ? 9.281 -18.5 -22.031 1 93.25 295 LYS B C 1
ATOM 5891 O O . LYS B 1 295 ? 8.992 -17.406 -22.516 1 93.25 295 LYS B O 1
ATOM 5896 N N . TYR B 1 296 ? 9.242 -19.609 -22.766 1 90 296 TYR B N 1
ATOM 5897 C CA . TYR B 1 296 ? 8.648 -19.625 -24.094 1 90 296 TYR B CA 1
ATOM 5898 C C . TYR B 1 296 ? 7.816 -20.891 -24.297 1 90 296 TYR B C 1
ATOM 5900 O O . TYR B 1 296 ? 7.93 -21.844 -23.516 1 90 296 TYR B O 1
ATOM 5908 N N . GLU B 1 297 ? 6.949 -20.875 -25.25 1 83.81 297 GLU B N 1
ATOM 5909 C CA . GLU B 1 297 ? 6.105 -22.016 -25.594 1 83.81 297 GLU B CA 1
ATOM 5910 C C . GLU B 1 297 ? 6.457 -22.562 -26.969 1 83.81 297 GLU B C 1
ATOM 5912 O O . GLU B 1 297 ? 6.832 -21.812 -27.875 1 83.81 297 GLU B O 1
ATOM 5917 N N . GLY B 1 298 ? 6.352 -23.812 -27.125 1 82.44 298 GLY B N 1
ATOM 5918 C CA . GLY B 1 298 ? 6.637 -24.438 -28.391 1 82.44 298 GLY B CA 1
ATOM 5919 C C . GLY B 1 298 ? 8.117 -24.609 -28.656 1 82.44 298 GLY B C 1
ATOM 5920 O O . GLY B 1 298 ? 8.883 -24.938 -27.75 1 82.44 298 GLY B O 1
ATOM 5921 N N . LYS B 1 299 ? 8.406 -24.422 -30.016 1 86.31 299 LYS B N 1
ATOM 5922 C CA . LYS B 1 299 ? 9.797 -24.594 -30.422 1 86.31 299 LYS B CA 1
ATOM 5923 C C . LYS B 1 299 ? 10.586 -23.297 -30.25 1 86.31 299 LYS B C 1
ATOM 5925 O O . LYS B 1 299 ? 10.18 -22.234 -30.75 1 86.31 299 LYS B O 1
ATOM 5930 N N . GLY B 1 300 ? 11.641 -23.391 -29.594 1 88.62 300 GLY B N 1
ATOM 5931 C CA . GLY B 1 300 ? 12.469 -22.25 -29.25 1 88.62 300 GLY B CA 1
ATOM 5932 C C . GLY B 1 300 ? 13.086 -21.578 -30.469 1 88.62 300 GLY B C 1
ATOM 5933 O O . GLY B 1 300 ? 13.453 -20.406 -30.422 1 88.62 300 GLY B O 1
ATOM 5934 N N . THR B 1 301 ? 13.148 -22.297 -31.562 1 89.44 301 THR B N 1
ATOM 5935 C CA . THR B 1 301 ? 13.852 -21.812 -32.75 1 89.44 301 THR B CA 1
ATOM 5936 C C . THR B 1 301 ? 12.906 -21.016 -33.656 1 89.44 301 THR B C 1
ATOM 5938 O O . THR B 1 301 ? 13.344 -20.359 -34.594 1 89.44 301 THR B O 1
ATOM 5941 N N . VAL B 1 302 ? 11.633 -21.094 -33.344 1 89.62 302 VAL B N 1
ATOM 5942 C CA . VAL B 1 302 ? 10.672 -20.344 -34.125 1 89.62 302 VAL B CA 1
ATOM 5943 C C . VAL B 1 302 ? 10.961 -18.844 -34.031 1 89.62 302 VAL B C 1
ATOM 5945 O O . VAL B 1 302 ? 11.195 -18.344 -32.906 1 89.62 302 VAL B O 1
ATOM 5948 N N . GLU B 1 303 ? 11.023 -18.219 -35.094 1 90.25 303 GLU B N 1
ATOM 5949 C CA . GLU B 1 303 ? 11.398 -16.797 -35.125 1 90.25 303 GLU B CA 1
ATOM 5950 C C . GLU B 1 303 ? 10.219 -15.922 -35.5 1 90.25 303 GLU B C 1
ATOM 5952 O O . GLU B 1 303 ? 9.445 -16.281 -36.406 1 90.25 303 GLU B O 1
ATOM 5957 N N . LEU B 1 304 ? 9.992 -14.961 -34.781 1 88.12 304 LEU B N 1
ATOM 5958 C CA . LEU B 1 304 ? 9.023 -13.914 -35.094 1 88.12 304 LEU B CA 1
ATOM 5959 C C . LEU B 1 304 ? 9.688 -12.539 -35.062 1 88.12 304 LEU B C 1
ATOM 5961 O O . LEU B 1 304 ? 10.242 -12.133 -34.031 1 88.12 304 LEU B O 1
ATOM 5965 N N . GLU B 1 305 ? 9.656 -11.742 -36.156 1 83.44 305 GLU B N 1
ATOM 5966 C CA . GLU B 1 305 ? 10.195 -10.391 -36.25 1 83.44 305 GLU B CA 1
ATOM 5967 C C . GLU B 1 305 ? 11.648 -10.344 -35.812 1 83.44 305 GLU B C 1
ATOM 5969 O O . GLU B 1 305 ? 12.031 -9.484 -35 1 83.44 305 GLU B O 1
ATOM 5974 N N . GLY B 1 306 ? 12.383 -11.367 -36.094 1 85.81 306 GLY B N 1
ATOM 5975 C CA . GLY B 1 306 ? 13.82 -11.383 -35.875 1 85.81 306 GLY B CA 1
ATOM 5976 C C . GLY B 1 306 ? 14.203 -11.891 -34.5 1 85.81 306 GLY B C 1
ATOM 5977 O O . GLY B 1 306 ? 15.383 -11.93 -34.156 1 85.81 306 GLY B O 1
ATOM 5978 N N . VAL B 1 307 ? 13.25 -12.289 -33.75 1 91.12 307 VAL B N 1
ATOM 5979 C CA . VAL B 1 307 ? 13.516 -12.773 -32.406 1 91.12 307 VAL B CA 1
ATOM 5980 C C . VAL B 1 307 ? 13.102 -14.242 -32.281 1 91.12 307 VAL B C 1
ATOM 5982 O O . VAL B 1 307 ? 12 -14.617 -32.688 1 91.12 307 VAL B O 1
ATOM 5985 N N . CYS B 1 308 ? 14.016 -15.016 -31.797 1 92.75 308 CYS B N 1
ATOM 5986 C CA . CYS B 1 308 ? 13.695 -16.422 -31.562 1 92.75 308 CYS B CA 1
ATOM 5987 C C . CYS B 1 308 ? 12.836 -16.594 -30.328 1 92.75 308 CYS B C 1
ATOM 5989 O O . CYS B 1 308 ? 13.023 -15.883 -29.328 1 92.75 308 CYS B O 1
ATOM 5991 N N . ALA B 1 309 ? 11.938 -17.578 -30.344 1 92.31 309 ALA B N 1
ATOM 5992 C CA . ALA B 1 309 ? 11.047 -17.844 -29.219 1 92.31 309 ALA B CA 1
ATOM 5993 C C . ALA B 1 309 ? 11.828 -18.062 -27.922 1 92.31 309 ALA B C 1
ATOM 5995 O O . ALA B 1 309 ? 11.398 -17.641 -26.844 1 92.31 309 ALA B O 1
ATOM 5996 N N . LYS B 1 310 ? 12.938 -18.672 -28.047 1 93.44 310 LYS B N 1
ATOM 5997 C CA . LYS B 1 310 ? 13.75 -18.969 -26.875 1 93.44 310 LYS B CA 1
ATOM 5998 C C . LYS B 1 310 ? 14.273 -17.688 -26.219 1 93.44 310 LYS B C 1
ATOM 6000 O O . LYS B 1 310 ? 14.75 -17.719 -25.078 1 93.44 310 LYS B O 1
ATOM 6005 N N . ASP B 1 311 ? 14.242 -16.609 -26.922 1 94.12 311 ASP B N 1
ATOM 6006 C CA . ASP B 1 311 ? 14.734 -15.336 -26.406 1 94.12 311 ASP B CA 1
ATOM 6007 C C . ASP B 1 311 ? 13.578 -14.398 -26.078 1 94.12 311 ASP B C 1
ATOM 6009 O O . ASP B 1 311 ? 13.789 -13.195 -25.875 1 94.12 311 ASP B O 1
ATOM 6013 N N . SER B 1 312 ? 12.383 -14.969 -26 1 94.38 312 SER B N 1
ATOM 6014 C CA . SER B 1 312 ? 11.219 -14.195 -25.562 1 94.38 312 SER B CA 1
ATOM 6015 C C . SER B 1 312 ? 11.055 -14.242 -24.047 1 94.38 312 SER B C 1
ATOM 6017 O O . SER B 1 312 ? 11.648 -15.086 -23.391 1 94.38 312 SER B O 1
ATOM 6019 N N . TRP B 1 313 ? 10.391 -13.234 -23.578 1 96.94 313 TRP B N 1
ATOM 6020 C CA . TRP B 1 313 ? 10.133 -13.086 -22.141 1 96.94 313 TRP B CA 1
ATOM 6021 C C . TRP B 1 313 ? 8.633 -13.086 -21.859 1 96.94 313 TRP B C 1
ATOM 6023 O O . TRP B 1 313 ? 7.867 -12.383 -22.516 1 96.94 313 TRP B O 1
ATOM 6033 N N . ARG B 1 314 ? 8.258 -13.891 -20.922 1 96.56 314 ARG B N 1
ATOM 6034 C CA . ARG B 1 314 ? 6.855 -13.883 -20.516 1 96.56 314 ARG B CA 1
ATOM 6035 C C . ARG B 1 314 ? 6.629 -12.883 -19.391 1 96.56 314 ARG B C 1
ATOM 6037 O O . ARG B 1 314 ? 7.406 -12.828 -18.438 1 96.56 314 ARG B O 1
ATOM 6044 N N . ILE B 1 315 ? 5.562 -12.148 -19.469 1 97.12 315 ILE B N 1
ATOM 6045 C CA . ILE B 1 315 ? 5.25 -11.156 -18.438 1 97.12 315 ILE B CA 1
ATOM 6046 C C . ILE B 1 315 ? 4.699 -11.852 -17.203 1 97.12 315 ILE B C 1
ATOM 6048 O O . ILE B 1 315 ? 4 -12.867 -17.297 1 97.12 315 ILE B O 1
ATOM 6052 N N . SER B 1 316 ? 5.074 -11.367 -16 1 96.5 316 SER B N 1
ATOM 6053 C CA . SER B 1 316 ? 4.629 -11.922 -14.727 1 96.5 316 SER B CA 1
ATOM 6054 C C . SER B 1 316 ? 4.176 -10.82 -13.773 1 96.5 316 SER B C 1
ATOM 6056 O O . SER B 1 316 ? 4.852 -9.805 -13.625 1 96.5 316 SER B O 1
ATOM 6058 N N . PHE B 1 317 ? 3.035 -10.992 -13.148 1 96.94 317 PHE B N 1
ATOM 6059 C CA . PHE B 1 317 ? 2.486 -10.094 -12.133 1 96.94 317 PHE B CA 1
ATOM 6060 C C . PHE B 1 317 ? 2.352 -10.812 -10.797 1 96.94 317 PHE B C 1
ATOM 6062 O O . PHE B 1 317 ? 1.402 -10.562 -10.047 1 96.94 317 PHE B O 1
ATOM 6069 N N . SER B 1 318 ? 3.24 -11.68 -10.469 1 94.94 318 SER B N 1
ATOM 6070 C CA . SER B 1 318 ? 3.166 -12.523 -9.273 1 94.94 318 SER B CA 1
ATOM 6071 C C . SER B 1 318 ? 3.068 -11.672 -8.016 1 94.94 318 SER B C 1
ATOM 6073 O O . SER B 1 318 ? 2.352 -12.031 -7.074 1 94.94 318 SER B O 1
ATOM 6075 N N . HIS B 1 319 ? 3.795 -10.586 -7.977 1 95.81 319 HIS B N 1
ATOM 6076 C CA . HIS B 1 319 ? 3.771 -9.727 -6.801 1 95.81 319 HIS B CA 1
ATOM 6077 C C . HIS B 1 319 ? 2.398 -9.086 -6.609 1 95.81 319 HIS B C 1
ATOM 6079 O O . HIS B 1 319 ? 1.938 -8.922 -5.477 1 95.81 319 HIS B O 1
ATOM 6085 N N . VAL B 1 320 ? 1.774 -8.734 -7.695 1 97.19 320 VAL B N 1
ATOM 6086 C CA . VAL B 1 320 ? 0.439 -8.148 -7.641 1 97.19 320 VAL B CA 1
ATOM 6087 C C . VAL B 1 320 ? -0.565 -9.195 -7.164 1 97.19 320 VAL B C 1
ATOM 6089 O O . VAL B 1 320 ? -1.41 -8.914 -6.312 1 97.19 320 VAL B O 1
ATOM 6092 N N . GLU B 1 321 ? -0.434 -10.398 -7.691 1 96.69 321 GLU B N 1
ATOM 6093 C CA . GLU B 1 321 ? -1.29 -11.5 -7.258 1 96.69 321 GLU B CA 1
ATOM 6094 C C . GLU B 1 321 ? -1.158 -11.742 -5.758 1 96.69 321 GLU B C 1
ATOM 6096 O O . GLU B 1 321 ? -2.16 -11.914 -5.062 1 96.69 321 GLU B O 1
ATOM 6101 N N . LYS B 1 322 ? 0.02 -11.773 -5.348 1 96.12 322 LYS B N 1
ATOM 6102 C CA . LYS B 1 322 ? 0.269 -11.961 -3.92 1 96.12 322 LYS B CA 1
ATOM 6103 C C . LYS B 1 322 ? -0.407 -10.867 -3.096 1 96.12 322 LYS B C 1
ATOM 6105 O O . LYS B 1 322 ? -1.033 -11.156 -2.072 1 96.12 322 LYS B O 1
ATOM 6110 N N . SER B 1 323 ? -0.305 -9.672 -3.535 1 96.5 323 SER B N 1
ATOM 6111 C CA . SER B 1 323 ? -0.902 -8.547 -2.822 1 96.5 323 SER B CA 1
ATOM 6112 C C . SER B 1 323 ? -2.418 -8.688 -2.748 1 96.5 323 SER B C 1
ATOM 6114 O O . SER B 1 323 ? -3.01 -8.523 -1.678 1 96.5 323 SER B O 1
ATOM 6116 N N . ILE B 1 324 ? -3.07 -9.055 -3.814 1 97.31 324 ILE B N 1
ATOM 6117 C CA . ILE B 1 324 ? -4.527 -9.062 -3.857 1 97.31 324 ILE B CA 1
ATOM 6118 C C . ILE B 1 324 ? -5.059 -10.273 -3.1 1 97.31 324 ILE B C 1
ATOM 6120 O O . ILE B 1 324 ? -6.125 -10.211 -2.484 1 97.31 324 ILE B O 1
ATOM 6124 N N . ILE B 1 325 ? -4.309 -11.352 -3.092 1 97.44 325 ILE B N 1
ATOM 6125 C CA . ILE B 1 325 ? -4.742 -12.539 -2.369 1 97.44 325 ILE B CA 1
ATOM 6126 C C . ILE B 1 325 ? -4.574 -12.32 -0.868 1 97.44 325 ILE B C 1
ATOM 6128 O O . ILE B 1 325 ? -5.438 -12.711 -0.079 1 97.44 325 ILE B O 1
ATOM 6132 N N . THR B 1 326 ? -3.514 -11.68 -0.505 1 95.5 326 THR B N 1
ATOM 6133 C CA . THR B 1 326 ? -3.248 -11.414 0.904 1 95.5 326 THR B CA 1
ATOM 6134 C C . THR B 1 326 ? -4.238 -10.383 1.453 1 95.5 326 THR B C 1
ATOM 6136 O O . THR B 1 326 ? -4.59 -10.422 2.635 1 95.5 326 THR B O 1
ATOM 6139 N N . ASN B 1 327 ? -4.605 -9.484 0.635 1 96.31 327 ASN B N 1
ATOM 6140 C CA . ASN B 1 327 ? -5.562 -8.445 1 1 96.31 327 ASN B CA 1
ATOM 6141 C C . ASN B 1 327 ? -6.871 -8.594 0.229 1 96.31 327 ASN B C 1
ATOM 6143 O O . ASN B 1 327 ? -7.395 -7.609 -0.306 1 96.31 327 ASN B O 1
ATOM 6147 N N . HIS B 1 328 ? -7.469 -9.742 0.247 1 97.81 328 HIS B N 1
ATOM 6148 C CA . HIS B 1 328 ? -8.508 -10.117 -0.702 1 97.81 328 HIS B CA 1
ATOM 6149 C C . HIS B 1 328 ? -9.867 -9.57 -0.281 1 97.81 328 HIS B C 1
ATOM 6151 O O . HIS B 1 328 ? -10.812 -9.562 -1.075 1 97.81 328 HIS B O 1
ATOM 6157 N N . GLY B 1 329 ? -10.016 -9.172 0.884 1 97.44 329 GLY B N 1
ATOM 6158 C CA . GLY B 1 329 ? -11.32 -8.75 1.351 1 97.44 329 GLY B CA 1
ATOM 6159 C C . GLY B 1 329 ? -11.781 -7.445 0.725 1 97.44 329 GLY B C 1
ATOM 6160 O O . GLY B 1 329 ? -10.977 -6.547 0.482 1 97.44 329 GLY B O 1
ATOM 6161 N N . SER B 1 330 ? -13.109 -7.395 0.525 1 96.88 330 SER B N 1
ATOM 6162 C CA . SER B 1 330 ? -13.672 -6.09 0.192 1 96.88 330 SER B CA 1
ATOM 6163 C C . SER B 1 330 ? -13.625 -5.148 1.391 1 96.88 330 SER B C 1
ATOM 6165 O O . SER B 1 330 ? -13.43 -3.941 1.231 1 96.88 330 SER B O 1
ATOM 6167 N N . GLN B 1 331 ? -13.812 -5.746 2.549 1 96.5 331 GLN B N 1
ATOM 6168 C CA . GLN B 1 331 ? -13.562 -5.035 3.799 1 96.5 331 GLN B CA 1
ATOM 6169 C C . GLN B 1 331 ? -12.086 -5.117 4.184 1 96.5 331 GLN B C 1
ATOM 6171 O O . GLN B 1 331 ? -11.453 -6.16 4.023 1 96.5 331 GLN B O 1
ATOM 6176 N N . LYS B 1 332 ? -11.602 -4.082 4.684 1 96.56 332 LYS B N 1
ATOM 6177 C CA . LYS B 1 332 ? -10.195 -4.027 5.051 1 96.56 332 LYS B CA 1
ATOM 6178 C C . LYS B 1 332 ? -9.898 -4.938 6.242 1 96.56 332 LYS B C 1
ATOM 6180 O O . LYS B 1 332 ? -8.758 -5.352 6.449 1 96.56 332 LYS B O 1
ATOM 6185 N N . THR B 1 333 ? -10.906 -5.312 7.031 1 95.94 333 THR B N 1
ATOM 6186 C CA . THR B 1 333 ? -10.719 -6.129 8.227 1 95.94 333 THR B CA 1
ATOM 6187 C C . THR B 1 333 ? -11.055 -7.59 7.938 1 95.94 333 THR B C 1
ATOM 6189 O O . THR B 1 333 ? -11.102 -8.414 8.859 1 95.94 333 THR B O 1
ATOM 6192 N N . CYS B 1 334 ? -11.305 -7.906 6.715 1 96.38 334 CYS B N 1
ATOM 6193 C CA . CYS B 1 334 ? -11.641 -9.281 6.34 1 96.38 334 CYS B CA 1
ATOM 6194 C C . CYS B 1 334 ? -10.555 -10.242 6.805 1 96.38 334 CYS B C 1
ATOM 6196 O O . CYS B 1 334 ? -9.375 -10.062 6.496 1 96.38 334 CYS B O 1
ATOM 6198 N N . CYS B 1 335 ? -10.984 -11.328 7.527 1 95.56 335 CYS B N 1
ATOM 6199 C CA . CYS B 1 335 ? -10.125 -12.422 7.957 1 95.56 335 CYS B CA 1
ATOM 6200 C C . CYS B 1 335 ? -9.102 -11.945 8.984 1 95.56 335 CYS B C 1
ATOM 6202 O O . CYS B 1 335 ? -8.023 -12.523 9.102 1 95.56 335 CYS B O 1
ATOM 6204 N N . GLU B 1 336 ? -9.344 -10.812 9.562 1 94.56 336 GLU B N 1
ATOM 6205 C CA . GLU B 1 336 ? -8.523 -10.328 10.672 1 94.56 336 GLU B CA 1
ATOM 6206 C C . GLU B 1 336 ? -9.219 -10.57 12.008 1 94.56 336 GLU B C 1
ATOM 6208 O O . GLU B 1 336 ? -10.375 -11 12.047 1 94.56 336 GLU B O 1
ATOM 6213 N N . ALA B 1 337 ? -8.484 -10.328 13.102 1 89.56 337 ALA B N 1
ATOM 6214 C CA . ALA B 1 337 ? -8.969 -10.617 14.445 1 89.56 337 ALA B CA 1
ATOM 6215 C C . ALA B 1 337 ? -10.305 -9.922 14.711 1 89.56 337 ALA B C 1
ATOM 6217 O O . ALA B 1 337 ? -11.219 -10.508 15.289 1 89.56 337 ALA B O 1
ATOM 6218 N N . SER B 1 338 ? -10.43 -8.75 14.297 1 86.06 338 SER B N 1
ATOM 6219 C CA . SER B 1 338 ? -11.633 -7.961 14.57 1 86.06 338 SER B CA 1
ATOM 6220 C C . SER B 1 338 ? -12.633 -8.062 13.43 1 86.06 338 SER B C 1
ATOM 6222 O O . SER B 1 338 ? -13.68 -7.41 13.453 1 86.06 338 SER B O 1
ATOM 6224 N N . GLY B 1 339 ? -12.312 -8.828 12.461 1 90.31 339 GLY B N 1
ATOM 6225 C CA . GLY B 1 339 ? -13.172 -8.914 11.297 1 90.31 339 GLY B CA 1
ATOM 6226 C C . GLY B 1 339 ? -13.844 -10.266 11.156 1 90.31 339 GLY B C 1
ATOM 6227 O O . GLY B 1 339 ? -13.695 -11.133 12.016 1 90.31 339 GLY B O 1
ATOM 6228 N N . ILE B 1 340 ? -14.68 -10.297 10.102 1 92.44 340 ILE B N 1
ATOM 6229 C CA . ILE B 1 340 ? -15.375 -11.531 9.758 1 92.44 340 ILE B CA 1
ATOM 6230 C C . ILE B 1 340 ? -14.555 -12.328 8.75 1 92.44 340 ILE B C 1
ATOM 6232 O O . ILE B 1 340 ? -14.016 -11.758 7.801 1 92.44 340 ILE B O 1
ATOM 6236 N N . ARG B 1 341 ? -14.586 -13.562 8.945 1 95.31 341 ARG B N 1
ATOM 6237 C CA . ARG B 1 341 ? -13.797 -14.422 8.078 1 95.31 341 ARG B CA 1
ATOM 6238 C C . ARG B 1 341 ? -14.57 -14.773 6.809 1 95.31 341 ARG B C 1
ATOM 6240 O O . ARG B 1 341 ? -15.781 -15.023 6.859 1 95.31 341 ARG B O 1
ATOM 6247 N N . CYS B 1 342 ? -13.883 -14.781 5.727 1 97.94 342 CYS B N 1
ATOM 6248 C CA . CYS B 1 342 ? -14.469 -15.266 4.48 1 97.94 342 CYS B CA 1
ATOM 6249 C C . CYS B 1 342 ? -13.875 -16.625 4.094 1 97.94 342 CYS B C 1
ATOM 6251 O O . CYS B 1 342 ? -12.945 -17.109 4.746 1 97.94 342 CYS B O 1
ATOM 6253 N N . CYS B 1 343 ? -14.406 -17.266 3.006 1 98.19 343 CYS B N 1
ATOM 6254 C CA . CYS B 1 343 ? -13.945 -18.594 2.666 1 98.19 343 CYS B CA 1
ATOM 6255 C C . CYS B 1 343 ? -13.258 -18.609 1.308 1 98.19 343 CYS B C 1
ATOM 6257 O O . CYS B 1 343 ? -13.086 -19.672 0.704 1 98.19 343 CYS B O 1
ATOM 6259 N N . ARG B 1 344 ? -12.875 -17.438 0.748 1 98.56 344 ARG B N 1
ATOM 6260 C CA . ARG B 1 344 ? -12.258 -17.359 -0.57 1 98.56 344 ARG B CA 1
ATOM 6261 C C . ARG B 1 344 ? -11.039 -18.281 -0.654 1 98.56 344 ARG B C 1
ATOM 6263 O O . ARG B 1 344 ? -10.961 -19.125 -1.544 1 98.56 344 ARG B O 1
ATOM 6270 N N . LYS B 1 345 ? -10.117 -18.125 0.266 1 98 345 LYS B N 1
ATOM 6271 C CA . LYS B 1 345 ? -8.898 -18.922 0.249 1 98 345 LYS B CA 1
ATOM 6272 C C . LYS B 1 345 ? -9.195 -20.391 0.501 1 98 345 LYS B C 1
ATOM 6274 O O . LYS B 1 345 ? -8.562 -21.281 -0.091 1 98 345 LYS B O 1
ATOM 6279 N N . ASP B 1 346 ? -10.141 -20.672 1.396 1 97.94 346 ASP B N 1
ATOM 6280 C CA . ASP B 1 346 ? -10.531 -22.047 1.661 1 97.94 346 ASP B CA 1
ATOM 6281 C C . ASP B 1 346 ? -11.078 -22.719 0.401 1 97.94 346 ASP B C 1
ATOM 6283 O O . ASP B 1 346 ? -10.758 -23.875 0.118 1 97.94 346 ASP B O 1
ATOM 6287 N N . CYS B 1 347 ? -11.875 -22.016 -0.313 1 98.62 347 CYS B N 1
ATOM 6288 C CA . CYS B 1 347 ? -12.414 -22.531 -1.562 1 98.62 347 CYS B CA 1
ATOM 6289 C C . CYS B 1 347 ? -11.297 -22.859 -2.545 1 98.62 347 CYS B C 1
ATOM 6291 O O . CYS B 1 347 ? -11.336 -23.891 -3.213 1 98.62 347 CYS B O 1
ATOM 6293 N N . LEU B 1 348 ? -10.32 -21.969 -2.65 1 98.62 348 LEU B N 1
ATOM 6294 C CA . LEU B 1 348 ? -9.203 -22.203 -3.557 1 98.62 348 LEU B CA 1
ATOM 6295 C C . LEU B 1 348 ? -8.398 -23.422 -3.123 1 98.62 348 LEU B C 1
ATOM 6297 O O . LEU B 1 348 ? -8.016 -24.25 -3.957 1 98.62 348 LEU B O 1
ATOM 6301 N N . LYS B 1 349 ? -8.148 -23.562 -1.855 1 98.19 349 LYS B N 1
ATOM 6302 C CA . LYS B 1 349 ? -7.422 -24.719 -1.342 1 98.19 349 LYS B CA 1
ATOM 6303 C C . LYS B 1 349 ? -8.148 -26.016 -1.672 1 98.19 349 LYS B C 1
ATOM 6305 O O . LYS B 1 349 ? -7.527 -27 -2.082 1 98.19 349 LYS B O 1
ATOM 6310 N N . LEU B 1 350 ? -9.43 -26.016 -1.475 1 98.5 350 LEU B N 1
ATOM 6311 C CA . LEU B 1 350 ? -10.234 -27.188 -1.792 1 98.5 350 LEU B CA 1
ATOM 6312 C C . LEU B 1 350 ? -10.172 -27.5 -3.283 1 98.5 350 LEU B C 1
ATOM 6314 O O . LEU B 1 350 ? -10.047 -28.672 -3.672 1 98.5 350 LEU B O 1
ATOM 6318 N N . LEU B 1 351 ? -10.305 -26.469 -4.07 1 98.69 351 LEU B N 1
ATOM 6319 C CA . LEU B 1 351 ? -10.266 -26.672 -5.516 1 98.69 351 LEU B CA 1
ATOM 6320 C C . LEU B 1 351 ? -8.914 -27.219 -5.949 1 98.69 351 LEU B C 1
ATOM 6322 O O . LEU B 1 351 ? -8.844 -28.141 -6.773 1 98.69 351 LEU B O 1
ATOM 6326 N N . LYS B 1 352 ? -7.852 -26.672 -5.422 1 97.81 352 LYS B N 1
ATOM 6327 C CA . LYS B 1 352 ? -6.512 -27.172 -5.707 1 97.81 352 LYS B CA 1
ATOM 6328 C C . LYS B 1 352 ? -6.383 -28.641 -5.328 1 97.81 352 LYS B C 1
ATOM 6330 O O . LYS B 1 352 ? -5.809 -29.438 -6.074 1 97.81 352 LYS B O 1
ATOM 6335 N N . HIS B 1 353 ? -6.887 -28.969 -4.168 1 98 353 HIS B N 1
ATOM 6336 C CA . HIS B 1 353 ? -6.84 -30.344 -3.693 1 98 353 HIS B CA 1
ATOM 6337 C C . HIS B 1 353 ? -7.645 -31.266 -4.602 1 98 353 HIS B C 1
ATOM 6339 O O . HIS B 1 353 ? -7.18 -32.344 -4.965 1 98 353 HIS B O 1
ATOM 6345 N N . LEU B 1 354 ? -8.82 -30.844 -4.922 1 98.25 354 LEU B N 1
ATOM 6346 C CA . LEU B 1 354 ? -9.664 -31.625 -5.82 1 98.25 354 LEU B CA 1
ATOM 6347 C C . LEU B 1 354 ? -8.953 -31.891 -7.141 1 98.25 354 LEU B C 1
ATOM 6349 O O . LEU B 1 354 ? -8.93 -33.031 -7.621 1 98.25 354 LEU B O 1
ATOM 6353 N N . LEU B 1 355 ? -8.406 -30.828 -7.703 1 97.75 355 LEU B N 1
ATOM 6354 C CA . LEU B 1 355 ? -7.695 -30.953 -8.969 1 97.75 355 LEU B CA 1
ATOM 6355 C C . LEU B 1 355 ? -6.539 -31.938 -8.852 1 97.75 355 LEU B C 1
ATOM 6357 O O . LEU B 1 355 ? -6.328 -32.75 -9.75 1 97.75 355 LEU B O 1
ATOM 6361 N N . SER B 1 356 ? -5.828 -31.875 -7.785 1 96.12 356 SER B N 1
ATOM 6362 C CA . SER B 1 356 ? -4.699 -32.781 -7.566 1 96.12 356 SER B CA 1
ATOM 6363 C C . SER B 1 356 ? -5.156 -34.25 -7.512 1 96.12 356 SER B C 1
ATOM 6365 O O . SER B 1 356 ? -4.504 -35.125 -8.078 1 96.12 356 SER B O 1
ATOM 6367 N N . LEU B 1 357 ? -6.254 -34.5 -6.844 1 97.25 357 LEU B N 1
ATOM 6368 C CA . LEU B 1 357 ? -6.777 -35.844 -6.715 1 97.25 357 LEU B CA 1
ATOM 6369 C C . LEU B 1 357 ? -7.277 -36.375 -8.055 1 97.25 357 LEU B C 1
ATOM 6371 O O . LEU B 1 357 ? -7.039 -37.531 -8.406 1 97.25 357 LEU B O 1
ATOM 6375 N N . LEU B 1 358 ? -7.938 -35.5 -8.766 1 97.81 358 LEU B N 1
ATOM 6376 C CA . LEU B 1 358 ? -8.453 -35.906 -10.07 1 97.81 358 LEU B CA 1
ATOM 6377 C C . LEU B 1 358 ? -7.309 -36.188 -11.039 1 97.81 358 LEU B C 1
ATOM 6379 O O . LEU B 1 358 ? -7.383 -37.156 -11.82 1 97.81 358 LEU B O 1
ATOM 6383 N N . LYS B 1 359 ? -6.297 -35.438 -11.016 1 96.44 359 LYS B N 1
ATOM 6384 C CA . LYS B 1 359 ? -5.125 -35.656 -11.859 1 96.44 359 LYS B CA 1
ATOM 6385 C C . LYS B 1 359 ? -4.441 -36.969 -11.516 1 96.44 359 LYS B C 1
ATOM 6387 O O . LYS B 1 359 ? -3.881 -37.625 -12.398 1 96.44 359 LYS B O 1
ATOM 6392 N N . ALA B 1 360 ? -4.43 -37.312 -10.266 1 95.75 360 ALA B N 1
ATOM 6393 C CA . ALA B 1 360 ? -3.838 -38.594 -9.836 1 95.75 360 ALA B CA 1
ATOM 6394 C C . ALA B 1 360 ? -4.621 -39.781 -10.375 1 95.75 360 ALA B C 1
ATOM 6396 O O . ALA B 1 360 ? -4.047 -40.812 -10.672 1 95.75 360 ALA B O 1
ATOM 6397 N N . GLU B 1 361 ? -5.871 -39.594 -10.602 1 95.69 361 GLU B N 1
ATOM 6398 C CA . GLU B 1 361 ? -6.742 -40.688 -11.07 1 95.69 361 GLU B CA 1
ATOM 6399 C C . GLU B 1 361 ? -6.715 -40.781 -12.594 1 95.69 361 GLU B C 1
ATOM 6401 O O . GLU B 1 361 ? -6.914 -41.875 -13.148 1 95.69 361 GLU B O 1
ATOM 6406 N N . ASP B 1 362 ? -6.562 -39.688 -13.211 1 95.12 362 ASP B N 1
ATOM 6407 C CA . ASP B 1 362 ? -6.621 -39.656 -14.672 1 95.12 362 ASP B CA 1
ATOM 6408 C C . ASP B 1 362 ? -5.441 -38.875 -15.25 1 95.12 362 ASP B C 1
ATOM 6410 O O . ASP B 1 362 ? -5.496 -37.625 -15.336 1 95.12 362 ASP B O 1
ATOM 6414 N N . PRO B 1 363 ? -4.547 -39.531 -15.797 1 91.75 363 PRO B N 1
ATOM 6415 C CA . PRO B 1 363 ? -3.328 -38.906 -16.297 1 91.75 363 PRO B CA 1
ATOM 6416 C C . PRO B 1 363 ? -3.602 -37.938 -17.453 1 91.75 363 PRO B C 1
ATOM 6418 O O . PRO B 1 363 ? -2.771 -37.062 -17.766 1 91.75 363 PRO B O 1
ATOM 6421 N N . SER B 1 364 ? -4.672 -38.125 -18.109 1 91.69 364 SER B N 1
ATOM 6422 C CA . SER B 1 364 ? -5.004 -37.219 -19.219 1 91.69 364 SER B CA 1
ATOM 6423 C C . SER B 1 364 ? -5.234 -35.781 -18.734 1 91.69 364 SER B C 1
ATOM 6425 O O . SER B 1 364 ? -5.262 -34.844 -19.531 1 91.69 364 SER B O 1
ATOM 6427 N N . LEU B 1 365 ? -5.293 -35.688 -17.438 1 95.31 365 LEU B N 1
ATOM 6428 C CA . LEU B 1 365 ? -5.551 -34.375 -16.844 1 95.31 365 LEU B CA 1
ATOM 6429 C C . LEU B 1 365 ? -4.262 -33.75 -16.344 1 95.31 365 LEU B C 1
ATOM 6431 O O . LEU B 1 365 ? -4.293 -32.719 -15.672 1 95.31 365 LEU B O 1
ATOM 6435 N N . SER B 1 366 ? -3.148 -34.188 -16.719 1 91.88 366 SER B N 1
ATOM 6436 C CA . SER B 1 366 ? -1.857 -33.812 -16.156 1 91.88 366 SER B CA 1
ATOM 6437 C C . SER B 1 366 ? -1.486 -32.375 -16.531 1 91.88 366 SER B C 1
ATOM 6439 O O . SER B 1 366 ? -0.722 -31.734 -15.828 1 91.88 366 SER B O 1
ATOM 6441 N N . LYS B 1 367 ? -1.998 -31.859 -17.531 1 91.12 367 LYS B N 1
ATOM 6442 C CA . LYS B 1 367 ? -1.622 -30.531 -18.031 1 91.12 367 LYS B CA 1
ATOM 6443 C C . LYS B 1 367 ? -2.279 -29.422 -17.219 1 91.12 367 LYS B C 1
ATOM 6445 O O . LYS B 1 367 ? -1.87 -28.266 -17.281 1 91.12 367 LYS B O 1
ATOM 6450 N N . PHE B 1 368 ? -3.352 -29.766 -16.531 1 95.62 368 PHE B N 1
ATOM 6451 C CA . PHE B 1 368 ? -4.012 -28.766 -15.703 1 95.62 368 PHE B CA 1
ATOM 6452 C C . PHE B 1 368 ? -3.201 -28.5 -14.438 1 95.62 368 PHE B C 1
ATOM 6454 O O . PHE B 1 368 ? -2.557 -29.406 -13.906 1 95.62 368 PHE B O 1
ATOM 6461 N N . CYS B 1 369 ? -3.111 -27.234 -14.062 1 93.62 369 CYS B N 1
ATOM 6462 C CA . CYS B 1 369 ? -2.307 -26.891 -12.898 1 93.62 369 CYS B CA 1
ATOM 6463 C C . CYS B 1 369 ? -3.066 -25.938 -11.977 1 93.62 369 CYS B C 1
ATOM 6465 O O . CYS B 1 369 ? -4.191 -25.547 -12.273 1 93.62 369 CYS B O 1
ATOM 6467 N N . SER B 1 370 ? -2.463 -25.672 -10.844 1 94.94 370 SER B N 1
ATOM 6468 C CA . SER B 1 370 ? -3.102 -24.891 -9.789 1 94.94 370 SER B CA 1
ATOM 6469 C C . SER B 1 370 ? -3.359 -23.469 -10.242 1 94.94 370 SER B C 1
ATOM 6471 O O . SER B 1 370 ? -4.254 -22.797 -9.727 1 94.94 370 SER B O 1
ATOM 6473 N N . TYR B 1 371 ? -2.594 -23.031 -11.227 1 95.38 371 TYR B N 1
ATOM 6474 C CA . TYR B 1 371 ? -2.771 -21.656 -11.68 1 95.38 371 TYR B CA 1
ATOM 6475 C C . TYR B 1 371 ? -4.125 -21.469 -12.352 1 95.38 371 TYR B C 1
ATOM 6477 O O . TYR B 1 371 ? -4.703 -20.375 -12.32 1 95.38 371 TYR B O 1
ATOM 6485 N N . HIS B 1 372 ? -4.668 -22.484 -12.953 1 97.81 372 HIS B N 1
ATOM 6486 C CA . HIS B 1 372 ? -6.012 -22.438 -13.516 1 97.81 372 HIS B CA 1
ATOM 6487 C C . HIS B 1 372 ? -7.059 -22.219 -12.43 1 97.81 372 HIS B C 1
ATOM 6489 O O . HIS B 1 372 ? -7.984 -21.422 -12.602 1 97.81 372 HIS B O 1
ATOM 6495 N N . ALA B 1 373 ? -6.812 -22.922 -11.359 1 98.25 373 ALA B N 1
ATOM 6496 C CA . ALA B 1 373 ? -7.711 -22.781 -10.219 1 98.25 373 ALA B CA 1
ATOM 6497 C C . ALA B 1 373 ? -7.645 -21.359 -9.648 1 98.25 373 ALA B C 1
ATOM 6499 O O . ALA B 1 373 ? -8.68 -20.734 -9.398 1 98.25 373 ALA B O 1
ATOM 6500 N N . LYS B 1 374 ? -6.465 -20.875 -9.453 1 98.19 374 LYS B N 1
ATOM 6501 C CA . LYS B 1 374 ? -6.277 -19.531 -8.891 1 98.19 374 LYS B CA 1
ATOM 6502 C C . LYS B 1 374 ? -6.898 -18.469 -9.781 1 98.19 374 LYS B C 1
ATOM 6504 O O . LYS B 1 374 ? -7.57 -17.562 -9.297 1 98.19 374 LYS B O 1
ATOM 6509 N N . THR B 1 375 ? -6.629 -18.562 -11.078 1 98.56 375 THR B N 1
ATOM 6510 C CA . THR B 1 375 ? -7.172 -17.594 -12.023 1 98.56 375 THR B CA 1
ATOM 6511 C C . THR B 1 375 ? -8.695 -17.609 -12 1 98.56 375 THR B C 1
ATOM 6513 O O . THR B 1 375 ? -9.336 -16.562 -12.062 1 98.56 375 THR B O 1
ATOM 6516 N N . THR B 1 376 ? -9.281 -18.797 -11.875 1 98.81 376 THR B N 1
ATOM 6517 C CA . THR B 1 376 ? -10.734 -18.922 -11.773 1 98.81 376 THR B CA 1
ATOM 6518 C C . THR B 1 376 ? -11.25 -18.188 -10.539 1 98.81 376 THR B C 1
ATOM 6520 O O . THR B 1 376 ? -12.25 -17.469 -10.617 1 98.81 376 THR B O 1
ATOM 6523 N N . LEU B 1 377 ? -10.555 -18.391 -9.461 1 98.88 377 LEU B N 1
ATOM 6524 C CA . LEU B 1 377 ? -10.961 -17.719 -8.234 1 98.88 377 LEU B CA 1
ATOM 6525 C C . LEU B 1 377 ? -10.883 -16.203 -8.406 1 98.88 377 LEU B C 1
ATOM 6527 O O . LEU B 1 377 ? -11.781 -15.477 -7.961 1 98.88 377 LEU B O 1
ATOM 6531 N N . LEU B 1 378 ? -9.812 -15.727 -9 1 98.69 378 LEU B N 1
ATOM 6532 C CA . LEU B 1 378 ? -9.633 -14.289 -9.172 1 98.69 378 LEU B CA 1
ATOM 6533 C C . LEU B 1 378 ? -10.781 -13.703 -9.992 1 98.69 378 LEU B C 1
ATOM 6535 O O . LEU B 1 378 ? -11.344 -12.672 -9.617 1 98.69 378 LEU B O 1
ATOM 6539 N N . HIS B 1 379 ? -11.109 -14.367 -11.055 1 98.75 379 HIS B N 1
ATOM 6540 C CA . HIS B 1 379 ? -12.242 -13.922 -11.852 1 98.75 379 HIS B CA 1
ATOM 6541 C C . HIS B 1 379 ? -13.531 -13.953 -11.039 1 98.75 379 HIS B C 1
ATOM 6543 O O . HIS B 1 379 ? -14.352 -13.039 -11.133 1 98.75 379 HIS B O 1
ATOM 6549 N N . ALA B 1 380 ? -13.734 -14.984 -10.289 1 98.81 380 ALA B N 1
ATOM 6550 C CA . ALA B 1 380 ? -14.93 -15.125 -9.461 1 98.81 380 ALA B CA 1
ATOM 6551 C C . ALA B 1 380 ? -15.039 -13.992 -8.445 1 98.81 380 ALA B C 1
ATOM 6553 O O . ALA B 1 380 ? -16.141 -13.492 -8.188 1 98.81 380 ALA B O 1
ATOM 6554 N N . CYS B 1 381 ? -13.938 -13.617 -7.875 1 98.62 381 CYS B N 1
ATOM 6555 C CA . CYS B 1 381 ? -13.914 -12.539 -6.895 1 98.62 381 CYS B CA 1
ATOM 6556 C C . CYS B 1 381 ? -14.336 -11.219 -7.523 1 98.62 381 CYS B C 1
ATOM 6558 O O . CYS B 1 381 ? -14.883 -10.352 -6.848 1 98.62 381 CYS B O 1
ATOM 6560 N N . CYS B 1 382 ? -14.094 -11.078 -8.797 1 98.06 382 CYS B N 1
ATOM 6561 C CA . CYS B 1 382 ? -14.477 -9.852 -9.5 1 98.06 382 CYS B CA 1
ATOM 6562 C C . CYS B 1 382 ? -15.953 -9.867 -9.852 1 98.06 382 CYS B C 1
ATOM 6564 O O . CYS B 1 382 ? -16.531 -8.82 -10.164 1 98.06 382 CYS B O 1
ATOM 6566 N N . SER B 1 383 ? -16.547 -11.016 -9.836 1 97.44 383 SER B N 1
ATOM 6567 C CA . SER B 1 383 ? -17.984 -11.148 -10.094 1 97.44 383 SER B CA 1
ATOM 6568 C C . SER B 1 383 ? -18.781 -11.156 -8.805 1 97.44 383 SER B C 1
ATOM 6570 O O . SER B 1 383 ? -19.906 -10.656 -8.766 1 97.44 383 SER B O 1
ATOM 6572 N N . ARG B 1 384 ? -18.266 -11.711 -7.848 1 98.19 384 ARG B N 1
ATOM 6573 C CA . ARG B 1 384 ? -18.797 -11.711 -6.492 1 98.19 384 ARG B CA 1
ATOM 6574 C C . ARG B 1 384 ? -17.891 -10.945 -5.539 1 98.19 384 ARG B C 1
ATOM 6576 O O . ARG B 1 384 ? -17.078 -11.547 -4.824 1 98.19 384 ARG B O 1
ATOM 6583 N N . THR B 1 385 ? -18.109 -9.719 -5.398 1 97.38 385 THR B N 1
ATOM 6584 C CA . THR B 1 385 ? -17.109 -8.773 -4.926 1 97.38 385 THR B CA 1
ATOM 6585 C C . THR B 1 385 ? -17.203 -8.594 -3.412 1 97.38 385 THR B C 1
ATOM 6587 O O . THR B 1 385 ? -16.234 -8.219 -2.762 1 97.38 385 THR B O 1
ATOM 6590 N N . LYS B 1 386 ? -18.375 -8.82 -2.826 1 96.62 386 LYS B N 1
ATOM 6591 C CA . LYS B 1 386 ? -18.578 -8.547 -1.407 1 96.62 386 LYS B CA 1
ATOM 6592 C C . LYS B 1 386 ? -18.125 -9.727 -0.551 1 96.62 386 LYS B C 1
ATOM 6594 O O . LYS B 1 386 ? -18.297 -10.883 -0.938 1 96.62 386 LYS B O 1
ATOM 6599 N N . ASP B 1 387 ? -17.625 -9.391 0.567 1 97.19 387 ASP B N 1
ATOM 6600 C CA . ASP B 1 387 ? -17.219 -10.445 1.492 1 97.19 387 ASP B CA 1
ATOM 6601 C C . ASP B 1 387 ? -18.406 -11.328 1.868 1 97.19 387 ASP B C 1
ATOM 6603 O O . ASP B 1 387 ? -18.25 -12.531 2.094 1 97.19 387 ASP B O 1
ATOM 6607 N N . SER B 1 388 ? -19.547 -10.773 1.901 1 95.88 388 SER B N 1
ATOM 6608 C CA . SER B 1 388 ? -20.766 -11.516 2.248 1 95.88 388 SER B CA 1
ATOM 6609 C C . SER B 1 388 ? -21.078 -12.578 1.202 1 95.88 388 SER B C 1
ATOM 6611 O O . SER B 1 388 ? -21.781 -13.547 1.485 1 95.88 388 SER B O 1
ATOM 6613 N N . ASP B 1 389 ? -20.578 -12.391 0.006 1 97.75 389 ASP B N 1
ATOM 6614 C CA . ASP B 1 389 ? -20.75 -13.391 -1.041 1 97.75 389 ASP B CA 1
ATOM 6615 C C . ASP B 1 389 ? -19.906 -14.633 -0.755 1 97.75 389 ASP B C 1
ATOM 6617 O O . ASP B 1 389 ? -20.078 -15.672 -1.388 1 97.75 389 ASP B O 1
ATOM 6621 N N . TRP B 1 390 ? -18.984 -14.516 0.172 1 98.31 390 TRP B N 1
ATOM 6622 C CA . TRP B 1 390 ? -18.016 -15.562 0.481 1 98.31 390 TRP B CA 1
ATOM 6623 C C . TRP B 1 390 ? -17.984 -15.852 1.977 1 98.31 390 TRP B C 1
ATOM 6625 O O . TRP B 1 390 ? -16.922 -16.109 2.547 1 98.31 390 TRP B O 1
ATOM 6635 N N . GLU B 1 391 ? -19.062 -15.766 2.598 1 96.31 391 GLU B N 1
ATOM 6636 C CA . GLU B 1 391 ? -19.109 -15.969 4.043 1 96.31 391 GLU B CA 1
ATOM 6637 C C . GLU B 1 391 ? -18.547 -17.344 4.422 1 96.31 391 GLU B C 1
ATOM 6639 O O . GLU B 1 391 ? -18.891 -18.344 3.803 1 96.31 391 GLU B O 1
ATOM 6644 N N . ALA B 1 392 ? -17.781 -17.375 5.5 1 95.25 392 ALA B N 1
ATOM 6645 C CA . ALA B 1 392 ? -17.141 -18.625 5.938 1 95.25 392 ALA B CA 1
ATOM 6646 C C . ALA B 1 392 ? -18.172 -19.688 6.281 1 95.25 392 ALA B C 1
ATOM 6648 O O . ALA B 1 392 ? -17.938 -20.875 6.074 1 95.25 392 ALA B O 1
ATOM 6649 N N . THR B 1 393 ? -19.344 -19.312 6.758 1 93.44 393 THR B N 1
ATOM 6650 C CA . THR B 1 393 ? -20.406 -20.219 7.152 1 93.44 393 THR B CA 1
ATOM 6651 C C . THR B 1 393 ? -21.094 -20.812 5.926 1 93.44 393 THR B C 1
ATOM 6653 O O . THR B 1 393 ? -21.828 -21.797 6.035 1 93.44 393 THR B O 1
ATOM 6656 N N . GLN B 1 394 ? -20.844 -20.219 4.82 1 95.5 394 GLN B N 1
ATOM 6657 C CA . GLN B 1 394 ? -21.438 -20.703 3.574 1 95.5 394 GLN B CA 1
ATOM 6658 C C . GLN B 1 394 ? -20.391 -21.344 2.678 1 95.5 394 GLN B C 1
ATOM 6660 O O . GLN B 1 394 ? -20.406 -21.172 1.458 1 95.5 394 GLN B O 1
ATOM 6665 N N . LEU B 1 395 ? -19.484 -22.031 3.238 1 97.25 395 LEU B N 1
ATOM 6666 C CA . LEU B 1 395 ? -18.391 -22.641 2.502 1 97.25 395 LEU B CA 1
ATOM 6667 C C . LEU B 1 395 ? -18.922 -23.562 1.401 1 97.25 395 LEU B C 1
ATOM 6669 O O . LEU B 1 395 ? -18.469 -23.5 0.261 1 97.25 395 LEU B O 1
ATOM 6673 N N . GLY B 1 396 ? -19.859 -24.422 1.708 1 96.44 396 GLY B N 1
ATOM 6674 C CA . GLY B 1 396 ? -20.422 -25.359 0.746 1 96.44 396 GLY B CA 1
ATOM 6675 C C . GLY B 1 396 ? -20.938 -24.688 -0.51 1 96.44 396 GLY B C 1
ATOM 6676 O O . GLY B 1 396 ? -20.422 -24.922 -1.606 1 96.44 396 GLY B O 1
ATOM 6677 N N . PRO B 1 397 ? -21.891 -23.812 -0.325 1 97 397 PRO B N 1
ATOM 6678 C CA . PRO B 1 397 ? -22.438 -23.078 -1.478 1 97 397 PRO B CA 1
ATOM 6679 C C . PRO B 1 397 ? -21.359 -22.297 -2.23 1 97 397 PRO B C 1
ATOM 6681 O O . PRO B 1 397 ? -21.375 -22.25 -3.465 1 97 397 PRO B O 1
ATOM 6684 N N . CYS B 1 398 ? -20.484 -21.672 -1.53 1 98.19 398 CYS B N 1
ATOM 6685 C CA . CYS B 1 398 ? -19.406 -20.906 -2.168 1 98.19 398 CYS B CA 1
ATOM 6686 C C . CYS B 1 398 ? -18.516 -21.797 -2.996 1 98.19 398 CYS B C 1
ATOM 6688 O O . CYS B 1 398 ? -18.156 -21.469 -4.129 1 98.19 398 CYS B O 1
ATOM 6690 N N . PHE B 1 399 ? -18.203 -22.969 -2.467 1 98.56 399 PHE B N 1
ATOM 6691 C CA . PHE B 1 399 ? -17.344 -23.906 -3.178 1 98.56 399 PHE B CA 1
ATOM 6692 C C . PHE B 1 399 ? -18.047 -24.469 -4.406 1 98.56 399 PHE B C 1
ATOM 6694 O O . PHE B 1 399 ? -17.453 -24.562 -5.48 1 98.56 399 PHE B O 1
ATOM 6701 N N . GLN B 1 400 ? -19.25 -24.766 -4.246 1 98.06 400 GLN B N 1
ATOM 6702 C CA . GLN B 1 400 ? -20.062 -25.25 -5.371 1 98.06 400 GLN B CA 1
ATOM 6703 C C . GLN B 1 400 ? -20.062 -24.234 -6.508 1 98.06 400 GLN B C 1
ATOM 6705 O O . GLN B 1 400 ? -19.875 -24.594 -7.672 1 98.06 400 GLN B O 1
ATOM 6710 N N . GLN B 1 401 ? -20.25 -23.016 -6.121 1 98.5 401 GLN B N 1
ATOM 6711 C CA . GLN B 1 401 ? -20.312 -21.984 -7.145 1 98.5 401 GLN B CA 1
ATOM 6712 C C . GLN B 1 401 ? -18.953 -21.812 -7.832 1 98.5 401 GLN B C 1
ATOM 6714 O O . GLN B 1 401 ? -18.891 -21.609 -9.047 1 98.5 401 GLN B O 1
ATOM 6719 N N . LEU B 1 402 ? -17.891 -21.844 -7.074 1 98.81 402 LEU B N 1
ATOM 6720 C CA . LEU B 1 402 ? -16.562 -21.734 -7.668 1 98.81 402 LEU B CA 1
ATOM 6721 C C . LEU B 1 402 ? -16.328 -22.875 -8.648 1 98.81 402 LEU B C 1
ATOM 6723 O O . LEU B 1 402 ? -15.75 -22.672 -9.719 1 98.81 402 LEU B O 1
ATOM 6727 N N . LEU B 1 403 ? -16.75 -24.062 -8.305 1 98.81 403 LEU B N 1
ATOM 6728 C CA . LEU B 1 403 ? -16.609 -25.219 -9.188 1 98.81 403 LEU B CA 1
ATOM 6729 C C . LEU B 1 403 ? -17.422 -25.016 -10.469 1 98.81 403 LEU B C 1
ATOM 6731 O O . LEU B 1 403 ? -16.953 -25.359 -11.555 1 98.81 403 LEU B O 1
ATOM 6735 N N . ARG B 1 404 ? -18.562 -24.453 -10.297 1 98.62 404 ARG B N 1
ATOM 6736 C CA . ARG B 1 404 ? -19.375 -24.188 -11.477 1 98.62 404 ARG B CA 1
ATOM 6737 C C . ARG B 1 404 ? -18.703 -23.172 -12.391 1 98.62 404 ARG B C 1
ATOM 6739 O O . ARG B 1 404 ? -18.781 -23.281 -13.617 1 98.62 404 ARG B O 1
ATOM 6746 N N . ASP B 1 405 ? -18.094 -22.203 -11.797 1 98.75 405 ASP B N 1
ATOM 6747 C CA . ASP B 1 405 ? -17.328 -21.234 -12.586 1 98.75 405 ASP B CA 1
ATOM 6748 C C . ASP B 1 405 ? -16.219 -21.922 -13.383 1 98.75 405 ASP B C 1
ATOM 6750 O O . ASP B 1 405 ? -16.062 -21.672 -14.578 1 98.75 405 ASP B O 1
ATOM 6754 N N . PHE B 1 406 ? -15.477 -22.781 -12.688 1 98.81 406 PHE B N 1
ATOM 6755 C CA . PHE B 1 406 ? -14.375 -23.469 -13.336 1 98.81 406 PHE B CA 1
ATOM 6756 C C . PHE B 1 406 ? -14.891 -24.375 -14.445 1 98.81 406 PHE B C 1
ATOM 6758 O O . PHE B 1 406 ? -14.32 -24.422 -15.539 1 98.81 406 PHE B O 1
ATOM 6765 N N . GLU B 1 407 ? -15.961 -25.062 -14.172 1 98.44 407 GLU B N 1
ATOM 6766 C CA . GLU B 1 407 ? -16.609 -25.906 -15.172 1 98.44 407 GLU B CA 1
ATOM 6767 C C . GLU B 1 407 ? -16.984 -25.094 -16.406 1 98.44 407 GLU B C 1
ATOM 6769 O O . GLU B 1 407 ? -16.797 -25.562 -17.5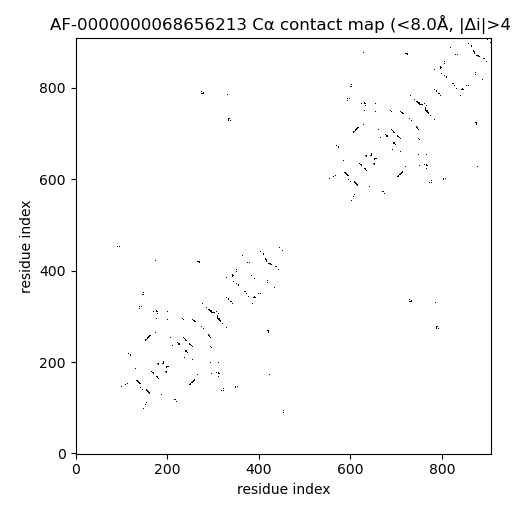47 1 98.44 407 GLU B O 1
ATOM 6774 N N . GLY B 1 408 ? -17.516 -23.969 -16.156 1 98.06 408 GLY B N 1
ATOM 6775 C CA . GLY B 1 408 ? -17.875 -23.109 -17.266 1 98.06 408 GLY B CA 1
ATOM 6776 C C . GLY B 1 408 ? -16.703 -22.75 -18.156 1 98.06 408 GLY B C 1
ATOM 6777 O O . GLY B 1 408 ? -16.812 -22.828 -19.391 1 98.06 408 GLY B O 1
ATOM 6778 N N . HIS B 1 409 ? -15.594 -22.375 -17.578 1 98.31 409 HIS B N 1
ATOM 6779 C CA . HIS B 1 409 ? -14.391 -22.078 -18.344 1 98.31 409 HIS B CA 1
ATOM 6780 C C . HIS B 1 409 ? -13.914 -23.297 -19.125 1 98.31 409 HIS B C 1
ATOM 6782 O O . HIS B 1 409 ? -13.508 -23.172 -20.281 1 98.31 409 HIS B O 1
ATOM 6788 N N . LEU B 1 410 ? -13.953 -24.453 -18.516 1 98.12 410 LEU B N 1
ATOM 6789 C CA . LEU B 1 410 ? -13.508 -25.688 -19.141 1 98.12 410 LEU B CA 1
ATOM 6790 C C . LEU B 1 410 ? -14.398 -26.031 -20.328 1 98.12 410 LEU B C 1
ATOM 6792 O O . LEU B 1 410 ? -13.898 -26.359 -21.422 1 98.12 410 LEU B O 1
ATOM 6796 N N . LYS B 1 411 ? -15.656 -25.953 -20.172 1 97.56 411 LYS B N 1
ATOM 6797 C CA . LYS B 1 411 ? -16.594 -26.266 -21.234 1 97.56 411 LYS B CA 1
ATOM 6798 C C . LYS B 1 411 ? -16.453 -25.297 -22.406 1 97.56 411 LYS B C 1
ATOM 6800 O O . LYS B 1 411 ? -16.547 -25.703 -23.562 1 97.56 411 LYS B O 1
ATOM 6805 N N . ASP B 1 412 ? -16.141 -24.062 -22.078 1 96.25 412 ASP B N 1
ATOM 6806 C CA . ASP B 1 412 ? -15.938 -23.031 -23.109 1 96.25 412 ASP B CA 1
ATOM 6807 C C . ASP B 1 412 ? -14.547 -23.141 -23.719 1 96.25 412 ASP B C 1
ATOM 6809 O O . ASP B 1 412 ? -14.297 -22.609 -24.812 1 96.25 412 ASP B O 1
ATOM 6813 N N . GLY B 1 413 ? -13.703 -23.828 -23 1 95.69 413 GLY B N 1
ATOM 6814 C CA . GLY B 1 413 ? -12.312 -23.875 -23.422 1 95.69 413 GLY B CA 1
ATOM 6815 C C . GLY B 1 413 ? -11.609 -22.547 -23.344 1 95.69 413 GLY B C 1
ATOM 6816 O O . GLY B 1 413 ? -10.703 -22.266 -24.125 1 95.69 413 GLY B O 1
ATOM 6817 N N . LYS B 1 414 ? -12.109 -21.703 -22.531 1 96.44 414 LYS B N 1
ATOM 6818 C CA . LYS B 1 414 ? -11.578 -20.344 -22.406 1 96.44 414 LYS B CA 1
ATOM 6819 C C . LYS B 1 414 ? -11.43 -19.938 -20.938 1 96.44 414 LYS B C 1
ATOM 6821 O O . LYS B 1 414 ? -12.406 -19.938 -20.188 1 96.44 414 LYS B O 1
ATOM 6826 N N . LEU B 1 415 ? -10.195 -19.703 -20.562 1 97.75 415 LEU B N 1
ATOM 6827 C CA . LEU B 1 415 ? -9.852 -19.109 -19.266 1 97.75 415 LEU B CA 1
ATOM 6828 C C . LEU B 1 415 ? -8.859 -17.953 -19.453 1 97.75 415 LEU B C 1
ATOM 6830 O O . LEU B 1 415 ? -7.648 -18.172 -19.438 1 97.75 415 LEU B O 1
ATOM 6834 N N . PRO B 1 416 ? -9.414 -16.766 -19.641 1 96.94 416 PRO B N 1
ATOM 6835 C CA . PRO B 1 416 ? -8.516 -15.633 -19.859 1 96.94 416 PRO B CA 1
ATOM 6836 C C . PRO B 1 416 ? -7.59 -15.367 -18.672 1 96.94 416 PRO B C 1
ATOM 6838 O O . PRO B 1 416 ? -8.016 -15.469 -17.516 1 96.94 416 PRO B O 1
ATOM 6841 N N . ASN B 1 417 ? -6.363 -15.102 -19.016 1 97.5 417 ASN B N 1
ATOM 6842 C CA . ASN B 1 417 ? -5.449 -14.578 -18 1 97.5 417 ASN B CA 1
ATOM 6843 C C . ASN B 1 417 ? -6.047 -13.383 -17.266 1 97.5 417 ASN B C 1
ATOM 6845 O O . ASN B 1 417 ? -6.715 -12.547 -17.875 1 97.5 417 ASN B O 1
ATOM 6849 N N . PHE B 1 418 ? -5.812 -13.375 -16.016 1 98.19 418 PHE B N 1
ATOM 6850 C CA . PHE B 1 418 ? -6.477 -12.375 -15.195 1 98.19 418 PHE B CA 1
ATOM 6851 C C . PHE B 1 418 ? -6.031 -10.969 -15.578 1 98.19 418 PHE B C 1
ATOM 6853 O O . PHE B 1 418 ? -6.809 -10.016 -15.484 1 98.19 418 PHE B O 1
ATOM 6860 N N . PHE B 1 419 ? -4.781 -10.812 -16 1 98.06 419 PHE B N 1
ATOM 6861 C CA . PHE B 1 419 ? -4.184 -9.523 -16.312 1 98.06 419 PHE B CA 1
ATOM 6862 C C . PHE B 1 419 ? -4.23 -9.242 -17.812 1 98.06 419 PHE B C 1
ATOM 6864 O O . PHE B 1 419 ? -4.277 -8.086 -18.234 1 98.06 419 PHE B O 1
ATOM 6871 N N . ILE B 1 420 ? -4.152 -10.297 -18.562 1 97.19 420 ILE B N 1
ATOM 6872 C CA . ILE B 1 420 ? -4.062 -10.211 -20.016 1 97.19 420 ILE B CA 1
ATOM 6873 C C . ILE B 1 420 ? -5.25 -10.93 -20.656 1 97.19 420 ILE B C 1
ATOM 6875 O O . ILE B 1 420 ? -5.16 -12.109 -21 1 97.19 420 ILE B O 1
ATOM 6879 N N . PRO B 1 421 ? -6.266 -10.211 -21.047 1 96.06 421 PRO B N 1
ATOM 6880 C CA . PRO B 1 421 ? -7.508 -10.836 -21.5 1 96.06 421 PRO B CA 1
ATOM 6881 C C . PRO B 1 421 ? -7.324 -11.641 -22.781 1 96.06 421 PRO B C 1
ATOM 6883 O O . PRO B 1 421 ? -8.07 -12.602 -23.016 1 96.06 421 PRO B O 1
ATOM 6886 N N . THR B 1 422 ? -6.398 -11.328 -23.547 1 94.44 422 THR B N 1
ATOM 6887 C CA . THR B 1 422 ? -6.211 -11.984 -24.828 1 94.44 422 THR B CA 1
ATOM 6888 C C . THR B 1 422 ? -5.438 -13.289 -24.672 1 94.44 422 THR B C 1
ATOM 6890 O O . THR B 1 422 ? -5.312 -14.07 -25.609 1 94.44 422 THR B O 1
ATOM 6893 N N . HIS B 1 423 ? -4.938 -13.531 -23.547 1 95.12 423 HIS B N 1
ATOM 6894 C CA . HIS B 1 423 ? -4.176 -14.742 -23.281 1 95.12 423 HIS B CA 1
ATOM 6895 C C . HIS B 1 423 ? -5.059 -15.82 -22.656 1 95.12 423 HIS B C 1
ATOM 6897 O O . HIS B 1 423 ? -5.43 -15.719 -21.484 1 95.12 423 HIS B O 1
ATOM 6903 N N . ASN B 1 424 ? -5.391 -16.812 -23.422 1 95.25 424 ASN B N 1
ATOM 6904 C CA . ASN B 1 424 ? -6.195 -17.922 -22.953 1 95.25 424 ASN B CA 1
ATOM 6905 C C . ASN B 1 424 ? -5.332 -19 -22.297 1 95.25 424 ASN B C 1
ATOM 6907 O O . ASN B 1 424 ? -4.543 -19.672 -22.969 1 95.25 424 ASN B O 1
ATOM 6911 N N . LEU B 1 425 ? -5.504 -19.25 -21.031 1 95.38 425 LEU B N 1
ATOM 6912 C CA . LEU B 1 425 ? -4.688 -20.188 -20.266 1 95.38 425 LEU B CA 1
ATOM 6913 C C . LEU B 1 425 ? -5.035 -21.625 -20.641 1 95.38 425 LEU B C 1
ATOM 6915 O O . LEU B 1 425 ? -4.289 -22.547 -20.312 1 95.38 425 LEU B O 1
ATOM 6919 N N . LEU B 1 426 ? -6.234 -21.828 -21.297 1 95.12 426 LEU B N 1
ATOM 6920 C CA . LEU B 1 426 ? -6.629 -23.156 -21.766 1 95.12 426 LEU B CA 1
ATOM 6921 C C . LEU B 1 426 ? -6.375 -23.281 -23.266 1 95.12 426 LEU B C 1
ATOM 6923 O O . LEU B 1 426 ? -6.93 -24.172 -23.906 1 95.12 426 LEU B O 1
ATOM 6927 N N . GLY B 1 427 ? -5.637 -22.469 -23.781 1 80.94 427 GLY B N 1
ATOM 6928 C CA . GLY B 1 427 ? -5.379 -22.438 -25.203 1 80.94 427 GLY B CA 1
ATOM 6929 C C . GLY B 1 427 ? -4.633 -23.672 -25.703 1 80.94 427 GLY B C 1
ATOM 6930 O O . GLY B 1 427 ? -4.922 -24.781 -25.281 1 80.94 427 GLY B O 1
ATOM 6931 N N . SER B 1 428 ? -3.633 -23.484 -26.609 1 63.88 428 SER B N 1
ATOM 6932 C CA . SER B 1 428 ? -3.082 -24.5 -27.5 1 63.88 428 SER B CA 1
ATOM 6933 C C . SER B 1 428 ? -2.5 -25.672 -26.719 1 63.88 428 SER B C 1
ATOM 6935 O O . SER B 1 428 ? -2.545 -26.812 -27.172 1 63.88 428 SER B O 1
ATOM 6937 N N . GLY B 1 429 ? -2.143 -25.422 -25.5 1 65.31 429 GLY B N 1
ATOM 6938 C CA . GLY B 1 429 ? -1.54 -26.531 -24.797 1 65.31 4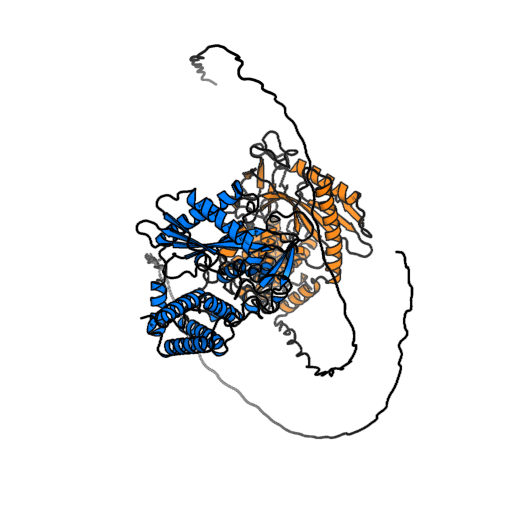29 GLY B CA 1
ATOM 6939 C C . GLY B 1 429 ? -2.562 -27.484 -24.188 1 65.31 429 GLY B C 1
ATOM 6940 O O . GLY B 1 429 ? -2.225 -28.594 -23.797 1 65.31 429 GLY B O 1
ATOM 6941 N N . HIS B 1 430 ? -3.793 -27.156 -24.266 1 73.38 430 HIS B N 1
ATOM 6942 C CA . HIS B 1 430 ? -4.848 -27.969 -23.672 1 73.38 430 HIS B CA 1
ATOM 6943 C C . HIS B 1 430 ? -5.836 -28.453 -24.734 1 73.38 430 HIS B C 1
ATOM 6945 O O . HIS B 1 430 ? -6.414 -27.641 -25.453 1 73.38 430 HIS B O 1
ATOM 6951 N N . ASN B 1 431 ? -5.926 -29.734 -24.828 1 84.75 431 ASN B N 1
ATOM 6952 C CA . ASN B 1 431 ? -6.895 -30.281 -25.766 1 84.75 431 ASN B CA 1
ATOM 6953 C C . ASN B 1 431 ? -8.328 -30.125 -25.266 1 84.75 431 ASN B C 1
ATOM 6955 O O . ASN B 1 431 ? -8.57 -30.188 -24.047 1 84.75 431 ASN B O 1
ATOM 6959 N N . ARG B 1 432 ? -9.219 -29.844 -26.141 1 90.94 432 ARG B N 1
ATOM 6960 C CA . ARG B 1 432 ? -10.625 -29.656 -25.828 1 90.94 432 ARG B CA 1
ATOM 6961 C C . ARG B 1 432 ? -11.203 -30.875 -25.125 1 90.94 432 ARG B C 1
ATOM 6963 O O . ARG B 1 432 ? -12.039 -30.75 -24.219 1 90.94 432 ARG B O 1
ATOM 6970 N N . ARG B 1 433 ? -10.781 -31.922 -25.484 1 92.94 433 ARG B N 1
ATOM 6971 C CA . ARG B 1 433 ? -11.258 -33.156 -24.906 1 92.94 433 ARG B CA 1
ATOM 6972 C C . ARG B 1 433 ? -10.906 -33.25 -23.422 1 92.94 433 ARG B C 1
ATOM 6974 O O . ARG B 1 433 ? -11.75 -33.594 -22.594 1 92.94 433 ARG B O 1
ATOM 6981 N N . SER B 1 434 ? -9.656 -32.938 -23.125 1 95.31 434 SER B N 1
ATOM 6982 C CA . SER B 1 434 ? -9.227 -32.969 -21.719 1 95.31 434 SER B CA 1
ATOM 6983 C C . SER B 1 434 ? -10.016 -31.969 -20.875 1 95.31 434 SER B C 1
ATOM 6985 O O . SER B 1 434 ? -10.312 -32.25 -19.719 1 95.31 434 SER B O 1
ATOM 6987 N N . CYS B 1 435 ? -10.336 -30.844 -21.453 1 96.88 435 CYS B N 1
ATOM 6988 C CA . CYS B 1 435 ? -11.148 -29.859 -20.75 1 96.88 435 CYS B CA 1
ATOM 6989 C C . CYS B 1 435 ? -12.531 -30.422 -20.422 1 96.88 435 CYS B C 1
ATOM 6991 O O . CYS B 1 435 ? -13.008 -30.266 -19.297 1 96.88 435 CYS B O 1
ATOM 6993 N N . LEU B 1 436 ? -13.117 -31.078 -21.359 1 96.81 436 LEU B N 1
ATOM 6994 C CA . LEU B 1 436 ? -14.453 -31.641 -21.172 1 96.81 436 LEU B CA 1
ATOM 6995 C C . LEU B 1 436 ? -14.43 -32.781 -20.156 1 96.81 436 LEU B C 1
ATOM 6997 O O . LEU B 1 436 ? -15.359 -32.906 -19.359 1 96.81 436 LEU B O 1
ATOM 7001 N N . ILE B 1 437 ? -13.391 -33.531 -20.234 1 97.31 437 ILE B N 1
ATOM 7002 C CA . ILE B 1 437 ? -13.25 -34.625 -19.281 1 97.31 437 ILE B CA 1
ATOM 7003 C C . ILE B 1 437 ? -13.172 -34.062 -17.859 1 97.31 437 ILE B C 1
ATOM 7005 O O . ILE B 1 437 ? -13.859 -34.531 -16.953 1 97.31 437 ILE B O 1
ATOM 7009 N N . LEU B 1 438 ? -12.281 -33.094 -17.688 1 98 438 LEU B N 1
ATOM 7010 C CA . LEU B 1 438 ? -12.148 -32.5 -16.359 1 98 438 LEU B CA 1
ATOM 7011 C C . LEU B 1 438 ? -13.461 -31.875 -15.906 1 98 438 LEU B C 1
ATOM 7013 O O . LEU B 1 438 ? -13.852 -32.031 -14.742 1 98 438 LEU B O 1
ATOM 7017 N N . ALA B 1 439 ? -14.172 -31.188 -16.797 1 98.25 439 ALA B N 1
ATOM 7018 C CA . ALA B 1 439 ? -15.461 -30.578 -16.469 1 98.25 439 ALA B CA 1
ATOM 7019 C C . ALA B 1 439 ? -16.453 -31.641 -15.992 1 98.25 439 ALA B C 1
ATOM 7021 O O . ALA B 1 439 ? -17.156 -31.438 -15.008 1 98.25 439 ALA B O 1
ATOM 7022 N N . GLN B 1 440 ? -16.5 -32.719 -16.625 1 98.06 440 GLN B N 1
ATOM 7023 C CA . GLN B 1 440 ? -17.391 -33.812 -16.266 1 98.06 440 GLN B CA 1
ATOM 7024 C C . GLN B 1 440 ? -17.031 -34.375 -14.906 1 98.06 440 GLN B C 1
ATOM 7026 O O . GLN B 1 440 ? -17.906 -34.688 -14.102 1 98.06 440 GLN B O 1
ATOM 7031 N N . CYS B 1 441 ? -15.742 -34.562 -14.734 1 98.06 441 CYS B N 1
ATOM 7032 C CA . CYS B 1 441 ? -15.281 -35.094 -13.453 1 98.06 441 CYS B CA 1
ATOM 7033 C C . CYS B 1 441 ? -15.703 -34.156 -12.305 1 98.06 441 CYS B C 1
ATOM 7035 O O . CYS B 1 441 ? -16.172 -34.656 -11.266 1 98.06 441 CYS B O 1
ATOM 7037 N N . ILE B 1 442 ? -15.562 -32.906 -12.484 1 98.31 442 ILE B N 1
ATOM 7038 C CA . ILE B 1 442 ? -15.914 -31.922 -11.469 1 98.31 442 ILE B CA 1
ATOM 7039 C C . ILE B 1 442 ? -17.422 -31.953 -11.227 1 98.31 442 ILE B C 1
ATOM 7041 O O . ILE B 1 442 ? -17.875 -31.938 -10.078 1 98.31 442 ILE B O 1
ATOM 7045 N N . GLU B 1 443 ? -18.172 -31.984 -12.281 1 97.88 443 GLU B N 1
ATOM 7046 C CA . GLU B 1 443 ? -19.625 -32.062 -12.18 1 97.88 443 GLU B CA 1
ATOM 7047 C C . GLU B 1 443 ? -20.078 -33.281 -11.391 1 97.88 443 GLU B C 1
ATOM 7049 O O . GLU B 1 443 ? -20.984 -33.188 -10.57 1 97.88 443 GLU B O 1
ATOM 7054 N N . GLU B 1 444 ? -19.484 -34.344 -11.648 1 97.38 444 GLU B N 1
ATOM 7055 C CA . GLU B 1 444 ? -19.812 -35.562 -10.938 1 97.38 444 GLU B CA 1
ATOM 7056 C C . GLU B 1 444 ? -19.531 -35.438 -9.438 1 97.38 444 GLU B C 1
ATOM 7058 O O . GLU B 1 444 ? -20.344 -35.844 -8.609 1 97.38 444 GLU B O 1
ATOM 7063 N N . GLN B 1 445 ? -18.359 -34.938 -9.125 1 97.12 445 GLN B N 1
ATOM 7064 C CA . GLN B 1 445 ? -18.016 -34.719 -7.719 1 97.12 445 GLN B CA 1
ATOM 7065 C C . GLN B 1 445 ? -19.016 -33.781 -7.055 1 97.12 445 GLN B C 1
ATOM 7067 O O . GLN B 1 445 ? -19.469 -34.031 -5.934 1 97.12 445 GLN B O 1
ATOM 7072 N N . ARG B 1 446 ? -19.406 -32.75 -7.723 1 96.19 446 ARG B N 1
ATOM 7073 C CA . ARG B 1 446 ? -20.375 -31.781 -7.203 1 96.19 446 ARG B CA 1
ATOM 7074 C C . ARG B 1 446 ? -21.703 -32.469 -6.898 1 96.19 446 ARG B C 1
ATOM 7076 O O . ARG B 1 446 ? -22.281 -32.25 -5.82 1 96.19 446 ARG B O 1
ATOM 7083 N N . ASN B 1 447 ? -22.109 -33.25 -7.781 1 95.56 447 ASN B N 1
ATOM 7084 C CA . ASN B 1 447 ? -23.422 -33.875 -7.691 1 95.56 447 ASN B CA 1
ATOM 7085 C C . ASN B 1 447 ? -23.453 -34.969 -6.645 1 95.56 447 ASN B C 1
ATOM 7087 O O . ASN B 1 447 ? -24.5 -35.219 -6.031 1 95.56 447 ASN B O 1
ATOM 7091 N N . LYS B 1 448 ? -22.344 -35.594 -6.449 1 94.75 448 LYS B N 1
ATOM 7092 C CA . LYS B 1 448 ? -22.312 -36.75 -5.566 1 94.75 448 LYS B CA 1
ATOM 7093 C C . LYS B 1 448 ? -21.828 -36.375 -4.168 1 94.75 448 LYS B C 1
ATOM 7095 O O . LYS B 1 448 ? -21.688 -37.219 -3.299 1 94.75 448 LYS B O 1
ATOM 7100 N N . GLY B 1 449 ? -21.484 -35.125 -3.965 1 93.88 449 GLY B N 1
ATOM 7101 C CA . GLY B 1 449 ? -21.094 -34.688 -2.645 1 93.88 449 GLY B CA 1
ATOM 7102 C C . GLY B 1 449 ? -19.625 -34.906 -2.34 1 93.88 449 GLY B C 1
ATOM 7103 O O . GLY B 1 449 ? -19.266 -35.25 -1.21 1 93.88 449 GLY B O 1
ATOM 7104 N N . PHE B 1 450 ? -18.828 -34.969 -3.258 1 96.81 450 PHE B N 1
ATOM 7105 C CA . PHE B 1 450 ? -17.375 -35 -3.188 1 96.81 450 PHE B CA 1
ATOM 7106 C C . PHE B 1 450 ? -16.891 -36.281 -2.559 1 96.81 450 PHE B C 1
ATOM 7108 O O . PHE B 1 450 ? -16.125 -36.281 -1.591 1 96.81 450 PHE B O 1
ATOM 7115 N N . PRO B 1 451 ? -17.188 -37.375 -3.023 1 95.31 451 PRO B N 1
ATOM 7116 C CA . PRO B 1 451 ? -16.703 -38.656 -2.484 1 95.31 451 PRO B CA 1
ATOM 7117 C C . PRO B 1 451 ? -15.188 -38.781 -2.529 1 95.31 451 PRO B C 1
ATOM 7119 O O . PRO B 1 451 ? -14.602 -39.5 -1.726 1 95.31 451 PRO B O 1
ATOM 7122 N N . ILE B 1 452 ? -14.547 -38.062 -3.393 1 96.5 452 ILE B N 1
ATOM 7123 C CA . ILE B 1 452 ? -13.102 -38.156 -3.584 1 96.5 452 ILE B CA 1
ATOM 7124 C C . ILE B 1 452 ? -12.383 -37.594 -2.352 1 96.5 452 ILE B C 1
ATOM 7126 O O . ILE B 1 452 ? -11.203 -37.906 -2.137 1 96.5 452 ILE B O 1
ATOM 7130 N N . PHE B 1 453 ? -13.055 -36.812 -1.603 1 95.5 453 PHE B N 1
ATOM 7131 C CA . PHE B 1 453 ? -12.469 -36.219 -0.408 1 95.5 453 PHE B CA 1
ATOM 7132 C C . PHE B 1 453 ? -12.5 -37.188 0.757 1 95.5 453 PHE B C 1
ATOM 7134 O O . PHE B 1 453 ? -11.859 -36.969 1.786 1 95.5 453 PHE B O 1
ATOM 7141 N N . SER B 1 454 ? -13.312 -38.188 0.743 1 84.25 454 SER B N 1
ATOM 7142 C CA . SER B 1 454 ? -13.492 -39.156 1.83 1 84.25 454 SER B CA 1
ATOM 7143 C C . SER B 1 454 ? -12.383 -40.188 1.841 1 84.25 454 SER B C 1
ATOM 7145 O O . SER B 1 454 ? -11.844 -40.531 0.79 1 84.25 454 SER B O 1
#

InterPro domains:
  IPR024810 MAB21L/Cyclic GMP-AMP synthase-like receptor [SM01265] (141-447)
  IPR046903 Mab-21-like, nucleotidyltransferase domain [PF03281] (142-327)
  IPR046906 Mab-21-like, HhH/H2TH-like domain [PF20266] (343-443)

Sequence (908 aa):
MSGRGKTKKSPAGPAQRVQPGPEPGCAKSLVRDKNGSIGGCHAMMDTKEMQQIPEENKPKEHKQPKCTTEGKPTVPPETGSRIVDSYQDKILFTTLDKLKIKMTRKSESSRIVNDVVKCISDHMKKRTECFKDVNVLGTGSYYENLKISDPDEFDVMFNFPVERVDIRPFGDDGAFYSVAFKRGKHSLDRFKNRDNTVSASEMLKEFRNEVITSVKKQKVEKWDVLVEKKKKGCPAVTLMLNGTGTVPISLDIVLGLQVNSSWPTFTQGGFKIDTWLGTKVKKDLKTHSYYLVPKYEGKGTVELEGVCAKDSWRISFSHVEKSIITNHGSQKTCCEASGIRCCRKDCLKLLKHLLSLLKAEDPSLSKFCSYHAKTTLLHACCSRTKDSDWEATQLGPCFQQLLRDFEGHLKDGKLPNFFIPTHNLLGSGHNRRSCLILAQCIEEQRNKGFPIFSMSGRGKTKKSPAGPAQRVQPGPEPGCAKSLVRDKNGSIGGCHAMMDTKEMQQIPEENKPKEHKQPKCTTEGKPTVPPETGSRIVDSYQDKILFTTLDKLKIKMTRKSESSRIVNDVVKCISDHMKKRTECFKDVNVLGTGSYYENLKISDPDEFDVMFNFPVERVDIRPFGDDGAFYSVAFKRGKHSLDRFKNRDNTVSASEMLKEFRNEVITSVKKQKVEKWDVLVEKKKKGCPAVTLMLNGTGTVPISLDIVLGLQVNSSWPTFTQGGFKIDTWLGTKVKKDLKTHSYYLVPKYEGKGTVELEGVCAKDSWRISFSHVEKSIITNHGSQKTCCEASGIRCCRKDCLKLLKHLLSLLKAEDPSLSKFCSYHAKTTLLHACCSRTKDSDWEATQLGPCFQQLLRDFEGHLKDGKLPNFFIPTHNLLGSGHNRRSCLILAQCIEEQRNKGFPIFS

Solvent-accessible surface area (backbone atoms only — not comparable to full-atom values): 53037 Å² total; per-residue (Å²): 142,83,88,81,87,85,90,83,82,85,80,84,81,92,81,82,84,85,91,85,88,89,91,86,87,89,92,83,87,92,83,91,83,89,82,86,89,84,85,86,89,83,88,90,83,83,89,83,88,90,81,88,89,82,88,85,86,87,78,80,77,76,72,76,74,76,78,66,71,72,72,65,74,74,62,66,77,64,77,72,73,72,79,55,84,45,73,54,35,46,53,52,53,52,47,52,61,66,31,53,60,58,66,68,57,42,53,52,44,50,50,54,49,50,51,52,51,49,48,39,52,49,40,27,45,74,74,34,79,64,47,35,66,60,43,81,41,80,34,58,46,55,74,42,73,52,58,57,52,57,75,35,58,47,38,36,33,45,25,35,75,54,74,66,63,46,78,39,75,46,71,84,42,58,51,28,24,38,47,25,60,44,94,74,93,58,73,60,53,89,34,43,43,95,86,33,31,44,37,28,52,61,44,49,52,51,50,45,50,52,47,53,52,33,55,71,68,48,82,51,84,77,40,46,78,41,78,53,82,85,51,88,58,50,47,46,49,39,32,40,38,40,38,84,96,47,79,57,28,40,36,31,42,25,51,30,37,30,37,78,50,75,71,62,74,54,36,57,90,23,61,69,38,46,72,20,45,6,56,66,55,49,56,56,60,52,68,41,61,42,33,35,26,42,32,45,75,87,59,44,76,49,66,57,97,88,39,38,31,44,33,21,23,24,65,44,58,56,70,57,52,39,52,47,61,68,58,60,38,18,37,48,29,46,64,37,95,81,33,59,51,55,25,63,68,58,39,48,44,51,49,42,49,50,50,52,54,49,29,73,75,35,67,79,42,58,84,65,54,62,62,60,52,51,44,44,49,55,55,46,39,50,72,48,32,48,47,79,69,28,30,45,91,42,40,53,64,41,36,52,50,52,51,50,50,47,32,50,30,28,68,67,50,47,40,53,34,60,46,28,53,66,26,45,76,39,36,92,89,43,55,68,64,46,29,44,51,53,28,50,54,50,50,49,33,64,74,65,57,40,63,85,74,106,142,77,92,73,89,74,88,76,89,79,89,74,80,85,77,88,82,87,92,90,88,93,89,85,90,82,79,91,92,85,93,85,91,87,90,89,94,84,90,81,91,83,80,90,83,85,85,87,83,83,85,82,83,87,82,80,87,81,84,84,75,83,74,77,78,74,81,63,78,72,73,73,74,76,71,68,79,72,77,74,77,75,82,60,85,45,74,56,35,46,54,53,52,53,45,53,60,65,30,53,60,57,66,68,58,44,54,53,44,50,49,54,49,50,51,51,50,49,49,38,52,49,41,27,48,72,73,36,78,65,48,34,69,60,43,81,42,80,34,59,46,53,73,43,75,54,58,56,52,58,74,34,58,47,38,34,34,45,24,36,75,54,75,68,64,47,77,40,73,47,72,85,42,59,50,29,24,37,46,25,58,44,95,74,92,58,71,58,52,88,34,43,43,96,86,32,30,46,35,28,52,60,45,48,52,51,49,47,51,51,48,52,53,33,56,70,70,48,82,50,86,76,41,48,78,40,77,53,80,85,53,89,57,51,46,48,48,39,32,41,37,41,36,85,97,47,78,60,29,41,36,31,41,25,52,31,39,31,38,78,51,76,72,61,74,53,38,59,89,24,63,68,40,46,73,20,47,6,58,66,55,52,55,55,60,50,68,42,62,43,32,34,27,44,32,47,73,85,59,45,77,48,65,56,97,89,39,38,31,45,34,20,24,25,64,44,59,56,70,58,50,38,50,47,60,67,58,59,39,19,36,47,28,44,64,37,93,82,33,61,53,53,26,63,68,58,39,50,45,49,49,44,51,50,52,51,53,50,29,72,75,36,68,79,42,59,84,65,55,61,65,59,50,52,45,45,49,54,55,46,39,50,73,48,32,49,49,79,69,29,31,44,92,43,40,53,64,43,38,53,49,53,51,49,52,46,32,49,28,29,68,68,50,47,40,52,35,60,47,29,52,65,26,46,77,40,36,92,89,42,56,69,64,47,29,43,51,52,30,50,52,50,50,49,34,65,74,64,59,41,63,83,75,105

Organism: Oncorhynchus mykiss (NCBI:txid8022)

Radius of gyration: 37.51 Å; Cα contacts (8 Å, |Δi|>4): 1239; chains: 2; bounding box: 122×80×137 Å

Nearest PDB structures (foldseek):
  4k9b-assembly1_A  TM=9.588E-01  e=3.184E-40  Mus musculus
  8g1j-assembly1_A  TM=9.745E-01  e=4.018E-39  Mus musculus
  4k9a-assembly1_A  TM=9.635E-01  e=1.637E-39  Mus musculus
  7uyz-assembly1_A  TM=9.680E-01  e=3.253E-39  Mus musculus
  7uyz-assembly1_C  TM=9.735E-01  e=1.538E-37  Mus musculus

pLDDT: mean 80.09, std 29.96, range [12.94, 98.88]

Foldseek 3Di:
DDDDDDDDDDDDDDDDDDDDDDDDYYDDDDDDDDDDDDYDDDDDDDDDDDDDDDDDYDDDDPPVPPCPVPPPPPPPPPPPPLPPVDPLSVLLVVLQVQFDEDPVQLVVLVVLLVVLVVLLLVLQLPPHQLLNQWDKDWFDCVLLVLHTNHQAETEMETEDEDDQWDWADDDDLRFKTWIFHDDDDDSQCVQADPVRTGFQLVVLVVSLVSSVVRPVPDDDPQWDWDWDDDDPQDQWTWIWIDGDPHDIHIYTYGYKYWYQDFDDPLLPPFPLCCLFQRDVLVVVLRNGIWIWTQGFDDDQQDDDPHHGRSRMTGIDSRVSLSVCSNCVASDNCEPHPPDFHFCLSSLLSVVQVLLVLVCVVPVLLVLDHSVLSSLLSLVVCSVVRHRVLGGPSPNLVSNLVSLVSSLVCLQVLARAGRRRRSNGPSPDVHDNVSSNVVSVVSVVCNVVSNPSSD/DDDDDDDDDDDDDDDDDDDDYDDDDDDDDDDDDDDDYDDDDDDDDDYDYDDDDDDDDDDDDPPPDPPPPVPDPPPDPPPPPLPQPDPLSVLLVVLLVQFDEDPVQLVVLVVLLVVLVVLLLVLQLPPHQLLNQWDKDWFDCVLLVLHTNHQAETEMETEDEDDQWDWADDDDLRFKTWIFHDDDDDSQCVQADPVRTGFQLVVLVVSLVSSVVRPVPDDDPQWDKDWDDDDPQDQWGWIWIDGDPHDIHIYTYGYKYWYQDFDDPLLPPFPLCCLFQRDVLVVVLRNGIWIWGQGFDDDQQDDDPRHGRSRMTGIDSRVVLSVCSNCVASDNCEPHPPDFHFCLSSLLSVVQVLLVLVCVVPVLLVPDHSVLSSLLSSVVCSVVRHSVLGGPSPPLVSNLVSLVSSLVCLQVLARAGRRRRSNGPSPDVHDNVSSNVVSVVSVVCNVVSNPSSD

Secondary structure (DSSP, 8-state):
------------------------------------------------------------------------------S------SHHHHHHHHHHHHHPPPHHHHHHHHHHHHHHHHHHHHHHHHH-STTTT-EEEEESTTTTT---S---EEEEEEEEEE-SEEEEE-SSSSSEEEEEE-SS--TTGGGB-TTSBB-HHHHHHHHHHHHHHHHHHSPPTTEEEEEPPPPTT--EEEEEEEETTS--EEEEEEEEEEE-SPPPGGGTT----TTTT-HHHHHHHHTS-EEEE----S-TT-EETTEEGGG-EEEE-HHHHHHHHHT--SBTTTTSTTS--B-HHHHHHHHHHHHHHHHHH-GGGTT--HHHHHHHHHHHHHHS-SGGGGBGGGHHHHHHHHHHHHHHHHHHT--B-SS-TT-BTTSTTS-HHHHHHHHHHHHHHHHHT-GGG-/-------------------------------------------------------------------------------------SHHHHHHHHHHHHHPPPHHHHHHHHHHHHHHHHHHHHHHHHH-STTTT-EEEEESTTTTT---S---EEEEEEEEEE-SEEEEE-SSSSSEEEEEE-SS--TTGGGB-TTSBB-HHHHHHHHHHHHHHHHHHSPPTTEEEEEPPPPTT--EEEEEEEETTS--EEEEEEEEEEE-SPPPGGGTT----TTTT-HHHHHHHHTS-EEEE----S-TT-EETTEEGGG-EEEE-HHHHHHHHHT--SBTTTTSTTS--B-HHHHHHHHHHHHHHHHHH-GGGTT--HHHHHHHHHHHHHHS-SGGGGBGGGHHHHHHHHHHHHHHHHHHT--B-SS-TT-BTTSTTS-HHHHHHHHHHHHHHHHHT-GGG-